Protein AF-A0A6A6JZT8-F1 (afdb_monomer_lite)

Radius of gyration: 43.08 Å; chains: 1; bounding box: 122×98×130 Å

Organism: Hevea brasiliensis (NCBI:txid3981)

pLDDT: mean 73.44, std 18.53, range [22.52, 97.56]

Sequence (1167 aa):
MVSLARVFGAFQEGSFYIASFLLVLSVVVFVHEYGHYSVAKLCGVKVKTFSLGFGPELFGITDGSGTRWKFSLVPVGGYVKMLGDTQEDNLSEGEKSFAFNEKPLWQRFAVAGAGPLANLLFAVLVFFVLFATRGVMSPMPIVGAVLPGSTAEKVGLMVGDRIVEVDGHEVSWFEEIRHYIAGSPNQEFTVVFLRDGVQHSIKLSSDVWSDDARRLGIAANISPETTRARRLPVVRAAVESFRCIFRIVKITLVAVVQLVTGARGIDELGGPVRIAKHSGSFPQENHKSQVSECHDGYRLRAPAGPIVPTSAAAGVTRVKVVGNERLDSGTVQFYAKVPLTGDVTQPEIDEAIKNLYATSLFSRVSVRVEGNELVIRVKENPVVRSIKIVGNRVFSDKNLENDVLKMKKMSIFTEAKLKRDLSTLHALYQSRGMLGAKVSYAVRRAPHNAVDIVLNIVEGKATRIGEIRFVGNKAFSSSELRAIIYSKEHKLKEGFGLFGGSTKFFAERLVADQSILQEGKKYQFGESTVTVSDIAYSYEGIEKDLLELVLSKKGGVFDATMVNGSVARITAHLNERGNLFASVKSDYDVQGDVTLDNVIRRKLGIHEGDVYSTGAVRQSRKRLADMDFFETVDVETQKISDSLVDLNFRVKERGTGSFDIGAGFSSESGLVGKISVRERNAFGAGKMVAFDLSRSMTSLSGTLDLVTPNVLDSDVAFGVGVFYSQQGSPSSSGGTLGGLLSSSEGSFSSTNAGLSTRLSCNLTDSVAASLQYYYKYHSIHNIGESASIYIKEQEGRHFDSAVGYSLVYSSLDSTYKPSTGVFAKVSQLFSGIGGNLHYVKTEASSAHFFPVFRRIHNDIVLKVRPSFGYVFAYSGETVKIGQRFFVGNSEIRGFAASGIGPRDRNTKESLGGKLFYGLTTQLDFPIGLPEHLGIRGSVFADVASLSRLDSGVGGYDTSDLPRLSIGFGFSWKSPFGPVRIDFGFPIVKEKFDIKDRIRISTDAGAEDASVSRPVLFIDSEKVLGEALVAKDIRAQLDRRRTELQSTFSRRGEELRKGEDELIKQKSILSSEAFEVKVAEFRKEVDSLNRDAAAKMSELEGMYSGAMEQVYNKVQQISKRLAGELGATIVFFIPRGQVAYVEDSADISERVLEALNKDLSRVSMGGS

Secondary structure (DSSP, 8-state):
-HHHHHHHHHHHHHHHHHTTTTTHHHHHHHHHHHHHHHHHHHTT--EEEEEEEESS-S-EEE-TTS-EEEEEEEEEEEEEEETTSSTT----HHHHTT-GGGS-HHHHHHHHHHHHHHHHHHHHHHHHHHHHHH-EEEE-SBEEEE-TTSHHHHTT--TT-EEEEETTEE--SHHHHHHHHTTSTT-PEEEEEEETTEEEEEEE-----STT----SEEE--STTTEEEE---HHHHHHHHHHHHHHHHHHHHHHHHHHHTT-S-GGGS--HHHHTTTS------------------------------------BSEEEEES-SSS-HHHHHHHH-S--SBS--HHHHHHHHHHHHHTS-EEEEEEEEETTEEEEEEEEPPEEEEEEEES-SSS-HHHIIIII-S--TTSBP-HHHHHHHHHHHHHHHHHTT-TT-EEEEEEEEETTTEEEEEEEEE--PPPB-------S-SSS-HHHHHHHSS-----TT---TT-TTSSB--HHHHHHHHHHHHHGGGS----------------HHHHHHHHHHHHT-BTTB--HHHHHHHHHHHHHHHHTT--PEEE--S----SS--S-HHHHHTT-S--TTSBP-HHHHHHHHHHHHTTT-EEEEEEEEEEEETTEEEEEEEEEE---EEEEEEEEEETTTEEEEEEEEEEEEETTTTEEEEEEEEE-SSEEEEEEEEEESSGGGSS-EEEEEEEEEEEEPPPSS-SHHHHTT-----SSEEEEEEEEEEEEEEEETTEEEEEEEEEEEEEEE---TTS-HHHHTT-EEEEEEEEEEEEEEE--S-SSS--SEEEEEEEEEEE-SSSS--EEEEEEEEEEEEE--TTT-TT-EEEEEEEEEEEEESSS----GGGSB--SSSS-TEE-TT-SS-EETTT--B--BSEEEEEEEEEEEE-SS-GGG--EEEEEEEEEEEE--S-----EE---SPEEEEEEEEEEEETTEEEEEEEEEEEE--TTPPEE-EEEEE-SSPPP---PPPEEEEEHHHHHHH-HHHHHHHHHHHHHHHHHHHHHHHHHHHHHHHHHHHHHHTTTS-HHHHHHHHHHHHHHHHHHHHHHHHHHHHHHHHHHHHHHHHHHHHHHHHHHHHHHTT-SEEEEE-GGG-S---TTTB-HHHHHHHHHHH-S---SS--

InterPro domains:
  IPR000184 Bacterial surface antigen (D15) [PF01103] (681-1001)
  IPR001478 PDZ domain [PS50106] (142-179)
  IPR001478 PDZ domain [SM00228] (127-197)
  IPR004387 Peptidase M50, putative membrane-associated zinc metallopeptidase [PTHR42837] (17-281)
  IPR005632 Chaperone protein Skp [PF03938] (1015-1155)
  IPR005632 Chaperone protein Skp [SM00935] (998-1156)
  IPR008915 Peptidase M50 [PF02163] (21-284)
  IPR010827 POTRA domain, BamA/TamA-like [PF07244] (382-460)
  IPR010827 POTRA domain, BamA/TamA-like [PF07244] (589-654)
  IPR023707 Outer membrane protein assembly factor BamA [TIGR03303] (594-1002)
  IPR024930 Skp domain superfamily [G3DSA:3.30.910.20] (1014-1155)
  IPR024930 Skp domain superfamily [SSF111384] (1015-1156)
  IPR034746 POTRA domain [PS51779] (314-381)
  IPR034746 POTRA domain [PS51779] (582-654)
  IPR036034 PDZ superfamily [G3DSA:2.30.42.10] (140-226)
  IPR036034 PDZ superfamily [SSF50156] (100-203)
  IPR041489 PDZ domain 6 [PF17820] (142-195)

Structure (mmCIF, N/CA/C/O backbone):
data_AF-A0A6A6JZT8-F1
#
_entry.id   AF-A0A6A6JZT8-F1
#
loop_
_atom_site.group_PDB
_atom_site.id
_atom_site.type_symbol
_atom_site.label_atom_id
_atom_site.label_alt_id
_atom_site.label_comp_id
_atom_site.label_asym_id
_atom_site.label_entity_id
_atom_site.label_seq_id
_atom_site.pdbx_PDB_ins_code
_atom_site.Cartn_x
_atom_site.Cartn_y
_atom_site.Cartn_z
_atom_site.occupancy
_atom_site.B_iso_or_equiv
_atom_site.auth_seq_id
_atom_site.auth_comp_id
_atom_site.auth_asym_id
_atom_site.auth_atom_id
_atom_site.pdbx_PDB_model_num
ATOM 1 N N . MET A 1 1 ? -26.395 -26.206 -58.821 1.00 38.34 1 MET A N 1
ATOM 2 C CA . MET A 1 1 ? -26.048 -27.412 -58.029 1.00 38.34 1 MET A CA 1
ATOM 3 C C . MET A 1 1 ? -24.606 -27.410 -57.511 1.00 38.34 1 MET A C 1
ATOM 5 O O . MET A 1 1 ? -24.454 -27.481 -56.302 1.00 38.34 1 MET A O 1
ATOM 9 N N . VAL A 1 2 ? -23.565 -27.274 -58.351 1.00 35.09 2 VAL A N 1
ATOM 10 C CA . VAL A 1 2 ? -22.135 -27.421 -57.951 1.00 35.09 2 VAL A CA 1
ATOM 11 C C . VAL A 1 2 ? -21.719 -26.643 -56.685 1.00 35.09 2 VAL A C 1
ATOM 13 O O . VAL A 1 2 ? -20.991 -27.184 -55.857 1.00 35.09 2 VAL A O 1
ATOM 16 N N . SER A 1 3 ? -22.213 -25.414 -56.485 1.00 35.62 3 SER A N 1
ATOM 17 C CA . SER A 1 3 ? -21.960 -24.641 -55.253 1.00 35.62 3 SER A CA 1
ATOM 18 C C . SER A 1 3 ? -22.477 -25.348 -53.987 1.00 35.62 3 SER A C 1
ATOM 20 O O . SER A 1 3 ? -21.741 -25.497 -53.016 1.00 35.62 3 SER A O 1
ATOM 22 N N . LEU A 1 4 ? -23.702 -25.885 -54.023 1.00 34.38 4 LEU A N 1
ATOM 23 C CA . LEU A 1 4 ? -24.327 -26.559 -52.880 1.00 34.38 4 LEU A CA 1
ATOM 24 C C . LEU A 1 4 ? -23.583 -27.845 -52.488 1.00 34.38 4 LEU A C 1
ATOM 26 O O . LEU A 1 4 ? -23.417 -28.117 -51.304 1.00 34.38 4 LEU A O 1
ATOM 30 N N . ALA A 1 5 ? -23.078 -28.595 -53.474 1.00 40.53 5 ALA A N 1
ATOM 31 C CA . ALA A 1 5 ? -22.261 -29.785 -53.235 1.00 40.53 5 ALA A CA 1
ATOM 32 C C . ALA A 1 5 ? -20.912 -29.441 -52.573 1.00 40.53 5 ALA A C 1
ATOM 34 O O . ALA A 1 5 ? -20.469 -30.153 -51.675 1.00 40.53 5 ALA A O 1
ATOM 35 N N . ARG A 1 6 ? -20.284 -28.316 -52.955 1.00 36.12 6 ARG A N 1
ATOM 36 C CA . ARG A 1 6 ? -19.068 -27.813 -52.289 1.00 36.12 6 ARG A CA 1
ATOM 37 C C . ARG A 1 6 ? -19.342 -27.346 -50.859 1.00 36.12 6 ARG A C 1
ATOM 39 O O . ARG A 1 6 ? -18.528 -27.622 -49.984 1.00 36.12 6 ARG A O 1
ATOM 46 N N . VAL A 1 7 ? -20.486 -26.705 -50.605 1.00 40.22 7 VAL A N 1
ATOM 47 C CA . VAL A 1 7 ? -20.917 -26.342 -49.242 1.00 40.22 7 VAL A CA 1
ATOM 48 C C . VAL A 1 7 ? -21.149 -27.595 -48.393 1.00 40.22 7 VAL A C 1
ATOM 50 O O . VAL A 1 7 ? -20.616 -27.668 -47.292 1.00 40.22 7 VAL A O 1
ATOM 53 N N . PHE A 1 8 ? -21.852 -28.610 -48.908 1.00 40.31 8 PHE A N 1
ATOM 54 C CA . PHE A 1 8 ? -22.056 -29.877 -48.192 1.00 40.31 8 PHE A CA 1
ATOM 55 C C . PHE A 1 8 ? -20.742 -30.617 -47.909 1.00 40.31 8 PHE A C 1
ATOM 57 O O . PHE A 1 8 ? -20.537 -31.055 -46.782 1.00 40.31 8 PHE A O 1
ATOM 64 N N . GLY A 1 9 ? -19.822 -30.698 -48.877 1.00 38.44 9 GLY A N 1
ATOM 65 C CA . GLY A 1 9 ? -18.501 -31.304 -48.670 1.00 38.44 9 GLY A CA 1
ATOM 66 C C . GLY A 1 9 ? -17.666 -30.568 -47.615 1.00 38.44 9 GLY A C 1
ATOM 67 O O . GLY A 1 9 ? -17.108 -31.198 -46.720 1.00 38.44 9 GLY A O 1
ATOM 68 N N . ALA A 1 10 ? -17.655 -29.230 -47.650 1.00 39.41 10 ALA A N 1
ATOM 69 C CA . ALA A 1 10 ? -16.993 -28.412 -46.632 1.00 39.41 10 ALA A CA 1
ATOM 70 C C . ALA A 1 10 ? -17.638 -28.560 -45.241 1.00 39.41 10 ALA A C 1
ATOM 72 O O . ALA A 1 10 ? -16.931 -28.542 -44.233 1.00 39.41 10 ALA A O 1
ATOM 73 N N . PHE A 1 11 ? -18.959 -28.749 -45.174 1.00 41.53 11 PHE A N 1
ATOM 74 C CA . PHE A 1 11 ? -19.681 -29.025 -43.929 1.00 41.53 11 PHE A CA 1
ATOM 75 C C . PHE A 1 11 ? -19.383 -30.436 -43.402 1.00 41.53 11 PHE A C 1
ATOM 77 O O . PHE A 1 11 ? -19.214 -30.619 -42.201 1.00 41.53 11 PHE A O 1
ATOM 84 N N . GLN A 1 12 ? -19.257 -31.427 -44.288 1.00 47.16 12 GLN A N 1
ATOM 85 C CA . GLN A 1 12 ? -18.936 -32.808 -43.933 1.00 47.16 12 GLN A CA 1
ATOM 86 C C . GLN A 1 12 ? -17.499 -32.927 -43.407 1.00 47.16 12 GLN A C 1
ATOM 88 O O . GLN A 1 12 ? -17.312 -33.452 -42.309 1.00 47.16 12 GLN A O 1
ATOM 93 N N . GLU A 1 13 ? -16.512 -32.340 -44.099 1.00 44.62 13 GLU A N 1
ATOM 94 C CA . GLU A 1 13 ? -15.161 -32.145 -43.554 1.00 44.62 13 GLU A CA 1
ATOM 95 C C . GLU A 1 13 ? -15.227 -31.401 -42.216 1.00 44.62 13 GLU A C 1
ATOM 97 O O . GLU A 1 13 ? -14.786 -31.926 -41.197 1.00 44.62 13 GLU A O 1
ATOM 102 N N . GLY A 1 14 ? -15.825 -30.205 -42.187 1.00 47.25 14 GLY A N 1
ATOM 103 C CA . GLY A 1 14 ? -15.944 -29.379 -40.983 1.00 47.25 14 GLY A CA 1
ATOM 104 C C . GLY A 1 14 ? -16.591 -30.101 -39.798 1.00 47.25 14 GLY A C 1
ATOM 105 O O . GLY A 1 14 ? -16.211 -29.845 -38.660 1.00 47.25 14 GLY A O 1
ATOM 106 N N . SER A 1 15 ? -17.503 -31.046 -40.044 1.00 52.56 15 SER A N 1
ATOM 107 C CA . SER A 1 15 ? -18.127 -31.879 -39.014 1.00 52.56 15 SER A CA 1
ATOM 108 C C . SER A 1 15 ? -17.214 -33.000 -38.519 1.00 52.56 15 SER A C 1
ATOM 110 O O . SER A 1 15 ? -17.067 -33.127 -37.306 1.00 52.56 15 SER A O 1
ATOM 112 N N . PHE A 1 16 ? -16.527 -33.740 -39.408 1.00 57.38 16 PHE A N 1
ATOM 113 C CA . PHE A 1 16 ? -15.477 -34.682 -38.996 1.00 57.38 16 PHE A CA 1
ATOM 114 C C . PHE A 1 16 ? -14.377 -33.954 -38.232 1.00 57.38 16 PHE A C 1
ATOM 116 O O . PHE A 1 16 ? -13.769 -34.551 -37.358 1.00 57.38 16 PHE A O 1
ATOM 123 N N . TYR A 1 17 ? -14.157 -32.670 -38.517 1.00 56.03 17 TYR A N 1
ATOM 124 C CA . TYR A 1 17 ? -13.197 -31.831 -37.825 1.00 56.03 17 TYR A CA 1
ATOM 125 C C . TYR A 1 17 ? -13.723 -31.245 -36.508 1.00 56.03 17 TYR A C 1
ATOM 127 O O . TYR A 1 17 ? -13.053 -31.388 -35.509 1.00 56.03 17 TYR A O 1
ATOM 135 N N . ILE A 1 18 ? -14.949 -30.753 -36.343 1.00 60.47 18 ILE A N 1
ATOM 136 C CA . ILE A 1 18 ? -15.425 -30.410 -34.979 1.00 60.47 18 ILE A CA 1
ATOM 137 C C . ILE A 1 18 ? -15.546 -31.685 -34.110 1.00 60.47 18 ILE A C 1
ATOM 139 O O . ILE A 1 18 ? -15.093 -31.716 -32.962 1.00 60.47 18 ILE A O 1
ATOM 143 N N . ALA A 1 19 ? -16.006 -32.794 -34.698 1.00 62.69 19 ALA A N 1
ATOM 144 C CA . ALA A 1 19 ? -15.911 -34.138 -34.122 1.00 62.69 19 ALA A CA 1
ATOM 145 C C . ALA A 1 19 ? -14.478 -34.716 -34.127 1.00 62.69 19 ALA A C 1
ATOM 147 O O . ALA A 1 19 ? -14.262 -35.766 -33.541 1.00 62.69 19 ALA A O 1
ATOM 148 N N . SER A 1 20 ? -13.503 -34.002 -34.696 1.00 64.62 20 SER A N 1
ATOM 149 C CA . SER A 1 20 ? -12.049 -34.127 -34.525 1.00 64.62 20 SER A CA 1
ATOM 150 C C . SER A 1 20 ? -11.482 -32.854 -33.847 1.00 64.62 20 SER A C 1
ATOM 152 O O . SER A 1 20 ? -10.399 -32.426 -34.196 1.00 64.62 20 SER A O 1
ATOM 154 N N . PHE A 1 21 ? -12.186 -32.228 -32.881 1.00 66.38 21 PHE A N 1
ATOM 155 C CA . PHE A 1 21 ? -11.615 -31.292 -31.892 1.00 66.38 21 PHE A CA 1
ATOM 156 C C . PHE A 1 21 ? -11.994 -31.555 -30.408 1.00 66.38 21 PHE A C 1
ATOM 158 O O . PHE A 1 21 ? -11.281 -31.128 -29.504 1.00 66.38 21 PHE A O 1
ATOM 165 N N . LEU A 1 22 ? -13.065 -32.311 -30.132 1.00 72.12 22 LEU A N 1
ATOM 166 C CA . LEU A 1 22 ? -13.631 -32.523 -28.783 1.00 72.12 22 LEU A CA 1
ATOM 167 C C . LEU A 1 22 ? -13.225 -33.811 -27.978 1.00 72.12 22 LEU A C 1
ATOM 169 O O . LEU A 1 22 ? -13.880 -34.101 -26.984 1.00 72.12 22 LEU A O 1
ATOM 173 N N . LEU A 1 23 ? -12.179 -34.583 -28.336 1.00 77.00 23 LEU A N 1
ATOM 174 C CA . LEU A 1 23 ? -11.715 -35.853 -27.700 1.00 77.00 23 LEU A CA 1
ATOM 175 C C . LEU A 1 23 ? -10.360 -35.674 -27.078 1.00 77.00 23 LEU A C 1
ATOM 177 O O . LEU A 1 23 ? -10.215 -35.954 -25.912 1.00 77.00 23 LEU A O 1
ATOM 181 N N . VAL A 1 24 ? -9.359 -35.218 -27.826 1.00 77.00 24 VAL A N 1
ATOM 182 C CA . VAL A 1 24 ? -8.066 -34.841 -27.259 1.00 77.00 24 VAL A CA 1
ATOM 183 C C . VAL A 1 24 ? -8.286 -33.660 -26.316 1.00 77.00 24 VAL A C 1
ATOM 185 O O . VAL A 1 24 ? -7.673 -33.638 -25.258 1.00 77.00 24 VAL A O 1
ATOM 188 N N . LEU A 1 25 ? -9.252 -32.770 -26.595 1.00 78.19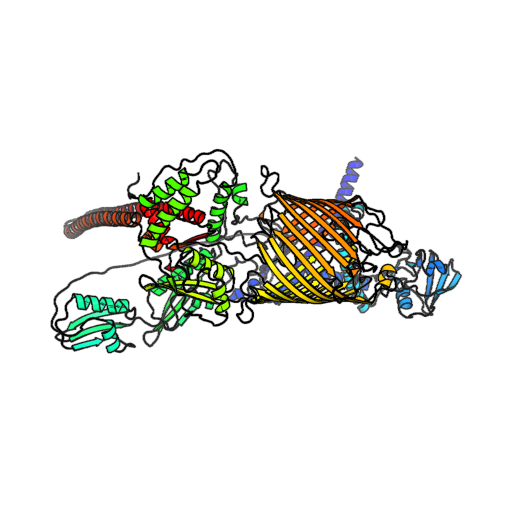 25 LEU A N 1
ATOM 189 C CA . LEU A 1 25 ? -9.752 -31.829 -25.587 1.00 78.19 25 LEU A CA 1
ATOM 190 C C . LEU A 1 25 ? -10.358 -32.563 -24.375 1.00 78.19 25 LEU A C 1
ATOM 192 O O . LEU A 1 25 ? -9.905 -32.340 -23.259 1.00 78.19 25 LEU A O 1
ATOM 196 N N . SER A 1 26 ? -11.298 -33.494 -24.575 1.00 79.69 26 SER A N 1
ATOM 197 C CA . SER A 1 26 ? -11.893 -34.279 -23.475 1.00 79.69 26 SER A CA 1
ATOM 198 C C . SER A 1 26 ? -10.893 -35.167 -22.715 1.00 79.69 26 SER A C 1
ATOM 200 O O . SER A 1 26 ? -11.082 -35.401 -21.533 1.00 79.69 26 SER A O 1
ATOM 202 N N . VAL A 1 27 ? -9.812 -35.632 -23.338 1.00 85.56 27 VAL A N 1
ATOM 203 C CA . VAL A 1 27 ? -8.751 -36.469 -22.759 1.00 85.56 27 VAL A CA 1
ATOM 204 C C . VAL A 1 27 ? -7.781 -35.596 -21.975 1.00 85.56 27 VAL A C 1
ATOM 206 O O . VAL A 1 27 ? -7.444 -35.937 -20.848 1.00 85.56 27 VAL A O 1
ATOM 209 N N . VAL A 1 28 ? -7.384 -34.438 -22.511 1.00 84.19 28 VAL A N 1
ATOM 210 C CA . VAL A 1 28 ? -6.567 -33.446 -21.791 1.00 84.19 28 VAL A CA 1
ATOM 211 C C . VAL A 1 28 ? -7.340 -32.850 -20.609 1.00 84.19 28 VAL A C 1
ATOM 213 O O . VAL A 1 28 ? -6.746 -32.585 -19.569 1.00 84.19 28 VAL A O 1
ATOM 216 N N . VAL A 1 29 ? -8.660 -32.685 -20.713 1.00 84.81 29 VAL A N 1
ATOM 217 C CA . VAL A 1 29 ? -9.510 -32.328 -19.566 1.00 84.81 29 VAL A CA 1
ATOM 218 C C . VAL A 1 29 ? -9.653 -33.510 -18.602 1.00 84.81 29 VAL A C 1
ATOM 220 O O . VAL A 1 29 ? -9.466 -33.332 -17.405 1.00 84.81 29 VAL A O 1
ATOM 223 N N . PHE A 1 30 ? -9.932 -34.723 -19.087 1.00 90.75 30 PHE A N 1
ATOM 224 C CA . PHE A 1 30 ? -10.067 -35.910 -18.236 1.00 90.75 30 PHE A CA 1
ATOM 225 C C . PHE A 1 30 ? -8.806 -36.162 -17.408 1.00 90.75 30 PHE A C 1
ATOM 227 O O . PHE A 1 30 ? -8.916 -36.420 -16.217 1.00 90.75 30 PHE A O 1
ATOM 234 N N . VAL A 1 31 ? -7.616 -36.045 -18.004 1.00 89.62 31 VAL A N 1
ATOM 235 C CA . VAL A 1 31 ? -6.334 -36.178 -17.296 1.00 89.62 31 VAL A CA 1
ATOM 236 C C . VAL A 1 31 ? -6.149 -35.065 -16.257 1.00 89.62 31 VAL A C 1
ATOM 238 O O . VAL A 1 31 ? -5.684 -35.352 -15.154 1.00 89.62 31 VAL A O 1
ATOM 241 N N . HIS A 1 32 ? -6.566 -33.831 -16.558 1.00 89.75 32 HIS A N 1
ATOM 242 C CA . HIS A 1 32 ? -6.539 -32.706 -15.617 1.00 89.75 32 HIS A CA 1
ATOM 243 C C . HIS A 1 32 ? -7.392 -32.995 -14.376 1.00 89.75 32 HIS A C 1
ATOM 245 O O . HIS A 1 32 ? -6.899 -33.003 -13.246 1.00 89.75 32 HIS A O 1
ATOM 251 N N . GLU A 1 33 ? -8.665 -33.329 -14.590 1.00 90.81 33 GLU A N 1
ATOM 252 C CA . GLU A 1 33 ? -9.583 -33.691 -13.513 1.00 90.81 33 GLU A CA 1
ATOM 253 C C . GLU A 1 33 ? -9.114 -34.964 -12.793 1.00 90.81 33 GLU A C 1
ATOM 255 O O . GLU A 1 33 ? -9.196 -35.056 -11.570 1.00 90.81 33 GLU A O 1
ATOM 260 N N . TYR A 1 34 ? -8.538 -35.938 -13.504 1.00 91.56 34 TYR A N 1
ATOM 261 C CA . TYR A 1 34 ? -7.995 -37.155 -12.896 1.00 91.56 34 TYR A CA 1
ATOM 262 C C . TYR A 1 34 ? -6.782 -36.874 -11.997 1.00 91.56 34 TYR A C 1
ATOM 264 O O . TYR A 1 34 ? -6.612 -37.542 -10.973 1.00 91.56 34 TYR A O 1
ATOM 272 N N . GLY A 1 35 ? -5.982 -35.849 -12.304 1.00 90.50 35 GLY A N 1
ATOM 273 C CA . GLY A 1 35 ? -4.959 -35.320 -11.400 1.00 90.50 35 GLY A CA 1
ATOM 274 C C . GLY A 1 35 ? -5.567 -34.871 -10.071 1.00 90.50 35 GLY A C 1
ATOM 275 O O . GLY A 1 35 ? -5.213 -35.403 -9.017 1.00 90.50 35 GLY A O 1
ATOM 276 N N . HIS A 1 36 ? -6.543 -33.959 -10.115 1.00 89.38 36 HIS A N 1
ATOM 277 C CA . HIS A 1 36 ? -7.255 -33.495 -8.916 1.00 89.38 36 HIS A CA 1
ATOM 278 C C . HIS A 1 36 ? -7.928 -34.649 -8.150 1.00 89.38 36 HIS A C 1
ATOM 280 O O . HIS A 1 36 ? -7.813 -34.732 -6.928 1.00 89.38 36 HIS A O 1
ATOM 286 N N . TYR A 1 37 ? -8.584 -35.572 -8.858 1.00 92.38 37 TYR A N 1
ATOM 287 C CA . TYR A 1 37 ? -9.273 -36.736 -8.295 1.00 92.38 37 TYR A CA 1
ATOM 288 C C . TYR A 1 37 ? -8.334 -37.704 -7.566 1.00 92.38 37 TYR A C 1
ATOM 290 O O . TYR A 1 37 ? -8.590 -38.077 -6.418 1.00 92.38 37 TYR A O 1
ATOM 298 N N . SER A 1 38 ? -7.255 -38.123 -8.228 1.00 90.81 38 SER A N 1
ATOM 299 C CA . SER A 1 38 ? -6.334 -39.136 -7.705 1.00 90.81 38 SER A CA 1
ATOM 300 C C . SER A 1 38 ? -5.594 -38.630 -6.468 1.00 90.81 38 SER A C 1
ATOM 302 O O . SER A 1 38 ? -5.567 -39.322 -5.448 1.00 90.81 38 SER A O 1
ATOM 304 N N . VAL A 1 39 ? -5.090 -37.392 -6.496 1.00 91.19 39 VAL A N 1
ATOM 305 C CA . VAL A 1 39 ? -4.436 -36.783 -5.329 1.00 91.19 39 VAL A CA 1
ATOM 306 C C . VAL A 1 39 ? -5.445 -36.502 -4.210 1.00 91.19 39 VAL A C 1
ATOM 308 O O . VAL A 1 39 ? -5.124 -36.736 -3.047 1.00 91.19 39 VAL A O 1
ATOM 311 N N . ALA A 1 40 ? -6.693 -36.121 -4.518 1.00 88.69 40 ALA A N 1
ATOM 312 C CA . ALA A 1 40 ? -7.740 -35.984 -3.501 1.00 88.69 40 ALA A CA 1
ATOM 313 C C . ALA A 1 40 ? -8.007 -37.315 -2.775 1.00 88.69 40 ALA A C 1
ATOM 315 O O . ALA A 1 40 ? -8.008 -37.351 -1.542 1.00 88.69 40 ALA A O 1
ATOM 316 N N . LYS A 1 41 ? -8.157 -38.426 -3.510 1.00 88.00 41 LYS A N 1
ATOM 317 C CA . LYS A 1 41 ? -8.336 -39.765 -2.919 1.00 88.00 41 LYS A CA 1
ATOM 318 C C . LYS A 1 41 ? -7.119 -40.193 -2.088 1.00 88.00 41 LYS A C 1
ATOM 320 O O . LYS A 1 41 ? -7.310 -40.701 -0.987 1.00 88.00 41 LYS A O 1
ATOM 325 N N . LEU A 1 42 ? -5.893 -39.924 -2.551 1.00 88.62 42 LEU A N 1
ATOM 326 C CA . LEU A 1 42 ? -4.653 -40.203 -1.804 1.00 88.62 42 LEU A CA 1
ATOM 327 C C . LEU A 1 42 ? -4.530 -39.372 -0.512 1.00 88.62 42 LEU A C 1
ATOM 329 O O . LEU A 1 42 ? -4.096 -39.894 0.510 1.00 88.62 42 LEU A O 1
ATOM 333 N N . CYS A 1 43 ? -4.984 -38.115 -0.504 1.00 88.31 43 CYS A N 1
ATOM 334 C CA . CYS A 1 43 ? -5.112 -37.304 0.715 1.00 88.31 43 CYS A CA 1
ATOM 335 C C . CYS A 1 43 ? -6.330 -37.689 1.589 1.00 88.31 43 CYS A C 1
ATOM 337 O O . CYS A 1 43 ? -6.657 -36.996 2.559 1.00 88.31 43 CYS A O 1
ATOM 339 N N . GLY A 1 44 ? -7.036 -38.777 1.260 1.00 86.00 44 GLY A N 1
ATOM 340 C CA . GLY A 1 44 ? -8.213 -39.249 1.987 1.00 86.00 44 GLY A CA 1
ATOM 341 C C . GLY A 1 44 ? -9.391 -38.274 1.927 1.00 86.00 44 GLY A C 1
ATOM 342 O O . GLY A 1 44 ? -10.098 -38.118 2.923 1.00 86.00 44 GLY A O 1
ATOM 343 N N . VAL A 1 45 ? -9.567 -37.555 0.816 1.00 88.81 45 VAL A N 1
ATOM 344 C CA . VAL A 1 45 ? -10.707 -36.661 0.567 1.00 88.81 45 VAL A CA 1
ATOM 345 C C . VAL A 1 45 ? -11.814 -37.431 -0.160 1.00 88.81 45 VAL A C 1
ATOM 347 O O . VAL A 1 45 ? -11.583 -38.060 -1.196 1.00 88.81 45 VAL A O 1
ATOM 350 N N . LYS A 1 46 ? -13.048 -37.368 0.354 1.00 87.06 46 LYS A N 1
ATOM 351 C CA . LYS A 1 46 ? -14.221 -37.990 -0.281 1.00 87.06 46 LYS A CA 1
ATOM 352 C C . LYS A 1 46 ? -14.658 -37.139 -1.477 1.00 87.06 46 LYS A C 1
ATOM 354 O O . LYS A 1 46 ? -15.181 -36.040 -1.315 1.00 87.06 46 LYS A O 1
ATOM 359 N N . VAL A 1 47 ? -14.456 -37.645 -2.692 1.00 89.25 47 VAL A N 1
ATOM 360 C CA . VAL A 1 47 ? -14.962 -37.008 -3.919 1.00 89.25 47 VAL A CA 1
ATOM 361 C C . VAL A 1 47 ? -16.432 -37.384 -4.117 1.00 89.25 47 VAL A C 1
ATOM 363 O O . VAL A 1 47 ? -16.765 -38.568 -4.158 1.00 89.25 47 VAL A O 1
ATOM 366 N N . LYS A 1 48 ? -17.309 -36.386 -4.271 1.00 85.88 48 LYS A N 1
ATOM 367 C CA . LYS A 1 48 ? -18.745 -36.581 -4.538 1.00 85.88 48 LYS A CA 1
ATOM 368 C C . LYS A 1 48 ? -19.018 -36.823 -6.020 1.00 85.88 48 LYS A C 1
ATOM 370 O O . LYS A 1 48 ? -19.827 -37.677 -6.374 1.00 85.88 48 LYS A O 1
ATOM 375 N N . THR A 1 49 ? -18.353 -36.067 -6.890 1.00 88.19 49 THR A N 1
ATOM 376 C CA . THR A 1 49 ? -18.619 -36.090 -8.332 1.00 88.19 49 THR A CA 1
ATOM 377 C C . THR A 1 49 ? -17.335 -35.861 -9.112 1.00 88.19 49 THR A C 1
ATOM 379 O O . THR A 1 49 ? -16.603 -34.919 -8.823 1.00 88.19 49 THR A O 1
ATOM 382 N N . PHE A 1 50 ? -17.092 -36.691 -10.118 1.00 92.25 50 PHE A N 1
ATOM 383 C CA . PHE A 1 50 ? -16.130 -36.433 -11.183 1.00 92.25 50 PHE A CA 1
ATOM 384 C C . PHE A 1 50 ? -16.937 -36.034 -12.418 1.00 92.25 50 PHE A C 1
ATOM 386 O O . PHE A 1 50 ? -17.836 -36.782 -12.796 1.00 92.25 50 PHE A O 1
ATOM 393 N N . SER A 1 51 ? -16.678 -34.868 -13.010 1.00 90.25 51 SER A N 1
ATOM 394 C CA . SER A 1 51 ? -17.400 -34.372 -14.184 1.00 90.25 51 SER A CA 1
ATOM 395 C C . SER A 1 51 ? -16.446 -34.099 -15.332 1.00 90.25 51 SER A C 1
ATOM 397 O O . SER A 1 51 ? -15.674 -33.144 -15.287 1.00 90.25 51 SER A O 1
ATOM 399 N N . LEU A 1 52 ? -16.559 -34.878 -16.405 1.00 87.19 52 LEU A N 1
ATOM 400 C CA . LEU A 1 52 ? -15.996 -34.486 -17.693 1.00 87.19 52 LEU A CA 1
ATOM 401 C C . LEU A 1 52 ? -17.033 -33.641 -18.445 1.00 87.19 52 LEU A C 1
ATOM 403 O O . LEU A 1 52 ? -17.925 -34.196 -19.079 1.00 87.19 52 LEU A O 1
ATOM 407 N N . GLY A 1 53 ? -16.949 -32.314 -18.353 1.00 79.81 53 GLY A N 1
ATOM 408 C CA . GLY A 1 53 ? -17.867 -31.356 -18.987 1.00 79.81 53 GLY A CA 1
ATOM 409 C C . GLY A 1 53 ? -18.713 -30.496 -18.045 1.00 79.81 53 GLY A C 1
ATOM 410 O O . GLY A 1 53 ? -18.717 -30.697 -16.825 1.00 79.81 53 GLY A O 1
ATOM 411 N N . PHE A 1 54 ? -19.489 -29.577 -18.637 1.00 78.38 54 PHE A N 1
ATOM 412 C CA . PHE A 1 54 ? -20.495 -28.720 -17.976 1.00 78.38 54 PHE A CA 1
ATOM 413 C C . PHE A 1 54 ? -21.876 -28.861 -18.639 1.00 78.38 54 PHE A C 1
ATOM 415 O O . PHE A 1 54 ? -21.934 -28.982 -19.854 1.00 78.38 54 PHE A O 1
ATOM 422 N N . GLY A 1 55 ? -22.987 -28.790 -17.898 1.00 78.31 55 GLY A N 1
ATOM 423 C CA . GLY A 1 55 ? -24.347 -28.872 -18.471 1.00 78.31 55 GLY A CA 1
ATOM 424 C C . GLY A 1 55 ? -25.302 -29.783 -17.682 1.00 78.31 55 GLY A C 1
ATOM 425 O O . GLY A 1 55 ? -24.944 -30.107 -16.555 1.00 78.31 55 GLY A O 1
ATOM 426 N N . PRO A 1 56 ? -26.497 -30.136 -18.221 1.00 78.25 56 PRO A N 1
ATOM 427 C CA . PRO A 1 56 ? -27.615 -30.709 -17.452 1.00 78.25 56 PRO A CA 1
ATOM 428 C C . PRO A 1 56 ? -28.115 -32.149 -17.786 1.00 78.25 56 PRO A C 1
ATOM 430 O O . PRO A 1 56 ? -29.264 -32.460 -17.486 1.00 78.25 56 PRO A O 1
ATOM 433 N N . GLU A 1 57 ? -27.270 -33.058 -18.269 1.00 85.50 57 GLU A N 1
ATOM 434 C CA . GLU A 1 57 ? -27.109 -34.432 -17.737 1.00 85.50 57 GLU A CA 1
ATOM 435 C C . GLU A 1 57 ? -28.297 -35.464 -17.968 1.00 85.50 57 GLU A C 1
ATOM 437 O O . GLU A 1 57 ? -29.270 -35.298 -17.263 1.00 85.50 57 GLU A O 1
ATOM 442 N N . LEU A 1 58 ? -28.484 -36.608 -18.704 1.00 84.75 58 LEU A N 1
ATOM 443 C CA . LEU A 1 58 ? -27.947 -37.690 -19.634 1.00 84.75 58 LEU A CA 1
ATOM 444 C C . LEU A 1 58 ? -27.180 -38.982 -19.143 1.00 84.75 58 LEU A C 1
ATOM 446 O O . LEU A 1 58 ? -27.803 -39.705 -18.371 1.00 84.75 58 LEU A O 1
ATOM 450 N N . PHE A 1 59 ? -25.928 -39.352 -19.534 1.00 86.62 59 PHE A N 1
ATOM 451 C CA . PHE A 1 59 ? -25.286 -40.657 -19.124 1.00 86.62 59 PHE A CA 1
ATOM 452 C C . PHE A 1 59 ? -24.025 -40.628 -18.190 1.00 86.62 59 PHE A C 1
ATOM 454 O O . PHE A 1 59 ? -23.045 -39.939 -18.456 1.00 86.62 59 PHE A O 1
ATOM 461 N N . GLY A 1 60 ? -24.034 -41.428 -17.096 1.00 87.00 60 GLY A N 1
ATOM 462 C CA . GLY A 1 60 ? -23.033 -41.426 -15.998 1.00 87.00 60 GLY A CA 1
ATOM 463 C C . GLY A 1 60 ? -23.259 -42.510 -14.913 1.00 87.00 60 GLY A C 1
ATOM 464 O O . GLY A 1 60 ? -24.379 -43.001 -14.767 1.00 87.00 60 GLY A O 1
ATOM 465 N N . ILE A 1 61 ? -22.212 -42.886 -14.162 1.00 91.12 61 ILE A N 1
ATOM 466 C CA . ILE A 1 61 ? -22.095 -44.086 -13.293 1.00 91.12 61 ILE A CA 1
ATOM 467 C C . ILE A 1 61 ? -21.644 -43.687 -11.869 1.00 91.12 61 ILE A C 1
ATOM 469 O O . ILE A 1 61 ? -20.966 -42.681 -11.697 1.00 91.12 61 ILE A O 1
ATOM 473 N N . THR A 1 62 ? -21.985 -44.454 -10.828 1.00 89.62 62 THR A N 1
ATOM 474 C CA . THR A 1 62 ? -21.429 -44.270 -9.467 1.00 89.62 62 THR A CA 1
ATOM 475 C C . THR A 1 62 ? -20.459 -45.406 -9.144 1.00 89.62 62 THR A C 1
ATOM 477 O O . THR A 1 62 ? -20.809 -46.567 -9.339 1.00 89.62 62 THR A O 1
ATOM 480 N N . ASP A 1 63 ? -19.250 -45.090 -8.669 1.00 86.06 63 ASP A N 1
ATOM 481 C CA . ASP A 1 63 ? -18.251 -46.104 -8.307 1.00 86.06 63 ASP A CA 1
ATOM 482 C C . ASP A 1 63 ? -18.447 -46.685 -6.894 1.00 86.06 63 ASP A C 1
ATOM 484 O O . ASP A 1 63 ? -19.170 -46.136 -6.058 1.00 86.06 63 ASP A O 1
ATOM 488 N N . GLY A 1 64 ? -17.755 -47.792 -6.603 1.00 76.19 64 GLY A N 1
ATOM 489 C CA . GLY A 1 64 ? -17.785 -48.460 -5.293 1.00 76.19 64 GLY A CA 1
ATOM 490 C C . GLY A 1 64 ? -17.195 -47.649 -4.128 1.00 76.19 64 GLY A C 1
ATOM 491 O O . GLY A 1 64 ? -17.248 -48.098 -2.988 1.00 76.19 64 GLY A O 1
ATOM 492 N N . SER A 1 65 ? -16.652 -46.455 -4.388 1.00 75.06 65 SER A N 1
ATOM 493 C CA . SER A 1 65 ? -16.196 -45.495 -3.375 1.00 75.06 65 SER A CA 1
ATOM 494 C C . SER A 1 65 ? -17.152 -44.302 -3.200 1.00 75.06 65 SER A C 1
ATOM 496 O O . SER A 1 65 ? -16.828 -43.338 -2.500 1.00 75.06 65 SER A O 1
ATOM 498 N N . GLY A 1 66 ? -18.333 -44.362 -3.828 1.00 80.62 66 GLY A N 1
ATOM 499 C CA . GLY A 1 66 ? -19.393 -43.362 -3.729 1.00 80.62 66 GLY A CA 1
ATOM 500 C C . GLY A 1 66 ? -19.195 -42.125 -4.606 1.00 80.62 66 GLY A C 1
ATOM 501 O O . GLY A 1 66 ? -19.914 -41.143 -4.421 1.00 80.62 66 GLY A O 1
ATOM 502 N N . THR A 1 67 ? -18.247 -42.130 -5.549 1.00 90.00 67 THR A N 1
ATOM 503 C CA . THR A 1 67 ? -18.078 -41.014 -6.489 1.00 90.00 67 THR A CA 1
ATOM 504 C C . THR A 1 67 ? -18.984 -41.201 -7.704 1.00 90.00 67 THR A C 1
ATOM 506 O O . THR A 1 67 ? -18.901 -42.205 -8.411 1.00 90.00 67 THR A O 1
ATOM 509 N N . ARG A 1 68 ? -19.831 -40.204 -7.988 1.00 91.69 68 ARG A N 1
ATOM 510 C CA . ARG A 1 68 ? -20.587 -40.113 -9.245 1.00 91.69 68 ARG A CA 1
ATOM 511 C C . ARG A 1 68 ? -19.641 -39.682 -10.365 1.00 91.69 68 ARG A C 1
ATOM 513 O O . ARG A 1 68 ? -19.313 -38.503 -10.477 1.00 91.69 68 ARG A O 1
ATOM 520 N N . TRP A 1 69 ? -19.215 -40.631 -11.186 1.00 91.88 69 TRP A N 1
ATOM 521 C CA . TRP A 1 69 ? -18.569 -40.384 -12.469 1.00 91.88 69 TRP A CA 1
ATOM 522 C C . TRP A 1 69 ? -19.634 -39.971 -13.467 1.00 91.88 69 TRP A C 1
ATOM 524 O O . TRP A 1 69 ? -20.353 -40.798 -14.030 1.00 91.88 69 TRP A O 1
ATOM 534 N N . LYS A 1 70 ? -19.756 -38.666 -13.658 1.00 89.62 70 LYS A N 1
ATOM 535 C CA . LYS A 1 70 ? -20.570 -38.107 -14.716 1.00 89.62 70 LYS A CA 1
ATOM 536 C C . LYS A 1 70 ? -19.692 -37.517 -15.796 1.00 89.62 70 LYS A C 1
ATOM 538 O O . LYS A 1 70 ? -18.498 -37.252 -15.656 1.00 89.62 70 LYS A O 1
ATOM 543 N N . PHE A 1 71 ? -20.373 -37.224 -16.868 1.00 87.75 71 PHE A N 1
ATOM 544 C CA . PHE A 1 71 ? -19.895 -36.363 -17.912 1.00 87.75 71 PHE A CA 1
ATOM 545 C C . PHE A 1 71 ? -20.944 -35.198 -17.971 1.00 87.75 71 PHE A C 1
ATOM 547 O O . PHE A 1 71 ? -21.989 -35.342 -17.346 1.00 87.75 71 PHE A O 1
ATOM 554 N N . SER A 1 72 ? -20.747 -34.025 -18.596 1.00 85.88 72 SER A N 1
ATOM 555 C CA . SER A 1 72 ? -21.834 -33.000 -18.720 1.00 85.88 72 SER A CA 1
ATOM 556 C C . SER A 1 72 ? -21.786 -32.179 -20.033 1.00 85.88 72 SER A C 1
ATOM 558 O O . SER A 1 72 ? -20.684 -31.836 -20.425 1.00 85.88 72 SER A O 1
ATOM 560 N N . LEU A 1 73 ? -22.928 -31.838 -20.669 1.00 77.62 73 LEU A N 1
ATOM 561 C CA . LEU A 1 73 ? -23.164 -31.359 -22.068 1.00 77.62 73 LEU A CA 1
ATOM 562 C C . LEU A 1 73 ? -22.004 -30.836 -22.938 1.00 77.62 73 LEU A C 1
ATOM 564 O O . LEU A 1 73 ? -21.962 -31.089 -24.142 1.00 77.62 73 LEU A O 1
ATOM 568 N N . VAL A 1 74 ? -21.172 -29.965 -22.375 1.00 78.50 74 VAL A N 1
ATOM 569 C CA . VAL A 1 74 ? -20.167 -29.166 -23.069 1.00 78.50 74 VAL A CA 1
ATOM 570 C C . VAL A 1 74 ? -18.790 -29.813 -22.869 1.00 78.50 74 VAL A C 1
ATOM 572 O O . VAL A 1 74 ? -18.242 -29.727 -21.766 1.00 78.50 74 VAL A O 1
ATOM 575 N N . PRO A 1 75 ? -18.160 -30.398 -23.909 1.00 67.31 75 PRO A N 1
ATOM 576 C CA . PRO A 1 75 ? -16.833 -31.026 -23.819 1.00 67.31 75 PRO A CA 1
ATOM 577 C C . PRO A 1 75 ? -15.672 -30.016 -23.827 1.00 67.31 75 PRO A C 1
ATOM 579 O O . PRO A 1 75 ? -14.611 -30.269 -24.386 1.00 67.31 75 PRO A O 1
ATOM 582 N N . VAL A 1 76 ? -15.877 -28.852 -23.201 1.00 73.06 76 VAL A N 1
ATOM 583 C CA . VAL A 1 76 ? -14.955 -27.698 -23.188 1.00 73.06 76 VAL A CA 1
ATOM 584 C C . VAL A 1 76 ? -14.518 -27.365 -21.747 1.00 73.06 76 VAL A C 1
ATOM 586 O O . VAL A 1 76 ? -14.322 -26.210 -21.384 1.00 73.06 76 VAL A O 1
ATOM 589 N N . GLY A 1 77 ? -14.403 -28.387 -20.893 1.00 76.19 77 GLY A N 1
ATOM 590 C CA . GLY A 1 77 ? -13.950 -28.282 -19.500 1.00 76.19 77 GLY A CA 1
ATOM 591 C C . GLY A 1 77 ? -14.457 -29.437 -18.634 1.00 76.19 77 GLY A C 1
ATOM 592 O O . GLY A 1 77 ? -15.017 -30.394 -19.161 1.00 76.19 77 GLY A O 1
ATOM 593 N N . GLY A 1 78 ? -14.246 -29.371 -17.321 1.00 82.44 78 GLY A N 1
ATOM 594 C CA . GLY A 1 78 ? -14.621 -30.404 -16.349 1.00 82.44 78 GLY A CA 1
ATOM 595 C C . GLY A 1 78 ? -14.593 -29.872 -14.914 1.00 82.44 78 GLY A C 1
ATOM 596 O O . GLY A 1 78 ? -14.429 -28.667 -14.719 1.00 82.44 78 GLY A O 1
ATOM 597 N N . TYR A 1 79 ? -14.831 -30.747 -13.931 1.00 86.69 79 TYR A N 1
ATOM 598 C CA . TYR A 1 79 ? -14.585 -30.475 -12.507 1.00 86.69 79 TYR A CA 1
ATOM 599 C C . TYR A 1 79 ? -14.613 -31.738 -11.627 1.00 86.69 79 TYR A C 1
ATOM 601 O O . TYR A 1 79 ? -15.444 -32.633 -11.813 1.00 86.69 79 TYR A O 1
ATOM 609 N N . VAL A 1 80 ? -13.800 -31.753 -10.566 1.00 88.19 80 VAL A N 1
ATOM 610 C CA . VAL A 1 80 ? -13.889 -32.711 -9.447 1.00 88.19 80 VAL A CA 1
ATOM 611 C C . VAL A 1 80 ? -14.533 -32.056 -8.223 1.00 88.19 80 VAL A C 1
ATOM 613 O O . VAL A 1 80 ? -13.887 -31.300 -7.503 1.00 88.19 80 VAL A O 1
ATOM 616 N N . LYS A 1 81 ? -15.797 -32.383 -7.925 1.00 87.00 81 LYS A N 1
ATOM 617 C CA . LYS A 1 81 ? -16.497 -31.872 -6.734 1.00 87.00 81 LYS A CA 1
ATOM 618 C C . LYS A 1 81 ? -16.156 -32.696 -5.494 1.00 87.00 81 LYS A C 1
ATOM 620 O O . LYS A 1 81 ? -16.542 -33.867 -5.384 1.00 87.00 81 LYS A O 1
ATOM 625 N N . MET A 1 82 ? -15.495 -32.068 -4.528 1.00 88.38 82 MET A N 1
ATOM 626 C CA . MET A 1 82 ? -15.041 -32.706 -3.287 1.00 88.38 82 MET A CA 1
ATOM 627 C C . MET A 1 82 ? -16.000 -32.435 -2.115 1.00 88.38 82 MET A C 1
ATOM 629 O O . MET A 1 82 ? -16.772 -31.475 -2.121 1.00 88.38 82 MET A O 1
ATOM 633 N N . LEU A 1 83 ? -15.988 -33.302 -1.102 1.00 80.81 83 LEU A N 1
ATOM 634 C CA . LEU A 1 83 ? -16.692 -33.081 0.164 1.00 80.81 83 LEU A CA 1
ATOM 635 C C . LEU A 1 83 ? -16.100 -31.856 0.880 1.00 80.81 83 LEU A C 1
ATOM 637 O O . LEU A 1 83 ? -14.889 -31.803 1.087 1.00 80.81 83 LEU A O 1
ATOM 641 N N . GLY A 1 84 ? -16.934 -30.889 1.270 1.00 72.06 84 GLY A N 1
ATOM 642 C CA . GLY A 1 84 ? -16.490 -29.676 1.970 1.00 72.06 84 GLY A CA 1
ATOM 643 C C . GLY A 1 84 ? -15.813 -28.615 1.092 1.00 72.06 84 GLY A C 1
ATOM 644 O O . GLY A 1 84 ? -15.367 -27.597 1.611 1.00 72.06 84 GLY A O 1
ATOM 645 N N . ASP A 1 85 ? -15.760 -28.818 -0.227 1.00 69.75 85 ASP A N 1
ATOM 646 C CA . ASP A 1 85 ? -15.270 -27.841 -1.215 1.00 69.75 85 ASP A CA 1
ATOM 647 C C . ASP A 1 85 ? -16.089 -26.531 -1.184 1.00 69.75 85 ASP A C 1
ATOM 649 O O . ASP A 1 85 ? -15.566 -25.419 -1.210 1.00 69.75 85 ASP A O 1
ATOM 653 N N . THR A 1 86 ? -17.405 -26.660 -0.992 1.00 57.66 86 THR A N 1
ATOM 654 C CA . THR A 1 86 ? -18.318 -25.542 -0.723 1.00 57.66 86 THR A CA 1
ATOM 655 C C . THR A 1 86 ? -18.592 -25.393 0.775 1.00 57.66 86 THR A C 1
ATOM 657 O O . THR A 1 86 ? -19.004 -26.364 1.411 1.00 57.66 86 THR A O 1
ATOM 660 N N . GLN A 1 87 ? -18.525 -24.161 1.308 1.00 50.12 87 GLN A N 1
ATOM 661 C CA . GLN A 1 87 ? -18.841 -23.787 2.712 1.00 50.12 87 GLN A CA 1
ATOM 662 C C . GLN A 1 87 ? -20.304 -24.048 3.152 1.00 50.12 87 GLN A C 1
ATOM 664 O O . GLN A 1 87 ? -20.759 -23.548 4.179 1.00 50.12 87 GLN A O 1
ATOM 669 N N . GLU A 1 88 ? -21.075 -24.784 2.357 1.00 44.84 88 GLU A N 1
ATOM 670 C CA . GLU A 1 88 ? -22.506 -25.011 2.534 1.00 44.84 88 GLU A CA 1
ATOM 671 C C . GLU A 1 88 ? -22.870 -26.482 2.793 1.00 44.84 88 GLU A C 1
ATOM 673 O O . GLU A 1 88 ? -24.038 -26.761 3.075 1.00 44.84 88 GLU A O 1
ATOM 678 N N . ASP A 1 89 ? -21.889 -27.392 2.755 1.00 52.62 89 ASP A N 1
ATOM 679 C CA . ASP A 1 89 ? -22.032 -28.793 3.164 1.00 52.62 89 ASP A CA 1
ATOM 680 C C . ASP A 1 89 ? -22.224 -28.902 4.692 1.00 52.62 89 ASP A C 1
ATOM 682 O O . ASP A 1 89 ? -21.320 -28.589 5.467 1.00 52.62 89 ASP A O 1
ATOM 686 N N . ASN A 1 90 ? -23.378 -29.409 5.139 1.00 54.34 90 ASN A N 1
ATOM 687 C CA . ASN A 1 90 ? -23.606 -29.767 6.544 1.00 54.34 90 ASN A CA 1
ATOM 688 C C . ASN A 1 90 ? -22.925 -31.116 6.854 1.00 54.34 90 ASN A C 1
ATOM 690 O O . ASN A 1 90 ? -23.551 -32.169 6.764 1.00 54.34 90 ASN A O 1
ATOM 694 N N . LEU A 1 91 ? -21.630 -31.084 7.178 1.00 63.16 91 LEU A N 1
ATOM 695 C CA . LEU A 1 91 ? -20.814 -32.278 7.438 1.00 63.16 91 LEU A CA 1
ATOM 696 C C . LEU A 1 91 ? -21.102 -32.901 8.814 1.00 63.16 91 LEU A C 1
ATOM 698 O O . LEU A 1 91 ? -20.982 -32.230 9.843 1.00 63.16 91 LEU A O 1
ATOM 702 N N . SER A 1 92 ? -21.399 -34.202 8.837 1.00 65.88 92 SER A N 1
ATOM 703 C CA . SER A 1 92 ? -21.476 -34.992 10.073 1.00 65.88 92 SER A CA 1
ATOM 704 C C . SER A 1 92 ? -20.090 -35.179 10.720 1.00 65.88 92 SER A C 1
ATOM 706 O O . SER A 1 92 ? -19.066 -35.076 10.043 1.00 65.88 92 SER A O 1
ATOM 708 N N . GLU A 1 93 ? -20.032 -35.468 12.030 1.00 60.22 93 GLU A N 1
ATOM 709 C CA . GLU A 1 93 ? -18.768 -35.674 12.775 1.00 60.22 93 GLU A CA 1
ATOM 710 C C . GLU A 1 93 ? -17.820 -36.663 12.074 1.00 60.22 93 GLU A C 1
ATOM 712 O O . GLU A 1 93 ? -16.637 -36.374 11.905 1.00 60.22 93 GLU A O 1
ATOM 717 N N . GLY A 1 94 ? -18.352 -37.795 11.598 1.00 62.81 94 GLY A N 1
ATOM 718 C CA . GLY A 1 94 ? -17.578 -38.826 10.898 1.00 62.81 94 GLY A CA 1
ATOM 719 C C . GLY A 1 94 ? -17.162 -38.466 9.466 1.00 62.81 94 GLY A C 1
ATOM 720 O O . GLY A 1 94 ? -16.296 -39.131 8.907 1.00 62.81 94 GLY A O 1
ATOM 721 N N . GLU A 1 95 ? -17.746 -37.427 8.861 1.00 67.25 95 GLU A N 1
ATOM 722 C CA . GLU A 1 95 ? -17.429 -36.997 7.492 1.00 67.25 95 GLU A CA 1
ATOM 723 C C . GLU A 1 95 ? -16.407 -35.858 7.427 1.00 67.25 95 GLU A C 1
ATOM 725 O O . GLU A 1 95 ? -15.707 -35.735 6.420 1.00 67.25 95 GLU A O 1
ATOM 730 N N . LYS A 1 96 ? -16.256 -35.065 8.498 1.00 71.81 96 LYS A N 1
ATOM 731 C CA . LYS A 1 96 ? -15.252 -33.985 8.589 1.00 71.81 96 LYS A CA 1
ATOM 732 C C . LYS A 1 96 ? -13.832 -34.479 8.296 1.00 71.81 96 LYS A C 1
ATOM 734 O O . LYS A 1 96 ? -13.092 -33.827 7.567 1.00 71.81 96 LYS A O 1
ATOM 739 N N . SER A 1 97 ? -13.471 -35.666 8.783 1.00 74.38 97 SER A N 1
ATOM 740 C CA . SER A 1 97 ? -12.164 -36.305 8.550 1.00 74.38 97 SER A CA 1
ATOM 741 C C . SER A 1 97 ? -11.844 -36.551 7.065 1.00 74.38 97 SER A C 1
ATOM 743 O O . SER A 1 97 ? -10.669 -36.599 6.687 1.00 74.38 97 SER A O 1
ATOM 745 N N . PHE A 1 98 ? -12.868 -36.656 6.211 1.00 79.12 98 PHE A N 1
ATOM 746 C CA . PHE A 1 98 ? -12.756 -36.864 4.765 1.00 79.12 98 PHE A CA 1
ATOM 747 C C . PHE A 1 98 ? -13.019 -35.593 3.939 1.00 79.12 98 PHE A C 1
ATOM 749 O O . PHE A 1 98 ? -13.050 -35.663 2.708 1.00 79.12 98 PHE A O 1
ATOM 756 N N . ALA A 1 99 ? -13.228 -34.440 4.577 1.00 83.69 99 ALA A N 1
ATOM 757 C CA . ALA A 1 99 ? -13.566 -33.194 3.899 1.00 83.69 99 ALA A CA 1
ATOM 758 C C . ALA A 1 99 ? -12.316 -32.399 3.485 1.00 83.69 99 ALA A C 1
ATOM 760 O O . ALA A 1 99 ? -11.344 -32.294 4.234 1.00 83.69 99 ALA A O 1
ATOM 761 N N . PHE A 1 100 ? -12.342 -31.817 2.285 1.00 82.62 100 PHE A N 1
ATOM 762 C CA . PHE A 1 100 ? -11.235 -31.056 1.697 1.00 82.62 100 PHE A CA 1
ATOM 763 C C . PHE A 1 100 ? -10.850 -29.836 2.547 1.00 82.62 100 PHE A C 1
ATOM 765 O O . PHE A 1 100 ? -9.671 -29.576 2.796 1.00 82.62 100 PHE A O 1
ATOM 772 N N . ASN A 1 101 ? -11.856 -29.125 3.058 1.00 80.19 101 ASN A N 1
ATOM 773 C CA . ASN A 1 101 ? -11.707 -27.930 3.884 1.00 80.19 101 ASN A CA 1
ATOM 774 C C . ASN A 1 101 ? -11.230 -28.193 5.325 1.00 80.19 101 ASN A C 1
ATOM 776 O O . ASN A 1 101 ? -10.967 -27.224 6.038 1.00 80.19 101 ASN A O 1
ATOM 780 N N . GLU A 1 102 ? -11.069 -29.454 5.734 1.00 80.19 102 GLU A N 1
ATOM 781 C CA . GLU A 1 102 ? -10.517 -29.856 7.039 1.00 80.19 102 GLU A CA 1
ATOM 782 C C . GLU A 1 102 ? -9.093 -30.471 6.898 1.00 80.19 102 GLU A C 1
ATOM 784 O O . GLU A 1 102 ? -8.405 -30.683 7.893 1.00 80.19 102 GLU A O 1
ATOM 789 N N . LYS A 1 103 ? -8.581 -30.711 5.672 1.00 82.00 103 LYS A N 1
ATOM 790 C CA . LYS A 1 103 ? -7.207 -31.224 5.441 1.00 82.00 103 LYS A CA 1
ATOM 791 C C . LYS A 1 103 ? -6.113 -30.169 5.702 1.00 82.00 103 LYS A C 1
ATOM 793 O O . LYS A 1 103 ? -6.375 -28.980 5.504 1.00 82.00 103 LYS A O 1
ATOM 798 N N . PRO A 1 104 ? -4.865 -30.552 6.040 1.00 82.81 104 PRO A N 1
ATOM 799 C CA . PRO A 1 104 ? -3.723 -29.632 6.091 1.00 82.81 104 PRO A CA 1
ATOM 800 C C . PRO A 1 104 ? -3.516 -28.846 4.787 1.00 82.81 104 PRO A C 1
ATOM 802 O O . PRO A 1 104 ? -3.749 -29.369 3.696 1.00 82.81 104 PRO A O 1
ATOM 805 N N . LEU A 1 105 ? -3.025 -27.604 4.882 1.00 74.81 105 LEU A N 1
ATOM 806 C CA . LEU A 1 105 ? -2.864 -26.711 3.721 1.00 74.81 105 LEU A CA 1
ATOM 807 C C . LEU A 1 105 ? -2.017 -27.329 2.599 1.00 74.81 105 LEU A C 1
ATOM 809 O O . LEU A 1 105 ? -2.401 -27.234 1.437 1.00 74.81 105 LEU A O 1
ATOM 813 N N . TRP A 1 106 ? -0.921 -28.021 2.929 1.00 79.06 106 TRP A N 1
ATOM 814 C CA . TRP A 1 106 ? -0.059 -28.662 1.927 1.00 79.06 106 TRP A CA 1
ATOM 815 C C . TRP A 1 106 ? -0.790 -29.738 1.107 1.00 79.06 106 TRP A C 1
ATOM 817 O O . TRP A 1 106 ? -0.526 -29.871 -0.083 1.00 79.06 106 TRP A O 1
ATOM 827 N N . GLN A 1 107 ? -1.758 -30.450 1.699 1.00 84.19 107 GLN A N 1
ATOM 828 C CA . GLN A 1 107 ? -2.589 -31.415 0.971 1.00 84.19 107 GLN A CA 1
ATOM 829 C C . GLN A 1 107 ? -3.554 -30.703 0.020 1.00 84.19 107 GLN A C 1
ATOM 831 O O . GLN A 1 107 ? -3.727 -31.139 -1.113 1.00 84.19 107 GLN A O 1
ATOM 836 N N . ARG A 1 108 ? -4.128 -29.563 0.432 1.00 84.56 108 ARG A N 1
ATOM 837 C CA . ARG A 1 108 ? -4.981 -28.747 -0.451 1.00 84.56 108 ARG A CA 1
ATOM 838 C C . ARG A 1 108 ? -4.191 -28.179 -1.630 1.00 84.56 108 ARG A C 1
ATOM 840 O O . ARG A 1 108 ? -4.669 -28.248 -2.757 1.00 84.56 108 ARG A O 1
ATOM 847 N N . PHE A 1 109 ? -2.971 -27.694 -1.390 1.00 79.56 109 PHE A N 1
ATOM 848 C CA . PHE A 1 109 ? -2.058 -27.256 -2.451 1.00 79.56 109 PHE A CA 1
ATOM 849 C C . PHE A 1 109 ? -1.645 -28.404 -3.380 1.00 79.56 109 PHE A C 1
ATOM 851 O O . PHE A 1 109 ? -1.662 -28.220 -4.594 1.00 79.56 109 PHE A O 1
ATOM 858 N N . ALA A 1 110 ? -1.341 -29.594 -2.850 1.00 82.38 110 ALA A N 1
ATOM 859 C CA . ALA A 1 110 ? -1.025 -30.767 -3.667 1.00 82.38 110 ALA A CA 1
ATOM 860 C C . ALA A 1 110 ? -2.200 -31.158 -4.581 1.00 82.38 110 ALA A C 1
ATOM 862 O O . ALA A 1 110 ? -2.011 -31.331 -5.782 1.00 82.38 110 ALA A O 1
ATOM 863 N N . VAL A 1 111 ? -3.421 -31.218 -4.038 1.00 85.94 111 VAL A N 1
ATOM 864 C CA . VAL A 1 111 ? -4.650 -31.484 -4.804 1.00 85.94 111 VAL A CA 1
ATOM 865 C C . VAL A 1 111 ? -4.904 -30.404 -5.863 1.00 85.94 111 VAL A C 1
ATOM 867 O O . VAL A 1 111 ? -5.218 -30.737 -7.004 1.00 85.94 111 VAL A O 1
ATOM 870 N N . ALA A 1 112 ? -4.733 -29.121 -5.530 1.00 80.88 112 ALA A N 1
ATOM 871 C CA . ALA A 1 112 ? -4.929 -28.011 -6.466 1.00 80.88 112 ALA A CA 1
ATOM 872 C C . ALA A 1 112 ? -3.849 -27.940 -7.567 1.00 80.88 112 ALA A C 1
ATOM 874 O O . ALA A 1 112 ? -4.147 -27.556 -8.694 1.00 80.88 112 ALA A O 1
ATOM 875 N N . GLY A 1 113 ? -2.609 -28.348 -7.282 1.00 81.75 113 GLY A N 1
ATOM 876 C CA . GLY A 1 113 ? -1.534 -28.439 -8.278 1.00 81.75 113 GLY A CA 1
ATOM 877 C C . GLY A 1 113 ? -1.603 -29.685 -9.172 1.00 81.75 113 GLY A C 1
ATOM 878 O O . GLY A 1 113 ? -0.966 -29.720 -10.227 1.00 81.75 113 GLY A O 1
ATOM 879 N N . ALA A 1 114 ? -2.371 -30.704 -8.776 1.00 89.81 114 ALA A N 1
ATOM 880 C CA . ALA A 1 114 ? -2.339 -32.021 -9.404 1.00 89.81 114 ALA A CA 1
ATOM 881 C C . ALA A 1 114 ? -2.841 -32.049 -10.857 1.00 89.81 114 ALA A C 1
ATOM 883 O O . ALA A 1 114 ? -2.243 -32.741 -11.676 1.00 89.81 114 ALA A O 1
ATOM 884 N N . GLY A 1 115 ? -3.898 -31.309 -11.205 1.00 86.38 115 GLY A N 1
ATOM 885 C CA . GLY A 1 115 ? -4.440 -31.285 -12.572 1.00 86.38 115 GLY A CA 1
ATOM 886 C C . GLY A 1 115 ? -3.489 -30.682 -13.615 1.00 86.38 115 GLY A C 1
ATOM 887 O O . GLY A 1 115 ? -3.191 -31.340 -14.619 1.00 86.38 115 GLY A O 1
ATOM 888 N N . PRO A 1 116 ? -2.929 -29.476 -13.386 1.00 86.25 116 PRO A N 1
ATOM 889 C CA . PRO A 1 116 ? -1.883 -28.917 -14.244 1.00 86.25 116 PRO A CA 1
ATOM 890 C C . PRO A 1 116 ? -0.668 -29.847 -14.393 1.00 86.25 116 PRO A C 1
ATOM 892 O O . PRO A 1 116 ? -0.159 -30.027 -15.502 1.00 86.25 116 PRO A O 1
ATOM 895 N N . LEU A 1 117 ? -0.237 -30.485 -13.298 1.00 86.44 117 LEU A N 1
ATOM 896 C CA . LEU A 1 117 ? 0.886 -31.424 -13.299 1.00 86.44 117 LEU A CA 1
ATOM 897 C C . LEU A 1 117 ? 0.575 -32.717 -14.073 1.00 86.44 117 LEU A C 1
ATOM 899 O O . LEU A 1 117 ? 1.421 -33.190 -14.831 1.00 86.44 117 LEU A O 1
ATOM 903 N N . ALA A 1 118 ? -0.635 -33.267 -13.939 1.00 88.88 118 ALA A N 1
ATOM 904 C CA . ALA A 1 118 ? -1.065 -34.464 -14.660 1.00 88.88 118 ALA A CA 1
ATOM 905 C C . ALA A 1 118 ? -1.025 -34.256 -16.182 1.00 88.88 118 ALA A C 1
ATOM 907 O O . ALA A 1 118 ? -0.527 -35.120 -16.902 1.00 88.88 118 ALA A O 1
ATOM 908 N N . ASN A 1 119 ? -1.443 -33.085 -16.673 1.00 85.38 119 ASN A N 1
ATOM 909 C CA . ASN A 1 119 ? -1.363 -32.760 -18.101 1.00 85.38 119 ASN A CA 1
ATOM 910 C C . ASN A 1 119 ? 0.080 -32.615 -18.603 1.00 85.38 119 ASN A C 1
ATOM 912 O O . ASN A 1 119 ? 0.381 -33.043 -19.719 1.00 85.38 119 ASN A O 1
ATOM 916 N N . LEU A 1 120 ? 0.987 -32.075 -17.781 1.00 84.19 120 LEU A N 1
ATOM 917 C CA . LEU A 1 120 ? 2.414 -32.022 -18.109 1.00 84.19 120 LEU A CA 1
ATOM 918 C C . LEU A 1 120 ? 3.013 -33.437 -18.213 1.00 84.19 120 LEU A C 1
ATOM 920 O O . LEU A 1 120 ? 3.690 -33.751 -19.191 1.00 84.19 120 LEU A O 1
ATOM 924 N N . LEU A 1 121 ? 2.716 -34.312 -17.248 1.00 87.62 121 LEU A N 1
ATOM 925 C CA . LEU A 1 121 ? 3.178 -35.706 -17.234 1.00 87.62 121 LEU A CA 1
ATOM 926 C C . LEU A 1 121 ? 2.564 -36.545 -18.367 1.00 87.62 121 LEU A C 1
ATOM 928 O O . LEU A 1 121 ? 3.247 -37.378 -18.963 1.00 87.62 121 LEU A O 1
ATOM 932 N N . PHE A 1 122 ? 1.303 -36.304 -18.723 1.00 89.94 122 PHE A N 1
ATOM 933 C CA . PHE A 1 122 ? 0.655 -36.957 -19.860 1.00 89.94 122 PHE A CA 1
ATOM 934 C C . PHE A 1 122 ? 1.259 -36.519 -21.197 1.00 89.94 122 PHE A C 1
ATOM 936 O O . PHE A 1 122 ? 1.498 -37.365 -22.057 1.00 89.94 122 PHE A O 1
ATOM 943 N N . ALA A 1 123 ? 1.616 -35.239 -21.355 1.00 82.56 123 ALA A N 1
ATOM 944 C CA . ALA A 1 123 ? 2.407 -34.807 -22.503 1.00 82.56 123 ALA A CA 1
ATOM 945 C C . ALA A 1 123 ? 3.757 -35.552 -22.558 1.00 82.56 123 ALA A C 1
ATOM 947 O O . ALA A 1 123 ? 4.129 -36.038 -23.628 1.00 82.56 123 ALA A O 1
ATOM 948 N N . VAL A 1 124 ? 4.458 -35.712 -21.422 1.00 86.62 124 VAL A N 1
ATOM 949 C CA . VAL A 1 124 ? 5.732 -36.466 -21.345 1.00 86.62 124 VAL A CA 1
ATOM 950 C C . VAL A 1 124 ? 5.542 -37.905 -21.809 1.00 86.62 124 VAL A C 1
ATOM 952 O O . VAL A 1 124 ? 6.354 -38.392 -22.597 1.00 86.62 124 VAL A O 1
ATOM 955 N N . LEU A 1 125 ? 4.459 -38.559 -21.384 1.00 87.88 125 LEU A N 1
ATOM 956 C CA . LEU A 1 125 ? 4.103 -39.915 -21.798 1.00 87.88 125 LEU A CA 1
ATOM 957 C C . LEU A 1 125 ? 3.803 -40.005 -23.305 1.00 87.88 125 LEU A C 1
ATOM 959 O O . LEU A 1 125 ? 4.318 -40.900 -23.974 1.00 87.88 125 LEU A O 1
ATOM 963 N N . VAL A 1 126 ? 3.029 -39.068 -23.862 1.00 85.31 126 VAL A N 1
ATOM 964 C CA . VAL A 1 126 ? 2.697 -39.034 -25.298 1.00 85.31 126 VAL A CA 1
ATOM 965 C C . VAL A 1 126 ? 3.951 -38.827 -26.154 1.00 85.31 126 VAL A C 1
ATOM 967 O O . VAL A 1 126 ? 4.189 -39.598 -27.085 1.00 85.31 126 VAL A O 1
ATOM 970 N N . PHE A 1 127 ? 4.796 -37.844 -25.826 1.00 81.62 127 PHE A N 1
ATOM 971 C CA . PHE A 1 127 ? 6.052 -37.622 -26.551 1.00 81.62 127 PHE A CA 1
ATOM 972 C C . PHE A 1 127 ? 7.049 -38.775 -26.360 1.00 81.62 127 PHE A C 1
ATOM 974 O O . PHE A 1 127 ? 7.723 -39.148 -27.316 1.00 81.62 127 PHE A O 1
ATOM 981 N N . PHE A 1 128 ? 7.101 -39.399 -25.178 1.00 88.38 128 PHE A N 1
ATOM 982 C CA . PHE A 1 128 ? 7.908 -40.599 -24.934 1.00 88.38 128 PHE A CA 1
ATOM 983 C C . PHE A 1 128 ? 7.488 -41.762 -25.839 1.00 88.38 128 PHE A C 1
ATOM 985 O O . PHE A 1 128 ? 8.333 -42.331 -26.528 1.00 88.38 128 PHE A O 1
ATOM 992 N N . VAL A 1 129 ? 6.190 -42.081 -25.899 1.00 84.94 129 VAL A N 1
ATOM 993 C CA . VAL A 1 129 ? 5.663 -43.149 -26.765 1.00 84.94 129 VAL A CA 1
ATOM 994 C C . VAL A 1 129 ? 5.936 -42.842 -28.239 1.00 84.94 129 VAL A C 1
ATOM 996 O O . VAL A 1 129 ? 6.356 -43.734 -28.978 1.00 84.94 129 VAL A O 1
ATOM 999 N N . LEU A 1 130 ? 5.776 -41.589 -28.677 1.00 79.94 130 LEU A N 1
ATOM 1000 C CA . LEU A 1 130 ? 6.104 -41.179 -30.046 1.00 79.94 130 LEU A CA 1
ATOM 1001 C C . LEU A 1 130 ? 7.600 -41.346 -30.360 1.00 79.94 130 LEU A C 1
ATOM 1003 O O . LEU A 1 130 ? 7.937 -41.957 -31.373 1.00 79.94 130 LEU A O 1
ATOM 1007 N N . PHE A 1 131 ? 8.501 -40.880 -29.491 1.00 83.44 131 PHE A N 1
ATOM 1008 C CA . PHE A 1 131 ? 9.949 -40.982 -29.713 1.00 83.44 131 PHE A CA 1
ATOM 1009 C C . PHE A 1 131 ? 10.476 -42.419 -29.591 1.00 83.44 131 PHE A C 1
ATOM 1011 O O . PHE A 1 131 ? 11.397 -42.789 -30.318 1.00 83.44 131 PHE A O 1
ATOM 1018 N N . ALA A 1 132 ? 9.876 -43.251 -28.737 1.00 82.19 132 ALA A N 1
ATOM 1019 C CA . ALA A 1 132 ? 10.226 -44.665 -28.609 1.00 82.19 132 ALA A CA 1
ATOM 1020 C C . ALA A 1 132 ? 9.733 -45.513 -29.799 1.00 82.19 132 ALA A C 1
ATOM 1022 O O . ALA A 1 132 ? 10.431 -46.432 -30.220 1.00 82.19 132 ALA A O 1
ATOM 1023 N N . THR A 1 133 ? 8.556 -45.210 -30.364 1.00 81.31 133 THR A N 1
ATOM 1024 C CA . THR A 1 133 ? 7.963 -46.003 -31.465 1.00 81.31 133 THR A CA 1
ATOM 1025 C C . THR A 1 133 ? 8.327 -45.505 -32.864 1.00 81.31 133 THR A C 1
ATOM 1027 O O . THR A 1 133 ? 8.508 -46.317 -33.771 1.00 81.31 133 THR A O 1
ATOM 1030 N N . ARG A 1 134 ? 8.442 -44.185 -33.066 1.00 76.81 134 ARG A N 1
ATOM 1031 C CA . ARG A 1 134 ? 8.704 -43.555 -34.376 1.00 76.81 134 ARG A CA 1
ATOM 1032 C C . ARG A 1 134 ? 10.029 -42.792 -34.458 1.00 76.81 134 ARG A C 1
ATOM 1034 O O . ARG A 1 134 ? 10.401 -42.375 -35.550 1.00 76.81 134 ARG A O 1
ATOM 1041 N N . GLY A 1 135 ? 10.765 -42.662 -33.354 1.00 77.50 135 GLY A N 1
ATOM 1042 C CA . GLY A 1 135 ? 11.995 -41.869 -33.294 1.00 77.50 135 GLY A CA 1
ATOM 1043 C C . GLY A 1 135 ? 11.741 -40.361 -33.228 1.00 77.50 135 GLY A C 1
ATOM 1044 O O . GLY A 1 135 ? 10.602 -39.893 -33.233 1.00 77.50 135 GLY A O 1
ATOM 1045 N N . VAL A 1 136 ? 12.828 -39.595 -33.171 1.00 77.69 136 VAL A N 1
ATOM 1046 C CA . VAL A 1 136 ? 12.822 -38.135 -33.336 1.00 77.69 136 VAL A CA 1
ATOM 1047 C C . VAL A 1 136 ? 13.121 -37.816 -34.799 1.00 77.69 136 VAL A C 1
ATOM 1049 O O . VAL A 1 136 ? 13.984 -38.445 -35.406 1.00 77.69 136 VAL A O 1
ATOM 1052 N N . MET A 1 137 ? 12.419 -36.847 -35.382 1.00 74.56 137 MET A N 1
ATOM 1053 C CA . MET A 1 137 ? 12.736 -36.360 -36.726 1.00 74.56 137 MET A CA 1
ATOM 1054 C C . MET A 1 137 ? 13.919 -35.393 -36.639 1.00 74.56 137 MET A C 1
ATOM 1056 O O . MET A 1 137 ? 13.781 -34.322 -36.051 1.00 74.56 137 MET A O 1
ATOM 1060 N N . SER A 1 138 ? 15.061 -35.782 -37.207 1.00 75.56 138 SER A N 1
ATOM 1061 C CA . SER A 1 138 ? 16.289 -34.980 -37.251 1.00 75.56 138 SER A CA 1
ATOM 1062 C C . SER A 1 138 ? 16.692 -34.692 -38.703 1.00 75.56 138 SER A C 1
ATOM 1064 O O . SER A 1 138 ? 16.557 -35.574 -39.559 1.00 75.56 138 SER A O 1
ATOM 1066 N N . PRO A 1 139 ? 17.187 -33.483 -39.013 1.00 78.06 139 PRO A N 1
ATOM 1067 C CA . PRO A 1 139 ? 17.756 -33.170 -40.316 1.00 78.06 139 PRO A CA 1
ATOM 1068 C C . PRO A 1 139 ? 19.125 -33.842 -40.506 1.00 78.06 139 PRO A C 1
ATOM 1070 O O . PRO A 1 139 ? 19.945 -33.934 -39.586 1.00 78.06 139 PRO A O 1
ATOM 1073 N N . MET A 1 140 ? 19.388 -34.277 -41.736 1.00 81.56 140 MET A N 1
ATOM 1074 C CA . MET A 1 140 ? 20.725 -34.648 -42.196 1.00 81.56 140 MET A CA 1
ATOM 1075 C C . MET A 1 140 ? 21.686 -33.447 -42.092 1.00 81.56 140 MET A C 1
ATOM 1077 O O . MET A 1 140 ? 21.232 -32.300 -42.136 1.00 81.56 140 MET A O 1
ATOM 1081 N N . PRO A 1 141 ? 23.009 -33.677 -41.992 1.00 86.50 141 PRO A N 1
ATOM 1082 C CA . PRO A 1 141 ? 24.033 -32.634 -41.857 1.00 86.50 141 PRO A CA 1
ATOM 1083 C C . PRO A 1 141 ? 24.288 -31.856 -43.167 1.00 86.50 141 PRO A C 1
ATOM 1085 O O . PRO A 1 141 ? 25.412 -31.750 -43.643 1.00 86.50 141 PRO A O 1
ATOM 1088 N N . ILE A 1 142 ? 23.228 -31.317 -43.772 1.00 86.56 142 ILE A N 1
ATOM 1089 C CA . ILE A 1 142 ? 23.254 -30.533 -45.011 1.00 86.56 142 ILE A CA 1
ATOM 1090 C C . ILE A 1 142 ? 23.037 -29.057 -44.666 1.00 86.56 142 ILE A C 1
ATOM 1092 O O . ILE A 1 142 ? 22.065 -28.707 -43.988 1.00 86.56 142 ILE A O 1
ATOM 1096 N N . VAL A 1 143 ? 23.926 -28.190 -45.150 1.00 83.12 143 VAL A N 1
ATOM 1097 C CA . VAL A 1 143 ? 23.844 -26.735 -44.982 1.00 83.12 143 VAL A CA 1
ATOM 1098 C C . VAL A 1 143 ? 22.671 -26.192 -45.804 1.00 83.12 143 VAL A C 1
ATOM 1100 O O . VAL A 1 143 ? 22.681 -26.230 -47.031 1.00 83.12 143 VAL A O 1
ATOM 1103 N N . GLY A 1 144 ? 21.641 -25.692 -45.121 1.00 75.38 144 GLY A N 1
ATOM 1104 C CA . GLY A 1 144 ? 20.465 -25.047 -45.720 1.00 75.38 144 GLY A CA 1
ATOM 1105 C C . GLY A 1 144 ? 20.553 -23.522 -45.779 1.00 75.38 144 GLY A C 1
ATOM 1106 O O . GLY A 1 144 ? 19.895 -22.906 -46.609 1.00 75.38 144 GLY A O 1
ATOM 1107 N N . ALA A 1 145 ? 21.375 -22.912 -44.922 1.00 72.12 145 ALA A N 1
ATOM 1108 C CA . ALA A 1 145 ? 21.736 -21.498 -44.995 1.00 72.12 145 ALA A CA 1
ATOM 1109 C C . ALA A 1 145 ? 23.110 -21.259 -44.352 1.00 72.12 145 ALA A C 1
ATOM 1111 O O . ALA A 1 145 ? 23.482 -21.949 -43.398 1.00 72.12 145 ALA A O 1
ATOM 1112 N N . VAL A 1 146 ? 23.818 -20.244 -44.848 1.00 77.44 146 VAL A N 1
ATOM 1113 C CA . VAL A 1 146 ? 25.056 -19.699 -44.273 1.00 77.44 146 VAL A CA 1
ATOM 1114 C C . VAL A 1 146 ? 24.772 -18.256 -43.848 1.00 77.44 146 VAL A C 1
ATOM 1116 O O . VAL A 1 146 ? 24.092 -17.524 -44.566 1.00 77.44 146 VAL A O 1
ATOM 1119 N N . LEU A 1 147 ? 25.225 -17.860 -42.659 1.00 68.50 147 LEU A N 1
ATOM 1120 C CA . LEU A 1 147 ? 25.028 -16.516 -42.113 1.00 68.50 147 LEU A CA 1
ATOM 1121 C C . LEU A 1 147 ? 26.118 -15.554 -42.620 1.00 68.50 147 LEU A C 1
ATOM 1123 O O . LEU A 1 147 ? 27.301 -15.861 -42.437 1.00 68.50 147 LEU A O 1
ATOM 1127 N N . PRO A 1 148 ? 25.751 -14.380 -43.169 1.00 61.47 148 PRO A N 1
ATOM 1128 C CA . PRO A 1 148 ? 26.722 -13.367 -43.567 1.00 61.47 148 PRO A CA 1
ATOM 1129 C C . PRO A 1 148 ? 27.633 -12.922 -42.418 1.00 61.47 148 PRO A C 1
ATOM 1131 O O . PRO A 1 148 ? 27.189 -12.774 -41.276 1.00 61.47 148 PRO A O 1
ATOM 1134 N N . GLY A 1 149 ? 28.914 -12.720 -42.719 1.00 65.38 149 GLY A N 1
ATOM 1135 C CA . GLY A 1 149 ? 29.966 -12.349 -41.770 1.00 65.38 149 GLY A CA 1
ATOM 1136 C C . GLY A 1 149 ? 30.468 -13.480 -40.861 1.00 65.38 149 GLY A C 1
ATOM 1137 O O . GLY A 1 149 ? 31.352 -13.238 -40.038 1.00 65.38 149 GLY A O 1
ATOM 1138 N N . SER A 1 150 ? 29.941 -14.703 -40.979 1.00 72.31 150 SER A N 1
ATOM 1139 C CA . SER A 1 150 ? 30.350 -15.847 -40.146 1.00 72.31 150 SER A CA 1
ATOM 1140 C C . SER A 1 150 ? 31.639 -16.526 -40.624 1.00 72.31 150 SER A C 1
ATOM 1142 O O . SER A 1 150 ? 32.015 -16.409 -41.790 1.00 72.31 150 SER A O 1
ATOM 1144 N N . THR A 1 151 ? 32.297 -17.303 -39.753 1.00 73.06 151 THR A N 1
ATOM 1145 C CA . THR A 1 151 ? 33.411 -18.189 -40.146 1.00 73.06 151 THR A CA 1
ATOM 1146 C C . THR A 1 151 ? 33.075 -19.088 -41.332 1.00 73.06 151 THR A C 1
ATOM 1148 O O . THR A 1 151 ? 33.900 -19.218 -42.228 1.00 73.06 151 THR A O 1
ATOM 1151 N N . ALA A 1 152 ? 31.868 -19.660 -41.391 1.00 77.19 152 ALA A N 1
ATOM 1152 C CA . ALA A 1 152 ? 31.458 -20.496 -42.517 1.00 77.19 152 ALA A CA 1
ATOM 1153 C C . ALA A 1 152 ? 31.457 -19.740 -43.859 1.00 77.19 152 ALA A C 1
ATOM 1155 O O . ALA A 1 152 ? 31.909 -20.296 -44.857 1.00 77.19 152 ALA A O 1
ATOM 1156 N N . GLU A 1 153 ? 31.023 -18.475 -43.886 1.00 77.75 153 GLU A N 1
ATOM 1157 C CA . GLU A 1 153 ? 31.085 -17.645 -45.099 1.00 77.75 153 GLU A CA 1
ATOM 1158 C C . GLU A 1 153 ? 32.532 -17.264 -45.449 1.00 77.75 153 GLU A C 1
ATOM 1160 O O . GLU A 1 153 ? 32.966 -17.493 -46.577 1.00 77.75 153 GLU A O 1
ATOM 1165 N N . LYS A 1 154 ? 33.312 -16.767 -44.471 1.00 77.50 154 LYS A N 1
ATOM 1166 C CA . LYS A 1 154 ? 34.736 -16.393 -44.644 1.00 77.50 154 LYS A CA 1
ATOM 1167 C C . LYS A 1 154 ? 35.588 -17.535 -45.215 1.00 77.50 154 LYS A C 1
ATOM 1169 O O . LYS A 1 154 ? 36.577 -17.283 -45.896 1.00 77.50 154 LYS A O 1
ATOM 1174 N N . VAL A 1 155 ? 35.221 -18.776 -44.893 1.00 77.50 155 VAL A N 1
ATOM 1175 C CA . VAL A 1 155 ? 35.949 -20.010 -45.226 1.00 77.50 155 VAL A CA 1
ATOM 1176 C C . VAL A 1 155 ? 35.286 -20.778 -46.391 1.00 77.50 155 VAL A C 1
ATOM 1178 O O . VAL A 1 155 ? 35.780 -21.817 -46.822 1.00 77.50 155 VAL A O 1
ATOM 1181 N N . GLY A 1 156 ? 34.212 -20.239 -46.982 1.00 78.94 156 GLY A N 1
ATOM 1182 C CA . GLY A 1 156 ? 33.670 -20.706 -48.263 1.00 78.94 156 GLY A CA 1
ATOM 1183 C C . GLY A 1 156 ? 32.752 -21.933 -48.209 1.00 78.94 156 GLY A C 1
ATOM 1184 O O . GLY A 1 156 ? 32.608 -22.617 -49.228 1.00 78.94 156 GLY A O 1
ATOM 1185 N N . LEU A 1 157 ? 32.116 -22.216 -47.065 1.00 84.62 157 LEU A N 1
ATOM 1186 C CA . LEU A 1 157 ? 30.970 -23.135 -46.998 1.00 84.62 157 LEU A CA 1
ATOM 1187 C C . LEU A 1 157 ? 29.764 -22.531 -47.735 1.00 84.62 157 LEU A C 1
ATOM 1189 O O . LEU A 1 157 ? 29.547 -21.319 -47.723 1.00 84.62 157 LEU A O 1
ATOM 1193 N N . MET A 1 158 ? 28.968 -23.385 -48.372 1.00 82.88 158 MET A N 1
ATOM 1194 C CA . MET A 1 158 ? 27.863 -23.016 -49.258 1.00 82.88 158 MET A CA 1
ATOM 1195 C C . MET A 1 158 ? 26.587 -23.798 -48.928 1.00 82.88 158 MET A C 1
ATOM 1197 O O . MET A 1 158 ? 26.607 -24.862 -48.310 1.00 82.88 158 MET A O 1
ATOM 1201 N N . VAL A 1 159 ? 25.442 -23.263 -49.357 1.00 82.69 159 VAL A N 1
ATOM 1202 C CA . VAL A 1 159 ? 24.156 -23.967 -49.258 1.00 82.69 159 VAL A CA 1
ATOM 1203 C C . VAL A 1 159 ? 24.172 -25.176 -50.193 1.00 82.69 159 VAL A C 1
ATOM 1205 O O . VAL A 1 159 ? 24.457 -25.035 -51.377 1.00 82.69 159 VAL A O 1
ATOM 1208 N N . GLY A 1 160 ? 23.860 -26.352 -49.651 1.00 80.06 160 GLY A N 1
ATOM 1209 C CA . GLY A 1 160 ? 23.967 -27.644 -50.334 1.00 80.06 160 GLY A CA 1
ATOM 1210 C C . GLY A 1 160 ? 25.103 -28.531 -49.818 1.00 80.06 160 GLY A C 1
ATOM 1211 O O . GLY A 1 160 ? 24.986 -29.751 -49.927 1.00 80.06 160 GLY A O 1
ATOM 1212 N N . ASP A 1 161 ? 26.139 -27.965 -49.185 1.00 87.81 161 ASP A N 1
ATOM 1213 C CA . ASP A 1 161 ? 27.252 -28.747 -48.631 1.00 87.81 161 ASP A CA 1
ATOM 1214 C C . ASP A 1 161 ? 26.752 -29.753 -47.585 1.00 87.81 161 ASP A C 1
ATOM 1216 O O . ASP A 1 161 ? 26.065 -29.387 -46.623 1.00 87.81 161 ASP A O 1
ATOM 1220 N N . ARG A 1 162 ? 27.126 -31.028 -47.739 1.00 88.94 162 ARG A N 1
ATOM 1221 C CA . ARG A 1 162 ? 26.847 -32.072 -46.745 1.00 88.94 162 ARG A CA 1
ATOM 1222 C C . ARG A 1 162 ? 28.083 -32.319 -45.894 1.00 88.94 162 ARG A C 1
ATOM 1224 O O . ARG A 1 162 ? 29.009 -32.986 -46.342 1.00 88.94 162 ARG A O 1
ATOM 1231 N N . ILE A 1 163 ? 28.068 -31.850 -44.653 1.00 87.19 163 ILE A N 1
ATOM 1232 C CA . ILE A 1 163 ? 29.100 -32.166 -43.661 1.00 87.19 163 ILE A CA 1
ATOM 1233 C C . ILE A 1 163 ? 29.029 -33.666 -43.346 1.00 87.19 163 ILE A C 1
ATOM 1235 O O . ILE A 1 163 ? 27.948 -34.211 -43.123 1.00 87.19 163 ILE A O 1
ATOM 1239 N N . VAL A 1 164 ? 30.180 -34.334 -43.378 1.00 89.00 164 VAL A N 1
ATOM 1240 C CA . VAL A 1 164 ? 30.320 -35.779 -43.126 1.00 89.00 164 VAL A CA 1
ATOM 1241 C C . VAL A 1 164 ? 31.271 -36.082 -41.975 1.00 89.00 164 VAL A C 1
ATOM 1243 O O . VAL A 1 164 ? 31.115 -37.115 -41.336 1.00 89.00 164 VAL A O 1
ATOM 1246 N N . GLU A 1 165 ? 32.193 -35.175 -41.650 1.00 87.62 165 GLU A N 1
ATOM 1247 C CA . GLU A 1 165 ? 33.128 -35.338 -40.536 1.00 87.62 165 GLU A CA 1
ATOM 1248 C C . GLU A 1 165 ? 33.404 -33.988 -39.863 1.00 87.62 165 GLU A C 1
ATOM 1250 O O . GLU A 1 165 ? 33.469 -32.951 -40.531 1.00 87.62 165 GLU A O 1
ATOM 1255 N N . VAL A 1 166 ? 33.591 -34.005 -38.545 1.00 84.75 166 VAL A N 1
ATOM 1256 C CA . VAL A 1 166 ? 34.126 -32.887 -37.763 1.00 84.75 166 VAL A CA 1
ATOM 1257 C C . VAL A 1 166 ? 35.185 -33.449 -36.819 1.00 84.75 166 VAL A C 1
ATOM 1259 O O . VAL A 1 166 ? 34.871 -34.231 -35.928 1.00 84.75 166 VAL A O 1
ATOM 1262 N N . ASP A 1 167 ? 36.432 -33.037 -37.024 1.00 78.62 167 ASP A N 1
ATOM 1263 C CA . ASP A 1 167 ? 37.592 -33.327 -36.175 1.00 78.62 167 ASP A CA 1
ATOM 1264 C C . ASP A 1 167 ? 37.857 -34.830 -35.935 1.00 78.62 167 ASP A C 1
ATOM 1266 O O . ASP A 1 167 ? 38.067 -35.279 -34.810 1.00 78.62 167 ASP A O 1
ATOM 1270 N N . GLY A 1 168 ? 37.814 -35.640 -37.001 1.00 76.19 168 GLY A N 1
ATOM 1271 C CA . GLY A 1 168 ? 37.980 -37.097 -36.920 1.00 76.19 168 GLY A CA 1
ATOM 1272 C C . GLY A 1 168 ? 36.709 -37.864 -36.534 1.00 76.19 168 GLY A C 1
ATOM 1273 O O . GLY A 1 168 ? 36.739 -39.094 -36.450 1.00 76.19 168 GLY A O 1
ATOM 1274 N N . HIS A 1 169 ? 35.586 -37.178 -36.295 1.00 83.38 169 HIS A N 1
ATOM 1275 C CA . HIS A 1 169 ? 34.311 -37.799 -35.939 1.00 83.38 169 HIS A CA 1
ATOM 1276 C C . HIS A 1 169 ? 33.280 -37.708 -37.070 1.00 83.38 169 HIS A C 1
ATOM 1278 O O . HIS A 1 169 ? 32.906 -36.616 -37.500 1.00 83.38 169 HIS A O 1
ATOM 1284 N N . GLU A 1 170 ? 32.772 -38.862 -37.517 1.00 85.94 170 GLU A N 1
ATOM 1285 C CA . GLU A 1 170 ? 31.700 -38.944 -38.516 1.00 85.94 170 GLU A CA 1
ATOM 1286 C C . GLU A 1 170 ? 30.404 -38.291 -38.000 1.00 85.94 170 GLU A C 1
ATOM 1288 O O . GLU A 1 170 ? 29.928 -38.576 -36.898 1.00 85.94 170 GLU A O 1
ATOM 1293 N N . VAL A 1 171 ? 29.801 -37.433 -38.823 1.00 84.44 171 VAL A N 1
ATOM 1294 C CA . VAL A 1 171 ? 28.561 -36.714 -38.515 1.00 84.44 171 VAL A CA 1
ATOM 1295 C C . VAL A 1 171 ? 27.393 -37.345 -39.269 1.00 84.44 171 VAL A C 1
ATOM 1297 O O . VAL A 1 171 ? 27.304 -37.266 -40.494 1.00 84.44 171 VAL A O 1
ATOM 1300 N N . SER A 1 172 ? 26.437 -37.915 -38.530 1.00 82.38 172 SER A N 1
ATOM 1301 C CA . SER A 1 172 ? 25.212 -38.491 -39.103 1.00 82.38 172 SER A CA 1
ATOM 1302 C C . SER A 1 172 ? 24.023 -37.522 -39.110 1.00 82.38 172 SER A C 1
ATOM 1304 O O . SER A 1 172 ? 23.130 -37.661 -39.949 1.00 82.38 172 SER A O 1
ATOM 1306 N N . TRP A 1 173 ? 23.991 -36.542 -38.199 1.00 82.56 173 TRP A N 1
ATOM 1307 C CA . TRP A 1 173 ? 22.861 -35.620 -38.001 1.00 82.56 173 TRP A CA 1
ATOM 1308 C C . TRP A 1 173 ? 23.333 -34.179 -37.764 1.00 82.56 173 TRP A C 1
ATOM 1310 O O . TRP A 1 173 ? 24.359 -33.957 -37.123 1.00 82.56 173 TRP A O 1
ATOM 1320 N N . PHE A 1 174 ? 22.574 -33.176 -38.224 1.00 80.75 174 PHE A N 1
ATOM 1321 C CA . PHE A 1 174 ? 23.012 -31.770 -38.137 1.00 80.75 174 PHE A CA 1
ATOM 1322 C C . PHE A 1 174 ? 23.227 -31.289 -36.689 1.00 80.75 174 PHE A C 1
ATOM 1324 O O . PHE A 1 174 ? 24.087 -30.446 -36.432 1.00 80.75 174 PHE A O 1
ATOM 1331 N N . GLU A 1 175 ? 22.476 -31.813 -35.714 1.00 75.00 175 GLU A N 1
ATOM 1332 C CA . GLU A 1 175 ? 22.670 -31.458 -34.304 1.00 75.00 175 GLU A CA 1
ATOM 1333 C C . GLU A 1 175 ? 24.034 -31.890 -33.738 1.00 75.00 175 GLU A C 1
ATOM 1335 O O . GLU A 1 175 ? 24.528 -31.246 -32.812 1.00 75.00 175 GLU A O 1
ATOM 1340 N N . GLU A 1 176 ? 24.659 -32.937 -34.284 1.00 77.75 176 GLU A N 1
ATOM 1341 C CA . GLU A 1 176 ? 25.914 -33.505 -33.762 1.00 77.75 176 GLU A CA 1
ATOM 1342 C C . GLU A 1 176 ? 27.110 -32.593 -34.031 1.00 77.75 176 GLU A C 1
ATOM 1344 O O . GLU A 1 176 ? 27.988 -32.471 -33.181 1.00 77.75 176 GLU A O 1
ATOM 1349 N N . ILE A 1 177 ? 27.066 -31.834 -35.131 1.00 78.12 177 ILE A N 1
ATOM 1350 C CA . ILE A 1 177 ? 28.024 -30.768 -35.465 1.00 78.12 177 ILE A CA 1
ATOM 1351 C C . ILE A 1 177 ? 28.233 -29.831 -34.260 1.00 78.12 177 ILE A C 1
ATOM 1353 O O . ILE A 1 177 ? 29.359 -29.473 -33.923 1.00 78.12 177 ILE A O 1
ATOM 1357 N N . ARG A 1 178 ? 27.152 -29.472 -33.551 1.00 69.56 178 ARG A N 1
ATOM 1358 C CA . ARG A 1 178 ? 27.212 -28.580 -32.378 1.00 69.56 178 ARG A CA 1
ATOM 1359 C C . ARG A 1 178 ? 27.854 -29.225 -31.152 1.00 69.56 178 ARG A C 1
ATOM 1361 O O . ARG A 1 178 ? 28.335 -28.499 -30.289 1.00 69.56 178 ARG A O 1
ATOM 1368 N N . HIS A 1 179 ? 27.823 -30.552 -31.046 1.00 69.62 179 HIS A N 1
ATOM 1369 C CA . HIS A 1 179 ? 28.404 -31.267 -29.913 1.00 69.62 179 HIS A CA 1
ATOM 1370 C C . HIS A 1 179 ? 29.933 -31.255 -29.992 1.00 69.62 179 HIS A C 1
ATOM 1372 O O . HIS A 1 179 ? 30.579 -30.917 -29.004 1.00 69.62 179 HIS A O 1
ATOM 1378 N N . TYR A 1 180 ? 30.488 -31.523 -31.178 1.00 71.81 180 TYR A N 1
ATOM 1379 C CA . TYR A 1 180 ? 31.933 -31.507 -31.416 1.00 71.81 180 TYR A CA 1
ATOM 1380 C C . TYR A 1 180 ? 32.526 -30.092 -31.300 1.00 71.81 180 TYR A C 1
ATOM 1382 O O . TYR A 1 180 ? 33.496 -29.897 -30.574 1.00 71.81 180 TYR A O 1
ATOM 1390 N N . ILE A 1 181 ? 31.876 -29.071 -31.878 1.00 68.81 181 ILE A N 1
ATOM 1391 C CA . ILE A 1 181 ? 32.317 -27.659 -31.774 1.00 68.81 181 ILE A CA 1
ATOM 1392 C C . ILE A 1 181 ? 32.352 -27.150 -30.319 1.00 68.81 181 ILE A C 1
ATOM 1394 O O . ILE A 1 181 ? 33.142 -26.267 -29.987 1.00 68.81 181 ILE A O 1
ATOM 1398 N N . ALA A 1 182 ? 31.501 -27.685 -29.439 1.00 59.16 182 ALA A N 1
ATOM 1399 C CA . ALA A 1 182 ? 31.483 -27.318 -28.024 1.00 59.16 182 ALA A CA 1
ATOM 1400 C C . ALA A 1 182 ? 32.566 -28.032 -27.186 1.00 59.16 182 ALA A C 1
ATOM 1402 O O . ALA A 1 182 ? 32.811 -27.621 -26.054 1.00 59.16 182 ALA A O 1
ATOM 1403 N N . GLY A 1 183 ? 33.190 -29.093 -27.713 1.00 56.06 183 GLY A N 1
ATOM 1404 C CA . GLY A 1 183 ? 34.139 -29.942 -26.983 1.00 56.06 183 GLY A CA 1
ATOM 1405 C C . GLY A 1 183 ? 35.596 -29.467 -26.991 1.00 56.06 183 GLY A C 1
ATOM 1406 O O . GLY A 1 183 ? 36.336 -29.837 -26.083 1.00 56.06 183 GLY A O 1
ATOM 1407 N N . SER A 1 184 ? 35.993 -28.635 -27.963 1.00 53.59 184 SER A N 1
ATOM 1408 C CA . SER A 1 184 ? 37.396 -28.246 -28.207 1.00 53.59 184 SER A CA 1
ATOM 1409 C C . SER A 1 184 ? 37.605 -26.722 -28.111 1.00 53.59 184 SER A C 1
ATOM 1411 O O . SER A 1 184 ? 37.550 -26.019 -29.125 1.00 53.59 184 SER A O 1
ATOM 1413 N N . PRO A 1 185 ? 37.830 -26.150 -26.909 1.00 49.69 185 PRO A N 1
ATOM 1414 C CA . PRO A 1 185 ? 38.003 -24.709 -26.750 1.00 49.69 185 PRO A CA 1
ATOM 1415 C C . PRO A 1 185 ? 39.319 -24.209 -27.370 1.00 49.69 185 PRO A C 1
ATOM 1417 O O . PRO A 1 185 ? 40.403 -24.555 -26.915 1.00 49.69 185 PRO A O 1
ATOM 1420 N N . ASN A 1 186 ? 39.206 -23.317 -28.358 1.00 52.06 186 ASN A N 1
ATOM 1421 C CA . ASN A 1 186 ? 40.311 -22.580 -28.999 1.00 52.06 186 ASN A CA 1
ATOM 1422 C C . ASN A 1 186 ? 41.304 -23.418 -29.831 1.00 52.06 186 ASN A C 1
ATOM 1424 O O . ASN A 1 186 ? 42.442 -22.996 -30.027 1.00 52.06 186 ASN A O 1
ATOM 1428 N N . GLN A 1 187 ? 40.865 -24.547 -30.388 1.00 59.50 187 GLN A N 1
ATOM 1429 C CA . GLN A 1 187 ? 41.631 -25.298 -31.387 1.00 59.50 187 GLN A CA 1
ATOM 1430 C C . GLN A 1 187 ? 40.995 -25.144 -32.781 1.00 59.50 187 GLN A C 1
ATOM 1432 O O . GLN A 1 187 ? 39.772 -25.050 -32.899 1.00 59.50 187 GLN A O 1
ATOM 1437 N N . GLU A 1 188 ? 41.812 -25.080 -33.839 1.00 66.75 188 GLU A N 1
ATOM 1438 C CA . GLU A 1 188 ? 41.321 -25.234 -35.216 1.00 66.75 188 GLU A CA 1
ATOM 1439 C C . GLU A 1 188 ? 40.828 -26.671 -35.394 1.00 66.75 188 GLU A C 1
ATOM 1441 O O . GLU A 1 188 ? 41.636 -27.596 -35.289 1.00 66.75 188 GLU A O 1
ATOM 1446 N N . PHE A 1 189 ? 39.544 -26.858 -35.694 1.00 73.75 189 PHE A N 1
ATOM 1447 C CA . PHE A 1 189 ? 38.985 -28.176 -35.988 1.00 73.75 189 PHE A CA 1
ATOM 1448 C C . PHE A 1 189 ? 38.794 -28.360 -37.493 1.00 73.75 189 PHE A C 1
ATOM 1450 O O . PHE A 1 189 ? 38.515 -27.410 -38.233 1.00 73.75 189 PHE A O 1
ATOM 1457 N N . THR A 1 190 ? 38.948 -29.593 -37.965 1.00 81.56 190 THR A N 1
ATOM 1458 C CA . THR A 1 190 ? 38.831 -29.904 -39.399 1.00 81.56 190 THR A CA 1
ATOM 1459 C C . THR A 1 190 ? 37.405 -30.328 -39.733 1.00 81.56 190 THR A C 1
ATOM 1461 O O . THR A 1 190 ? 36.910 -31.298 -39.169 1.00 81.56 190 THR A O 1
ATOM 1464 N N . VAL A 1 191 ? 36.730 -29.631 -40.650 1.00 84.25 191 VAL A N 1
ATOM 1465 C CA . VAL A 1 191 ? 35.400 -30.030 -41.141 1.00 84.25 191 VAL A CA 1
ATOM 1466 C C . VAL A 1 191 ? 35.531 -30.610 -42.540 1.00 84.25 191 VAL A C 1
ATOM 1468 O O . VAL A 1 191 ? 36.014 -29.942 -43.457 1.00 84.25 191 VAL A O 1
ATOM 1471 N N . VAL A 1 192 ? 35.053 -31.841 -42.708 1.00 87.88 192 VAL A N 1
ATOM 1472 C CA . VAL A 1 192 ? 34.968 -32.515 -44.004 1.00 87.88 192 VAL A CA 1
ATOM 1473 C C . VAL A 1 192 ? 33.528 -32.458 -44.495 1.00 87.88 192 VAL A C 1
ATOM 1475 O O . VAL A 1 192 ? 32.591 -32.818 -43.774 1.00 87.88 192 VAL A O 1
ATOM 1478 N N . PHE A 1 193 ? 33.341 -32.030 -45.739 1.00 89.75 193 PHE A N 1
ATOM 1479 C CA . PHE A 1 193 ? 32.037 -31.962 -46.386 1.00 89.75 193 PHE A CA 1
ATOM 1480 C C . PHE A 1 193 ? 32.093 -32.431 -47.840 1.00 89.75 193 PHE A C 1
ATOM 1482 O O . PHE A 1 193 ? 33.131 -32.394 -48.497 1.00 89.75 193 PHE A O 1
ATOM 1489 N N . LEU A 1 194 ? 30.947 -32.877 -48.342 1.00 88.56 194 LEU A N 1
ATOM 1490 C CA . LEU A 1 194 ? 30.726 -33.214 -49.739 1.00 88.56 194 LEU A CA 1
ATOM 1491 C C . LEU A 1 194 ? 30.060 -32.030 -50.445 1.00 88.56 194 LEU A C 1
ATOM 1493 O O . LEU A 1 194 ? 28.990 -31.587 -50.015 1.00 88.56 194 LEU A O 1
ATOM 1497 N N . ARG A 1 195 ? 30.663 -31.579 -51.548 1.00 88.62 195 ARG A N 1
ATOM 1498 C CA . ARG A 1 195 ? 30.082 -30.639 -52.518 1.00 88.62 195 ARG A CA 1
ATOM 1499 C C . ARG A 1 195 ? 30.040 -31.339 -53.871 1.00 88.62 195 ARG A C 1
ATOM 1501 O O . ARG A 1 195 ? 31.053 -31.870 -54.311 1.00 88.62 195 ARG A O 1
ATOM 1508 N N . ASP A 1 196 ? 28.855 -31.448 -54.467 1.00 79.50 196 ASP A N 1
ATOM 1509 C CA . ASP A 1 196 ? 28.618 -32.156 -55.740 1.00 79.50 196 ASP A CA 1
ATOM 1510 C C . ASP A 1 196 ? 29.191 -33.594 -55.805 1.00 79.50 196 ASP A C 1
ATOM 1512 O O . ASP A 1 196 ? 29.519 -34.118 -56.867 1.00 79.50 196 ASP A O 1
ATOM 1516 N N . GLY A 1 197 ? 29.304 -34.253 -54.644 1.00 76.44 197 GLY A N 1
ATOM 1517 C CA . GLY A 1 197 ? 29.877 -35.597 -54.489 1.00 76.44 197 GLY A CA 1
ATOM 1518 C C . GLY A 1 197 ? 31.398 -35.646 -54.287 1.00 76.44 197 GLY A C 1
ATOM 1519 O O . GLY A 1 197 ? 31.919 -36.709 -53.957 1.00 76.44 197 GLY A O 1
ATOM 1520 N N . VAL A 1 198 ? 32.107 -34.521 -54.419 1.00 80.81 198 VAL A N 1
ATOM 1521 C CA . VAL A 1 198 ? 33.548 -34.402 -54.146 1.00 80.81 198 VAL A CA 1
ATOM 1522 C C . VAL A 1 198 ? 33.777 -34.070 -52.670 1.00 80.81 198 VAL A C 1
ATOM 1524 O O . VAL A 1 198 ? 33.077 -33.242 -52.088 1.00 80.81 198 VAL A O 1
ATOM 1527 N N . GLN A 1 199 ? 34.762 -34.727 -52.054 1.00 88.06 199 GLN A N 1
ATOM 1528 C CA . GLN A 1 199 ? 35.132 -34.520 -50.655 1.00 88.06 199 GLN A CA 1
ATOM 1529 C C . GLN A 1 199 ? 36.094 -33.337 -50.510 1.00 88.06 199 GLN A C 1
ATOM 1531 O O . GLN A 1 199 ? 37.211 -33.356 -51.026 1.00 88.06 199 GLN A O 1
ATOM 1536 N N . HIS A 1 200 ? 35.665 -32.330 -49.757 1.00 85.12 200 HIS A N 1
ATOM 1537 C CA . HIS A 1 200 ? 36.453 -31.170 -49.364 1.00 85.12 200 HIS A CA 1
ATOM 1538 C C . HIS A 1 200 ? 36.711 -31.208 -47.857 1.00 85.12 200 HIS A C 1
ATOM 1540 O O . HIS A 1 200 ? 35.884 -31.685 -47.082 1.00 85.12 200 HIS A O 1
ATOM 1546 N N . SER A 1 201 ? 37.866 -30.698 -47.438 1.00 84.50 201 SER A N 1
ATOM 1547 C CA . SER A 1 201 ? 38.274 -30.611 -46.037 1.00 84.50 201 SER A CA 1
ATOM 1548 C C . SER A 1 201 ? 38.818 -29.215 -45.782 1.00 84.50 201 SER A C 1
ATOM 1550 O O . SER A 1 201 ? 39.701 -28.765 -46.516 1.00 84.50 201 SER A O 1
ATOM 1552 N N . ILE A 1 202 ? 38.266 -28.509 -44.793 1.00 84.19 202 ILE A N 1
ATOM 1553 C CA . ILE A 1 202 ? 38.719 -27.162 -44.436 1.00 84.19 202 ILE A CA 1
ATOM 1554 C C . ILE A 1 202 ? 38.782 -27.011 -42.915 1.00 84.19 202 ILE A C 1
ATOM 1556 O O . ILE A 1 202 ? 37.899 -27.455 -42.180 1.00 84.19 202 ILE A O 1
ATOM 1560 N N . LYS A 1 203 ? 39.850 -26.364 -42.447 1.00 79.50 203 LYS A N 1
ATOM 1561 C CA . LYS A 1 203 ? 40.030 -25.980 -41.048 1.00 79.50 203 LYS A CA 1
ATOM 1562 C C . LYS A 1 203 ? 39.160 -24.777 -40.707 1.00 79.50 203 LYS A C 1
ATOM 1564 O O . LYS A 1 203 ? 39.159 -23.783 -41.430 1.00 79.50 203 LYS A O 1
ATOM 1569 N N . LEU A 1 204 ? 38.458 -24.864 -39.586 1.00 73.06 204 LEU A N 1
ATOM 1570 C CA . LEU A 1 204 ? 37.591 -23.817 -39.064 1.00 73.06 204 LEU A CA 1
ATOM 1571 C C . LEU A 1 204 ? 37.934 -23.553 -37.598 1.00 73.06 204 LEU A C 1
ATOM 1573 O O . LEU A 1 204 ? 38.104 -24.472 -36.799 1.00 73.06 204 LEU A O 1
ATOM 1577 N N . SER A 1 205 ? 38.006 -22.277 -37.235 1.00 66.50 205 SER A N 1
ATOM 1578 C CA . SER A 1 205 ? 37.883 -21.844 -35.848 1.00 66.50 205 SER A CA 1
ATOM 1579 C C . SER A 1 205 ? 36.400 -21.676 -35.499 1.00 66.50 205 SER A C 1
ATOM 1581 O O . SER A 1 205 ? 35.554 -21.429 -36.361 1.00 66.50 205 SER A O 1
ATOM 1583 N N . SER A 1 206 ? 36.054 -21.804 -34.219 1.00 59.59 206 SER A N 1
ATOM 1584 C CA . SER A 1 206 ? 34.725 -21.416 -33.745 1.00 59.59 206 SER A CA 1
ATOM 1585 C C . SER A 1 206 ? 34.700 -19.915 -33.445 1.00 59.59 206 SER A C 1
ATOM 1587 O O . SER A 1 206 ? 35.257 -19.507 -32.421 1.00 59.59 206 SER A O 1
ATOM 1589 N N . ASP A 1 207 ? 34.015 -19.106 -34.255 1.00 56.12 207 ASP A N 1
ATOM 1590 C CA . ASP A 1 207 ? 33.661 -17.747 -33.831 1.00 56.12 207 ASP A CA 1
ATOM 1591 C C . ASP A 1 207 ? 32.779 -17.829 -32.555 1.00 56.12 207 ASP A C 1
ATOM 1593 O O . ASP A 1 207 ? 31.822 -18.615 -32.461 1.00 56.12 207 ASP A O 1
ATOM 1597 N N . VAL A 1 208 ? 33.131 -17.044 -31.530 1.00 47.28 208 VAL A N 1
ATOM 1598 C CA . VAL A 1 208 ? 32.365 -16.931 -30.277 1.00 47.28 208 VAL A CA 1
ATOM 1599 C C . VAL A 1 208 ? 31.238 -15.926 -30.497 1.00 47.28 208 VAL A C 1
ATOM 1601 O O . VAL A 1 208 ? 31.490 -14.737 -30.672 1.00 47.28 208 VAL A O 1
ATOM 1604 N N . TRP A 1 209 ? 29.987 -16.393 -30.489 1.00 43.66 209 TRP A N 1
ATOM 1605 C CA . TRP A 1 209 ? 28.815 -15.558 -30.773 1.00 43.66 209 TRP A CA 1
ATOM 1606 C C . TRP A 1 209 ? 27.849 -15.536 -29.581 1.00 43.66 209 TRP A C 1
ATOM 1608 O O . TRP A 1 209 ? 26.814 -16.205 -29.602 1.00 43.66 209 TRP A O 1
ATOM 1618 N N . SER A 1 210 ? 28.173 -14.692 -28.591 1.00 39.31 210 SER A N 1
ATOM 1619 C CA . SER A 1 210 ? 27.431 -14.411 -27.339 1.00 39.31 210 SER A CA 1
ATOM 1620 C C . SER A 1 210 ? 27.204 -15.602 -26.388 1.00 39.31 210 SER A C 1
ATOM 1622 O O . SER A 1 210 ? 26.939 -16.720 -26.825 1.00 39.31 210 SER A O 1
ATOM 1624 N N . ASP A 1 211 ? 27.289 -15.324 -25.083 1.00 41.91 211 ASP A N 1
ATOM 1625 C CA . ASP A 1 211 ? 26.908 -16.179 -23.946 1.00 41.91 211 ASP A CA 1
ATOM 1626 C C . ASP A 1 211 ?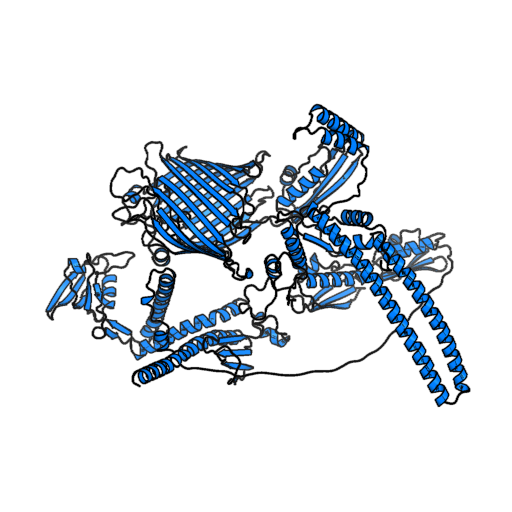 27.254 -17.678 -24.134 1.00 41.91 211 ASP A C 1
ATOM 1628 O O . ASP A 1 211 ? 26.376 -18.524 -24.321 1.00 41.91 211 ASP A O 1
ATOM 1632 N N . ASP A 1 212 ? 28.558 -17.989 -24.142 1.00 39.44 212 ASP A N 1
ATOM 1633 C CA . ASP A 1 212 ? 29.182 -19.329 -24.251 1.00 39.44 212 ASP A CA 1
ATOM 1634 C C . ASP A 1 212 ? 28.811 -20.207 -25.473 1.00 39.44 212 ASP A C 1
ATOM 1636 O O . ASP A 1 212 ? 29.355 -21.300 -25.664 1.00 39.44 212 ASP A O 1
ATOM 1640 N N . ALA A 1 213 ? 27.947 -19.742 -26.377 1.00 44.81 213 ALA A N 1
ATOM 1641 C CA . ALA A 1 213 ? 27.441 -20.537 -27.495 1.00 44.81 213 ALA A CA 1
ATOM 1642 C C . ALA A 1 213 ? 28.279 -20.387 -28.786 1.00 44.81 213 ALA A C 1
ATOM 1644 O O . ALA A 1 213 ? 27.843 -19.750 -29.748 1.00 44.81 213 ALA A O 1
ATOM 1645 N N . ARG A 1 214 ? 29.450 -21.042 -28.848 1.00 55.88 214 ARG A N 1
ATOM 1646 C CA . ARG A 1 214 ? 30.288 -21.193 -30.069 1.00 55.88 214 ARG A CA 1
ATOM 1647 C C . ARG A 1 214 ? 29.479 -21.709 -31.275 1.00 55.88 214 ARG A C 1
ATOM 1649 O O . ARG A 1 214 ? 28.754 -22.701 -31.154 1.00 55.88 214 ARG A O 1
ATOM 1656 N N . ARG A 1 215 ? 29.588 -21.067 -32.453 1.00 64.25 215 ARG A N 1
ATOM 1657 C CA . ARG A 1 215 ? 28.822 -21.434 -33.672 1.00 64.25 215 ARG A CA 1
ATOM 1658 C C . ARG A 1 215 ? 29.592 -21.158 -34.966 1.00 64.25 215 ARG A C 1
ATOM 1660 O O . ARG A 1 215 ? 30.163 -20.093 -35.134 1.00 64.25 215 ARG A O 1
ATOM 1667 N N . LEU A 1 216 ? 29.473 -22.065 -35.941 1.00 67.81 216 LEU A N 1
ATOM 1668 C CA . LEU A 1 216 ? 30.031 -21.891 -37.294 1.00 67.81 216 LEU A CA 1
ATOM 1669 C C . LEU A 1 216 ? 29.323 -20.829 -38.156 1.00 67.81 216 LEU A C 1
ATOM 1671 O O . LEU A 1 216 ? 29.933 -20.305 -39.081 1.00 67.81 216 LEU A O 1
ATOM 1675 N N . GLY A 1 217 ? 28.044 -20.542 -37.887 1.00 68.38 217 GLY A N 1
ATOM 1676 C CA . GLY A 1 217 ? 27.205 -19.689 -38.742 1.00 68.38 217 GLY A CA 1
ATOM 1677 C C . GLY A 1 217 ? 26.362 -20.431 -39.790 1.00 68.38 217 GLY A C 1
ATOM 1678 O O . GLY A 1 217 ? 25.829 -19.799 -40.693 1.00 68.38 217 GLY A O 1
ATOM 1679 N N . ILE A 1 218 ? 26.203 -21.752 -39.672 1.00 75.31 218 ILE A N 1
ATOM 1680 C CA . ILE A 1 218 ? 25.370 -22.571 -40.573 1.00 75.31 218 ILE A CA 1
ATOM 1681 C C . ILE A 1 218 ? 24.028 -22.977 -39.946 1.00 75.31 218 ILE A C 1
ATOM 1683 O O . ILE A 1 218 ? 23.928 -23.203 -38.735 1.00 75.31 218 ILE A O 1
ATOM 1687 N N . ALA A 1 219 ? 23.004 -23.133 -40.787 1.00 71.56 219 ALA A N 1
ATOM 1688 C CA . ALA A 1 219 ? 21.701 -23.702 -40.439 1.00 71.56 219 ALA A CA 1
ATOM 1689 C C . ALA A 1 219 ? 21.387 -24.947 -41.288 1.00 71.56 219 ALA A C 1
ATOM 1691 O O . ALA A 1 219 ? 21.891 -25.089 -42.400 1.00 71.56 219 ALA A O 1
ATOM 1692 N N . ALA A 1 220 ? 20.549 -25.843 -40.762 1.00 73.62 220 ALA A N 1
ATOM 1693 C CA . ALA A 1 220 ? 20.177 -27.090 -41.426 1.00 73.62 220 ALA A CA 1
ATOM 1694 C C . ALA A 1 220 ? 19.213 -26.859 -42.597 1.00 73.62 220 ALA A C 1
ATOM 1696 O O . ALA A 1 220 ? 18.311 -26.025 -42.503 1.00 73.62 220 ALA A O 1
ATOM 1697 N N . ASN A 1 221 ? 19.340 -27.653 -43.660 1.00 75.69 221 ASN A N 1
ATOM 1698 C CA . ASN A 1 221 ? 18.279 -27.786 -44.656 1.00 75.69 221 ASN A CA 1
ATOM 1699 C C . ASN A 1 221 ? 17.153 -28.659 -44.073 1.00 75.69 221 ASN A C 1
ATOM 1701 O O . ASN A 1 221 ? 17.350 -29.856 -43.858 1.00 75.69 221 ASN A O 1
ATOM 1705 N N . ILE A 1 222 ? 15.987 -28.067 -43.793 1.00 69.56 222 ILE A N 1
ATOM 1706 C CA . ILE A 1 222 ? 14.829 -28.750 -43.194 1.00 69.56 222 ILE A CA 1
ATOM 1707 C C . ILE A 1 222 ? 13.741 -28.930 -44.260 1.00 69.56 222 ILE A C 1
ATOM 1709 O O . ILE A 1 222 ? 12.864 -28.083 -44.424 1.00 69.56 222 ILE A O 1
ATOM 1713 N N . SER A 1 223 ? 13.785 -30.059 -44.967 1.00 63.94 223 SER A N 1
ATOM 1714 C CA . SER A 1 223 ? 12.754 -30.507 -45.907 1.00 63.94 223 SER A CA 1
ATOM 1715 C C . SER A 1 223 ? 12.288 -31.934 -45.563 1.00 63.94 223 SER A C 1
ATOM 1717 O O . SER A 1 223 ? 12.960 -32.632 -44.794 1.00 63.94 223 SER A O 1
ATOM 1719 N N . PRO A 1 224 ? 11.160 -32.416 -46.124 1.00 62.88 224 PRO A N 1
ATOM 1720 C CA . PRO A 1 224 ? 10.728 -33.809 -45.967 1.00 62.88 224 PRO A CA 1
ATOM 1721 C C . PRO A 1 224 ? 11.737 -34.840 -46.499 1.00 62.88 224 PRO A C 1
ATOM 1723 O O . PRO A 1 224 ? 11.717 -35.989 -46.070 1.00 62.88 224 PRO A O 1
ATOM 1726 N N . GLU A 1 225 ? 12.619 -34.436 -47.416 1.00 66.94 225 GLU A N 1
ATOM 1727 C CA . GLU A 1 225 ? 13.629 -35.296 -48.043 1.00 66.94 225 GLU A CA 1
ATOM 1728 C C . GLU A 1 225 ? 14.945 -35.300 -47.251 1.00 66.94 225 GLU A C 1
ATOM 1730 O O . GLU A 1 225 ? 15.599 -36.339 -47.128 1.00 66.94 225 GLU A O 1
ATOM 1735 N N . THR A 1 226 ? 15.312 -34.157 -46.655 1.00 69.69 226 THR A N 1
ATOM 1736 C CA . THR A 1 226 ? 16.523 -34.007 -45.830 1.00 69.69 226 THR A CA 1
ATOM 1737 C C . THR A 1 226 ? 16.319 -34.385 -44.360 1.00 69.69 226 THR A C 1
ATOM 1739 O O . THR A 1 226 ? 17.294 -34.458 -43.615 1.00 69.69 226 THR A O 1
ATOM 1742 N N . THR A 1 227 ? 15.088 -34.664 -43.919 1.00 71.69 227 THR A N 1
ATOM 1743 C CA . THR A 1 227 ? 14.762 -35.034 -42.528 1.00 71.69 227 THR A CA 1
ATOM 1744 C C . THR A 1 227 ? 14.463 -36.529 -42.411 1.00 71.69 227 THR A C 1
ATOM 1746 O O . THR A 1 227 ? 13.689 -37.071 -43.197 1.00 71.69 227 THR A O 1
ATOM 1749 N N . ARG A 1 228 ? 15.038 -37.224 -41.418 1.00 76.75 228 ARG A N 1
ATOM 1750 C CA . ARG A 1 228 ? 14.794 -38.663 -41.185 1.00 76.75 228 ARG A CA 1
ATOM 1751 C C . ARG A 1 228 ? 14.548 -39.005 -39.716 1.00 76.75 228 ARG A C 1
ATOM 1753 O O . ARG A 1 228 ? 14.922 -38.277 -38.802 1.00 76.75 228 ARG A O 1
ATOM 1760 N N . ALA A 1 229 ? 13.910 -40.156 -39.505 1.00 73.06 229 ALA A N 1
ATOM 1761 C CA . ALA A 1 229 ? 13.570 -40.690 -38.193 1.00 73.06 229 ALA A CA 1
ATOM 1762 C C . ALA A 1 229 ? 14.800 -41.276 -37.474 1.00 73.06 229 ALA A C 1
ATOM 1764 O O . ALA A 1 229 ? 15.161 -42.442 -37.661 1.00 73.06 229 ALA A O 1
ATOM 1765 N N . ARG A 1 230 ? 15.419 -40.481 -36.602 1.00 79.75 230 ARG A N 1
ATOM 1766 C CA . ARG A 1 230 ? 16.445 -40.926 -35.660 1.00 79.75 230 ARG A CA 1
ATOM 1767 C C . ARG A 1 230 ? 15.788 -41.734 -34.536 1.00 79.75 230 ARG A C 1
ATOM 1769 O O . ARG A 1 230 ? 15.207 -41.173 -33.605 1.00 79.75 230 ARG A O 1
ATOM 1776 N N . ARG A 1 231 ? 15.870 -43.067 -34.603 1.00 77.25 231 ARG A N 1
ATOM 1777 C CA . ARG A 1 231 ? 15.438 -43.944 -33.498 1.00 77.25 231 ARG A CA 1
ATOM 1778 C C . ARG A 1 231 ? 16.293 -43.683 -32.252 1.00 77.25 231 ARG A C 1
ATOM 1780 O O . ARG A 1 231 ? 17.510 -43.544 -32.354 1.00 77.25 231 ARG A O 1
ATOM 1787 N N . LEU A 1 232 ? 15.658 -43.642 -31.082 1.00 78.50 232 LEU A N 1
ATOM 1788 C CA . LEU A 1 232 ? 16.326 -43.456 -29.792 1.00 78.50 232 LEU A CA 1
ATOM 1789 C C . LEU A 1 232 ? 16.138 -44.694 -28.901 1.00 78.50 232 LEU A C 1
ATOM 1791 O O . LEU A 1 232 ? 15.031 -45.230 -28.851 1.00 78.50 232 LEU A O 1
ATOM 1795 N N . PRO A 1 233 ? 17.166 -45.123 -28.142 1.00 83.88 233 PRO A N 1
ATOM 1796 C CA . PRO A 1 233 ? 16.985 -46.070 -27.043 1.00 83.88 233 PRO A CA 1
ATOM 1797 C C . PRO A 1 233 ? 15.967 -45.539 -26.028 1.00 83.88 233 PRO A C 1
ATOM 1799 O O . PRO A 1 233 ? 15.941 -44.337 -25.766 1.00 83.88 233 PRO A O 1
ATOM 1802 N N . VAL A 1 234 ? 15.184 -46.427 -25.406 1.00 82.19 234 VAL A N 1
ATOM 1803 C CA . VAL A 1 234 ? 14.050 -46.074 -24.523 1.00 82.19 234 VAL A CA 1
ATOM 1804 C C . VAL A 1 234 ? 14.421 -45.029 -23.458 1.00 82.19 234 VAL A C 1
ATOM 1806 O O . VAL A 1 234 ? 13.718 -44.035 -23.296 1.00 82.19 234 VAL A O 1
ATOM 1809 N N . VAL A 1 235 ? 15.574 -45.182 -22.797 1.00 82.56 235 VAL A N 1
ATOM 1810 C CA . VAL A 1 235 ? 16.060 -44.225 -21.784 1.00 82.56 235 VAL A CA 1
ATOM 1811 C C . VAL A 1 235 ? 16.333 -42.836 -22.383 1.00 82.56 235 VAL A C 1
ATOM 1813 O O . VAL A 1 235 ? 15.958 -41.827 -21.788 1.00 82.56 235 VAL A O 1
ATOM 1816 N N . ARG A 1 236 ? 16.915 -42.755 -23.590 1.00 80.31 236 ARG A N 1
ATOM 1817 C CA . ARG A 1 236 ? 17.104 -41.471 -24.290 1.00 80.31 236 ARG A CA 1
ATOM 1818 C C . ARG A 1 236 ? 15.771 -40.892 -24.769 1.00 80.31 236 ARG A C 1
ATOM 1820 O O . ARG A 1 236 ? 15.579 -39.692 -24.640 1.00 80.31 236 ARG A O 1
ATOM 1827 N N . ALA A 1 237 ? 14.835 -41.715 -25.247 1.00 82.62 237 ALA A N 1
ATOM 1828 C CA . ALA A 1 237 ? 13.499 -41.258 -25.643 1.00 82.62 237 ALA A CA 1
ATOM 1829 C C . ALA A 1 237 ? 12.734 -40.597 -24.477 1.00 82.62 237 ALA A C 1
ATOM 1831 O O . ALA A 1 237 ? 12.042 -39.603 -24.694 1.00 82.62 237 ALA A O 1
ATOM 1832 N N . ALA A 1 238 ? 12.901 -41.094 -23.245 1.00 81.38 238 ALA A N 1
ATOM 1833 C CA . ALA A 1 238 ? 12.341 -40.469 -22.044 1.00 81.38 238 ALA A CA 1
ATOM 1834 C C . ALA A 1 238 ? 13.020 -39.126 -21.712 1.00 81.38 238 ALA A C 1
ATOM 1836 O O . ALA A 1 238 ? 12.342 -38.129 -21.475 1.00 81.38 238 ALA A O 1
ATOM 1837 N N . VAL A 1 239 ? 14.356 -39.060 -21.747 1.00 80.31 239 VAL A N 1
ATOM 1838 C CA . VAL A 1 239 ? 15.091 -37.800 -21.511 1.00 80.31 239 VAL A CA 1
ATOM 1839 C C . VAL A 1 239 ? 14.748 -36.742 -22.570 1.00 80.31 239 VAL A C 1
ATOM 1841 O O . VAL A 1 239 ? 14.535 -35.576 -22.227 1.00 80.31 239 VAL A O 1
ATOM 1844 N N . GLU A 1 240 ? 14.627 -37.130 -23.844 1.00 79.19 240 GLU A N 1
ATOM 1845 C CA . GLU A 1 240 ? 14.212 -36.206 -24.901 1.00 79.19 240 GLU A CA 1
ATOM 1846 C C . GLU A 1 240 ? 12.739 -35.795 -24.798 1.00 79.19 240 GLU A C 1
ATOM 1848 O O . GLU A 1 240 ? 12.439 -34.660 -25.157 1.00 79.19 240 GLU A O 1
ATOM 1853 N N . SER A 1 241 ? 11.812 -36.623 -24.293 1.00 79.12 241 SER A N 1
ATOM 1854 C CA . SER A 1 241 ? 10.412 -36.191 -24.136 1.00 79.12 241 SER A CA 1
ATOM 1855 C C . SER A 1 241 ? 10.270 -35.103 -23.067 1.00 79.12 241 SER A C 1
ATOM 1857 O O . SER A 1 241 ? 9.674 -34.059 -23.343 1.00 79.12 241 SER A O 1
ATOM 1859 N N . PHE A 1 242 ? 10.921 -35.262 -21.907 1.00 80.75 242 PHE A N 1
ATOM 1860 C CA . PHE A 1 242 ? 11.030 -34.200 -20.898 1.00 80.75 242 PHE A CA 1
ATOM 1861 C C . PHE A 1 242 ? 11.680 -32.927 -21.468 1.00 80.75 242 PHE A C 1
ATOM 1863 O O . PHE A 1 242 ? 11.132 -31.830 -21.323 1.00 80.75 242 PHE A O 1
ATOM 1870 N N . ARG A 1 243 ? 12.823 -33.050 -22.162 1.00 74.81 243 ARG A N 1
ATOM 1871 C CA . ARG A 1 243 ? 13.537 -31.894 -22.738 1.00 74.81 243 ARG A CA 1
ATOM 1872 C C . ARG A 1 243 ? 12.741 -31.205 -23.852 1.00 74.81 243 ARG A C 1
ATOM 1874 O O . ARG A 1 243 ? 12.765 -29.977 -23.951 1.00 74.81 243 ARG A O 1
ATOM 1881 N N . CYS A 1 244 ? 12.030 -31.972 -24.676 1.00 72.75 244 CYS A N 1
ATOM 1882 C CA . CYS A 1 244 ? 11.161 -31.468 -25.734 1.00 72.75 244 CYS A CA 1
ATOM 1883 C C . CYS A 1 244 ? 10.016 -30.642 -25.144 1.00 72.75 244 CYS A C 1
ATOM 1885 O O . CYS A 1 244 ? 9.792 -29.521 -25.587 1.00 72.75 244 CYS A O 1
ATOM 1887 N N . ILE A 1 245 ? 9.360 -31.130 -24.092 1.00 76.38 245 ILE A N 1
ATOM 1888 C CA . ILE A 1 245 ? 8.249 -30.415 -23.452 1.00 76.38 245 ILE A CA 1
ATOM 1889 C C . ILE A 1 245 ? 8.725 -29.171 -22.721 1.00 76.38 245 ILE A C 1
ATOM 1891 O O . ILE A 1 245 ? 8.101 -28.129 -22.874 1.00 76.38 245 ILE A O 1
ATOM 1895 N N . PHE A 1 246 ? 9.853 -29.218 -22.011 1.00 73.38 246 PHE A N 1
ATOM 1896 C CA . PHE A 1 246 ? 10.424 -28.011 -21.408 1.00 73.38 246 PHE A CA 1
ATOM 1897 C C . PHE A 1 246 ? 10.748 -26.943 -22.473 1.00 73.38 246 PHE A C 1
ATOM 1899 O O . PHE A 1 246 ? 10.461 -25.758 -22.291 1.00 73.38 246 PHE A O 1
ATOM 1906 N N . ARG A 1 247 ? 11.260 -27.368 -23.639 1.00 67.88 247 ARG A N 1
ATOM 1907 C CA . ARG A 1 247 ? 11.480 -26.498 -24.804 1.00 67.88 247 ARG A CA 1
ATOM 1908 C C . ARG A 1 247 ? 10.165 -25.964 -25.387 1.00 67.88 247 ARG A C 1
ATOM 1910 O O . ARG A 1 247 ? 10.097 -24.775 -25.680 1.00 67.88 247 ARG A O 1
ATOM 1917 N N . ILE A 1 248 ? 9.134 -26.800 -25.533 1.00 63.03 248 ILE A N 1
ATOM 1918 C CA . ILE A 1 248 ? 7.808 -26.393 -26.028 1.00 63.03 248 ILE A CA 1
ATOM 1919 C C . ILE A 1 248 ? 7.162 -25.404 -25.058 1.00 63.03 248 ILE A C 1
ATOM 1921 O O . ILE A 1 248 ? 6.746 -24.349 -25.504 1.00 63.03 248 ILE A O 1
ATOM 1925 N N . VAL A 1 249 ? 7.156 -25.662 -23.747 1.00 69.81 249 VAL A N 1
ATOM 1926 C CA . VAL A 1 249 ? 6.633 -24.731 -22.731 1.00 69.81 249 VAL A CA 1
ATOM 1927 C C . VAL A 1 249 ? 7.350 -23.381 -22.810 1.00 69.81 249 VAL A C 1
ATOM 1929 O O . VAL A 1 249 ? 6.677 -22.352 -22.865 1.00 69.81 249 VAL A O 1
ATOM 1932 N N . LYS A 1 250 ? 8.690 -23.363 -22.918 1.00 60.06 250 LYS A N 1
ATOM 1933 C CA . LYS A 1 250 ? 9.446 -22.115 -23.126 1.00 60.06 250 LYS A CA 1
ATOM 1934 C C . LYS A 1 250 ? 9.025 -21.409 -24.423 1.00 60.06 250 LYS A C 1
ATOM 1936 O O . LYS A 1 250 ? 8.737 -20.219 -24.385 1.00 60.06 250 LYS A O 1
ATOM 1941 N N . ILE A 1 251 ? 8.935 -22.119 -25.551 1.00 54.44 251 ILE A N 1
ATOM 1942 C CA . ILE A 1 251 ? 8.555 -21.545 -26.858 1.00 54.44 251 ILE A CA 1
ATOM 1943 C C . ILE A 1 251 ? 7.089 -21.083 -26.892 1.00 54.44 251 ILE A C 1
ATOM 1945 O O . ILE A 1 251 ? 6.797 -20.052 -27.487 1.00 54.44 251 ILE A O 1
ATOM 1949 N N . THR A 1 252 ? 6.160 -21.792 -26.253 1.00 59.66 252 THR A N 1
ATOM 1950 C CA . THR A 1 252 ? 4.744 -21.411 -26.180 1.00 59.66 252 THR A CA 1
ATOM 1951 C C . THR A 1 252 ? 4.558 -20.191 -25.289 1.00 59.66 252 THR A C 1
ATOM 1953 O O . THR A 1 252 ? 3.826 -19.286 -25.674 1.00 59.66 252 THR A O 1
ATOM 1956 N N . LEU A 1 253 ? 5.256 -20.106 -24.152 1.00 54.94 253 LEU A N 1
ATOM 1957 C CA . LEU A 1 253 ? 5.228 -18.917 -23.298 1.00 54.94 253 LEU A CA 1
ATOM 1958 C C . LEU A 1 253 ? 5.824 -17.703 -24.031 1.00 54.94 253 LEU A C 1
ATOM 1960 O O . LEU A 1 253 ? 5.183 -16.656 -24.086 1.00 54.94 253 LEU A O 1
ATOM 1964 N N . VAL A 1 254 ? 6.969 -17.875 -24.708 1.00 50.06 254 VAL A N 1
ATOM 1965 C CA . VAL A 1 254 ? 7.539 -16.885 -25.647 1.00 50.06 254 VAL A CA 1
ATOM 1966 C C . VAL A 1 254 ? 6.506 -16.452 -26.694 1.00 50.06 254 VAL A C 1
ATOM 1968 O O . VAL A 1 254 ? 6.281 -15.259 -26.871 1.00 50.06 254 VAL A O 1
ATOM 1971 N N . ALA A 1 255 ? 5.856 -17.400 -27.373 1.00 44.12 255 ALA A N 1
ATOM 1972 C CA . ALA A 1 255 ? 4.931 -17.122 -28.469 1.00 44.12 255 ALA A CA 1
ATOM 1973 C C . ALA A 1 255 ? 3.636 -16.436 -28.004 1.00 44.12 255 ALA A C 1
ATOM 1975 O O . ALA A 1 255 ? 3.136 -15.562 -28.707 1.00 44.12 255 ALA A O 1
ATOM 1976 N N . VAL A 1 256 ? 3.113 -16.781 -26.823 1.00 53.62 256 VAL A N 1
ATOM 1977 C CA . VAL A 1 256 ? 1.952 -16.105 -26.220 1.00 53.62 256 VAL A CA 1
ATOM 1978 C C . VAL A 1 256 ? 2.301 -14.660 -25.868 1.00 53.62 256 VAL A C 1
ATOM 1980 O O . VAL A 1 256 ? 1.533 -13.763 -26.211 1.00 53.62 256 VAL A O 1
ATOM 1983 N N . VAL A 1 257 ? 3.476 -14.400 -25.279 1.00 47.41 257 VAL A N 1
ATOM 1984 C CA . VAL A 1 257 ? 3.922 -13.016 -25.037 1.00 47.41 257 VAL A CA 1
ATOM 1985 C C . VAL A 1 257 ? 4.147 -12.281 -26.366 1.00 47.41 257 VAL A C 1
ATOM 1987 O O . VAL A 1 257 ? 3.676 -11.158 -26.511 1.00 47.41 257 VAL A O 1
ATOM 1990 N N . GLN A 1 258 ? 4.772 -12.897 -27.376 1.00 43.38 258 GLN A N 1
ATOM 1991 C CA . GLN A 1 258 ? 4.968 -12.301 -28.713 1.00 43.38 258 GLN A CA 1
ATOM 1992 C C . GLN A 1 258 ? 3.657 -11.955 -29.437 1.00 43.38 258 GLN A C 1
ATOM 1994 O O . GLN A 1 258 ? 3.584 -10.938 -30.126 1.00 43.38 258 GLN A O 1
ATOM 1999 N N . LEU A 1 259 ? 2.624 -12.783 -29.271 1.00 46.03 259 LEU A N 1
ATOM 2000 C CA . LEU A 1 259 ? 1.284 -12.569 -29.816 1.00 46.03 259 LEU A CA 1
ATOM 2001 C C . LEU A 1 259 ? 0.595 -11.403 -29.096 1.00 46.03 259 LEU A C 1
ATOM 2003 O O . LEU A 1 259 ? 0.160 -10.455 -29.745 1.00 46.03 259 LEU A O 1
ATOM 2007 N N . VAL A 1 260 ? 0.559 -11.426 -27.758 1.00 42.81 260 VAL A N 1
ATOM 2008 C CA . VAL A 1 260 ? -0.045 -10.354 -26.943 1.00 42.81 260 VAL A CA 1
ATOM 2009 C C . VAL A 1 260 ? 0.680 -9.016 -27.135 1.00 42.81 260 VAL A C 1
ATOM 2011 O O . VAL A 1 260 ? 0.035 -7.974 -27.142 1.00 42.81 260 VAL A O 1
ATOM 2014 N N . THR A 1 261 ? 1.999 -9.029 -27.353 1.00 38.44 261 THR A N 1
ATOM 2015 C CA . THR A 1 261 ? 2.804 -7.819 -27.615 1.00 38.44 261 THR A CA 1
ATOM 2016 C C . THR A 1 261 ? 2.760 -7.328 -29.070 1.00 38.44 261 THR A C 1
ATOM 2018 O O . THR A 1 261 ? 3.360 -6.299 -29.386 1.00 38.44 261 THR A O 1
ATOM 2021 N N . GLY A 1 262 ? 2.071 -8.033 -29.977 1.00 39.31 262 GLY A N 1
ATOM 2022 C CA . GLY A 1 262 ? 2.008 -7.674 -31.399 1.00 39.31 262 GLY A CA 1
ATOM 2023 C C . GLY A 1 262 ? 3.361 -7.738 -32.123 1.00 39.31 262 GLY A C 1
ATOM 2024 O O . GLY A 1 262 ? 3.545 -7.074 -33.144 1.00 39.31 262 GLY A O 1
ATOM 2025 N N . ALA A 1 263 ? 4.313 -8.512 -31.592 1.00 43.50 263 ALA A N 1
ATOM 2026 C CA . ALA A 1 263 ? 5.608 -8.793 -32.215 1.00 43.50 263 ALA A CA 1
ATOM 2027 C C . ALA A 1 263 ? 5.530 -9.927 -33.257 1.00 43.50 263 ALA A C 1
ATOM 2029 O O . ALA A 1 263 ? 6.507 -10.199 -33.952 1.00 43.50 263 ALA A O 1
ATOM 2030 N N . ARG A 1 264 ? 4.369 -10.584 -33.361 1.00 41.75 264 ARG A N 1
ATOM 2031 C CA . ARG A 1 264 ? 4.064 -11.663 -34.302 1.00 41.75 264 ARG A CA 1
ATOM 2032 C C . ARG A 1 264 ? 2.737 -11.378 -35.008 1.00 41.75 264 ARG A C 1
ATOM 2034 O O . ARG A 1 264 ? 1.792 -10.927 -34.364 1.00 41.75 264 ARG A O 1
ATOM 2041 N N . GLY A 1 265 ? 2.676 -11.616 -36.319 1.00 42.91 265 GLY A N 1
ATOM 2042 C CA . GLY A 1 265 ? 1.483 -11.345 -37.127 1.00 42.91 265 GLY A CA 1
ATOM 2043 C C . GLY A 1 265 ? 0.313 -12.265 -36.772 1.00 42.91 265 GLY A C 1
ATOM 2044 O O . GLY A 1 265 ? 0.510 -13.452 -36.511 1.00 42.91 265 GLY A O 1
ATOM 2045 N N . ILE A 1 266 ? -0.912 -11.730 -36.792 1.00 45.75 266 ILE A N 1
ATOM 2046 C CA . ILE A 1 266 ? -2.134 -12.521 -36.557 1.00 45.75 266 ILE A CA 1
ATOM 2047 C C . ILE A 1 266 ? -2.331 -13.549 -37.685 1.00 45.75 266 ILE A C 1
ATOM 2049 O O . ILE A 1 266 ? -2.840 -14.640 -37.448 1.00 45.75 266 ILE A O 1
ATOM 2053 N N . ASP A 1 267 ? -1.836 -13.245 -38.884 1.00 47.03 267 ASP A N 1
ATOM 2054 C CA . ASP A 1 267 ? -1.926 -14.076 -40.091 1.00 47.03 267 ASP A CA 1
ATOM 2055 C C . ASP A 1 267 ? -1.122 -15.392 -39.997 1.00 47.03 267 ASP A C 1
ATOM 2057 O O . ASP A 1 267 ? -1.382 -16.336 -40.744 1.00 47.03 267 ASP A O 1
ATOM 2061 N N . GLU A 1 268 ? -0.177 -15.497 -39.052 1.00 42.69 268 GLU A N 1
ATOM 2062 C CA . GLU A 1 268 ? 0.517 -16.757 -38.742 1.00 42.69 268 GLU A CA 1
ATOM 2063 C C . GLU A 1 268 ? -0.331 -17.723 -37.896 1.00 42.69 268 GLU A C 1
ATOM 2065 O O . GLU A 1 268 ? -0.032 -18.921 -37.837 1.00 42.69 268 GLU A O 1
ATOM 2070 N N . LEU A 1 269 ? -1.396 -17.247 -37.237 1.00 48.19 269 LEU A N 1
ATOM 2071 C CA . LEU A 1 269 ? -2.297 -18.130 -36.504 1.00 48.19 269 LEU A CA 1
ATOM 2072 C C . LEU A 1 269 ? -3.195 -18.891 -37.476 1.00 48.19 269 LEU A C 1
ATOM 2074 O O . LEU A 1 269 ? -4.160 -18.365 -38.029 1.00 48.19 269 LEU A O 1
ATOM 2078 N N . GLY A 1 270 ? -2.932 -20.192 -37.603 1.00 44.66 270 GLY A N 1
ATOM 2079 C CA . GLY A 1 270 ? -3.898 -21.137 -38.152 1.00 44.66 270 GLY A CA 1
ATOM 2080 C C . GLY A 1 270 ? -5.189 -21.088 -37.335 1.00 44.66 270 GLY A C 1
ATOM 2081 O O . GLY A 1 270 ? -5.261 -21.697 -36.271 1.00 44.66 270 GLY A O 1
ATOM 2082 N N . GLY A 1 271 ? -6.180 -20.342 -37.834 1.00 38.12 271 GLY A N 1
ATOM 2083 C CA . GLY A 1 271 ? -7.407 -20.015 -37.106 1.00 38.12 271 GLY A CA 1
ATOM 2084 C C . GLY A 1 271 ? -8.275 -21.226 -36.731 1.00 38.12 271 GLY A C 1
ATOM 2085 O O . GLY A 1 271 ? -7.932 -22.366 -37.054 1.00 38.12 271 GLY A O 1
ATOM 2086 N N . PRO A 1 272 ? -9.441 -21.003 -36.092 1.00 37.62 272 PRO A N 1
ATOM 2087 C CA . PRO A 1 272 ? -10.253 -22.066 -35.490 1.00 37.62 272 PRO A CA 1
ATOM 2088 C C . PRO A 1 272 ? -10.558 -23.255 -36.410 1.00 37.62 272 PRO A C 1
ATOM 2090 O O . PRO A 1 272 ? -10.554 -24.387 -35.947 1.00 37.62 272 PRO A O 1
ATOM 2093 N N . VAL A 1 273 ? -10.719 -23.031 -37.720 1.00 37.81 273 VAL A N 1
ATOM 2094 C CA . VAL A 1 273 ? -10.921 -24.085 -38.736 1.00 37.81 273 VAL A CA 1
ATOM 2095 C C . VAL A 1 273 ? -9.756 -25.085 -38.804 1.00 37.81 273 VAL A C 1
ATOM 2097 O O . VAL A 1 273 ? -9.971 -26.261 -39.081 1.00 37.81 273 VAL A O 1
ATOM 2100 N N . ARG A 1 274 ? -8.516 -24.646 -38.550 1.00 37.88 274 ARG A N 1
ATOM 2101 C CA . ARG A 1 274 ? -7.301 -25.476 -38.621 1.00 37.88 274 ARG A CA 1
ATOM 2102 C C . ARG A 1 274 ? -7.056 -26.244 -37.322 1.00 37.88 274 ARG A C 1
ATOM 2104 O O . ARG A 1 274 ? -6.669 -27.404 -37.378 1.00 37.88 274 ARG A O 1
ATOM 2111 N N . ILE A 1 275 ? -7.351 -25.631 -36.174 1.00 39.78 275 ILE A N 1
ATOM 2112 C CA . ILE A 1 275 ? -7.326 -26.287 -34.852 1.00 39.78 275 ILE A CA 1
ATOM 2113 C C . ILE A 1 275 ? -8.491 -27.275 -34.713 1.00 39.78 275 ILE A C 1
ATOM 2115 O O . ILE A 1 275 ? -8.320 -28.352 -34.144 1.00 39.78 275 ILE A O 1
ATOM 2119 N N . ALA A 1 276 ? -9.632 -26.968 -35.336 1.00 34.56 276 ALA A N 1
ATOM 2120 C CA . ALA A 1 276 ? -10.702 -27.929 -35.516 1.00 34.56 276 ALA A CA 1
ATOM 2121 C C . ALA A 1 276 ? -10.223 -29.193 -36.252 1.00 34.56 276 ALA A C 1
ATOM 2123 O O . ALA A 1 276 ? -10.795 -30.242 -36.047 1.00 34.56 276 ALA A O 1
ATOM 2124 N N . LYS A 1 277 ? -9.167 -29.183 -37.078 1.00 34.81 277 LYS A N 1
ATOM 2125 C CA . LYS A 1 277 ? -8.846 -30.359 -37.905 1.00 34.81 277 LYS A CA 1
ATOM 2126 C C . LYS A 1 277 ? -8.254 -31.603 -37.186 1.00 34.81 277 LYS A C 1
ATOM 2128 O O . LYS A 1 277 ? -7.923 -32.542 -37.910 1.00 34.81 277 LYS A O 1
ATOM 2133 N N . HIS A 1 278 ? -8.068 -31.676 -35.853 1.00 37.47 278 HIS A N 1
ATOM 2134 C CA . HIS A 1 278 ? -7.193 -32.718 -35.233 1.00 37.47 278 HIS A CA 1
ATOM 2135 C C . HIS A 1 278 ? -7.584 -33.432 -33.908 1.00 37.47 278 HIS A C 1
ATOM 2137 O O . HIS A 1 278 ? -7.296 -34.615 -33.750 1.00 37.47 278 HIS A O 1
ATOM 2143 N N . SER A 1 279 ? -8.174 -32.762 -32.928 1.00 33.16 279 SER A N 1
ATOM 2144 C CA . SER A 1 279 ? -8.292 -33.183 -31.525 1.00 33.16 279 SER A CA 1
ATOM 2145 C C . SER A 1 279 ? -9.591 -33.914 -31.049 1.00 33.16 279 SER A C 1
ATOM 2147 O O . SER A 1 279 ? -9.976 -33.636 -29.919 1.00 33.16 279 SER A O 1
ATOM 2149 N N . GLY A 1 280 ? -10.342 -34.788 -31.766 1.00 29.31 280 GLY A N 1
ATOM 2150 C CA . GLY A 1 280 ? -11.808 -34.946 -31.455 1.00 29.31 280 GLY A CA 1
ATOM 2151 C C . GLY A 1 280 ? -12.634 -36.221 -31.257 1.00 29.31 280 GLY A C 1
ATOM 2152 O O . GLY A 1 280 ? -12.213 -37.331 -31.567 1.00 29.31 280 GLY A O 1
ATOM 2153 N N . SER A 1 281 ? -13.848 -35.927 -30.722 1.00 28.91 281 SER A N 1
ATOM 2154 C CA . SER A 1 281 ? -15.022 -36.720 -30.262 1.00 28.91 281 SER A CA 1
ATOM 2155 C C . SER A 1 281 ? -15.259 -36.806 -28.716 1.00 28.91 281 SER A C 1
ATOM 2157 O O . SER A 1 281 ? -14.582 -37.525 -27.998 1.00 28.91 281 SER A O 1
ATOM 2159 N N . PHE A 1 282 ? -16.106 -35.961 -28.104 1.00 29.81 282 PHE A N 1
ATOM 2160 C CA . PHE A 1 282 ? -17.596 -35.974 -28.042 1.00 29.81 282 PHE A CA 1
ATOM 2161 C C . PHE A 1 282 ? -18.210 -36.583 -26.730 1.00 29.81 282 PHE A C 1
ATOM 2163 O O . PHE A 1 282 ? -17.421 -37.003 -25.883 1.00 29.81 282 PHE A O 1
ATOM 2170 N N . PRO A 1 283 ? -19.546 -36.501 -26.435 1.00 32.44 283 PRO A N 1
ATOM 2171 C CA . PRO A 1 283 ? -19.997 -36.093 -25.089 1.00 32.44 283 PRO A CA 1
ATOM 2172 C C . PRO A 1 283 ? -21.150 -36.896 -24.388 1.00 32.44 283 PRO A C 1
ATOM 2174 O O . PRO A 1 283 ? -22.272 -36.954 -24.869 1.00 32.44 283 PRO A O 1
ATOM 2177 N N . GLN A 1 284 ? -20.898 -37.369 -23.159 1.00 27.67 284 GLN A N 1
ATOM 2178 C CA . GLN A 1 284 ? -21.485 -36.850 -21.891 1.00 27.67 284 GLN A CA 1
ATOM 2179 C C . GLN A 1 284 ? -22.841 -37.301 -21.218 1.00 27.67 284 GLN A C 1
ATOM 2181 O O . GLN A 1 284 ? -23.721 -37.845 -21.872 1.00 27.67 284 GLN A O 1
ATOM 2186 N N . GLU A 1 285 ? -22.992 -37.013 -19.884 1.00 26.22 285 GLU A N 1
ATOM 2187 C CA . GLU A 1 285 ? -24.201 -36.592 -19.088 1.00 26.22 285 GLU A CA 1
ATOM 2188 C C . GLU A 1 285 ? -24.637 -37.249 -17.672 1.00 26.22 285 GLU A C 1
ATOM 2190 O O . GLU A 1 285 ? -23.772 -37.718 -16.936 1.00 26.22 285 GLU A O 1
ATOM 2195 N N . ASN A 1 286 ? -25.933 -37.231 -17.230 1.00 25.41 286 ASN A N 1
ATOM 2196 C CA . ASN A 1 286 ? -26.699 -37.888 -16.073 1.00 25.41 286 ASN A CA 1
ATOM 2197 C C . ASN A 1 286 ? -27.259 -37.169 -14.770 1.00 25.41 286 ASN A C 1
ATOM 2199 O O . ASN A 1 286 ? -26.632 -37.253 -13.710 1.00 25.41 286 ASN A O 1
ATOM 2203 N N . HIS A 1 287 ? -28.488 -36.590 -14.881 1.00 27.42 287 HIS A N 1
ATOM 2204 C CA . HIS A 1 287 ? -29.566 -36.078 -13.954 1.00 27.42 287 HIS A CA 1
ATOM 2205 C C . HIS A 1 287 ? -29.700 -36.739 -12.533 1.00 27.42 287 HIS A C 1
ATOM 2207 O O . HIS A 1 287 ? -29.042 -37.744 -12.282 1.00 27.42 287 HIS A O 1
ATOM 2213 N N . LYS A 1 288 ? -30.587 -36.388 -11.555 1.00 25.05 288 LYS A N 1
ATOM 2214 C CA . LYS A 1 288 ? -31.422 -35.226 -11.072 1.00 25.05 288 LYS A CA 1
ATOM 2215 C C . LYS A 1 288 ? -32.132 -35.663 -9.738 1.00 25.05 288 LYS A C 1
ATOM 2217 O O . LYS A 1 288 ? -32.180 -36.863 -9.492 1.00 25.05 288 LYS A O 1
ATOM 2222 N N . SER A 1 289 ? -32.831 -34.752 -9.014 1.00 25.28 289 SER A N 1
ATOM 2223 C CA . SER A 1 289 ? -34.004 -35.012 -8.092 1.00 25.28 289 SER A CA 1
ATOM 2224 C C . SER A 1 289 ? -33.795 -35.913 -6.827 1.00 25.28 289 SER A C 1
ATOM 2226 O O . SER A 1 289 ? -32.769 -36.571 -6.748 1.00 25.28 289 SER A O 1
ATOM 2228 N N . GLN A 1 290 ? -34.641 -36.003 -5.767 1.00 24.36 290 GLN A N 1
ATOM 2229 C CA . GLN A 1 290 ? -35.896 -35.348 -5.272 1.00 24.36 290 GLN A CA 1
ATOM 2230 C C . GLN A 1 290 ? -36.124 -35.669 -3.752 1.00 24.36 290 GLN A C 1
ATOM 2232 O O . GLN A 1 290 ? -35.465 -36.579 -3.259 1.00 24.36 290 GLN A O 1
ATOM 2237 N N . VAL A 1 291 ? -37.139 -35.059 -3.081 1.00 23.98 291 VAL A N 1
ATOM 2238 C CA . VAL A 1 291 ? -37.797 -35.540 -1.808 1.00 23.98 291 VAL A CA 1
ATOM 2239 C C . VAL A 1 291 ? -36.927 -35.415 -0.509 1.00 23.98 291 VAL A C 1
ATOM 2241 O O . VAL A 1 291 ? -35.725 -35.203 -0.635 1.00 23.98 291 VAL A O 1
ATOM 2244 N N . SER A 1 292 ? -37.398 -35.384 0.763 1.00 23.20 292 SER A N 1
ATOM 2245 C CA . SER A 1 292 ? -38.687 -35.703 1.443 1.00 23.20 292 SER A CA 1
ATOM 2246 C C . SER A 1 292 ? -39.098 -34.720 2.585 1.00 23.20 292 SER A C 1
ATOM 2248 O O . SER A 1 292 ? -38.370 -33.781 2.907 1.00 23.20 292 SER A O 1
ATOM 2250 N N . GLU A 1 293 ? -40.215 -35.019 3.273 1.00 23.53 293 GLU A N 1
ATOM 2251 C CA . GLU A 1 293 ? -40.768 -34.383 4.497 1.00 23.53 293 GLU A CA 1
ATOM 2252 C C . GLU A 1 293 ? -40.892 -35.436 5.661 1.00 23.53 293 GLU A C 1
ATOM 2254 O O . GLU A 1 293 ? -40.310 -36.510 5.509 1.00 23.53 293 GLU A O 1
ATOM 2259 N N . CYS A 1 294 ? -41.543 -35.306 6.844 1.00 22.52 294 CYS A N 1
ATOM 2260 C CA . CYS A 1 294 ? -42.349 -34.268 7.545 1.00 22.52 294 CYS A CA 1
ATOM 2261 C C . CYS A 1 294 ? -42.449 -34.552 9.097 1.00 22.52 294 CYS A C 1
ATOM 2263 O O . CYS A 1 294 ? -41.756 -35.436 9.589 1.00 22.52 294 CYS A O 1
ATOM 2265 N N . HIS A 1 295 ? -43.384 -33.877 9.807 1.00 24.02 295 HIS A N 1
ATOM 2266 C CA . HIS A 1 295 ? -44.041 -34.175 11.122 1.00 24.02 295 HIS A CA 1
ATOM 2267 C C . HIS A 1 295 ? -43.428 -33.821 12.518 1.00 24.02 295 HIS A C 1
ATOM 2269 O O . HIS A 1 295 ? -42.351 -34.276 12.882 1.00 24.02 295 HIS A O 1
ATOM 2275 N N . ASP A 1 296 ? -44.230 -33.055 13.296 1.00 25.34 296 ASP A N 1
ATOM 2276 C CA . ASP A 1 296 ? -44.723 -33.177 14.708 1.00 25.34 296 ASP A CA 1
ATOM 2277 C C . ASP A 1 296 ? -43.825 -33.646 15.893 1.00 25.34 296 ASP A C 1
ATOM 2279 O O . ASP A 1 296 ? -42.920 -34.450 15.736 1.00 25.34 296 ASP A O 1
ATOM 2283 N N . GLY A 1 297 ? -44.056 -33.261 17.169 1.00 24.27 297 GLY A N 1
ATOM 2284 C CA . GLY A 1 297 ? -45.042 -32.347 17.795 1.00 24.27 297 GLY A CA 1
ATOM 2285 C C . GLY A 1 297 ? -45.131 -32.513 19.346 1.00 24.27 297 GLY A C 1
ATOM 2286 O O . GLY A 1 297 ? -44.456 -33.373 19.897 1.00 24.27 297 GLY A O 1
ATOM 2287 N N . TYR A 1 298 ? -46.020 -31.754 20.029 1.00 24.80 298 TYR A N 1
ATOM 2288 C CA . TYR A 1 298 ? -46.447 -31.880 21.463 1.00 24.80 298 TYR A CA 1
ATOM 2289 C C . TYR A 1 298 ? -45.420 -31.536 22.599 1.00 24.80 298 TYR A C 1
ATOM 2291 O O . TYR A 1 298 ? -44.223 -31.657 22.393 1.00 24.80 298 TYR A O 1
ATOM 2299 N N . ARG A 1 299 ? -45.779 -31.173 23.862 1.00 24.77 299 ARG A N 1
ATOM 2300 C CA . ARG A 1 299 ? -46.872 -30.336 24.470 1.00 24.77 299 ARG A CA 1
ATOM 2301 C C . ARG A 1 299 ? -46.657 -30.162 26.016 1.00 24.77 299 ARG A C 1
ATOM 2303 O O . ARG A 1 299 ? -46.081 -31.059 26.614 1.00 24.77 299 ARG A O 1
ATOM 2310 N N . LEU A 1 300 ? -47.274 -29.140 26.661 1.00 25.62 300 LEU A N 1
ATOM 2311 C CA . LEU A 1 300 ? -47.531 -28.982 28.140 1.00 25.62 300 LEU A CA 1
ATOM 2312 C C . LEU A 1 300 ? -46.291 -28.671 29.048 1.00 25.62 300 LEU A C 1
ATOM 2314 O O . LEU A 1 300 ? -45.182 -29.004 28.659 1.00 25.62 300 LEU A O 1
ATOM 2318 N N . ARG A 1 301 ? -46.350 -28.055 30.259 1.00 23.89 301 ARG A N 1
ATOM 2319 C CA . ARG A 1 301 ? -47.385 -27.318 31.056 1.00 23.89 301 ARG A CA 1
ATOM 2320 C C . ARG A 1 301 ? -46.719 -26.365 32.105 1.00 23.89 301 ARG A C 1
ATOM 2322 O O . ARG A 1 301 ? -45.532 -26.499 32.371 1.00 23.89 301 ARG A O 1
ATOM 2329 N N . ALA A 1 302 ? -47.491 -25.452 32.719 1.00 30.95 302 ALA A N 1
ATOM 2330 C CA . ALA A 1 302 ? -47.139 -24.559 33.866 1.00 30.95 302 ALA A CA 1
ATOM 2331 C C . ALA A 1 302 ? -47.914 -25.005 35.164 1.00 30.95 302 ALA A C 1
ATOM 2333 O O . ALA A 1 302 ? -48.400 -26.141 35.087 1.00 30.95 302 ALA A O 1
ATOM 2334 N N . PRO A 1 303 ? -48.144 -24.250 36.296 1.00 45.84 303 PRO A N 1
ATOM 2335 C CA . PRO A 1 303 ? -47.872 -22.823 36.657 1.00 45.84 303 PRO A CA 1
ATOM 2336 C C . PRO A 1 303 ? -47.572 -22.470 38.177 1.00 45.84 303 PRO A C 1
ATOM 2338 O O . PRO A 1 303 ? -47.388 -23.357 39.001 1.00 45.84 303 PRO A O 1
ATOM 2341 N N . ALA A 1 304 ? -47.655 -21.160 38.527 1.00 26.58 304 ALA A N 1
ATOM 2342 C CA . ALA A 1 304 ? -48.135 -20.527 39.802 1.00 26.58 304 ALA A CA 1
ATOM 2343 C C . ALA A 1 304 ? -47.203 -20.177 41.020 1.00 26.58 304 ALA A C 1
ATOM 2345 O O . ALA A 1 304 ? -46.142 -20.758 41.213 1.00 26.58 304 ALA A O 1
ATOM 2346 N N . GLY A 1 305 ? -47.636 -19.163 41.816 1.00 27.23 305 GLY A N 1
ATOM 2347 C CA . GLY A 1 305 ? -47.055 -18.604 43.081 1.00 27.23 305 GLY A CA 1
ATOM 2348 C C . GLY A 1 305 ? -48.005 -18.784 44.302 1.00 27.23 305 GLY A C 1
ATOM 2349 O O . GLY A 1 305 ? -48.584 -19.868 44.353 1.00 27.23 305 GLY A O 1
ATOM 2350 N N . PRO A 1 306 ? -48.292 -17.805 45.223 1.00 41.78 306 PRO A N 1
ATOM 2351 C CA . PRO A 1 306 ? -47.746 -16.430 45.428 1.00 41.78 306 PRO A CA 1
ATOM 2352 C C . PRO A 1 306 ? -47.638 -15.865 46.916 1.00 41.78 306 PRO A C 1
ATOM 2354 O O . PRO A 1 306 ? -48.224 -16.411 47.837 1.00 41.78 306 PRO A O 1
ATOM 2357 N N . ILE A 1 307 ? -46.953 -14.708 47.111 1.00 28.23 307 ILE A N 1
ATOM 2358 C CA . ILE A 1 307 ? -47.283 -13.486 47.948 1.00 28.23 307 ILE A CA 1
ATOM 2359 C C . ILE A 1 307 ? -47.482 -13.481 49.524 1.00 28.23 307 ILE A C 1
ATOM 2361 O O . ILE A 1 307 ? -48.480 -13.995 50.011 1.00 28.23 307 ILE A O 1
ATOM 2365 N N . VAL A 1 308 ? -46.653 -12.664 50.253 1.00 34.84 308 VAL A N 1
ATOM 2366 C CA . VAL A 1 308 ? -46.916 -11.862 51.532 1.00 34.84 308 VAL A CA 1
ATOM 2367 C C . VAL A 1 308 ? -47.155 -12.658 52.869 1.00 34.84 308 VAL A C 1
ATOM 2369 O O . VAL A 1 308 ? -47.259 -13.875 52.738 1.00 34.84 308 VAL A O 1
ATOM 2372 N N . PRO A 1 309 ? -47.162 -12.134 54.154 1.00 44.25 309 PRO A N 1
ATOM 2373 C CA . PRO A 1 309 ? -47.129 -10.766 54.772 1.00 44.25 309 PRO A CA 1
ATOM 2374 C C . PRO A 1 309 ? -45.991 -10.470 55.830 1.00 44.25 309 PRO A C 1
ATOM 2376 O O . PRO A 1 309 ? -44.865 -10.923 55.648 1.00 44.25 309 PRO A O 1
ATOM 2379 N N . THR A 1 310 ? -46.267 -9.670 56.895 1.00 31.80 310 THR A N 1
ATOM 2380 C CA . THR A 1 310 ? -45.352 -8.849 57.753 1.00 31.80 310 THR A CA 1
ATOM 2381 C C . THR A 1 310 ? -45.705 -8.879 59.267 1.00 31.80 310 THR A C 1
ATOM 2383 O O . THR A 1 310 ? -46.897 -8.896 59.558 1.00 31.80 310 THR A O 1
ATOM 2386 N N . SER A 1 311 ? -44.739 -8.768 60.216 1.00 30.55 311 SER A N 1
ATOM 2387 C CA . SER A 1 311 ? -44.879 -8.045 61.527 1.00 30.55 311 SER A CA 1
ATOM 2388 C C . SER A 1 311 ? -43.603 -8.023 62.422 1.00 30.55 311 SER A C 1
ATOM 2390 O O . SER A 1 311 ? -42.964 -9.059 62.552 1.00 30.55 311 SER A O 1
ATOM 2392 N N . ALA A 1 312 ? -43.345 -6.873 63.080 1.00 31.45 312 ALA A N 1
ATOM 2393 C CA . ALA A 1 312 ? -42.627 -6.583 64.355 1.00 31.45 312 ALA A CA 1
ATOM 2394 C C . ALA A 1 312 ? -41.220 -7.165 64.701 1.00 31.45 312 ALA A C 1
ATOM 2396 O O . ALA A 1 312 ? -40.838 -8.258 64.302 1.00 31.45 312 ALA A O 1
ATOM 2397 N N . ALA A 1 313 ? -40.464 -6.420 65.530 1.00 34.66 313 ALA A N 1
ATOM 2398 C CA . ALA A 1 313 ? -39.079 -6.705 65.951 1.00 34.66 313 ALA A CA 1
ATOM 2399 C C . ALA A 1 313 ? -38.892 -6.734 67.490 1.00 34.66 313 ALA A C 1
ATOM 2401 O O . ALA A 1 313 ? -39.778 -6.318 68.237 1.00 34.66 313 ALA A O 1
ATOM 2402 N N . ALA A 1 314 ? -37.727 -7.211 67.953 1.00 40.62 314 ALA A N 1
ATOM 2403 C CA . ALA A 1 314 ? -37.307 -7.258 69.360 1.00 40.62 314 ALA A CA 1
ATOM 2404 C C . ALA A 1 314 ? -35.789 -6.991 69.498 1.00 40.62 314 ALA A C 1
ATOM 2406 O O . ALA A 1 314 ? -35.041 -7.194 68.542 1.00 40.62 314 ALA A O 1
ATOM 2407 N N . GLY A 1 315 ? -35.338 -6.544 70.677 1.00 55.75 315 GLY A N 1
ATOM 2408 C CA . GLY A 1 315 ? -33.951 -6.116 70.916 1.00 55.75 315 GLY A CA 1
ATOM 2409 C C . GLY A 1 315 ? -32.914 -7.249 70.857 1.00 55.75 315 GLY A C 1
ATOM 2410 O O . GLY A 1 315 ? -33.063 -8.298 71.491 1.00 55.75 315 GLY A O 1
ATOM 2411 N N . VAL A 1 316 ? -31.826 -7.021 70.118 1.00 60.72 316 VAL A N 1
ATOM 2412 C CA . VAL A 1 316 ? -30.788 -8.016 69.802 1.00 60.72 316 VAL A CA 1
ATOM 2413 C C . VAL A 1 316 ? -29.548 -7.827 70.672 1.00 60.72 316 VAL A C 1
ATOM 2415 O O . VAL A 1 316 ? -28.970 -6.743 70.708 1.00 60.72 316 VAL A O 1
ATOM 2418 N N . THR A 1 317 ? -29.048 -8.909 71.276 1.00 62.25 317 THR A N 1
ATOM 2419 C CA . THR A 1 317 ? -27.766 -8.918 72.007 1.00 62.25 317 THR A CA 1
ATOM 2420 C C . THR A 1 317 ? -26.674 -9.773 71.358 1.00 62.25 317 THR A C 1
ATOM 2422 O O . THR A 1 317 ? -25.510 -9.629 71.730 1.00 62.25 317 THR A O 1
ATOM 2425 N N . ARG A 1 318 ? -26.993 -10.648 70.388 1.00 69.19 318 ARG A N 1
ATOM 2426 C CA . ARG A 1 318 ? -26.001 -11.472 69.659 1.00 69.19 318 ARG A CA 1
ATOM 2427 C C . ARG A 1 318 ? -26.346 -11.644 68.179 1.00 69.19 318 ARG A C 1
ATOM 2429 O O . ARG A 1 318 ? -27.515 -11.694 67.814 1.00 69.19 318 ARG A O 1
ATOM 2436 N N . VAL A 1 319 ? -25.328 -11.824 67.337 1.00 79.69 319 VAL A N 1
ATOM 2437 C CA . VAL A 1 319 ? -25.477 -12.040 65.885 1.00 79.69 319 VAL A CA 1
ATOM 2438 C C . VAL A 1 319 ? -25.040 -13.449 65.506 1.00 79.69 319 VAL A C 1
ATOM 2440 O O . VAL A 1 319 ? -23.985 -13.916 65.938 1.00 79.69 319 VAL A O 1
ATOM 2443 N N . LYS A 1 320 ? -25.823 -14.124 64.662 1.00 85.44 320 LYS A N 1
ATOM 2444 C CA . LYS A 1 320 ? -25.613 -15.527 64.291 1.00 85.44 320 LYS A CA 1
ATOM 2445 C C . LYS A 1 320 ? -25.742 -15.719 62.787 1.00 85.44 320 LYS A C 1
ATOM 2447 O O . LYS A 1 320 ? -26.836 -15.651 62.234 1.00 85.44 320 LYS A O 1
ATOM 2452 N N . VAL A 1 321 ? -24.620 -15.971 62.122 1.00 87.44 321 VAL A N 1
ATOM 2453 C CA . VAL A 1 321 ? -24.592 -16.266 60.683 1.00 87.44 321 VAL A CA 1
ATOM 2454 C C . VAL A 1 321 ? -24.764 -17.769 60.468 1.00 87.44 321 VAL A C 1
ATOM 2456 O O . VAL A 1 321 ? -24.201 -18.568 61.216 1.00 87.44 321 VAL A O 1
ATOM 2459 N N . VAL A 1 322 ? -25.570 -18.156 59.476 1.00 85.38 322 VAL A N 1
ATOM 2460 C CA . VAL A 1 322 ? -25.853 -19.560 59.135 1.00 85.38 322 VAL A CA 1
ATOM 2461 C C . VAL A 1 322 ? -25.936 -19.720 57.614 1.00 85.38 322 VAL A C 1
ATOM 2463 O O . VAL A 1 322 ? -26.599 -18.924 56.952 1.00 85.38 322 VAL A O 1
ATOM 2466 N N . GLY A 1 323 ? -25.329 -20.773 57.057 1.00 81.19 323 GLY A N 1
ATOM 2467 C CA . GLY A 1 323 ? -25.402 -21.095 55.619 1.00 81.19 323 GLY A CA 1
ATOM 2468 C C . GLY A 1 323 ? -24.317 -20.446 54.748 1.00 81.19 323 GLY A C 1
ATOM 2469 O O . GLY A 1 323 ? -24.381 -20.508 53.519 1.00 81.19 323 GLY A O 1
ATOM 2470 N N . ASN A 1 324 ? -23.314 -19.839 55.378 1.00 85.56 324 ASN A N 1
ATOM 2471 C CA . ASN A 1 324 ? -22.007 -19.591 54.781 1.00 85.56 324 ASN A CA 1
ATOM 2472 C C . ASN A 1 324 ? -21.202 -20.905 54.706 1.00 85.56 324 ASN A C 1
ATOM 2474 O O . ASN A 1 324 ? -21.277 -21.730 55.615 1.00 85.56 324 ASN A O 1
ATOM 2478 N N . GLU A 1 325 ? -20.453 -21.102 53.617 1.00 81.88 325 GLU A N 1
ATOM 2479 C CA . GLU A 1 325 ? -19.674 -22.332 53.355 1.00 81.88 325 GLU A CA 1
ATOM 2480 C C . GLU A 1 325 ? -18.182 -22.045 53.112 1.00 81.88 325 GLU A C 1
ATOM 2482 O O . GLU A 1 325 ? -17.332 -22.897 53.366 1.00 81.88 325 GLU A O 1
ATOM 2487 N N . ARG A 1 326 ? -17.862 -20.850 52.606 1.00 82.94 326 ARG A N 1
ATOM 2488 C CA . ARG A 1 326 ? -16.519 -20.408 52.198 1.00 82.94 326 ARG A CA 1
ATOM 2489 C C . ARG A 1 326 ? -16.167 -19.030 52.766 1.00 82.94 326 ARG A C 1
ATOM 2491 O O . ARG A 1 326 ? -14.988 -18.744 52.948 1.00 82.94 326 ARG A O 1
ATOM 2498 N N . LEU A 1 327 ? -17.160 -18.184 53.042 1.00 85.81 327 LEU A N 1
ATOM 2499 C CA . LEU A 1 327 ? -16.979 -16.931 53.782 1.00 85.81 327 LEU A CA 1
ATOM 2500 C C . LEU A 1 327 ? -17.073 -17.183 55.291 1.00 85.81 327 LEU A C 1
ATOM 2502 O O . LEU A 1 327 ? -17.945 -17.923 55.748 1.00 85.81 327 LEU A O 1
ATOM 2506 N N . ASP A 1 328 ? -16.223 -16.534 56.082 1.00 85.31 328 ASP A N 1
ATOM 2507 C CA . ASP A 1 328 ? -16.350 -16.553 57.537 1.00 85.31 328 ASP A CA 1
ATOM 2508 C C . ASP A 1 328 ? -17.514 -15.662 58.014 1.00 85.31 328 ASP A C 1
ATOM 2510 O O . ASP A 1 328 ? -17.960 -14.736 57.329 1.00 85.31 328 ASP A O 1
ATOM 2514 N N . SER A 1 329 ? -18.012 -15.938 59.217 1.00 84.25 329 SER A N 1
ATOM 2515 C CA . SER A 1 329 ? -19.166 -15.233 59.783 1.00 84.25 329 SER A CA 1
ATOM 2516 C C . SER A 1 329 ? -18.897 -13.750 60.081 1.00 84.25 329 SER A C 1
ATOM 2518 O O . SER A 1 329 ? -19.842 -12.963 60.068 1.00 84.25 329 SER A O 1
ATOM 2520 N N . GLY A 1 330 ? -17.643 -13.350 60.316 1.00 82.12 330 GLY A N 1
ATOM 2521 C CA . GLY A 1 330 ? -17.256 -11.952 60.522 1.00 82.12 330 GLY A CA 1
ATOM 2522 C C . GLY A 1 330 ? -17.316 -11.148 59.223 1.00 82.12 330 GLY A C 1
ATOM 2523 O O . GLY A 1 330 ? -17.899 -10.066 59.199 1.00 82.12 330 GLY A O 1
ATOM 2524 N N . THR A 1 331 ? -16.837 -11.713 58.112 1.00 84.19 331 THR A N 1
ATOM 2525 C CA . THR A 1 331 ? -16.963 -11.125 56.766 1.00 84.19 331 THR A CA 1
ATOM 2526 C C . THR A 1 331 ? -18.427 -10.924 56.361 1.00 84.19 331 THR A C 1
ATOM 2528 O O . THR A 1 331 ? -18.772 -9.888 55.790 1.00 84.19 331 THR A O 1
ATOM 2531 N N . VAL A 1 332 ? -19.327 -11.859 56.697 1.00 85.25 332 VAL A N 1
ATOM 2532 C CA . VAL A 1 332 ? -20.774 -11.666 56.458 1.00 85.25 332 VAL A CA 1
ATOM 2533 C C . VAL A 1 332 ? -21.332 -10.513 57.306 1.00 85.25 332 VAL A C 1
ATOM 2535 O O . VAL A 1 332 ? -22.118 -9.717 56.802 1.00 85.25 332 VAL A O 1
ATOM 2538 N N . GLN A 1 333 ? -20.912 -10.370 58.566 1.00 85.69 333 GLN A N 1
ATOM 2539 C CA . GLN A 1 333 ? -21.333 -9.247 59.418 1.00 85.69 333 GLN A CA 1
ATOM 2540 C C . GLN A 1 333 ? -20.789 -7.901 58.908 1.00 85.69 333 GLN A C 1
ATOM 2542 O O . GLN A 1 333 ? -21.540 -6.933 58.810 1.00 85.69 333 GLN A O 1
ATOM 2547 N N . PHE A 1 334 ? -19.521 -7.853 58.489 1.00 83.00 334 PHE A N 1
ATOM 2548 C CA . PHE A 1 334 ? -18.881 -6.670 57.905 1.00 83.00 334 PHE A CA 1
ATOM 2549 C C . PHE A 1 334 ? -19.620 -6.158 56.657 1.00 83.00 334 PHE A C 1
ATOM 2551 O O . PHE A 1 334 ? -19.871 -4.959 56.526 1.00 83.00 334 PHE A O 1
ATOM 2558 N N . TYR A 1 335 ? -20.039 -7.058 55.760 1.00 86.69 335 TYR A N 1
ATOM 2559 C CA . TYR A 1 335 ? -20.777 -6.676 54.552 1.00 86.69 335 TYR A CA 1
ATOM 2560 C C . TYR A 1 335 ? -22.232 -6.241 54.788 1.00 86.69 335 TYR A C 1
ATOM 2562 O O . TYR A 1 335 ? -22.821 -5.656 53.879 1.00 86.69 335 TYR A O 1
ATOM 2570 N N . ALA A 1 336 ? -22.813 -6.460 55.973 1.00 82.81 336 ALA A N 1
ATOM 2571 C CA . ALA A 1 336 ? -24.142 -5.936 56.303 1.00 82.81 336 ALA A CA 1
ATOM 2572 C C . ALA A 1 336 ? -24.142 -4.407 56.516 1.00 82.81 336 ALA A C 1
ATOM 2574 O O . ALA A 1 336 ? -25.137 -3.752 56.208 1.00 82.81 336 ALA A O 1
ATOM 2575 N N . LYS A 1 337 ? -23.016 -3.842 56.986 1.00 80.31 337 LYS A N 1
ATOM 2576 C CA . LYS A 1 337 ? -22.761 -2.398 57.196 1.00 80.31 337 LYS A CA 1
ATOM 2577 C C . LYS A 1 337 ? -23.706 -1.634 58.148 1.00 80.31 337 LYS A C 1
ATOM 2579 O O . LYS A 1 337 ? -23.634 -0.410 58.189 1.00 80.31 337 LYS A O 1
ATOM 2584 N N . VAL A 1 338 ? -24.535 -2.315 58.938 1.00 72.31 338 VAL A N 1
ATOM 2585 C CA . VAL A 1 338 ? -25.420 -1.696 59.950 1.00 72.31 338 VAL A CA 1
ATOM 2586 C C . VAL A 1 338 ? -25.042 -2.144 61.373 1.00 72.31 338 VAL A C 1
ATOM 2588 O O . VAL A 1 338 ? -24.345 -3.154 61.514 1.00 72.31 338 VAL A O 1
ATOM 2591 N N . PRO A 1 339 ? -25.491 -1.459 62.442 1.00 66.31 339 PRO A N 1
ATOM 2592 C CA . PRO A 1 339 ? -25.340 -1.940 63.815 1.00 66.31 339 PRO A CA 1
ATOM 2593 C C . PRO A 1 339 ? -26.198 -3.197 64.046 1.00 66.31 339 PRO A C 1
ATOM 2595 O O . PRO A 1 339 ? -27.416 -3.134 64.157 1.00 66.31 339 PRO A O 1
ATOM 2598 N N . LEU A 1 340 ? -25.568 -4.371 64.120 1.00 66.00 340 LEU A N 1
ATOM 2599 C CA . LEU A 1 340 ? -26.275 -5.660 64.227 1.00 66.00 340 LEU A CA 1
ATOM 2600 C C . LEU A 1 340 ? -26.677 -6.037 65.674 1.00 66.00 340 LEU A C 1
ATOM 2602 O O . LEU A 1 340 ? -27.076 -7.173 65.923 1.00 66.00 340 LEU A O 1
ATOM 2606 N N . THR A 1 341 ? -26.556 -5.117 66.634 1.00 64.88 341 THR A N 1
ATOM 2607 C CA . THR A 1 341 ? -26.837 -5.320 68.069 1.00 64.88 341 THR A CA 1
ATOM 2608 C C . THR A 1 341 ? -27.426 -4.052 68.683 1.00 64.88 341 THR A C 1
ATOM 2610 O O . THR A 1 341 ? -26.909 -2.967 68.423 1.00 64.88 341 THR A O 1
ATOM 2613 N N . GLY A 1 342 ? -28.440 -4.194 69.537 1.00 67.19 342 GLY A N 1
ATOM 2614 C CA . GLY A 1 342 ? -29.260 -3.101 70.069 1.00 67.19 342 GLY A CA 1
ATOM 2615 C C . GLY A 1 342 ? -30.722 -3.227 69.629 1.00 67.19 342 GLY A C 1
ATOM 2616 O O . GLY A 1 342 ? -31.184 -4.321 69.290 1.00 67.19 342 GLY A O 1
ATOM 2617 N N . ASP A 1 343 ? -31.441 -2.107 69.609 1.00 64.94 343 ASP A N 1
ATOM 2618 C CA . ASP A 1 343 ? -32.827 -2.017 69.127 1.00 64.94 343 ASP A CA 1
ATOM 2619 C C . ASP A 1 343 ? -32.878 -1.962 67.590 1.00 64.94 343 ASP A C 1
ATOM 2621 O O . ASP A 1 343 ? -33.255 -0.957 66.992 1.00 64.94 343 ASP A O 1
ATOM 2625 N N . VAL A 1 344 ? -32.456 -3.057 66.947 1.00 68.38 344 VAL A N 1
ATOM 2626 C CA . VAL A 1 344 ? -32.349 -3.169 65.482 1.00 68.38 344 VAL A CA 1
ATOM 2627 C C . VAL A 1 344 ? -33.725 -3.002 64.828 1.00 68.38 344 VAL A C 1
ATOM 2629 O O . VAL A 1 344 ? -34.632 -3.818 65.022 1.00 68.38 344 VAL A O 1
ATOM 2632 N N . THR A 1 345 ? -33.878 -1.954 64.023 1.00 75.44 345 THR A N 1
ATOM 2633 C CA . THR A 1 345 ? -35.142 -1.596 63.369 1.00 75.44 345 THR A CA 1
ATOM 2634 C C . THR A 1 345 ? -35.332 -2.317 62.029 1.00 75.44 345 THR A C 1
ATOM 2636 O O . THR A 1 345 ? -34.378 -2.761 61.388 1.00 75.44 345 THR A O 1
ATOM 2639 N N . GLN A 1 346 ? -36.580 -2.426 61.553 1.00 79.69 346 GLN A N 1
ATOM 2640 C CA . GLN A 1 346 ? -36.861 -3.085 60.268 1.00 79.69 346 GLN A CA 1
ATOM 2641 C C . GLN A 1 346 ? -36.146 -2.428 59.062 1.00 79.69 346 GLN A C 1
ATOM 2643 O O . GLN A 1 346 ? -35.625 -3.178 58.238 1.00 79.69 346 GLN A O 1
ATOM 2648 N N . PRO A 1 347 ? -36.029 -1.086 58.948 1.00 77.31 347 PRO A N 1
ATOM 2649 C CA . PRO A 1 347 ? -35.227 -0.463 57.892 1.00 77.31 347 PRO A CA 1
ATOM 2650 C C . PRO A 1 347 ? -33.752 -0.888 57.897 1.00 77.31 347 PRO A C 1
ATOM 2652 O O . PRO A 1 347 ? -33.189 -1.104 56.828 1.00 77.31 347 PRO A O 1
ATOM 2655 N N . GLU A 1 348 ? -33.135 -1.075 59.069 1.00 76.00 348 GLU A N 1
ATOM 2656 C CA . GLU A 1 348 ? -31.744 -1.545 59.183 1.00 76.00 348 GLU A CA 1
ATOM 2657 C C . GLU A 1 348 ? -31.610 -3.027 58.800 1.00 76.00 348 GLU A C 1
ATOM 2659 O O . GLU A 1 348 ? -30.616 -3.427 58.195 1.00 76.00 348 GLU A O 1
ATOM 2664 N N . ILE A 1 349 ? -32.632 -3.846 59.081 1.00 81.94 349 ILE A N 1
ATOM 2665 C CA . ILE A 1 349 ? -32.727 -5.236 58.603 1.00 81.94 349 ILE A CA 1
ATOM 2666 C C . ILE A 1 349 ? -32.827 -5.272 57.071 1.00 81.94 349 ILE A C 1
ATOM 2668 O O . ILE A 1 349 ? -32.112 -6.040 56.421 1.00 81.94 349 ILE A O 1
ATOM 2672 N N . ASP A 1 350 ? -33.673 -4.427 56.482 1.00 82.62 350 ASP A N 1
ATOM 2673 C CA . ASP A 1 350 ? -33.861 -4.347 55.031 1.00 82.62 350 ASP A CA 1
ATOM 2674 C C . ASP A 1 350 ? -32.613 -3.773 54.330 1.00 82.62 350 ASP A C 1
ATOM 2676 O O . ASP A 1 350 ? -32.224 -4.251 53.258 1.00 82.62 350 ASP A O 1
ATOM 2680 N N . GLU A 1 351 ? -31.919 -2.815 54.954 1.00 83.06 351 GLU A N 1
ATOM 2681 C CA . GLU A 1 351 ? -30.630 -2.297 54.489 1.00 83.06 351 GLU A CA 1
ATOM 2682 C C . GLU A 1 351 ? -29.506 -3.337 54.607 1.00 83.06 351 GLU A C 1
ATOM 2684 O O . GLU A 1 351 ? -28.760 -3.523 53.645 1.00 83.06 351 GLU A O 1
ATOM 2689 N N . ALA A 1 352 ? -29.424 -4.102 55.700 1.00 83.06 352 ALA A N 1
ATOM 2690 C CA . ALA A 1 352 ? -28.493 -5.226 55.821 1.00 83.06 352 ALA A CA 1
ATOM 2691 C C . ALA A 1 352 ? -28.710 -6.265 54.709 1.00 83.06 352 ALA A C 1
ATOM 2693 O O . ALA A 1 352 ? -27.755 -6.716 54.072 1.00 83.06 352 ALA A O 1
ATOM 2694 N N . ILE A 1 353 ? -29.971 -6.617 54.430 1.00 85.81 353 ILE A N 1
ATOM 2695 C CA . ILE A 1 353 ? -30.343 -7.528 53.339 1.00 85.81 353 ILE A CA 1
ATOM 2696 C C . ILE A 1 353 ? -29.916 -6.946 51.980 1.00 85.81 353 ILE A C 1
ATOM 2698 O O . ILE A 1 353 ? -29.300 -7.652 51.176 1.00 85.81 353 ILE A O 1
ATOM 2702 N N . LYS A 1 354 ? -30.190 -5.660 51.731 1.00 87.44 354 LYS A N 1
ATOM 2703 C CA . LYS A 1 354 ? -29.809 -4.937 50.506 1.00 87.44 354 LYS A CA 1
ATOM 2704 C C . LYS A 1 354 ? -28.289 -4.888 50.312 1.00 87.44 354 LYS A C 1
ATOM 2706 O O . LYS A 1 354 ? -27.816 -5.209 49.223 1.00 87.44 354 LYS A O 1
ATOM 2711 N N . ASN A 1 355 ? -27.531 -4.552 51.354 1.00 87.38 355 ASN A N 1
ATOM 2712 C CA . ASN A 1 355 ? -26.067 -4.492 51.339 1.00 87.38 355 ASN A CA 1
ATOM 2713 C C . ASN A 1 355 ? -25.454 -5.869 51.061 1.00 87.38 355 ASN A C 1
ATOM 2715 O O . ASN A 1 355 ? -24.593 -6.000 50.187 1.00 87.38 355 ASN A O 1
ATOM 2719 N N . LEU A 1 356 ? -25.960 -6.918 51.717 1.00 86.94 356 LEU A N 1
ATOM 2720 C CA . LEU A 1 356 ? -25.513 -8.290 51.485 1.00 86.94 356 LEU A CA 1
ATOM 2721 C C . LEU A 1 356 ? -25.808 -8.758 50.053 1.00 86.94 356 LEU A C 1
ATOM 2723 O O . LEU A 1 356 ? -24.908 -9.298 49.409 1.00 86.94 356 LEU A O 1
ATOM 2727 N N . TYR A 1 357 ? -26.999 -8.503 49.498 1.00 86.00 357 TYR A N 1
ATOM 2728 C CA . TYR A 1 357 ? -27.267 -8.804 48.082 1.00 86.00 357 TYR A CA 1
ATOM 2729 C C . TYR A 1 357 ? -26.394 -7.974 47.123 1.00 86.00 357 TYR A C 1
ATOM 2731 O O . TYR A 1 357 ? -25.929 -8.515 46.117 1.00 86.00 357 TYR A O 1
ATOM 2739 N N . ALA A 1 358 ? -26.108 -6.704 47.434 1.00 84.06 358 ALA A N 1
ATOM 2740 C CA . ALA A 1 358 ? -25.284 -5.828 46.595 1.00 84.06 358 ALA A CA 1
ATOM 2741 C C . ALA A 1 358 ? -23.844 -6.346 46.406 1.00 84.06 358 ALA A C 1
ATOM 2743 O O . ALA A 1 358 ? -23.269 -6.165 45.333 1.00 84.06 358 ALA A O 1
ATOM 2744 N N . THR A 1 359 ? -23.286 -7.081 47.379 1.00 84.75 359 THR A N 1
ATOM 2745 C CA . THR A 1 359 ? -21.980 -7.761 47.219 1.00 84.75 359 THR A CA 1
ATOM 2746 C C . THR A 1 359 ? -21.943 -8.783 46.074 1.00 84.75 359 THR A C 1
ATOM 2748 O O . THR A 1 359 ? -20.867 -9.213 45.660 1.00 84.75 359 THR A O 1
ATOM 2751 N N . SER A 1 360 ? -23.107 -9.240 45.594 1.00 84.44 360 SER A N 1
ATOM 2752 C CA . SER A 1 360 ? -23.269 -10.413 44.725 1.00 84.44 360 SER A CA 1
ATOM 2753 C C . SER A 1 360 ? -22.721 -11.734 45.294 1.00 84.44 360 SER A C 1
ATOM 2755 O O . SER A 1 360 ? -22.762 -12.743 44.591 1.00 84.44 360 SER A O 1
ATOM 2757 N N . LEU A 1 361 ? -22.253 -11.790 46.549 1.00 86.00 361 LEU A N 1
ATOM 2758 C CA . LEU A 1 361 ? -21.719 -13.011 47.171 1.00 86.00 361 LEU A CA 1
ATOM 2759 C C . LEU A 1 361 ? -22.808 -14.032 47.521 1.00 86.00 361 LEU A C 1
ATOM 2761 O O . LEU A 1 361 ? -22.493 -15.210 47.672 1.00 86.00 361 LEU A O 1
ATOM 2765 N N . PHE A 1 362 ? -24.077 -13.622 47.618 1.00 89.25 362 PHE A N 1
ATOM 2766 C CA . PHE A 1 362 ? -25.171 -14.465 48.108 1.00 89.25 362 PHE A CA 1
ATOM 2767 C C . PHE A 1 362 ? -26.320 -14.599 47.099 1.00 89.25 362 PHE A C 1
ATOM 2769 O O . PHE A 1 362 ? -26.832 -13.617 46.566 1.00 89.25 362 PHE A O 1
ATOM 2776 N N . SER A 1 363 ? -26.749 -15.843 46.873 1.00 84.88 363 SER A N 1
ATOM 2777 C CA . SER A 1 363 ? -27.941 -16.215 46.091 1.00 84.88 363 SER A CA 1
ATOM 2778 C C . SER A 1 363 ? -29.247 -15.975 46.853 1.00 84.88 363 SER A C 1
ATOM 2780 O O . SER A 1 363 ? -30.317 -15.852 46.259 1.00 84.88 363 SER A O 1
ATOM 2782 N N . ARG A 1 364 ? -29.159 -15.959 48.187 1.00 86.81 364 ARG A N 1
ATOM 2783 C CA . ARG A 1 364 ? -30.261 -15.719 49.113 1.00 86.81 364 ARG A CA 1
ATOM 2784 C C . ARG A 1 364 ? -29.704 -15.157 50.414 1.00 86.81 364 ARG A C 1
ATOM 2786 O O . ARG A 1 364 ? -28.715 -15.670 50.933 1.00 86.81 364 ARG A O 1
ATOM 2793 N N . VAL A 1 365 ? -30.386 -14.155 50.943 1.00 88.31 365 VAL A N 1
ATOM 2794 C CA . VAL A 1 365 ? -30.167 -13.557 52.258 1.00 88.31 365 VAL A CA 1
ATOM 2795 C C . VAL A 1 365 ? -31.531 -13.450 52.929 1.00 88.31 365 VAL A C 1
ATOM 2797 O O . VAL A 1 365 ? -32.496 -13.005 52.305 1.00 88.31 365 VAL A O 1
ATOM 2800 N N . SER A 1 366 ? -31.620 -13.862 54.188 1.00 88.00 366 SER A N 1
ATOM 2801 C CA . SER A 1 366 ? -32.748 -13.552 55.064 1.00 88.00 366 SER A CA 1
ATOM 2802 C C . SER A 1 366 ? -32.228 -13.293 56.472 1.00 88.00 366 SER A C 1
ATOM 2804 O O . SER A 1 366 ? -31.719 -14.208 57.125 1.00 88.00 366 SER A O 1
ATOM 2806 N N . VAL A 1 367 ? -32.371 -12.053 56.922 1.00 86.25 367 VAL A N 1
ATOM 2807 C CA . VAL A 1 367 ? -32.087 -11.621 58.291 1.00 86.25 367 VAL A CA 1
ATOM 2808 C C . VAL A 1 367 ? -33.392 -11.702 59.087 1.00 86.25 367 VAL A C 1
ATOM 2810 O O . VAL A 1 367 ? -34.444 -11.314 58.578 1.00 86.25 367 VAL A O 1
ATOM 2813 N N . ARG A 1 368 ? -33.351 -12.257 60.302 1.00 83.12 368 ARG A N 1
ATOM 2814 C CA . ARG A 1 368 ? -34.495 -12.329 61.229 1.00 83.12 368 ARG A CA 1
ATOM 2815 C C . ARG A 1 368 ? -34.028 -12.169 62.667 1.00 83.12 368 ARG A C 1
ATOM 2817 O O . ARG A 1 368 ? -32.950 -12.648 63.003 1.00 83.12 368 ARG A O 1
ATOM 2824 N N . VAL A 1 369 ? -34.862 -11.581 63.516 1.00 78.06 369 VAL A N 1
ATOM 2825 C CA . VAL A 1 369 ? -34.695 -11.650 64.972 1.00 78.06 369 VAL A CA 1
ATOM 2826 C C . VAL A 1 369 ? -35.350 -12.938 65.480 1.00 78.06 369 VAL A C 1
ATOM 2828 O O . VAL A 1 369 ? -36.510 -13.209 65.173 1.00 78.06 369 VAL A O 1
ATOM 2831 N N . GLU A 1 370 ? -34.610 -13.745 66.237 1.00 80.88 370 GLU A N 1
ATOM 2832 C CA . GLU A 1 370 ? -35.088 -14.966 66.896 1.00 80.88 370 GLU A CA 1
ATOM 2833 C C . GLU A 1 370 ? -34.747 -14.866 68.395 1.00 80.88 370 GLU A C 1
ATOM 2835 O O . GLU A 1 370 ? -33.637 -15.174 68.833 1.00 80.88 370 GLU A O 1
ATOM 2840 N N . GLY A 1 371 ? -35.698 -14.357 69.188 1.00 73.94 371 GLY A N 1
ATOM 2841 C CA . GLY A 1 371 ? -35.459 -13.975 70.584 1.00 73.94 371 GLY A CA 1
ATOM 2842 C C . GLY A 1 371 ? -34.535 -12.758 70.668 1.00 73.94 371 GLY A C 1
ATOM 2843 O O . GLY A 1 371 ? -34.822 -11.733 70.062 1.00 73.94 371 GLY A O 1
ATOM 2844 N N . ASN A 1 372 ? -33.413 -12.887 71.378 1.00 72.50 372 ASN A N 1
ATOM 2845 C CA . ASN A 1 372 ? -32.365 -11.860 71.450 1.00 72.50 372 ASN A CA 1
ATOM 2846 C C . ASN A 1 372 ? -31.242 -12.062 70.400 1.00 72.50 372 ASN A C 1
ATOM 2848 O O . ASN A 1 372 ? -30.213 -11.387 70.480 1.00 72.50 372 ASN A O 1
ATOM 2852 N N . GLU A 1 373 ? -31.379 -12.996 69.447 1.00 75.38 373 GLU A N 1
ATOM 2853 C CA . GLU A 1 373 ? -30.360 -13.257 68.415 1.00 75.38 373 GLU A CA 1
ATOM 2854 C C . GLU A 1 373 ? -30.801 -12.764 67.026 1.00 75.38 373 GLU A C 1
ATOM 2856 O O . GLU A 1 373 ? -31.870 -13.128 66.539 1.00 75.38 373 GLU A O 1
ATOM 2861 N N . LEU A 1 374 ? -29.952 -11.989 66.342 1.00 82.25 374 LEU A N 1
ATOM 2862 C CA . LEU A 1 374 ? -30.133 -11.644 64.930 1.00 82.25 374 LEU A CA 1
ATOM 2863 C C . LEU A 1 374 ? -29.530 -12.752 64.063 1.00 82.25 374 LEU A C 1
ATOM 2865 O O . LEU A 1 374 ? -28.309 -12.877 63.925 1.00 82.25 374 LEU A O 1
ATOM 2869 N N . VAL A 1 375 ? -30.398 -13.576 63.484 1.00 87.75 375 VAL A N 1
ATOM 2870 C CA . VAL A 1 375 ? -30.027 -14.735 62.676 1.00 87.75 375 VAL A CA 1
ATOM 2871 C C . VAL A 1 375 ? -29.962 -14.338 61.203 1.00 87.75 375 VAL A C 1
ATOM 2873 O O . VAL A 1 375 ? -30.977 -14.195 60.516 1.00 87.75 375 VAL A O 1
ATOM 2876 N N . ILE A 1 376 ? -28.737 -14.182 60.706 1.00 89.25 376 ILE A N 1
ATOM 2877 C CA . ILE A 1 376 ? -28.424 -13.891 59.306 1.00 89.25 376 ILE A CA 1
ATOM 2878 C C . ILE A 1 376 ? -28.269 -15.229 58.575 1.00 89.25 376 ILE A C 1
ATOM 2880 O O . ILE A 1 376 ? -27.191 -15.829 58.562 1.00 89.25 376 ILE A O 1
ATOM 2884 N N . ARG A 1 377 ? -29.351 -15.724 57.964 1.00 90.50 377 ARG A N 1
ATOM 2885 C CA . ARG A 1 377 ? -29.280 -16.909 57.096 1.00 90.50 377 ARG A CA 1
ATOM 2886 C C . ARG A 1 377 ? -28.892 -16.476 55.684 1.00 90.50 377 ARG A C 1
ATOM 2888 O O . ARG A 1 377 ? -29.647 -15.758 55.027 1.00 90.50 377 ARG A O 1
ATOM 2895 N N . VAL A 1 378 ? -27.736 -16.929 55.212 1.00 90.56 378 VAL A N 1
ATOM 2896 C CA . VAL A 1 378 ? -27.255 -16.707 53.842 1.00 90.56 378 VAL A CA 1
ATOM 2897 C C . VAL A 1 378 ? -27.222 -18.011 53.051 1.00 90.56 378 VAL A C 1
ATOM 2899 O O . VAL A 1 378 ? -27.275 -19.107 53.603 1.00 90.56 378 VAL A O 1
ATOM 2902 N N . LYS A 1 379 ? -27.121 -17.885 51.730 1.00 90.94 379 LYS A N 1
ATOM 2903 C CA . LYS A 1 379 ? -26.662 -18.951 50.844 1.00 90.94 379 LYS A CA 1
ATOM 2904 C C . LYS A 1 379 ? -25.751 -18.353 49.784 1.00 90.94 379 LYS A C 1
ATOM 2906 O O . LYS A 1 379 ? -26.234 -17.633 48.908 1.00 90.94 379 LYS A O 1
ATOM 2911 N N . GLU A 1 380 ? -24.461 -18.662 49.837 1.00 89.81 380 GLU A N 1
ATOM 2912 C CA . GLU A 1 380 ? -23.473 -18.153 48.877 1.00 89.81 380 GLU A CA 1
ATOM 2913 C C . GLU A 1 380 ? -23.834 -18.475 47.413 1.00 89.81 380 GLU A C 1
ATOM 2915 O O . GLU A 1 380 ? -24.320 -19.565 47.095 1.00 89.81 380 GLU A O 1
ATOM 2920 N N . ASN A 1 381 ? -23.580 -17.521 46.514 1.00 89.88 381 ASN A N 1
ATOM 2921 C CA . ASN A 1 381 ? -23.544 -17.762 45.073 1.00 89.88 381 ASN A CA 1
ATOM 2922 C C . ASN A 1 381 ? -22.325 -18.638 44.737 1.00 89.88 381 ASN A C 1
ATOM 2924 O O . ASN A 1 381 ? -21.245 -18.398 45.285 1.00 89.88 381 ASN A O 1
ATOM 2928 N N . PRO A 1 382 ? -22.459 -19.624 43.833 1.00 90.94 382 PRO A N 1
ATOM 2929 C CA . PRO A 1 382 ? -21.364 -20.528 43.532 1.00 90.94 382 PRO A CA 1
ATOM 2930 C C . PRO A 1 382 ? -20.221 -19.843 42.772 1.00 90.94 382 PRO A C 1
ATOM 2932 O O . PRO A 1 382 ? -20.398 -18.816 42.114 1.00 90.94 382 PRO A O 1
ATOM 2935 N N . VAL A 1 383 ? -19.036 -20.446 42.819 1.00 90.69 383 VAL A N 1
ATOM 2936 C CA . VAL A 1 383 ? -17.844 -19.970 42.097 1.00 90.69 383 VAL A CA 1
ATOM 2937 C C . VAL A 1 383 ? -17.728 -20.645 40.726 1.00 90.69 383 VAL A C 1
ATOM 2939 O O . VAL A 1 383 ? -17.940 -21.850 40.597 1.00 90.69 383 VAL A O 1
ATOM 2942 N N . VAL A 1 384 ? -17.352 -19.892 39.690 1.00 91.94 384 VAL A N 1
ATOM 2943 C CA . VAL A 1 384 ? -17.089 -20.432 38.347 1.00 91.94 384 VAL A CA 1
ATOM 2944 C C . VAL A 1 384 ? -15.757 -21.188 38.343 1.00 91.94 384 VAL A C 1
ATOM 2946 O O . VAL A 1 384 ? -14.684 -20.587 38.259 1.00 91.94 384 VAL A O 1
ATOM 2949 N N . ARG A 1 385 ? -15.809 -22.521 38.426 1.00 91.44 385 ARG A N 1
ATOM 2950 C CA . ARG A 1 385 ? -14.624 -23.396 38.420 1.00 91.44 385 ARG A CA 1
ATOM 2951 C C . ARG A 1 385 ? -14.012 -23.525 37.030 1.00 91.44 385 ARG A C 1
ATOM 2953 O O . ARG A 1 385 ? -12.788 -23.524 36.889 1.00 91.44 385 ARG A O 1
ATOM 2960 N N . SER A 1 386 ? -14.859 -23.631 36.011 1.00 89.25 386 SER A N 1
ATOM 2961 C CA . SER A 1 386 ? -14.450 -23.653 34.611 1.00 89.25 386 SER A CA 1
ATOM 2962 C C . SER A 1 386 ? -15.524 -23.057 33.706 1.00 89.25 386 SER A C 1
ATOM 2964 O O . SER A 1 386 ? -16.723 -23.153 33.980 1.00 89.25 386 SER A O 1
ATOM 2966 N N . ILE A 1 387 ? -15.070 -22.453 32.613 1.00 91.69 387 ILE A N 1
ATOM 2967 C CA . ILE A 1 387 ? -15.874 -22.167 31.429 1.00 91.69 387 ILE A CA 1
ATOM 2968 C C . ILE A 1 387 ? -15.283 -23.049 30.325 1.00 91.69 387 ILE A C 1
ATOM 2970 O O . ILE A 1 387 ? -14.069 -23.244 30.279 1.00 91.69 387 ILE A O 1
ATOM 2974 N N . LYS A 1 388 ? -16.127 -23.640 29.481 1.00 91.25 388 LYS A N 1
ATOM 2975 C CA . LYS A 1 388 ? -15.702 -24.369 28.285 1.00 91.25 388 LYS A CA 1
ATOM 2976 C C . LYS A 1 388 ? -16.573 -23.952 27.114 1.00 91.25 388 LYS A C 1
ATOM 2978 O O . LYS A 1 388 ? -17.778 -24.200 27.128 1.00 91.25 388 LYS A O 1
ATOM 2983 N N . ILE A 1 389 ? -15.959 -23.354 26.105 1.00 92.75 389 ILE A N 1
ATOM 2984 C CA . ILE A 1 389 ? -16.628 -22.987 24.858 1.00 92.75 389 ILE A CA 1
ATOM 2985 C C . ILE A 1 389 ? -16.504 -24.164 23.876 1.00 92.75 389 ILE A C 1
ATOM 2987 O O . ILE A 1 389 ? -15.524 -24.911 23.905 1.00 92.75 389 ILE A O 1
ATOM 2991 N N . VAL A 1 390 ? -17.547 -24.411 23.083 1.00 86.75 390 VAL A N 1
ATOM 2992 C CA . VAL A 1 390 ? -17.607 -25.495 22.096 1.00 86.75 390 VAL A CA 1
ATOM 2993 C C . VAL A 1 390 ? -18.364 -25.007 20.864 1.00 86.75 390 VAL A C 1
ATOM 2995 O O . VAL A 1 390 ? -19.472 -24.490 20.983 1.00 86.75 390 VAL A O 1
ATOM 2998 N N . GLY A 1 391 ? -17.803 -25.227 19.673 1.00 83.06 391 GLY A N 1
ATOM 2999 C CA . GLY A 1 391 ? -18.468 -24.955 18.390 1.00 83.06 391 GLY A CA 1
ATOM 3000 C C . GLY A 1 391 ? -18.181 -23.580 17.779 1.00 83.06 391 GLY A C 1
ATOM 3001 O O . GLY A 1 391 ? -18.538 -23.352 16.626 1.00 83.06 391 GLY A O 1
ATOM 3002 N N . ASN A 1 392 ? -17.468 -22.707 18.493 1.00 87.25 392 ASN A N 1
ATOM 3003 C CA . ASN A 1 392 ? -16.827 -21.525 17.924 1.00 87.25 392 ASN A CA 1
ATOM 3004 C C . ASN A 1 392 ? -15.726 -21.932 16.924 1.00 87.25 392 ASN A C 1
ATOM 3006 O O . ASN A 1 392 ? -14.830 -22.716 17.237 1.00 87.25 392 ASN A O 1
ATOM 3010 N N . ARG A 1 393 ? -15.808 -21.396 15.706 1.00 80.81 393 ARG A N 1
ATOM 3011 C CA . ARG A 1 393 ? -14.833 -21.537 14.610 1.00 80.81 393 ARG A CA 1
ATOM 3012 C C . ARG A 1 393 ? -14.420 -20.174 14.043 1.00 80.81 393 ARG A C 1
ATOM 3014 O O . ARG A 1 393 ? -13.338 -20.064 13.474 1.00 80.81 393 ARG A O 1
ATOM 3021 N N . VAL A 1 394 ? -15.256 -19.143 14.202 1.00 76.69 394 VAL A N 1
ATOM 3022 C CA . VAL A 1 394 ? -15.000 -17.759 13.756 1.00 76.69 394 VAL A CA 1
ATOM 3023 C C . VAL A 1 394 ? -14.218 -16.937 14.787 1.00 76.69 394 VAL A C 1
ATOM 3025 O O . VAL A 1 394 ? -13.486 -16.025 14.405 1.00 76.69 394 VAL A O 1
ATOM 3028 N N . PHE A 1 395 ? -14.326 -17.278 16.073 1.00 81.62 395 PHE A N 1
ATOM 3029 C CA . PHE A 1 395 ? -13.587 -16.645 17.170 1.00 81.62 395 PHE A CA 1
ATOM 3030 C C . PHE A 1 395 ? -12.837 -17.699 17.990 1.00 81.62 395 PHE A C 1
ATOM 3032 O O . PHE A 1 395 ? -13.360 -18.787 18.240 1.00 81.62 395 PHE A O 1
ATOM 3039 N N . SER A 1 396 ? -11.617 -17.378 18.422 1.00 80.88 396 SER A N 1
ATOM 3040 C CA . SER A 1 396 ? -10.802 -18.270 19.251 1.00 80.88 396 SER A CA 1
ATOM 3041 C C . SER A 1 396 ? -11.203 -18.196 20.725 1.00 80.88 396 SER A C 1
ATOM 3043 O O . SER A 1 396 ? -11.591 -17.135 21.217 1.00 80.88 396 SER A O 1
ATOM 3045 N N . ASP A 1 397 ? -11.047 -19.311 21.441 1.00 78.94 397 ASP A N 1
ATOM 3046 C CA . ASP A 1 397 ? -11.385 -19.442 22.864 1.00 78.94 397 ASP A CA 1
ATOM 3047 C C . ASP A 1 397 ? -10.784 -18.297 23.691 1.00 78.94 397 ASP A C 1
ATOM 3049 O O . ASP A 1 397 ? -11.503 -17.636 24.428 1.00 78.94 397 ASP A O 1
ATOM 3053 N N . LYS A 1 398 ? -9.496 -17.979 23.482 1.00 75.69 398 LYS A N 1
ATOM 3054 C CA . LYS A 1 398 ? -8.798 -16.887 24.184 1.00 75.69 398 LYS A CA 1
ATOM 3055 C C . LYS A 1 398 ? -9.430 -15.509 23.968 1.00 75.69 398 LYS A C 1
ATOM 3057 O O . LYS A 1 398 ? -9.500 -14.742 24.919 1.00 75.69 398 LYS A O 1
ATOM 3062 N N . ASN A 1 399 ? -9.873 -15.186 22.752 1.00 80.94 399 ASN A N 1
ATOM 3063 C CA . ASN A 1 399 ? -10.503 -13.894 22.462 1.00 80.94 399 ASN A CA 1
ATOM 3064 C C . ASN A 1 399 ? -11.886 -13.799 23.126 1.00 80.94 399 ASN A C 1
ATOM 3066 O O . ASN A 1 399 ? -12.225 -12.783 23.728 1.00 80.94 399 ASN A O 1
ATOM 3070 N N . LEU A 1 400 ? -12.657 -14.889 23.106 1.00 85.88 400 LEU A N 1
ATOM 3071 C CA . LEU A 1 400 ? -13.934 -14.945 23.815 1.00 85.88 400 LEU A CA 1
ATOM 3072 C C . LEU A 1 400 ? -13.738 -14.880 25.344 1.00 85.88 400 LEU A C 1
ATOM 3074 O O . LEU A 1 400 ? -14.418 -14.105 26.014 1.00 85.88 400 LEU A O 1
ATOM 3078 N N . GLU A 1 401 ? -12.793 -15.642 25.899 1.00 83.06 401 GLU A N 1
ATOM 3079 C CA . GLU A 1 401 ? -12.507 -15.700 27.340 1.00 83.06 401 GLU A CA 1
ATOM 3080 C C . GLU A 1 401 ? -11.899 -14.414 27.906 1.00 83.06 401 GLU A C 1
ATOM 3082 O O . GLU A 1 401 ? -12.245 -14.037 29.028 1.00 83.06 401 GLU A O 1
ATOM 3087 N N . ASN A 1 402 ? -11.024 -13.722 27.170 1.00 75.50 402 ASN A N 1
ATOM 3088 C CA . ASN A 1 402 ? -10.391 -12.486 27.635 1.00 75.50 402 ASN A CA 1
ATOM 3089 C C . ASN A 1 402 ? -11.266 -11.257 27.376 1.00 75.50 402 ASN A C 1
ATOM 3091 O O . ASN A 1 402 ? -11.547 -10.504 28.312 1.00 75.50 402 ASN A O 1
ATOM 3095 N N . ASP A 1 403 ? -11.735 -11.090 26.141 1.00 69.69 403 ASP A N 1
ATOM 3096 C CA . ASP A 1 403 ? -12.165 -9.781 25.639 1.00 69.69 403 ASP A CA 1
ATOM 3097 C C . ASP A 1 403 ? -13.698 -9.631 25.640 1.00 69.69 403 ASP A C 1
ATOM 3099 O O . ASP A 1 403 ? -14.222 -8.524 25.772 1.00 69.69 403 ASP A O 1
ATOM 3103 N N . VAL A 1 404 ? -14.429 -10.753 25.542 1.00 79.25 404 VAL A N 1
ATOM 3104 C CA . VAL A 1 404 ? -15.894 -10.777 25.364 1.00 79.25 404 VAL A CA 1
ATOM 3105 C C . VAL A 1 404 ? -16.638 -11.165 26.646 1.00 79.25 404 VAL A C 1
ATOM 3107 O O . VAL A 1 404 ? -17.561 -10.463 27.060 1.00 79.25 404 VAL A O 1
ATOM 3110 N N . LEU A 1 405 ? -16.253 -12.271 27.292 1.00 86.69 405 LEU A N 1
ATOM 3111 C CA . LEU A 1 405 ? -16.908 -12.770 28.506 1.00 86.69 405 LEU A CA 1
ATOM 3112 C C . LEU A 1 405 ? -16.544 -11.903 29.722 1.00 86.69 405 LEU A C 1
ATOM 3114 O O . LEU A 1 405 ? -15.370 -11.790 30.086 1.00 86.69 405 LEU A O 1
ATOM 3118 N N . LYS A 1 406 ? -17.534 -11.316 30.405 1.00 85.19 406 LYS A N 1
ATOM 3119 C CA . LYS A 1 406 ? -17.319 -10.609 31.683 1.00 85.19 406 LYS A CA 1
ATOM 3120 C C . LYS A 1 406 ? -17.204 -11.585 32.859 1.00 85.19 406 LYS A C 1
ATOM 3122 O O . LYS A 1 406 ? -16.583 -11.255 33.869 1.00 85.19 406 LYS A O 1
ATOM 3127 N N . MET A 1 407 ? -17.763 -12.787 32.747 1.00 88.31 407 MET A N 1
ATOM 3128 C CA . MET A 1 407 ? -17.565 -13.878 33.698 1.00 88.31 407 MET A CA 1
ATOM 3129 C C . MET A 1 407 ? -16.205 -14.555 33.474 1.00 88.31 407 MET A C 1
ATOM 3131 O O . MET A 1 407 ? -15.914 -15.036 32.383 1.00 88.31 407 MET A O 1
ATOM 3135 N N . LYS A 1 408 ? -15.375 -14.628 34.520 1.00 87.44 408 LYS A N 1
ATOM 3136 C CA . LYS A 1 408 ? -14.045 -15.266 34.485 1.00 87.44 408 LYS A CA 1
ATOM 3137 C C . LYS A 1 408 ? -13.990 -16.508 35.383 1.00 87.44 408 LYS A C 1
ATOM 3139 O O . LYS A 1 408 ? -14.815 -16.669 36.288 1.00 87.44 408 LYS A O 1
ATOM 3144 N N . LYS A 1 409 ? -12.977 -17.357 35.190 1.00 86.75 409 LYS A N 1
ATOM 3145 C CA . LYS A 1 409 ? -12.627 -18.430 36.139 1.00 86.75 409 LYS A CA 1
ATOM 3146 C C . LYS A 1 409 ? -12.380 -17.844 37.541 1.00 86.75 409 LYS A C 1
ATOM 3148 O O . LYS A 1 409 ? -11.874 -16.734 37.659 1.00 86.75 409 LYS A O 1
ATOM 3153 N N . MET A 1 410 ? -12.765 -18.571 38.589 1.00 83.44 410 MET A N 1
ATOM 3154 C CA . MET A 1 410 ? -12.778 -18.143 40.000 1.00 83.44 410 MET A CA 1
ATOM 3155 C C . MET A 1 410 ? -13.695 -16.949 40.339 1.00 83.44 410 MET A C 1
ATOM 3157 O O . MET A 1 410 ? -13.801 -16.587 41.509 1.00 83.44 410 MET A O 1
ATOM 3161 N N . SER A 1 411 ? -14.411 -16.358 39.372 1.00 88.12 411 SER A N 1
ATOM 3162 C CA . SER A 1 411 ? -15.383 -15.295 39.661 1.00 88.12 411 SER A CA 1
ATOM 3163 C C . SER A 1 411 ? -16.703 -15.851 40.217 1.00 88.12 411 SER A C 1
ATOM 3165 O O . SER A 1 411 ? -17.040 -17.021 40.026 1.00 88.12 411 SER A O 1
ATOM 3167 N N . ILE A 1 412 ? -17.466 -15.005 40.916 1.00 89.50 412 ILE A N 1
ATOM 3168 C CA . ILE A 1 412 ? -18.781 -15.372 41.462 1.00 89.50 412 ILE A CA 1
ATOM 3169 C C . ILE A 1 412 ? -19.791 -15.515 40.315 1.00 89.50 412 ILE A C 1
ATOM 3171 O O . ILE A 1 412 ? -20.022 -14.549 39.573 1.00 89.50 412 ILE A O 1
ATOM 3175 N N . PHE A 1 413 ? -20.417 -16.687 40.205 1.00 90.75 413 PHE A N 1
ATOM 3176 C CA . PHE A 1 413 ? -21.480 -16.963 39.246 1.00 90.75 413 PHE A CA 1
ATOM 3177 C C . PHE A 1 413 ? -22.777 -16.254 39.642 1.00 90.75 413 PHE A C 1
ATOM 3179 O O . PHE A 1 413 ? -23.263 -16.408 40.761 1.00 90.75 413 PHE A O 1
ATOM 3186 N N . THR A 1 414 ? -23.391 -15.550 38.693 1.00 89.00 414 THR A N 1
ATOM 3187 C CA . THR A 1 414 ? -24.795 -15.136 38.790 1.00 89.00 414 THR A CA 1
ATOM 3188 C C . THR A 1 414 ? -25.477 -15.347 37.443 1.00 89.00 414 THR A C 1
ATOM 3190 O O . THR A 1 414 ? -24.859 -15.200 36.385 1.00 89.00 414 THR A O 1
ATOM 3193 N N . GLU A 1 415 ? -26.770 -15.669 37.461 1.00 85.56 415 GLU A N 1
ATOM 3194 C CA . GLU A 1 415 ? -27.538 -15.901 36.232 1.00 85.56 415 GLU A CA 1
ATOM 3195 C C . GLU A 1 415 ? -27.605 -14.642 35.346 1.00 85.56 415 GLU A C 1
ATOM 3197 O O . GLU A 1 415 ? -27.623 -14.744 34.122 1.00 85.56 415 GLU A O 1
ATOM 3202 N N . ALA A 1 416 ? -27.556 -13.451 35.955 1.00 81.81 416 ALA A N 1
ATOM 3203 C CA . ALA A 1 416 ? -27.484 -12.173 35.251 1.00 81.81 416 ALA A CA 1
ATOM 3204 C C . ALA A 1 416 ? -26.173 -11.999 34.458 1.00 81.81 416 ALA A C 1
ATOM 3206 O O . ALA A 1 416 ? -26.223 -11.576 33.304 1.00 81.81 416 ALA A O 1
ATOM 3207 N N . LYS A 1 417 ? -25.013 -12.375 35.028 1.00 86.44 417 LYS A N 1
ATOM 3208 C CA . LYS A 1 417 ? -23.730 -12.368 34.298 1.00 86.44 417 LYS A CA 1
ATOM 3209 C C . LYS A 1 417 ? -23.770 -13.330 33.115 1.00 86.44 417 LYS A C 1
ATOM 3211 O O . LYS A 1 417 ? -23.432 -12.934 32.008 1.00 86.44 417 LYS A O 1
ATOM 3216 N N . LEU A 1 418 ? -24.256 -14.556 33.331 1.00 89.25 418 LEU A N 1
ATOM 3217 C CA . LEU A 1 418 ? -24.386 -15.551 32.265 1.00 89.25 418 LEU A CA 1
ATOM 3218 C C . LEU A 1 418 ? -25.323 -15.065 31.145 1.00 89.25 418 LEU A C 1
ATOM 3220 O O . LEU A 1 418 ? -24.962 -15.148 29.977 1.00 89.25 418 LEU A O 1
ATOM 3224 N N . LYS A 1 419 ? -26.498 -14.515 31.478 1.00 87.88 419 LYS A N 1
ATOM 3225 C CA . LYS A 1 419 ? -27.440 -13.962 30.488 1.00 87.88 419 LYS A CA 1
ATOM 3226 C C . LYS A 1 419 ? -26.846 -12.794 29.695 1.00 87.88 419 LYS A C 1
ATOM 3228 O O . LYS A 1 419 ? -27.071 -12.732 28.490 1.00 87.88 419 LYS A O 1
ATOM 3233 N N . ARG A 1 420 ? -26.063 -11.921 30.339 1.00 87.50 420 ARG A N 1
ATOM 3234 C CA . ARG A 1 420 ? -25.329 -10.836 29.669 1.00 87.50 420 ARG A CA 1
ATOM 3235 C C . ARG A 1 420 ? -24.251 -11.373 28.730 1.00 87.50 420 ARG A C 1
ATOM 3237 O O . ARG A 1 420 ? -24.209 -10.980 27.576 1.00 87.50 420 ARG A O 1
ATOM 3244 N N . ASP A 1 421 ? -23.418 -12.300 29.184 1.00 89.75 421 ASP A N 1
ATOM 3245 C CA . ASP A 1 421 ? -22.366 -12.887 28.347 1.00 89.75 421 ASP A CA 1
ATOM 3246 C C . ASP A 1 421 ? -22.948 -13.639 27.132 1.00 89.75 421 ASP A C 1
ATOM 3248 O O . ASP A 1 421 ? -22.417 -13.545 26.026 1.00 89.75 421 ASP A O 1
ATOM 3252 N N . LEU A 1 422 ? -24.091 -14.315 27.300 1.00 89.56 422 LEU A N 1
ATOM 3253 C CA . LEU A 1 422 ? -24.839 -14.940 26.203 1.00 89.56 422 LEU A CA 1
ATOM 3254 C C . LEU A 1 422 ? -25.388 -13.916 25.195 1.00 89.56 422 LEU A C 1
ATOM 3256 O O . LEU A 1 422 ? -25.330 -14.176 23.992 1.00 89.56 422 LEU A O 1
ATOM 3260 N N . SER A 1 423 ? -25.905 -12.765 25.647 1.00 83.44 423 SER A N 1
ATOM 3261 C CA . SER A 1 423 ? -26.391 -11.717 24.738 1.00 83.44 423 SER A CA 1
ATOM 3262 C C . SER A 1 423 ? -25.248 -10.993 24.022 1.00 83.44 423 SER A C 1
ATOM 3264 O O . SER A 1 423 ? -25.362 -10.751 22.821 1.00 83.44 423 SER A O 1
ATOM 3266 N N . THR A 1 424 ? -24.117 -10.746 24.696 1.00 85.56 424 THR A N 1
ATOM 3267 C CA . THR A 1 424 ? -22.888 -10.224 24.071 1.00 85.56 424 THR A CA 1
ATOM 3268 C C . THR A 1 424 ? -22.375 -11.174 22.987 1.00 85.56 424 THR A C 1
ATOM 3270 O O . THR A 1 424 ? -22.091 -10.733 21.875 1.00 85.56 424 THR A O 1
ATOM 3273 N N . LEU A 1 425 ? -22.315 -12.487 23.258 1.00 85.31 425 LEU A N 1
ATOM 3274 C CA . LEU A 1 425 ? -21.951 -13.485 22.245 1.00 85.31 425 LEU A CA 1
ATOM 3275 C C . LEU A 1 425 ? -22.925 -13.466 21.058 1.00 85.31 425 LEU A C 1
ATOM 3277 O O . LEU A 1 425 ? -22.485 -13.449 19.911 1.00 85.31 425 LEU A O 1
ATOM 3281 N N . HIS A 1 426 ? -24.237 -13.431 21.305 1.00 83.62 426 HIS A N 1
ATOM 3282 C CA . HIS A 1 426 ? -25.240 -13.382 20.236 1.00 83.62 426 HIS A CA 1
ATOM 3283 C C . HIS A 1 426 ? -25.066 -12.138 19.345 1.00 83.62 426 HIS A C 1
ATOM 3285 O O . HIS A 1 426 ? -25.014 -12.265 18.122 1.00 83.62 426 HIS A O 1
ATOM 3291 N N . ALA A 1 427 ? -24.887 -10.957 19.946 1.00 75.62 427 ALA A N 1
ATOM 3292 C CA . ALA A 1 427 ? -24.623 -9.711 19.227 1.00 75.62 427 ALA A CA 1
ATOM 3293 C C . ALA A 1 427 ? -23.314 -9.766 18.413 1.00 75.62 427 ALA A C 1
ATOM 3295 O O . ALA A 1 427 ? -23.289 -9.338 17.259 1.00 75.62 427 ALA A O 1
ATOM 3296 N N . LEU A 1 428 ? -22.251 -10.358 18.969 1.00 82.75 428 LEU A N 1
ATOM 3297 C CA . LEU A 1 428 ? -20.946 -10.515 18.318 1.00 82.75 428 LEU A CA 1
ATOM 3298 C C . LEU A 1 428 ? -20.988 -11.438 17.084 1.00 82.75 428 LEU A C 1
ATOM 3300 O O . LEU A 1 428 ? -20.346 -11.154 16.071 1.00 82.75 428 LEU A O 1
ATOM 3304 N N . TYR A 1 429 ? -21.760 -12.528 17.128 1.00 81.25 429 TYR A N 1
ATOM 3305 C CA . TYR A 1 429 ? -21.985 -13.358 15.937 1.00 81.25 429 TYR A CA 1
ATOM 3306 C C . TYR A 1 429 ? -22.896 -12.653 14.917 1.00 81.25 429 TYR A C 1
ATOM 3308 O O . TYR A 1 429 ? -22.654 -12.743 13.709 1.00 81.25 429 TYR A O 1
ATOM 3316 N N . GLN A 1 430 ? -23.895 -11.889 15.371 1.00 74.62 430 GLN A N 1
ATOM 3317 C CA . GLN A 1 430 ? -24.767 -11.110 14.486 1.00 74.62 430 GLN A CA 1
ATOM 3318 C C . GLN A 1 430 ? -24.032 -9.970 13.758 1.00 74.62 430 GLN A C 1
ATOM 3320 O O . GLN A 1 430 ? -24.276 -9.787 12.564 1.00 74.62 430 GLN A O 1
ATOM 3325 N N . SER A 1 431 ? -23.101 -9.250 14.401 1.00 68.12 431 SER A N 1
ATOM 3326 C CA . SER A 1 431 ? -22.321 -8.186 13.739 1.00 68.12 431 SER A CA 1
ATOM 3327 C C . SER A 1 431 ? -21.432 -8.736 12.618 1.00 68.12 431 SER A C 1
ATOM 3329 O O . SER A 1 431 ? -21.383 -8.165 11.526 1.00 68.12 431 SER A O 1
ATOM 3331 N N . ARG A 1 432 ? -20.855 -9.933 12.814 1.00 68.75 432 ARG A N 1
ATOM 3332 C CA . ARG A 1 432 ? -20.150 -10.716 11.778 1.00 68.75 432 ARG A CA 1
ATOM 3333 C C . ARG A 1 432 ? -21.071 -11.379 10.740 1.00 68.75 432 ARG A C 1
ATOM 3335 O O . ARG A 1 432 ? -20.609 -12.209 9.954 1.00 68.75 432 ARG A O 1
ATOM 3342 N N . GLY A 1 433 ? -22.351 -11.011 10.702 1.00 68.31 433 GLY A N 1
ATOM 3343 C CA . GLY A 1 433 ? -23.304 -11.443 9.681 1.00 68.31 433 GLY A CA 1
ATOM 3344 C C . GLY A 1 433 ? -23.901 -12.827 9.908 1.00 68.31 433 GLY A C 1
ATOM 3345 O O . GLY A 1 433 ? -24.517 -13.379 9.000 1.00 68.31 433 GLY A O 1
ATOM 3346 N N . MET A 1 434 ? -23.719 -13.432 11.081 1.00 76.88 434 MET A N 1
ATOM 3347 C CA . MET A 1 434 ? -24.182 -14.790 11.375 1.00 76.88 434 MET A CA 1
ATOM 3348 C C . MET A 1 434 ? -25.532 -14.738 12.095 1.00 76.88 434 MET A C 1
ATOM 3350 O O . MET A 1 434 ? -25.670 -15.144 13.244 1.00 76.88 434 MET A O 1
ATOM 3354 N N . LEU A 1 435 ? -26.558 -14.221 11.407 1.00 71.25 435 LEU A N 1
ATOM 3355 C CA . LEU A 1 435 ? -27.895 -14.006 11.989 1.00 71.25 435 LEU A CA 1
ATOM 3356 C C . LEU A 1 435 ? -28.607 -15.303 12.418 1.00 71.25 435 LEU A C 1
ATOM 3358 O O . LEU A 1 435 ? -29.575 -15.251 13.169 1.00 71.25 435 LEU A O 1
ATOM 3362 N N . GLY A 1 436 ? -28.134 -16.460 11.942 1.00 75.12 436 GLY A N 1
ATOM 3363 C CA . GLY A 1 436 ? -28.602 -17.785 12.357 1.00 75.12 436 GLY A CA 1
ATOM 3364 C C . GLY A 1 436 ? -27.846 -18.396 13.544 1.00 75.12 436 GLY A C 1
ATOM 3365 O O . GLY A 1 436 ? -28.114 -19.554 13.869 1.00 75.12 436 GLY A O 1
ATOM 3366 N N . ALA A 1 437 ? -26.903 -17.672 14.158 1.00 82.81 437 ALA A N 1
ATOM 3367 C CA . ALA A 1 437 ? -26.101 -18.178 15.265 1.00 82.81 437 ALA A CA 1
ATOM 3368 C C . ALA A 1 437 ? -26.955 -18.433 16.514 1.00 82.81 437 ALA A C 1
ATOM 3370 O O . ALA A 1 437 ? -27.705 -17.570 16.965 1.00 82.81 437 ALA A O 1
ATOM 3371 N N . LYS A 1 438 ? -26.815 -19.620 17.108 1.00 86.19 438 LYS A N 1
ATOM 3372 C CA . LYS A 1 438 ? -27.490 -20.005 18.353 1.00 86.19 438 LYS A CA 1
ATOM 3373 C C . LYS A 1 438 ? -26.457 -20.309 19.425 1.00 86.19 438 LYS A C 1
ATOM 3375 O O . LYS A 1 438 ? -25.660 -21.233 19.277 1.00 86.19 438 LYS A O 1
ATOM 3380 N N . VAL A 1 439 ? -26.502 -19.557 20.520 1.00 88.69 439 VAL A N 1
ATOM 3381 C CA . VAL A 1 439 ? -25.692 -19.811 21.715 1.00 88.69 439 VAL A CA 1
ATOM 3382 C C . VAL A 1 439 ? -26.570 -20.511 22.747 1.00 88.69 439 VAL A C 1
ATOM 3384 O O . VAL A 1 439 ? -27.624 -20.006 23.127 1.00 88.69 439 VAL A O 1
ATOM 3387 N N . SER A 1 440 ? -26.144 -21.688 23.189 1.00 88.50 440 SER A N 1
ATOM 3388 C CA . SER A 1 440 ? -26.814 -22.488 24.217 1.00 88.50 440 SER A CA 1
ATOM 3389 C C . SER A 1 440 ? -25.833 -22.821 25.336 1.00 88.50 440 SER A C 1
ATOM 3391 O O . SER A 1 440 ? -24.620 -22.758 25.138 1.00 88.50 440 SER A O 1
ATOM 3393 N N . TYR A 1 441 ? -26.329 -23.151 26.528 1.00 91.94 441 TYR A N 1
ATOM 3394 C CA . TYR A 1 441 ? -25.470 -23.354 27.692 1.00 91.94 441 TYR A CA 1
ATOM 3395 C C . TYR A 1 441 ? -25.928 -24.512 28.576 1.00 91.94 441 TYR A C 1
ATOM 3397 O O . TYR A 1 441 ? -27.107 -24.858 28.620 1.00 91.94 441 TYR A O 1
ATOM 3405 N N . ALA A 1 442 ? -24.984 -25.079 29.324 1.00 89.88 442 ALA A N 1
ATOM 3406 C CA . ALA A 1 442 ? -25.246 -26.020 30.403 1.00 89.88 442 ALA A CA 1
ATOM 3407 C C . ALA A 1 442 ? -24.406 -25.646 31.631 1.00 89.88 442 ALA A C 1
ATOM 3409 O O . ALA A 1 442 ? -23.176 -25.636 31.565 1.00 89.88 442 ALA A O 1
ATOM 3410 N N . VAL A 1 443 ? -25.069 -25.369 32.757 1.00 92.12 443 VAL A N 1
ATOM 3411 C CA . VAL A 1 443 ? -24.416 -25.141 34.056 1.00 92.12 443 VAL A CA 1
ATOM 3412 C C . VAL A 1 443 ? -24.456 -26.443 34.850 1.00 92.12 443 VAL A C 1
ATOM 3414 O O . VAL A 1 443 ? -25.532 -26.931 35.199 1.00 92.12 443 VAL A O 1
ATOM 3417 N N . ARG A 1 444 ? -23.289 -27.020 35.140 1.00 90.88 444 ARG A N 1
ATOM 3418 C CA . ARG A 1 444 ? -23.145 -28.224 35.968 1.00 90.88 444 ARG A CA 1
ATOM 3419 C C . ARG A 1 444 ? -22.672 -27.812 37.356 1.00 90.88 444 ARG A C 1
ATOM 3421 O O . ARG A 1 444 ? -21.703 -27.069 37.473 1.00 90.88 444 ARG A O 1
ATOM 3428 N N . ARG A 1 445 ? -23.335 -28.288 38.414 1.00 88.25 445 ARG A N 1
ATOM 3429 C CA . ARG A 1 445 ? -22.845 -28.092 39.788 1.00 88.25 445 ARG A CA 1
ATOM 3430 C C . ARG A 1 445 ? -21.604 -28.950 40.025 1.00 88.25 445 ARG A C 1
ATOM 3432 O O . ARG A 1 445 ? -21.560 -30.102 39.599 1.00 88.25 445 ARG A O 1
ATOM 3439 N N . ALA A 1 446 ? -20.639 -28.383 40.730 1.00 85.38 446 ALA A N 1
ATOM 3440 C CA . ALA A 1 446 ? -19.393 -29.008 41.140 1.00 85.38 446 ALA A CA 1
ATOM 3441 C C . ALA A 1 446 ? -19.255 -28.967 42.681 1.00 85.38 446 ALA A C 1
ATOM 3443 O O . ALA A 1 446 ? -19.958 -28.188 43.334 1.00 85.38 446 ALA A O 1
ATOM 3444 N N . PRO A 1 447 ? -18.371 -29.792 43.279 1.00 81.94 447 PRO A N 1
ATOM 3445 C CA . PRO A 1 447 ? -18.092 -29.758 44.717 1.00 81.94 447 PRO A CA 1
ATOM 3446 C C . PRO A 1 447 ? -17.634 -28.376 45.215 1.00 81.94 447 PRO A C 1
ATOM 3448 O O . PRO A 1 447 ? -17.103 -27.587 44.436 1.00 81.94 447 PRO A O 1
ATOM 3451 N N . HIS A 1 448 ? -17.794 -28.121 46.519 1.00 83.56 448 HIS A N 1
ATOM 3452 C CA . HIS A 1 448 ? -17.402 -26.873 47.204 1.00 83.56 448 HIS A CA 1
ATOM 3453 C C . HIS A 1 448 ? -18.089 -25.610 46.642 1.00 83.56 448 HIS A C 1
ATOM 3455 O O . HIS A 1 448 ? -17.428 -24.643 46.270 1.00 83.56 448 HIS A O 1
ATOM 3461 N N . ASN A 1 449 ? -19.426 -25.653 46.547 1.00 85.75 449 ASN A N 1
ATOM 3462 C CA . ASN A 1 449 ? -20.290 -24.596 46.001 1.00 85.75 449 ASN A CA 1
ATOM 3463 C C . ASN A 1 449 ? -19.742 -23.963 44.706 1.00 85.75 449 ASN A C 1
ATOM 3465 O O . ASN A 1 449 ? -19.546 -22.751 44.606 1.00 85.75 449 ASN A O 1
ATOM 3469 N N . ALA A 1 450 ? -19.466 -24.796 43.703 1.00 87.62 450 ALA A N 1
ATOM 3470 C CA . ALA A 1 450 ? -18.908 -24.357 42.431 1.00 87.62 450 ALA A CA 1
ATOM 3471 C C . ALA A 1 450 ? -19.783 -24.768 41.238 1.00 87.62 450 ALA A C 1
ATOM 3473 O O . ALA A 1 450 ? -20.663 -25.628 41.342 1.00 87.62 450 ALA A O 1
ATOM 3474 N N . VAL A 1 451 ? -19.531 -24.156 40.082 1.00 92.25 451 VAL A N 1
ATOM 3475 C CA . VAL A 1 451 ? -20.152 -24.514 38.801 1.00 92.25 451 VAL A CA 1
ATOM 3476 C C . VAL A 1 451 ? -19.127 -24.605 37.674 1.00 92.25 451 VAL A C 1
ATOM 3478 O O . VAL A 1 451 ? -18.214 -23.784 37.577 1.00 92.25 451 VAL A O 1
ATOM 3481 N N . ASP A 1 452 ? -19.317 -25.589 36.798 1.00 91.44 452 ASP A N 1
ATOM 3482 C CA . ASP A 1 452 ? -18.704 -25.639 35.470 1.00 91.44 452 ASP A CA 1
ATOM 3483 C C . ASP A 1 452 ? -19.741 -25.206 34.430 1.00 91.44 452 ASP A C 1
ATOM 3485 O O . ASP A 1 452 ? -20.906 -25.615 34.494 1.00 91.44 452 ASP A O 1
ATOM 3489 N N . ILE A 1 453 ? -19.330 -24.388 33.465 1.00 93.06 453 ILE A N 1
ATOM 3490 C CA . ILE A 1 453 ? -20.230 -23.771 32.486 1.00 93.06 453 ILE A CA 1
ATOM 3491 C C . ILE A 1 453 ? -19.776 -24.163 31.086 1.00 93.06 453 ILE A C 1
ATOM 3493 O O . ILE A 1 453 ? -18.685 -23.800 30.657 1.00 93.06 453 ILE A O 1
ATOM 3497 N N . VAL A 1 454 ? -20.619 -24.895 30.360 1.00 92.50 454 VAL A N 1
ATOM 3498 C CA . VAL A 1 454 ? -20.365 -25.261 28.962 1.00 92.50 454 VAL A CA 1
ATOM 3499 C C . VAL A 1 454 ? -21.207 -24.366 28.060 1.00 92.50 454 VAL A C 1
ATOM 3501 O O . VAL A 1 454 ? -22.431 -24.359 28.189 1.00 92.50 454 VAL A O 1
ATOM 3504 N N . LEU A 1 455 ? -20.561 -23.625 27.160 1.00 93.19 455 LEU A N 1
ATOM 3505 C CA . LEU A 1 455 ? -21.189 -22.762 26.159 1.00 93.19 455 LEU A CA 1
ATOM 3506 C C . LEU A 1 455 ? -21.099 -23.451 24.791 1.00 93.19 455 LEU A C 1
ATOM 3508 O O . LEU A 1 455 ? -20.023 -23.531 24.204 1.00 93.19 455 LEU A O 1
ATOM 3512 N N . ASN A 1 456 ? -22.226 -23.957 24.292 1.00 90.31 456 ASN A N 1
ATOM 3513 C CA . ASN A 1 456 ? -22.323 -24.631 22.999 1.00 90.31 456 ASN A CA 1
ATOM 3514 C C . ASN A 1 456 ? -22.865 -23.646 21.954 1.00 90.31 456 ASN A C 1
ATOM 3516 O O . ASN A 1 456 ? -24.040 -23.258 21.996 1.00 90.31 456 ASN A O 1
ATOM 3520 N N . ILE A 1 457 ? -22.005 -23.250 21.020 1.00 92.31 457 ILE A N 1
ATOM 3521 C CA . ILE A 1 457 ? -22.279 -22.292 19.950 1.00 92.31 457 ILE A CA 1
ATOM 3522 C C . ILE A 1 457 ? -22.523 -23.057 18.646 1.00 92.31 457 ILE A C 1
ATOM 3524 O O . ILE A 1 457 ? -21.716 -23.885 18.229 1.00 92.31 457 ILE A O 1
ATOM 3528 N N . VAL A 1 458 ? -23.632 -22.751 17.976 1.00 88.44 458 VAL A N 1
ATOM 3529 C CA . VAL A 1 458 ? -23.941 -23.208 16.617 1.00 88.44 458 VAL A CA 1
ATOM 3530 C C . VAL A 1 458 ? -24.008 -21.969 15.734 1.00 88.44 458 VAL A C 1
ATOM 3532 O O . VAL A 1 458 ? -25.040 -21.311 15.669 1.00 88.44 458 VAL A O 1
ATOM 3535 N N . GLU A 1 459 ? -22.896 -21.620 15.088 1.00 81.50 459 GLU A N 1
ATOM 3536 C CA . GLU A 1 459 ? -22.714 -20.329 14.396 1.00 81.50 459 GLU A CA 1
ATOM 3537 C C . GLU A 1 459 ? -23.652 -20.126 13.189 1.00 81.50 459 GLU A C 1
ATOM 3539 O O . GLU A 1 459 ? -23.971 -18.998 12.820 1.00 81.50 459 GLU A O 1
ATOM 3544 N N . GLY A 1 460 ? -24.119 -21.213 12.569 1.00 71.31 460 GLY A N 1
ATOM 3545 C CA . GLY A 1 460 ? -24.953 -21.161 11.367 1.00 71.31 460 GLY A CA 1
ATOM 3546 C C . GLY A 1 460 ? -24.187 -20.742 10.103 1.00 71.31 460 GLY A C 1
ATOM 3547 O O . GLY A 1 460 ? -22.958 -20.721 10.063 1.00 71.31 460 GLY A O 1
ATOM 3548 N N . LYS A 1 461 ? -24.923 -20.438 9.027 1.00 67.50 461 LYS A N 1
ATOM 3549 C CA . LYS A 1 461 ? -24.346 -19.932 7.768 1.00 67.50 461 LYS A CA 1
ATOM 3550 C C . LYS A 1 461 ? -24.304 -18.402 7.791 1.00 67.50 461 LYS A C 1
ATOM 3552 O O . LYS A 1 461 ? -25.276 -17.767 8.197 1.00 67.50 461 LYS A O 1
ATOM 3557 N N . ALA A 1 462 ? -23.208 -17.814 7.309 1.00 67.50 462 ALA A N 1
ATOM 3558 C CA . ALA A 1 462 ? -23.088 -16.364 7.158 1.00 67.50 462 ALA A CA 1
ATOM 3559 C C . ALA A 1 462 ? -24.148 -15.828 6.179 1.00 67.50 462 ALA A C 1
ATOM 3561 O O . ALA A 1 462 ? -24.258 -16.309 5.046 1.00 67.50 462 ALA A O 1
ATOM 3562 N N . THR A 1 463 ? -24.923 -14.836 6.614 1.00 71.25 463 THR A N 1
ATOM 3563 C CA . THR A 1 463 ? -26.012 -14.240 5.840 1.00 71.25 463 THR A CA 1
ATOM 3564 C C . THR A 1 463 ? -25.459 -13.470 4.639 1.00 71.25 463 THR A C 1
ATOM 3566 O O . THR A 1 463 ? -24.479 -12.731 4.748 1.00 71.25 463 THR A O 1
ATOM 3569 N N . ARG A 1 464 ? -26.090 -13.637 3.472 1.00 68.62 464 ARG A N 1
ATOM 3570 C CA . ARG A 1 464 ? -25.753 -12.915 2.236 1.00 68.62 464 ARG A CA 1
ATOM 3571 C C . ARG A 1 464 ? -26.891 -11.985 1.838 1.00 68.62 464 ARG A C 1
ATOM 3573 O O . ARG A 1 464 ? -28.054 -12.274 2.112 1.00 68.62 464 ARG A O 1
ATOM 3580 N N . ILE A 1 465 ? -26.551 -10.875 1.195 1.00 65.94 465 ILE A N 1
ATOM 3581 C CA . ILE A 1 465 ? -27.517 -9.848 0.796 1.00 65.94 465 ILE A CA 1
ATOM 3582 C C . ILE A 1 465 ? -28.204 -10.297 -0.497 1.00 65.94 465 ILE A C 1
ATOM 3584 O O . ILE A 1 465 ? -27.585 -10.291 -1.557 1.00 65.94 465 ILE A O 1
ATOM 3588 N N . GLY A 1 466 ? -29.470 -10.715 -0.416 1.00 61.06 466 GLY A N 1
ATOM 3589 C CA . GLY A 1 466 ? -30.208 -11.226 -1.580 1.00 61.06 466 GLY A CA 1
ATOM 3590 C C . GLY A 1 466 ? -30.559 -10.150 -2.613 1.00 61.06 466 GLY A C 1
ATOM 3591 O O . GLY A 1 466 ? -30.405 -10.370 -3.811 1.00 61.06 466 GLY A O 1
ATOM 3592 N N . GLU A 1 467 ? -30.999 -8.976 -2.157 1.00 65.75 467 GLU A N 1
ATOM 3593 C CA . GLU A 1 467 ? -31.419 -7.856 -3.006 1.00 65.75 467 GLU A CA 1
ATOM 3594 C C . GLU A 1 467 ? -31.246 -6.525 -2.251 1.00 65.75 467 GLU A C 1
ATOM 3596 O O . GLU A 1 467 ? -31.407 -6.484 -1.031 1.00 65.75 467 GLU A O 1
ATOM 3601 N N . ILE A 1 468 ? -30.941 -5.434 -2.960 1.00 65.62 468 ILE A N 1
ATOM 3602 C CA . ILE A 1 468 ? -30.869 -4.068 -2.426 1.00 65.62 468 ILE A CA 1
ATOM 3603 C C . ILE A 1 468 ? -31.805 -3.197 -3.271 1.00 65.62 468 ILE A C 1
ATOM 3605 O O . ILE A 1 468 ? -31.486 -2.840 -4.407 1.00 65.62 468 ILE A O 1
ATOM 3609 N N . ARG A 1 469 ? -32.977 -2.846 -2.730 1.00 56.72 469 ARG A N 1
ATOM 3610 C CA . ARG A 1 469 ? -33.946 -1.965 -3.403 1.00 56.72 469 ARG A CA 1
ATOM 3611 C C . ARG A 1 469 ? -33.774 -0.520 -2.949 1.00 56.72 469 ARG A C 1
ATOM 3613 O O . ARG A 1 469 ? -33.764 -0.241 -1.756 1.00 56.72 469 ARG A O 1
ATOM 3620 N N . PHE A 1 470 ? -33.728 0.394 -3.912 1.00 65.62 470 PHE A N 1
ATOM 3621 C CA . PHE A 1 470 ? -33.870 1.832 -3.684 1.00 65.62 470 PHE A CA 1
ATOM 3622 C C . PHE A 1 470 ? -35.268 2.244 -4.144 1.00 65.62 470 PHE A C 1
ATOM 3624 O O . PHE A 1 470 ? -35.698 1.829 -5.221 1.00 65.62 470 PHE A O 1
ATOM 3631 N N . VAL A 1 471 ? -35.981 3.008 -3.317 1.00 55.88 471 VAL A N 1
ATOM 3632 C CA . VAL A 1 471 ? -37.385 3.386 -3.532 1.00 55.88 471 VAL A CA 1
ATOM 3633 C C . VAL A 1 471 ? -37.522 4.901 -3.372 1.00 55.88 471 VAL A C 1
ATOM 3635 O O . VAL A 1 471 ? -36.881 5.498 -2.510 1.00 55.88 471 VAL A O 1
ATOM 3638 N N . GLY A 1 472 ? -38.338 5.537 -4.217 1.00 51.59 472 GLY A N 1
ATOM 3639 C CA . GLY A 1 472 ? -38.585 6.986 -4.179 1.00 51.59 472 GLY A CA 1
ATOM 3640 C C . GLY A 1 472 ? -37.481 7.862 -4.792 1.00 51.59 472 GLY A C 1
ATOM 3641 O O . GLY A 1 472 ? -37.612 9.086 -4.807 1.00 51.59 472 GLY A O 1
ATOM 3642 N N . ASN A 1 473 ? -36.409 7.274 -5.331 1.00 61.25 473 ASN A N 1
ATOM 3643 C CA . ASN A 1 473 ? -35.341 8.010 -6.006 1.00 61.25 473 ASN A CA 1
ATOM 3644 C C . ASN A 1 473 ? -35.818 8.593 -7.355 1.00 61.25 473 ASN A C 1
ATOM 3646 O O . ASN A 1 473 ? -36.164 7.852 -8.269 1.00 61.25 473 ASN A O 1
ATOM 3650 N N . LYS A 1 474 ? -35.833 9.933 -7.470 1.00 49.88 474 LYS A N 1
ATOM 3651 C CA . LYS A 1 474 ? -36.240 10.668 -8.691 1.00 49.88 474 LYS A CA 1
ATOM 3652 C C . LYS A 1 474 ? -35.083 11.334 -9.450 1.00 49.88 474 LYS A C 1
ATOM 3654 O O . LYS A 1 474 ? -35.154 11.441 -10.664 1.00 49.88 474 LYS A O 1
ATOM 3659 N N . ALA A 1 475 ? -34.045 11.788 -8.741 1.00 46.50 475 ALA A N 1
ATOM 3660 C CA . ALA A 1 475 ? -32.903 12.515 -9.321 1.00 46.50 475 ALA A CA 1
ATOM 3661 C C . ALA A 1 475 ? -31.683 11.625 -9.638 1.00 46.50 475 ALA A C 1
ATOM 3663 O O . ALA A 1 475 ? -30.791 12.047 -10.360 1.00 46.50 475 ALA A O 1
ATOM 3664 N N . PHE A 1 476 ? -31.656 10.403 -9.102 1.00 51.88 476 PHE A N 1
ATOM 3665 C CA . PHE A 1 476 ? -30.610 9.402 -9.319 1.00 51.88 476 PHE A CA 1
ATOM 3666 C C . PHE A 1 476 ? -31.271 8.050 -9.583 1.00 51.88 476 PHE A C 1
ATOM 3668 O O . PHE A 1 476 ? -32.315 7.742 -8.995 1.00 51.88 476 PHE A O 1
ATOM 3675 N N . SER A 1 477 ? -30.667 7.224 -10.430 1.00 55.88 477 SER A N 1
ATOM 3676 C CA . SER A 1 477 ? -31.114 5.853 -10.665 1.00 55.88 477 SER A CA 1
ATOM 3677 C C . SER A 1 477 ? -30.753 4.935 -9.495 1.00 55.88 477 SER A C 1
ATOM 3679 O O . SER A 1 477 ? -29.754 5.113 -8.795 1.00 55.88 477 SER A O 1
ATOM 3681 N N . SER A 1 478 ? -31.529 3.865 -9.323 1.00 57.16 478 SER A N 1
ATOM 3682 C CA . SER A 1 478 ? -31.234 2.818 -8.338 1.00 57.16 478 SER A CA 1
ATOM 3683 C C . SER A 1 478 ? -29.926 2.070 -8.660 1.00 57.16 478 SER A C 1
ATOM 3685 O O . SER A 1 478 ? -29.426 1.327 -7.822 1.00 57.16 478 SER A O 1
ATOM 3687 N N . SER A 1 479 ? -29.371 2.236 -9.866 1.00 56.84 479 SER A N 1
ATOM 3688 C CA . SER A 1 479 ? -28.036 1.777 -10.275 1.00 56.84 479 SER A CA 1
ATOM 3689 C C . SER A 1 479 ? -26.920 2.645 -9.690 1.00 56.84 479 SER A C 1
ATOM 3691 O O . SER A 1 479 ? -26.030 2.099 -9.046 1.00 56.84 479 SER A O 1
ATOM 3693 N N . GLU A 1 480 ? -26.992 3.971 -9.836 1.00 51.97 480 GLU A N 1
ATOM 3694 C CA . GLU A 1 480 ? -25.990 4.915 -9.302 1.00 51.97 480 GLU A CA 1
ATOM 3695 C C . GLU A 1 480 ? -25.936 4.883 -7.768 1.00 51.97 480 GLU A C 1
ATOM 3697 O O . GLU A 1 480 ? -24.863 4.928 -7.172 1.00 51.97 480 GLU A O 1
ATOM 3702 N N . LEU A 1 481 ? -27.084 4.706 -7.110 1.00 55.22 481 LEU A N 1
ATOM 3703 C CA . LEU A 1 481 ? -27.125 4.527 -5.656 1.00 55.22 481 LEU A CA 1
ATOM 3704 C C . LEU A 1 481 ? -26.535 3.169 -5.215 1.00 55.22 481 LEU A C 1
ATOM 3706 O O . LEU A 1 481 ? -25.940 3.078 -4.145 1.00 55.22 481 LEU A O 1
ATOM 3710 N N . ARG A 1 482 ? -26.630 2.119 -6.047 1.00 68.06 482 ARG A N 1
ATOM 3711 C CA . ARG A 1 482 ? -25.997 0.806 -5.792 1.00 68.06 482 ARG A CA 1
ATOM 3712 C C . ARG A 1 482 ? -24.500 0.784 -6.136 1.00 68.06 482 ARG A C 1
ATOM 3714 O O . ARG A 1 482 ? -23.791 -0.131 -5.712 1.00 68.06 482 ARG A O 1
ATOM 3721 N N . ALA A 1 483 ? -24.024 1.759 -6.906 1.00 53.97 483 ALA A N 1
ATOM 3722 C CA . ALA A 1 483 ? -22.621 1.915 -7.266 1.00 53.97 483 ALA A CA 1
ATOM 3723 C C . ALA A 1 483 ? -21.791 2.338 -6.042 1.00 53.97 483 ALA A C 1
ATOM 3725 O O . ALA A 1 483 ? -20.951 1.582 -5.553 1.00 53.97 483 ALA A O 1
ATOM 3726 N N . ILE A 1 484 ? -22.144 3.485 -5.454 1.00 52.59 484 ILE A N 1
ATOM 3727 C CA . ILE A 1 484 ? -21.358 4.139 -4.395 1.00 52.59 484 ILE A CA 1
ATOM 3728 C C . ILE A 1 484 ? -21.343 3.412 -3.037 1.00 52.59 484 ILE A C 1
ATOM 3730 O O . ILE A 1 484 ? -20.453 3.668 -2.233 1.00 52.59 484 ILE A O 1
ATOM 3734 N N . ILE A 1 485 ? -22.279 2.494 -2.773 1.00 54.25 485 ILE A N 1
ATOM 3735 C CA . ILE A 1 485 ? -22.305 1.699 -1.530 1.00 54.25 485 ILE A CA 1
ATOM 3736 C C . ILE A 1 485 ? -21.317 0.520 -1.549 1.00 54.25 485 ILE A C 1
ATOM 3738 O O . ILE A 1 485 ? -21.076 -0.095 -2.590 1.00 54.25 485 ILE A O 1
ATOM 3742 N N . TYR A 1 486 ? -20.787 0.141 -0.389 1.00 60.06 486 TYR A N 1
ATOM 3743 C CA . TYR A 1 486 ? -19.906 -1.014 -0.215 1.00 60.06 486 TYR A CA 1
ATOM 3744 C C . TYR A 1 486 ? -20.648 -2.358 -0.297 1.00 60.06 486 TYR A C 1
ATOM 3746 O O . TYR A 1 486 ? -20.085 -3.329 -0.812 1.00 60.06 486 TYR A O 1
ATOM 3754 N N . SER A 1 487 ? -21.879 -2.452 0.222 1.00 64.44 487 SER A N 1
ATOM 3755 C CA . SER A 1 487 ? -22.666 -3.697 0.163 1.00 64.44 487 SER A CA 1
ATOM 3756 C C . SER A 1 487 ? -23.132 -4.012 -1.254 1.00 64.44 487 SER A C 1
ATOM 3758 O O . SER A 1 487 ? -23.706 -3.157 -1.928 1.00 64.44 487 SER A O 1
ATOM 3760 N N . LYS A 1 488 ? -22.949 -5.261 -1.699 1.00 67.38 488 LYS A N 1
ATOM 3761 C CA . LYS A 1 488 ? -23.392 -5.730 -3.022 1.00 67.38 488 LYS A CA 1
ATOM 3762 C C . LYS A 1 488 ? -24.331 -6.938 -2.902 1.00 67.38 488 LYS A C 1
ATOM 3764 O O . LYS A 1 488 ? -24.238 -7.730 -1.970 1.00 67.38 488 LYS A O 1
ATOM 3769 N N . GLU A 1 489 ? -25.246 -7.061 -3.859 1.00 65.62 489 GLU A N 1
ATOM 3770 C CA . GLU A 1 489 ? -26.207 -8.169 -3.970 1.00 65.62 489 GLU A CA 1
ATOM 3771 C C . GLU A 1 489 ? -25.501 -9.470 -4.383 1.00 65.62 489 GLU A C 1
ATOM 3773 O O . GLU A 1 489 ? -24.675 -9.445 -5.289 1.00 65.62 489 GLU A O 1
ATOM 3778 N N . HIS A 1 490 ? -25.859 -10.600 -3.773 1.00 60.44 490 HIS A N 1
ATOM 3779 C CA . HIS A 1 490 ? -25.375 -11.938 -4.127 1.00 60.44 490 HIS A CA 1
ATOM 3780 C C . HIS A 1 490 ? -26.200 -12.522 -5.284 1.00 60.44 490 HIS A C 1
ATOM 3782 O O . HIS A 1 490 ? -27.298 -13.051 -5.071 1.00 60.44 490 HIS A O 1
ATOM 3788 N N . LYS A 1 491 ? -25.687 -12.460 -6.518 1.00 52.56 491 LYS A N 1
ATOM 3789 C CA . LYS A 1 491 ? -26.398 -12.948 -7.709 1.00 52.56 491 LYS A CA 1
ATOM 3790 C C . LYS A 1 491 ? -25.920 -14.328 -8.140 1.00 52.56 491 LYS A C 1
ATOM 3792 O O . LYS A 1 491 ? -24.734 -14.616 -8.259 1.00 52.56 491 LYS A O 1
ATOM 3797 N N . LEU A 1 492 ? -26.888 -15.188 -8.463 1.00 40.22 492 LEU A N 1
ATOM 3798 C CA . LEU A 1 492 ? -26.715 -16.626 -8.721 1.00 40.22 492 LEU A CA 1
ATOM 3799 C C . LEU A 1 492 ? -25.965 -16.983 -10.033 1.00 40.22 492 LEU A C 1
ATOM 3801 O O . LEU A 1 492 ? -26.148 -18.068 -10.578 1.00 40.22 492 LEU A O 1
ATOM 3805 N N . LYS A 1 493 ? -25.156 -16.061 -10.571 1.00 40.25 493 LYS A N 1
ATOM 3806 C CA . LYS A 1 493 ? -24.313 -16.222 -11.771 1.00 40.25 493 LYS A CA 1
ATOM 3807 C C . LYS A 1 493 ? -22.841 -15.833 -11.534 1.00 40.25 493 LYS A C 1
ATOM 3809 O O . LYS A 1 493 ? -22.071 -15.769 -12.487 1.00 40.25 493 LYS A O 1
ATOM 3814 N N . GLU A 1 494 ? -22.435 -15.581 -10.288 1.00 39.16 494 GLU A N 1
ATOM 3815 C CA . GLU A 1 494 ? -21.065 -15.197 -9.899 1.00 39.16 494 GLU A CA 1
ATOM 3816 C C . GLU A 1 494 ? -20.088 -16.393 -9.927 1.00 39.16 494 GLU A C 1
ATOM 3818 O O . GLU A 1 494 ? -19.617 -16.886 -8.905 1.00 39.16 494 GLU A O 1
ATOM 3823 N N . GLY A 1 495 ? -19.780 -16.878 -11.134 1.00 33.66 495 GLY A N 1
ATOM 3824 C CA . GLY A 1 495 ? -18.974 -18.077 -11.399 1.00 33.66 495 GLY A CA 1
ATOM 3825 C C . GLY A 1 495 ? -17.462 -17.990 -11.130 1.00 33.66 495 GLY A C 1
ATOM 3826 O O . GLY A 1 495 ? -16.721 -18.735 -11.758 1.00 33.66 495 GLY A O 1
ATOM 3827 N N . PHE A 1 496 ? -16.989 -17.115 -10.233 1.00 31.97 496 PHE A N 1
ATOM 3828 C CA . PHE A 1 496 ? -15.586 -17.065 -9.782 1.00 31.97 496 PHE A CA 1
ATOM 3829 C C . PHE A 1 496 ? -15.491 -16.618 -8.312 1.00 31.97 496 PHE A C 1
ATOM 3831 O O . PHE A 1 496 ? -15.436 -15.430 -7.999 1.00 31.97 496 PHE A O 1
ATOM 3838 N N . GLY A 1 497 ? -15.444 -17.584 -7.389 1.00 33.34 497 GLY A N 1
ATOM 3839 C CA . GLY A 1 497 ? -15.549 -17.377 -5.933 1.00 33.34 497 GLY A CA 1
ATOM 3840 C C . GLY A 1 497 ? -14.350 -16.731 -5.215 1.00 33.34 497 GLY A C 1
ATOM 3841 O O . GLY A 1 497 ? -14.153 -16.998 -4.033 1.00 33.34 497 GLY A O 1
ATOM 3842 N N . LEU A 1 498 ? -13.543 -15.904 -5.889 1.00 30.86 498 LEU A N 1
ATOM 3843 C CA . LEU A 1 498 ? -12.307 -15.316 -5.340 1.00 30.86 498 LEU A CA 1
ATOM 3844 C C . LEU A 1 498 ? -12.481 -13.930 -4.682 1.00 30.86 498 LEU A C 1
ATOM 3846 O O . LEU A 1 498 ? -11.556 -13.452 -4.033 1.00 30.86 498 LEU A O 1
ATOM 3850 N N . PHE A 1 499 ? -13.660 -13.304 -4.785 1.00 39.72 499 PHE A N 1
ATOM 3851 C CA . PHE A 1 499 ? -13.928 -11.950 -4.258 1.00 39.72 499 PHE A CA 1
ATOM 3852 C C . PHE A 1 499 ? -15.100 -11.899 -3.248 1.00 39.72 499 PHE A C 1
ATOM 3854 O O . PHE A 1 499 ? -15.825 -10.910 -3.151 1.00 39.72 499 PHE A O 1
ATOM 3861 N N . GLY A 1 500 ? -15.296 -12.968 -2.465 1.00 36.19 500 GLY A N 1
ATOM 3862 C CA . GLY A 1 500 ? -16.459 -13.194 -1.581 1.00 36.19 500 GLY A CA 1
ATOM 3863 C C . GLY A 1 500 ? -16.570 -12.340 -0.300 1.00 36.19 500 GLY A C 1
ATOM 3864 O O . GLY A 1 500 ? -16.987 -12.859 0.740 1.00 36.19 500 GLY A O 1
ATOM 3865 N N . GLY A 1 501 ? -16.175 -11.061 -0.342 1.00 44.09 501 GLY A N 1
ATOM 3866 C CA . GLY A 1 501 ? -16.155 -10.147 0.813 1.00 44.09 501 GLY A CA 1
ATOM 3867 C C . GLY A 1 501 ? -17.281 -9.100 0.869 1.00 44.09 501 GLY A C 1
ATOM 3868 O O . GLY A 1 501 ? -17.621 -8.634 1.958 1.00 44.09 501 GLY A O 1
ATOM 3869 N N . SER A 1 502 ? -17.867 -8.721 -0.272 1.00 48.03 502 SER A N 1
ATOM 3870 C CA . SER A 1 502 ? -18.862 -7.632 -0.396 1.00 48.03 502 SER A CA 1
ATOM 3871 C C . SER A 1 502 ? -20.326 -8.088 -0.339 1.00 48.03 502 SER A C 1
ATOM 3873 O O . SER A 1 502 ? -21.202 -7.277 -0.047 1.00 48.03 502 SER A O 1
ATOM 3875 N N . THR A 1 503 ? -20.585 -9.376 -0.583 1.00 50.84 503 THR A N 1
ATOM 3876 C CA . THR A 1 503 ? -21.930 -9.983 -0.648 1.00 50.84 503 THR A CA 1
ATOM 3877 C C . THR A 1 503 ? -22.415 -10.584 0.675 1.00 50.84 503 THR A C 1
ATOM 3879 O O . THR A 1 503 ? -23.586 -10.952 0.804 1.00 50.84 503 THR A O 1
ATOM 3882 N N . LYS A 1 504 ? -21.533 -10.676 1.680 1.00 58.44 504 LYS A N 1
ATOM 3883 C CA . LYS A 1 504 ? -21.889 -11.008 3.068 1.00 58.44 504 LYS A CA 1
ATOM 3884 C C . LYS A 1 504 ? -22.494 -9.781 3.751 1.00 58.44 504 LYS A C 1
ATOM 3886 O O . LYS A 1 504 ? -21.960 -8.679 3.623 1.00 58.44 504 LYS A O 1
ATOM 3891 N N . PHE A 1 505 ? -23.588 -9.987 4.476 1.00 55.50 505 PHE A N 1
ATOM 3892 C CA . PHE A 1 505 ? -24.224 -8.944 5.273 1.00 55.50 505 PHE A CA 1
ATOM 3893 C C . PHE A 1 505 ? -23.381 -8.642 6.518 1.00 55.50 505 PHE A C 1
ATOM 3895 O O . PHE A 1 505 ? -23.057 -9.553 7.272 1.00 55.50 505 PHE A O 1
ATOM 3902 N N . PHE A 1 506 ? -23.071 -7.368 6.747 1.00 61.53 506 PHE A N 1
ATOM 3903 C CA . PHE A 1 506 ? -22.465 -6.868 7.982 1.00 61.53 506 PHE A CA 1
ATOM 3904 C C . PHE A 1 506 ? -23.221 -5.603 8.389 1.00 61.53 506 PHE A C 1
ATOM 3906 O O . PHE A 1 506 ? -23.366 -4.694 7.568 1.00 61.53 506 PHE A O 1
ATOM 3913 N N . ALA A 1 507 ? -23.701 -5.531 9.633 1.00 52.59 507 ALA A N 1
ATOM 3914 C CA . ALA A 1 507 ? -24.536 -4.415 10.089 1.00 52.59 507 ALA A CA 1
ATOM 3915 C C . ALA A 1 507 ? -23.798 -3.063 9.996 1.00 52.59 507 ALA A C 1
ATOM 3917 O O . ALA A 1 507 ? -24.342 -2.087 9.486 1.00 52.59 507 ALA A O 1
ATOM 3918 N N . GLU A 1 508 ? -22.522 -3.046 10.387 1.00 54.16 508 GLU A N 1
ATOM 3919 C CA . GLU A 1 508 ? -21.614 -1.893 10.297 1.00 54.16 508 GLU A CA 1
ATOM 3920 C C . GLU A 1 508 ? -21.476 -1.357 8.861 1.00 54.16 508 GLU A C 1
ATOM 3922 O O . GLU A 1 508 ? -21.456 -0.145 8.639 1.00 54.16 508 GLU A O 1
ATOM 3927 N N . ARG A 1 509 ? -21.440 -2.250 7.861 1.00 58.59 509 ARG A N 1
ATOM 3928 C CA . ARG A 1 509 ? -21.328 -1.851 6.452 1.00 58.59 509 ARG A CA 1
ATOM 3929 C C . ARG A 1 509 ? -22.596 -1.160 5.961 1.00 58.59 509 ARG A C 1
ATOM 3931 O O . ARG A 1 509 ? -22.479 -0.165 5.260 1.00 58.59 509 ARG A O 1
ATOM 3938 N N . LEU A 1 510 ? -23.779 -1.618 6.377 1.00 54.50 510 LEU A N 1
ATOM 3939 C CA . LEU A 1 510 ? -25.043 -0.968 6.015 1.00 54.50 510 LEU A CA 1
ATOM 3940 C C . LEU A 1 510 ? -25.122 0.477 6.546 1.00 54.50 510 LEU A C 1
ATOM 3942 O O . LEU A 1 510 ? -25.672 1.344 5.871 1.00 54.50 510 LEU A O 1
ATOM 3946 N N . VAL A 1 511 ? -24.537 0.759 7.716 1.00 51.59 511 VAL A N 1
ATOM 3947 C CA . VAL A 1 511 ? -24.434 2.129 8.254 1.00 51.59 511 VAL A CA 1
ATOM 3948 C C . VAL A 1 511 ? -23.489 2.985 7.399 1.00 51.59 511 VAL A C 1
ATOM 3950 O O . VAL A 1 511 ? -23.838 4.110 7.044 1.00 51.59 511 VAL A O 1
ATOM 3953 N N . ALA A 1 512 ? -22.336 2.442 6.995 1.00 49.31 512 ALA A N 1
ATOM 3954 C CA . ALA A 1 512 ? -21.394 3.124 6.100 1.00 49.31 512 ALA A CA 1
ATOM 3955 C C . ALA A 1 512 ? -21.954 3.340 4.674 1.00 49.31 512 ALA A C 1
ATOM 3957 O O . ALA A 1 512 ? -21.681 4.351 4.030 1.00 49.31 512 ALA A O 1
ATOM 3958 N N . ASP A 1 513 ? -22.792 2.424 4.187 1.00 48.50 513 ASP A N 1
ATOM 3959 C CA . ASP A 1 513 ? -23.526 2.582 2.929 1.00 48.50 513 ASP A CA 1
ATOM 3960 C C . ASP A 1 513 ? -24.524 3.746 3.019 1.00 48.50 513 ASP A C 1
ATOM 3962 O O . ASP A 1 513 ? -24.620 4.577 2.112 1.00 48.50 513 ASP A O 1
ATOM 3966 N N . GLN A 1 514 ? -25.253 3.836 4.136 1.00 50.91 514 GLN A N 1
ATOM 3967 C CA . GLN A 1 514 ? -26.204 4.916 4.389 1.00 50.91 514 GLN A CA 1
ATOM 3968 C C . GLN A 1 514 ? -25.522 6.280 4.529 1.00 50.91 514 GLN A C 1
ATOM 3970 O O . GLN A 1 514 ? -26.075 7.258 4.023 1.00 50.91 514 GLN A O 1
ATOM 3975 N N . SER A 1 515 ? -24.341 6.375 5.151 1.00 47.94 515 SER A N 1
ATOM 3976 C CA . SER A 1 515 ? -23.611 7.647 5.226 1.00 47.94 515 SER A CA 1
ATOM 3977 C C . SER A 1 515 ? -23.134 8.109 3.843 1.00 47.94 515 SER A C 1
ATOM 3979 O O . SER A 1 515 ? -23.406 9.252 3.478 1.00 47.94 515 SER A O 1
ATOM 3981 N N . ILE A 1 516 ? -22.571 7.227 3.007 1.00 47.56 516 ILE A N 1
ATOM 3982 C CA . ILE A 1 516 ? -22.144 7.577 1.635 1.00 47.56 516 ILE A CA 1
ATOM 3983 C C . ILE A 1 516 ? -23.322 8.036 0.759 1.00 47.56 516 ILE A C 1
ATOM 3985 O O . ILE A 1 516 ? -23.221 9.056 0.072 1.00 47.56 516 ILE A O 1
ATOM 3989 N N . LEU A 1 517 ? -24.474 7.358 0.829 1.00 52.94 517 LEU A N 1
ATOM 3990 C CA . LEU A 1 517 ? -25.713 7.769 0.140 1.00 52.94 517 LEU A CA 1
ATOM 3991 C C . LEU A 1 517 ? -26.216 9.166 0.557 1.00 52.94 517 LEU A C 1
ATOM 3993 O O . LEU A 1 517 ? -27.062 9.758 -0.120 1.00 52.94 517 LEU A O 1
ATOM 3997 N N . GLN A 1 518 ? -25.741 9.681 1.691 1.00 50.44 518 GLN A N 1
ATOM 3998 C CA . GLN A 1 518 ? -26.168 10.945 2.285 1.00 50.44 518 GLN A CA 1
ATOM 3999 C C . GLN A 1 518 ? -25.098 12.041 2.139 1.00 50.44 518 GLN A C 1
ATOM 4001 O O . GLN A 1 518 ? -25.464 13.198 1.941 1.00 50.44 518 GLN A O 1
ATOM 4006 N N . GLU A 1 519 ? -23.807 11.696 2.135 1.00 44.12 519 GLU A N 1
ATOM 4007 C CA . GLU A 1 519 ? -22.715 12.600 1.748 1.00 44.12 519 GLU A CA 1
ATOM 4008 C C . GLU A 1 519 ? -22.703 12.882 0.243 1.00 44.12 519 GLU A C 1
ATOM 4010 O O . GLU A 1 519 ? -22.504 14.028 -0.157 1.00 44.12 519 GLU A O 1
ATOM 4015 N N . GLY A 1 520 ? -23.022 11.891 -0.600 1.00 38.28 520 GLY A N 1
ATOM 4016 C CA . GLY A 1 520 ? -23.130 12.075 -2.053 1.00 38.28 520 GLY A CA 1
ATOM 4017 C C . GLY A 1 520 ? -24.111 13.186 -2.460 1.00 38.28 520 GLY A C 1
ATOM 4018 O O . GLY A 1 520 ? -23.903 13.855 -3.470 1.00 38.28 520 GLY A O 1
ATOM 4019 N N . LYS A 1 521 ? -25.125 13.469 -1.626 1.00 36.81 521 LYS A N 1
ATOM 4020 C CA . LYS A 1 521 ? -26.064 14.587 -1.826 1.00 36.81 521 LYS A CA 1
ATOM 4021 C C . LYS A 1 521 ? -25.451 15.979 -1.627 1.00 36.81 521 LYS A C 1
ATOM 4023 O O . LYS A 1 521 ? -26.043 16.942 -2.097 1.00 36.81 521 LYS A O 1
ATOM 4028 N N . LYS A 1 522 ? -24.292 16.115 -0.967 1.00 34.44 522 LYS A N 1
ATOM 4029 C CA . LYS A 1 522 ? -23.580 17.404 -0.838 1.00 34.44 522 LYS A CA 1
ATOM 4030 C C . LYS A 1 522 ? -22.822 17.802 -2.114 1.00 34.44 522 LYS A C 1
ATOM 4032 O O . LYS A 1 522 ? -22.429 18.956 -2.240 1.00 34.44 522 LYS A O 1
ATOM 4037 N N . TYR A 1 523 ? -22.619 16.882 -3.062 1.00 30.66 523 TYR A N 1
ATOM 4038 C CA . TYR A 1 523 ? -21.772 17.095 -4.245 1.00 30.66 523 TYR A CA 1
ATOM 4039 C C . TYR A 1 523 ? -22.539 17.473 -5.530 1.00 30.66 523 TYR A C 1
ATOM 4041 O O . TYR A 1 523 ? -22.116 17.131 -6.635 1.00 30.66 523 TYR A O 1
ATOM 4049 N N . GLN A 1 524 ? -23.624 18.246 -5.412 1.00 28.77 524 GLN A N 1
ATOM 4050 C CA . GLN A 1 524 ? -24.188 19.020 -6.527 1.00 28.77 524 GLN A CA 1
ATOM 4051 C C . GLN A 1 524 ? -24.576 20.434 -6.076 1.00 28.77 524 GLN A C 1
ATOM 4053 O O . GLN A 1 524 ? -25.286 20.608 -5.091 1.00 28.77 524 GLN A O 1
ATOM 4058 N N . PHE A 1 525 ? -24.128 21.441 -6.832 1.00 30.31 525 PHE A N 1
ATOM 4059 C CA . PHE A 1 525 ? -24.617 22.816 -6.726 1.00 30.31 525 PHE A CA 1
ATOM 4060 C C . PHE A 1 525 ? -25.888 22.966 -7.573 1.00 30.31 525 PHE A C 1
ATOM 4062 O O . PHE A 1 525 ? -25.863 22.692 -8.774 1.00 30.31 525 PHE A O 1
ATOM 4069 N N . GLY A 1 526 ? -26.972 23.429 -6.955 1.00 30.53 526 GLY A N 1
ATOM 4070 C CA . GLY A 1 526 ? -28.254 23.723 -7.594 1.00 30.53 526 GLY A CA 1
ATOM 4071 C C . GLY A 1 526 ? -29.233 24.273 -6.557 1.00 30.53 526 GLY A C 1
ATOM 4072 O O . GLY A 1 526 ? -29.192 23.865 -5.398 1.00 30.53 526 GLY A O 1
ATOM 4073 N N . GLU A 1 527 ? -30.064 25.240 -6.938 1.00 34.03 527 GLU A N 1
ATOM 4074 C CA . GLU A 1 527 ? -30.883 25.996 -5.985 1.00 34.03 527 GLU A CA 1
ATOM 4075 C C . GLU A 1 527 ? -32.012 25.143 -5.387 1.00 34.03 527 GLU A C 1
ATOM 4077 O O . GLU A 1 527 ? -32.877 24.620 -6.089 1.00 34.03 527 GLU A O 1
ATOM 4082 N N . SER A 1 528 ? -32.007 25.000 -4.063 1.00 26.30 528 SER A N 1
ATOM 4083 C CA . SER A 1 528 ? -33.107 24.440 -3.269 1.00 26.30 528 SER A CA 1
ATOM 4084 C C . SER A 1 528 ? -32.967 24.920 -1.827 1.00 26.30 528 SER A C 1
ATOM 4086 O O . SER A 1 528 ? -32.418 24.231 -0.967 1.00 26.30 528 SER A O 1
ATOM 4088 N N . THR A 1 529 ? -33.419 26.148 -1.578 1.00 28.48 529 THR A N 1
ATOM 4089 C CA . THR A 1 529 ? -33.368 26.791 -0.263 1.00 28.48 529 THR A CA 1
ATOM 4090 C C . THR A 1 529 ? -34.252 26.037 0.729 1.00 28.48 529 THR A C 1
ATOM 4092 O O . THR A 1 529 ? -35.476 26.101 0.645 1.00 28.48 529 THR A O 1
ATOM 4095 N N . VAL A 1 530 ? -33.643 25.342 1.691 1.00 23.33 530 VAL A N 1
ATOM 4096 C CA . VAL A 1 530 ? -34.355 24.823 2.866 1.00 23.33 530 VAL A CA 1
ATOM 4097 C C . VAL A 1 530 ? -34.169 25.831 3.992 1.00 23.33 530 VAL A C 1
ATOM 4099 O O . VAL A 1 530 ? -33.075 25.974 4.535 1.00 23.33 530 VAL A O 1
ATOM 4102 N N . THR A 1 531 ? -35.236 26.559 4.312 1.00 22.66 531 THR A N 1
ATOM 4103 C CA . THR A 1 531 ? -35.274 27.516 5.422 1.00 22.66 531 THR A CA 1
ATOM 4104 C C . THR A 1 531 ? -35.020 26.816 6.753 1.00 22.66 531 THR A C 1
ATOM 4106 O O . THR A 1 531 ? -35.748 25.894 7.119 1.00 22.66 531 THR A O 1
ATOM 4109 N N . VAL A 1 532 ? -34.023 27.294 7.497 1.00 23.77 532 VAL A N 1
ATOM 4110 C CA . VAL A 1 532 ? -33.840 26.967 8.914 1.00 23.77 532 VAL A CA 1
ATOM 4111 C C . VAL A 1 532 ? -34.558 28.041 9.723 1.00 23.77 532 VAL A C 1
ATOM 4113 O O . VAL A 1 532 ? -34.113 29.185 9.746 1.00 23.77 532 VAL A O 1
ATOM 4116 N N . SER A 1 533 ? -35.671 27.677 10.357 1.00 26.95 533 SER A N 1
ATOM 4117 C CA . SER A 1 533 ? -36.438 28.545 11.254 1.00 26.95 533 SER A CA 1
ATOM 4118 C C . SER A 1 533 ? -36.342 28.032 12.693 1.00 26.95 533 SER A C 1
ATOM 4120 O O . SER A 1 533 ? -36.957 27.020 13.019 1.00 26.95 533 SER A O 1
ATOM 4122 N N . ASP A 1 534 ? -35.556 28.750 13.495 1.00 25.92 534 ASP A N 1
ATOM 4123 C CA . ASP A 1 534 ? -35.602 28.896 14.959 1.00 25.92 534 ASP A CA 1
ATOM 4124 C C . ASP A 1 534 ? -35.606 27.660 15.887 1.00 25.92 534 ASP A C 1
ATOM 4126 O O . ASP A 1 534 ? -36.494 26.815 15.878 1.00 25.92 534 ASP A O 1
ATOM 4130 N N . ILE A 1 535 ? -34.654 27.649 16.832 1.00 24.09 535 ILE A N 1
ATOM 4131 C CA . ILE A 1 535 ? -34.907 28.048 18.236 1.00 24.09 535 ILE A CA 1
ATOM 4132 C C . ILE A 1 535 ? -33.555 28.268 18.946 1.00 24.09 535 ILE A C 1
ATOM 4134 O O . ILE A 1 535 ? -32.766 27.337 19.156 1.00 24.09 535 ILE A O 1
ATOM 4138 N N . ALA A 1 536 ? -33.299 29.519 19.335 1.00 26.97 536 ALA A N 1
ATOM 4139 C CA . ALA A 1 536 ? -32.087 29.953 20.032 1.00 26.97 536 ALA A CA 1
ATOM 4140 C C . ALA A 1 536 ? -32.001 29.445 21.492 1.00 26.97 536 ALA A C 1
ATOM 4142 O O . ALA A 1 536 ? -32.915 28.792 21.999 1.00 26.97 536 ALA A O 1
ATOM 4143 N N . TYR A 1 537 ? -30.895 29.762 22.170 1.00 28.91 537 TYR A N 1
ATOM 4144 C CA . TYR A 1 537 ? -30.850 29.971 23.623 1.00 28.91 537 TYR A CA 1
ATOM 4145 C C . TYR A 1 537 ? -29.897 31.134 23.927 1.00 28.91 537 TYR A C 1
ATOM 4147 O O . TYR A 1 537 ? -28.843 31.225 23.306 1.00 28.91 537 TYR A O 1
ATOM 4155 N N . SER A 1 538 ? -30.308 32.005 24.854 1.00 31.83 538 SER A N 1
ATOM 4156 C CA . SER A 1 538 ? -29.648 33.277 25.181 1.00 31.83 538 SER A CA 1
ATOM 4157 C C . SER A 1 538 ? -28.326 33.086 25.932 1.00 31.83 538 SER A C 1
ATOM 4159 O O . SER A 1 538 ? -28.249 32.318 26.893 1.00 31.83 538 SER A O 1
ATOM 4161 N N . TYR A 1 539 ? -27.320 33.862 25.532 1.00 40.50 539 TYR A N 1
ATOM 4162 C CA . TYR A 1 539 ? -26.133 34.215 26.311 1.00 40.50 539 TYR A CA 1
ATOM 4163 C C . TYR A 1 539 ? -26.025 35.749 26.404 1.00 40.50 539 TYR A C 1
ATOM 4165 O O . TYR A 1 539 ? -24.978 36.322 26.102 1.00 40.50 539 TYR A O 1
ATOM 4173 N N . GLU A 1 540 ? -27.115 36.400 26.826 1.00 43.94 540 GLU A N 1
ATOM 4174 C CA . GLU A 1 540 ? -27.394 37.853 26.849 1.00 43.94 540 GLU A CA 1
ATOM 4175 C C . GLU A 1 540 ? -26.210 38.824 27.047 1.00 43.94 540 GLU A C 1
ATOM 4177 O O . GLU A 1 540 ? -26.181 39.880 26.416 1.00 43.94 540 GLU A O 1
ATOM 4182 N N . GLY A 1 541 ? -25.221 38.493 27.886 1.00 49.44 541 GLY A N 1
ATOM 4183 C CA . GLY A 1 541 ? -23.995 39.289 28.030 1.00 49.44 541 GLY A CA 1
ATOM 4184 C C . GLY A 1 541 ? -23.006 39.118 26.866 1.00 49.44 541 GLY A C 1
ATOM 4185 O O . GLY A 1 541 ? -22.633 40.088 26.208 1.00 49.44 541 GLY A O 1
ATOM 4186 N N . ILE A 1 542 ? -22.589 37.878 26.592 1.00 51.78 542 ILE A N 1
ATOM 4187 C CA . ILE A 1 542 ? -21.540 37.561 25.605 1.00 51.78 542 ILE A CA 1
ATOM 4188 C C . ILE A 1 542 ? -22.072 37.674 24.170 1.00 51.78 542 ILE A C 1
ATOM 4190 O O . ILE A 1 542 ? -21.335 38.099 23.280 1.00 51.78 542 ILE A O 1
ATOM 4194 N N . GLU A 1 543 ? -23.353 37.364 23.932 1.00 55.50 543 GLU A N 1
ATOM 4195 C CA . GLU A 1 543 ? -23.990 37.601 22.630 1.00 55.50 543 GLU A CA 1
ATOM 4196 C C . GLU A 1 543 ? -23.919 39.072 22.229 1.00 55.50 543 GLU A C 1
ATOM 4198 O O . GLU A 1 543 ? -23.659 39.354 21.064 1.00 55.50 543 GLU A O 1
ATOM 4203 N N . LYS A 1 544 ? -24.073 40.016 23.169 1.00 58.56 544 LYS A N 1
ATOM 4204 C CA . LYS A 1 544 ? -23.992 41.444 22.850 1.00 58.56 544 LYS A CA 1
ATOM 4205 C C . LYS A 1 544 ? -22.593 41.846 22.378 1.00 58.56 544 LYS A C 1
ATOM 4207 O O . LYS A 1 544 ? -22.471 42.488 21.337 1.00 58.56 544 LYS A O 1
ATOM 4212 N N . ASP A 1 545 ? -21.546 41.442 23.098 1.00 58.56 545 ASP A N 1
ATOM 4213 C CA . ASP A 1 545 ? -20.159 41.742 22.718 1.00 58.56 545 ASP A CA 1
ATOM 4214 C C . ASP A 1 545 ? -19.749 41.056 21.405 1.00 58.56 545 ASP A C 1
ATOM 4216 O O . ASP A 1 545 ? -19.085 41.674 20.571 1.00 58.56 545 ASP A O 1
ATOM 4220 N N . LEU A 1 546 ? -20.185 39.811 21.175 1.00 58.00 546 LEU A N 1
ATOM 4221 C CA . LEU A 1 546 ? -19.971 39.111 19.903 1.00 58.00 546 LEU A CA 1
ATOM 4222 C C . LEU A 1 546 ? -20.756 39.743 18.747 1.00 58.00 546 LEU A C 1
ATOM 4224 O O . LEU A 1 546 ? -20.240 39.814 17.632 1.00 58.00 546 LEU A O 1
ATOM 4228 N N . LEU A 1 547 ? -21.978 40.222 18.987 1.00 62.31 547 LEU A N 1
ATOM 4229 C CA . LEU A 1 547 ? -22.795 40.886 17.974 1.00 62.31 547 LEU A CA 1
ATOM 4230 C C . LEU A 1 547 ? -22.214 42.262 17.617 1.00 62.31 547 LEU A C 1
ATOM 4232 O O . LEU A 1 547 ? -22.091 42.566 16.433 1.00 62.31 547 LEU A O 1
ATOM 4236 N N . GLU A 1 548 ? -21.772 43.056 18.601 1.00 60.59 548 GLU A N 1
ATOM 4237 C CA . GLU A 1 548 ? -21.015 44.299 18.370 1.00 60.59 548 GLU A CA 1
ATOM 4238 C C . GLU A 1 548 ? -19.732 44.022 17.552 1.00 60.59 548 GLU A C 1
ATOM 4240 O O . GLU A 1 548 ? -19.456 44.729 16.577 1.00 60.59 548 GLU A O 1
ATOM 4245 N N . LEU A 1 549 ? -18.996 42.946 17.866 1.00 64.12 549 LEU A N 1
ATOM 4246 C CA . LEU A 1 549 ? -17.806 42.519 17.119 1.00 64.12 549 LEU A CA 1
ATOM 4247 C C . LEU A 1 549 ? -18.133 42.140 15.661 1.00 64.12 549 LEU A C 1
ATOM 4249 O O . LEU A 1 549 ? -17.462 42.602 14.737 1.00 64.12 549 LEU A O 1
ATOM 4253 N N . VAL A 1 550 ? -19.169 41.327 15.433 1.00 56.47 550 VAL A N 1
ATOM 4254 C CA . VAL A 1 550 ? -19.586 40.876 14.091 1.00 56.47 550 VAL A CA 1
ATOM 4255 C C . VAL A 1 550 ? -20.127 42.037 13.252 1.00 56.47 550 VAL A C 1
ATOM 4257 O O . VAL A 1 550 ? -19.774 42.152 12.077 1.00 56.47 550 VAL A O 1
ATOM 4260 N N . LEU A 1 551 ? -20.920 42.934 13.845 1.00 63.38 551 LEU A N 1
ATOM 4261 C CA . LEU A 1 551 ? -21.467 44.119 13.173 1.00 63.38 551 LEU A CA 1
ATOM 4262 C C . LEU A 1 551 ? -20.401 45.187 12.865 1.00 63.38 551 LEU A C 1
ATOM 4264 O O . LEU A 1 551 ? -20.598 45.991 11.953 1.00 63.38 551 LEU A O 1
ATOM 4268 N N . SER A 1 552 ? -19.248 45.176 13.547 1.00 66.19 552 SER A N 1
ATOM 4269 C CA . SER A 1 552 ? -18.114 46.063 13.225 1.00 66.19 552 SER A CA 1
ATOM 4270 C C . SER A 1 552 ? -17.445 45.761 11.869 1.00 66.19 552 SER A C 1
ATOM 4272 O O . SER A 1 552 ? -16.659 46.569 11.368 1.00 66.19 552 SER A O 1
ATOM 4274 N N . LYS A 1 553 ? -17.744 44.608 11.250 1.00 59.16 553 LYS A N 1
ATOM 4275 C CA . LYS A 1 553 ? -17.052 44.104 10.057 1.00 59.16 553 LYS A CA 1
ATOM 4276 C C . LYS A 1 553 ? -17.487 44.806 8.762 1.00 59.16 553 LYS A C 1
ATOM 4278 O O . LYS A 1 553 ? -18.425 44.374 8.091 1.00 59.16 553 LYS A O 1
ATOM 4283 N N . LYS A 1 554 ? -16.756 45.841 8.337 1.00 46.91 554 LYS A N 1
ATOM 4284 C CA . LYS A 1 554 ? -16.967 46.526 7.045 1.00 46.91 554 LYS A CA 1
ATOM 4285 C C . LYS A 1 554 ? -15.989 46.034 5.977 1.00 46.91 554 LYS A C 1
ATOM 4287 O O . LYS A 1 554 ? -14.784 45.975 6.188 1.00 46.91 554 LYS A O 1
ATOM 4292 N N . GLY A 1 555 ? -16.510 45.676 4.801 1.00 57.62 555 GLY A N 1
ATOM 4293 C CA . GLY A 1 555 ? -15.691 45.273 3.645 1.00 57.62 555 GLY A CA 1
ATOM 4294 C C . GLY A 1 555 ? -14.844 44.008 3.851 1.00 57.62 555 GLY A C 1
ATOM 4295 O O . GLY A 1 555 ? -13.893 43.788 3.113 1.00 57.62 555 GLY A O 1
ATOM 4296 N N . GLY A 1 556 ? -15.159 43.191 4.862 1.00 59.84 556 GLY A N 1
ATOM 4297 C CA . GLY A 1 556 ? -14.371 42.017 5.251 1.00 59.84 556 GLY A CA 1
ATOM 4298 C C . GLY A 1 556 ? -13.367 42.266 6.384 1.00 59.84 556 GLY A C 1
ATOM 4299 O O . GLY A 1 556 ? -12.955 41.300 7.026 1.00 59.84 556 GLY A O 1
ATOM 4300 N N . VAL A 1 557 ? -13.040 43.528 6.676 1.00 45.12 557 VAL A N 1
ATOM 4301 C CA . VAL A 1 557 ? -12.108 43.951 7.733 1.00 45.12 557 VAL A CA 1
ATOM 4302 C C . VAL A 1 557 ? -12.893 44.326 8.997 1.00 45.12 557 VAL A C 1
ATOM 4304 O O . VAL A 1 557 ? -14.005 44.846 8.911 1.00 45.12 557 VAL A O 1
ATOM 4307 N N . PHE A 1 558 ? -12.334 44.044 10.173 1.00 60.47 558 PHE A N 1
ATOM 4308 C CA . PHE A 1 558 ? -12.896 44.456 11.462 1.00 60.47 558 PHE A CA 1
ATOM 4309 C C . PHE A 1 558 ? -12.219 45.740 11.962 1.00 60.47 558 PHE A C 1
ATOM 4311 O O . PHE A 1 558 ? -11.029 45.947 11.719 1.00 60.47 558 PHE A O 1
ATOM 4318 N N . ASP A 1 559 ? -12.951 46.581 12.692 1.00 72.44 559 ASP A N 1
ATOM 4319 C CA . ASP A 1 559 ? -12.376 47.744 13.376 1.00 72.44 559 ASP A CA 1
ATOM 4320 C C . ASP A 1 559 ? -11.497 47.273 14.549 1.00 72.44 559 ASP A C 1
ATOM 4322 O O . ASP A 1 559 ? -11.989 46.669 15.500 1.00 72.44 559 ASP A O 1
ATOM 4326 N N . ALA A 1 560 ? -10.185 47.523 14.481 1.00 57.22 560 ALA A N 1
ATOM 4327 C CA . ALA A 1 560 ? -9.225 47.019 15.467 1.00 57.22 560 ALA A CA 1
ATOM 4328 C C . ALA A 1 560 ? -9.464 47.567 16.889 1.00 57.22 560 ALA A C 1
ATOM 4330 O O . ALA A 1 560 ? -9.176 46.885 17.872 1.00 57.22 560 ALA A O 1
ATOM 4331 N N . THR A 1 561 ? -10.020 48.773 17.011 1.00 64.44 561 THR A N 1
ATOM 4332 C CA . THR A 1 561 ? -10.387 49.398 18.290 1.00 64.44 561 THR A CA 1
ATOM 4333 C C . THR A 1 561 ? -11.603 48.714 18.910 1.00 64.44 561 THR A C 1
ATOM 4335 O O . THR A 1 561 ? -11.562 48.360 20.089 1.00 64.44 561 THR A O 1
ATOM 4338 N N . MET A 1 562 ? -12.646 48.453 18.113 1.00 62.47 562 MET A N 1
ATOM 4339 C CA . MET A 1 562 ? -13.802 47.649 18.535 1.00 62.47 562 MET A CA 1
ATOM 4340 C C . MET A 1 562 ? -13.391 46.218 18.887 1.00 62.47 562 MET A C 1
ATOM 4342 O O . MET A 1 562 ? -13.793 45.716 19.931 1.00 62.47 562 MET A O 1
ATOM 4346 N N . VAL A 1 563 ? -12.545 45.579 18.070 1.00 60.47 563 VAL A N 1
ATOM 4347 C CA . VAL A 1 563 ? -12.041 44.222 18.332 1.00 60.47 563 VAL A CA 1
ATOM 4348 C C . VAL A 1 563 ? -11.299 44.165 19.659 1.00 60.47 563 VAL A C 1
ATOM 4350 O O . VAL A 1 563 ? -11.660 43.358 20.511 1.00 60.47 563 VAL A O 1
ATOM 4353 N N . ASN A 1 564 ? -10.316 45.039 19.877 1.00 61.44 564 ASN A N 1
ATOM 4354 C CA . ASN A 1 564 ? -9.544 45.041 21.119 1.00 61.44 564 ASN A CA 1
ATOM 4355 C C . ASN A 1 564 ? -10.423 45.371 22.338 1.00 61.44 564 ASN A C 1
ATOM 4357 O O . ASN A 1 564 ? -10.244 44.763 23.390 1.00 61.44 564 ASN A O 1
ATOM 4361 N N . GLY A 1 565 ? -11.403 46.272 22.197 1.00 62.59 565 GLY A N 1
ATOM 4362 C CA . GLY A 1 565 ? -12.370 46.591 23.250 1.00 62.59 565 GLY A CA 1
ATOM 4363 C C . GLY A 1 565 ? -13.277 45.412 23.618 1.00 62.59 565 GLY A C 1
ATOM 4364 O O . GLY A 1 565 ? -13.360 45.044 24.788 1.00 62.59 565 GLY A O 1
ATOM 4365 N N . SER A 1 566 ? -13.923 44.780 22.635 1.00 66.19 566 SER A N 1
ATOM 4366 C CA . SER A 1 566 ? -14.799 43.619 22.852 1.00 66.19 566 SER A CA 1
ATOM 4367 C C . SER A 1 566 ? -14.020 42.398 23.349 1.00 66.19 566 SER A C 1
ATOM 4369 O O . SER A 1 566 ? -14.468 41.726 24.274 1.00 66.19 566 SER A O 1
ATOM 4371 N N . VAL A 1 567 ? -12.821 42.140 22.812 1.00 55.94 567 VAL A N 1
ATOM 4372 C CA . VAL A 1 567 ? -11.923 41.085 23.314 1.00 55.94 567 VAL A CA 1
ATOM 4373 C C . VAL A 1 567 ? -11.512 41.366 24.758 1.00 55.94 567 VAL A C 1
ATOM 4375 O O . VAL A 1 567 ? -11.533 40.440 25.565 1.00 55.94 567 VAL A O 1
ATOM 4378 N N . ALA A 1 568 ? -11.204 42.614 25.127 1.00 56.44 568 ALA A N 1
ATOM 4379 C CA . ALA A 1 568 ? -10.889 42.969 26.510 1.00 56.44 568 ALA A CA 1
ATOM 4380 C C . ALA A 1 568 ? -12.085 42.766 27.460 1.00 56.44 568 ALA A C 1
ATOM 4382 O O . ALA A 1 568 ? -11.886 42.237 28.552 1.00 56.44 568 ALA A O 1
ATOM 4383 N N . ARG A 1 569 ? -13.319 43.104 27.048 1.00 61.56 569 ARG A N 1
ATOM 4384 C CA . ARG A 1 569 ? -14.538 42.855 27.849 1.00 61.56 569 ARG A CA 1
ATOM 4385 C C . ARG A 1 569 ? -14.815 41.360 28.030 1.00 61.56 569 ARG A C 1
ATOM 4387 O O . ARG A 1 569 ? -14.980 40.909 29.162 1.00 61.56 569 ARG A O 1
ATOM 4394 N N . ILE A 1 570 ? -14.759 40.580 26.949 1.00 55.06 570 ILE A N 1
ATOM 4395 C CA . ILE A 1 570 ? -14.908 39.115 26.990 1.00 55.06 570 ILE A CA 1
ATOM 4396 C C . ILE A 1 570 ? -13.806 38.482 27.860 1.00 55.06 570 ILE A C 1
ATOM 4398 O O . ILE A 1 570 ? -14.092 37.634 28.700 1.00 55.06 570 ILE A O 1
ATOM 4402 N N . THR A 1 571 ? -12.555 38.928 27.721 1.00 48.09 571 THR A N 1
ATOM 4403 C CA . THR A 1 571 ? -11.414 38.428 28.510 1.00 48.09 571 THR A CA 1
ATOM 4404 C C . THR A 1 571 ? -11.529 38.803 29.988 1.00 48.09 571 THR A C 1
ATOM 4406 O O . THR A 1 571 ? -11.218 37.977 30.842 1.00 48.09 571 THR A O 1
ATOM 4409 N N . ALA A 1 572 ? -12.017 40.002 30.322 1.00 51.25 572 ALA A N 1
ATOM 4410 C CA . ALA A 1 572 ? -12.295 40.389 31.705 1.00 51.25 572 ALA A CA 1
ATOM 4411 C C . ALA A 1 572 ? -13.379 39.493 32.327 1.00 51.25 572 ALA A C 1
ATOM 4413 O O . ALA A 1 572 ? -13.150 38.911 33.384 1.00 51.25 572 ALA A O 1
ATOM 4414 N N . HIS A 1 573 ? -14.498 39.291 31.627 1.00 51.56 573 HIS A N 1
ATOM 4415 C CA . HIS A 1 573 ? -15.605 38.451 32.094 1.00 51.56 573 HIS A CA 1
ATOM 4416 C C . HIS A 1 573 ? -15.231 36.960 32.243 1.00 51.56 573 HIS A C 1
ATOM 4418 O O . HIS A 1 573 ? -15.796 36.244 33.071 1.00 51.56 573 HIS A O 1
ATOM 4424 N N . LEU A 1 574 ? -14.252 36.482 31.466 1.00 51.59 574 LEU A N 1
ATOM 4425 C CA . LEU A 1 574 ? -13.655 35.155 31.642 1.00 51.59 574 LEU A CA 1
ATOM 4426 C C . LEU A 1 574 ? -12.683 35.116 32.837 1.00 51.59 574 LEU A C 1
ATOM 4428 O O . LEU A 1 574 ? -12.750 34.187 33.641 1.00 51.59 574 LEU A O 1
ATOM 4432 N N . ASN A 1 575 ? -11.833 36.136 33.003 1.00 46.34 575 ASN A N 1
ATOM 4433 C CA . ASN A 1 575 ? -10.877 36.235 34.115 1.00 46.34 575 ASN A CA 1
ATOM 4434 C C . ASN A 1 575 ? -11.556 36.363 35.493 1.00 46.34 575 ASN A C 1
ATOM 4436 O O . ASN A 1 575 ? -11.018 35.850 36.475 1.00 46.34 575 ASN A O 1
ATOM 4440 N N . GLU A 1 576 ? -12.741 36.981 35.581 1.00 47.53 576 GLU A N 1
ATOM 4441 C CA . GLU A 1 576 ? -13.542 37.085 36.818 1.00 47.53 576 GLU A CA 1
ATOM 4442 C C . GLU A 1 576 ? -13.886 35.725 37.456 1.00 47.53 576 GLU A C 1
ATOM 4444 O O . GLU A 1 576 ? -14.227 35.671 38.637 1.00 47.53 576 GLU A O 1
ATOM 4449 N N . ARG A 1 577 ? -13.790 34.616 36.707 1.00 49.56 577 ARG A N 1
ATOM 4450 C CA . ARG A 1 577 ? -14.080 33.258 37.205 1.00 49.56 577 ARG A CA 1
ATOM 4451 C C . ARG A 1 577 ? -12.859 32.478 37.700 1.00 49.56 577 ARG A C 1
ATOM 4453 O O . ARG A 1 577 ? -13.030 31.352 38.159 1.00 49.56 577 ARG A O 1
ATOM 4460 N N . GLY A 1 578 ? -11.669 33.078 37.655 1.00 43.38 578 GLY A N 1
ATOM 4461 C CA . GLY A 1 578 ? -10.419 32.469 38.108 1.00 43.38 578 GLY A CA 1
ATOM 4462 C C . GLY A 1 578 ? -9.818 31.506 37.081 1.00 43.38 578 GLY A C 1
ATOM 4463 O O . GLY A 1 578 ? -10.431 30.518 36.682 1.00 43.38 578 GLY A O 1
ATOM 4464 N N . ASN A 1 579 ? -8.581 31.780 36.664 1.00 49.41 579 ASN A N 1
ATOM 4465 C CA . ASN A 1 579 ? -7.847 30.885 35.776 1.00 49.41 579 ASN A CA 1
ATOM 4466 C C . ASN A 1 579 ? -7.340 29.672 36.566 1.00 49.41 579 ASN A C 1
ATOM 4468 O O . ASN A 1 579 ? -6.507 29.803 37.462 1.00 49.41 579 ASN A O 1
ATOM 4472 N N . LEU A 1 580 ? -7.846 28.490 36.214 1.00 50.09 580 LEU A N 1
ATOM 4473 C CA . LEU A 1 580 ? -7.305 27.212 36.665 1.00 50.09 580 LEU A CA 1
ATOM 4474 C C . LEU A 1 580 ? -5.991 26.957 35.918 1.00 50.09 580 LEU A C 1
ATOM 4476 O O . LEU A 1 580 ? -5.978 26.944 34.688 1.00 50.09 580 LEU A O 1
ATOM 4480 N N . PHE A 1 581 ? -4.899 26.740 36.641 1.00 52.88 581 PHE A N 1
ATOM 4481 C CA . PHE A 1 581 ? -3.610 26.355 36.071 1.00 52.88 581 PHE A CA 1
ATOM 4482 C C . PHE A 1 581 ? -3.489 24.829 36.005 1.00 52.88 581 PHE A C 1
ATOM 4484 O O . PHE A 1 581 ? -4.009 24.111 36.864 1.00 52.88 581 PHE A O 1
ATOM 4491 N N . ALA A 1 582 ? -2.810 24.326 34.980 1.00 53.22 582 ALA A N 1
ATOM 4492 C CA . ALA A 1 582 ? -2.547 22.908 34.804 1.00 53.22 582 ALA A CA 1
ATOM 4493 C C . ALA A 1 582 ? -1.342 22.465 35.648 1.00 53.22 582 ALA A C 1
ATOM 4495 O O . ALA A 1 582 ? -0.235 22.986 35.516 1.00 53.22 582 ALA A O 1
ATOM 4496 N N . SER A 1 583 ? -1.552 21.453 36.482 1.00 53.56 583 SER A N 1
ATOM 4497 C CA . SER A 1 583 ? -0.510 20.535 36.928 1.00 53.56 583 SER A CA 1
ATOM 4498 C C . SER A 1 583 ? -0.590 19.283 36.052 1.00 53.56 583 SER A C 1
ATOM 4500 O O . SER A 1 583 ? -1.679 18.879 35.644 1.00 53.56 583 SER A O 1
ATOM 4502 N N . VAL A 1 584 ? 0.550 18.685 35.718 1.00 58.31 584 VAL A N 1
ATOM 4503 C CA . VAL A 1 584 ? 0.621 17.480 34.880 1.00 58.31 584 VAL A CA 1
ATOM 4504 C C . VAL A 1 584 ? 1.452 16.446 35.628 1.00 58.31 584 VAL A C 1
ATOM 4506 O O . VAL A 1 584 ? 2.647 16.282 35.355 1.00 58.31 584 VAL A O 1
ATOM 4509 N N . LYS A 1 585 ? 0.842 15.775 36.619 1.00 51.94 585 LYS A N 1
ATOM 4510 C CA . LYS A 1 585 ? 1.548 14.740 37.383 1.00 51.94 585 LYS A CA 1
ATOM 4511 C C . LYS A 1 585 ? 2.216 13.729 36.451 1.00 51.94 585 LYS A C 1
ATOM 4513 O O . LYS A 1 585 ? 1.606 13.201 35.527 1.00 51.94 585 LYS A O 1
ATOM 4518 N N . SER A 1 586 ? 3.455 13.389 36.781 1.00 41.59 586 SER A N 1
ATOM 4519 C CA . SER A 1 586 ? 4.228 12.287 36.202 1.00 41.59 586 SER A CA 1
ATOM 4520 C C . SER A 1 586 ? 3.749 10.893 36.644 1.00 41.59 586 SER A C 1
ATOM 4522 O O . SER A 1 586 ? 4.468 9.913 36.477 1.00 41.59 586 SER A O 1
ATOM 4524 N N . ASP A 1 587 ? 2.542 10.793 37.205 1.00 44.09 587 ASP A N 1
ATOM 4525 C CA . ASP A 1 587 ? 1.962 9.573 37.776 1.00 44.09 587 ASP A CA 1
ATOM 4526 C C . ASP A 1 587 ? 1.218 8.771 36.692 1.00 44.09 587 ASP A C 1
ATOM 4528 O O . ASP A 1 587 ? 0.014 8.508 36.763 1.00 44.09 587 ASP A O 1
ATOM 4532 N N . TYR A 1 588 ? 1.947 8.464 35.617 1.00 47.38 588 TYR A N 1
ATOM 4533 C CA . TYR A 1 588 ? 1.466 7.638 34.519 1.00 47.38 588 TYR A CA 1
ATOM 4534 C C . TYR A 1 588 ? 1.336 6.186 35.007 1.00 47.38 588 TYR A C 1
ATOM 4536 O O . TYR A 1 588 ? 2.346 5.516 35.218 1.00 47.38 588 TYR A O 1
ATOM 4544 N N . ASP A 1 589 ? 0.111 5.665 35.132 1.00 41.66 589 ASP A N 1
ATOM 4545 C CA . ASP A 1 589 ? -0.135 4.219 35.295 1.00 41.66 589 ASP A CA 1
ATOM 4546 C C . ASP A 1 589 ? 0.125 3.504 33.955 1.00 41.66 589 ASP A C 1
ATOM 4548 O O . ASP A 1 589 ? -0.796 3.095 33.240 1.00 41.66 589 ASP A O 1
ATOM 4552 N N . VAL A 1 590 ? 1.402 3.444 33.559 1.00 44.84 590 VAL A N 1
ATOM 4553 C CA . VAL A 1 590 ? 1.852 2.752 32.349 1.00 44.84 590 VAL A CA 1
ATOM 4554 C C . VAL A 1 590 ? 1.847 1.257 32.636 1.00 44.84 590 VAL A C 1
ATOM 4556 O O . VAL A 1 590 ? 2.793 0.700 33.191 1.00 44.84 590 VAL A O 1
ATOM 4559 N N . GLN A 1 591 ? 0.788 0.568 32.218 1.00 42.47 591 GLN A N 1
ATOM 4560 C CA . GLN A 1 591 ? 0.721 -0.895 32.292 1.00 42.47 591 GLN A CA 1
ATOM 4561 C C . GLN A 1 591 ? 1.576 -1.544 31.185 1.00 42.47 591 GLN A C 1
ATOM 4563 O O . GLN A 1 591 ? 1.065 -2.207 30.281 1.00 42.47 591 GLN A O 1
ATOM 4568 N N . GLY A 1 592 ? 2.893 -1.332 31.281 1.00 48.47 592 GLY A N 1
ATOM 4569 C CA . GLY A 1 592 ? 3.938 -1.838 30.391 1.00 48.47 592 GLY A CA 1
ATOM 4570 C C . GLY A 1 592 ? 4.943 -0.752 30.001 1.00 48.47 592 GLY A C 1
ATOM 4571 O O . GLY A 1 592 ? 4.744 -0.090 28.990 1.00 48.47 592 GLY A O 1
ATOM 4572 N N . ASP A 1 593 ? 6.027 -0.591 30.766 1.00 53.03 593 ASP A N 1
ATOM 4573 C CA . ASP A 1 593 ? 7.091 0.389 30.492 1.00 53.03 593 ASP A CA 1
ATOM 4574 C C . ASP A 1 593 ? 7.777 0.140 29.132 1.00 53.03 593 ASP A C 1
ATOM 4576 O O . ASP A 1 593 ? 8.681 -0.695 29.020 1.00 53.03 593 ASP A O 1
ATOM 4580 N N . VAL A 1 594 ? 7.364 0.871 28.089 1.00 71.62 594 VAL A N 1
ATOM 4581 C CA . VAL A 1 594 ? 8.022 0.853 26.770 1.00 71.62 594 VAL A CA 1
ATOM 4582 C C . VAL A 1 594 ? 8.395 2.262 26.315 1.00 71.62 594 VAL A C 1
ATOM 4584 O O . VAL A 1 594 ? 9.576 2.503 26.088 1.00 71.62 594 VAL A O 1
ATOM 4587 N N . THR A 1 595 ? 7.452 3.202 26.191 1.00 85.06 595 THR A N 1
ATOM 4588 C CA . THR A 1 595 ? 7.735 4.588 25.767 1.00 85.06 595 THR A CA 1
ATOM 4589 C C . THR A 1 595 ? 8.307 5.437 26.903 1.00 85.06 595 THR A C 1
ATOM 4591 O O . THR A 1 595 ? 7.813 5.412 28.027 1.00 85.06 595 THR A O 1
ATOM 4594 N N . LEU A 1 596 ? 9.321 6.253 26.602 1.00 86.00 596 LEU A N 1
ATOM 4595 C CA . LEU A 1 596 ? 9.902 7.200 27.555 1.00 86.00 596 LEU A CA 1
ATOM 4596 C C . LEU A 1 596 ? 8.980 8.413 27.778 1.00 86.00 596 LEU A C 1
ATOM 4598 O O . LEU A 1 596 ? 8.486 9.008 26.822 1.00 86.00 596 LEU A O 1
ATOM 4602 N N . ASP A 1 597 ? 8.832 8.848 29.031 1.00 80.75 597 ASP A N 1
ATOM 4603 C CA . ASP A 1 597 ? 8.029 10.014 29.451 1.00 80.75 597 ASP A CA 1
ATOM 4604 C C . ASP A 1 597 ? 8.250 11.270 28.577 1.00 80.75 597 ASP A C 1
ATOM 4606 O O . ASP A 1 597 ? 7.304 11.880 28.071 1.00 80.75 597 ASP A O 1
ATOM 4610 N N . ASN A 1 598 ? 9.508 11.616 28.288 1.00 81.06 598 ASN A N 1
ATOM 4611 C CA . ASN A 1 598 ? 9.836 12.787 27.470 1.00 81.06 598 ASN A CA 1
ATOM 4612 C C . ASN A 1 598 ? 9.287 12.717 26.028 1.00 81.06 598 ASN A C 1
ATOM 4614 O O . ASN A 1 598 ? 9.079 13.757 25.402 1.00 81.06 598 ASN A O 1
ATOM 4618 N N . VAL A 1 599 ? 9.008 11.518 25.503 1.00 85.62 599 VAL A N 1
ATOM 4619 C CA . VAL A 1 599 ? 8.382 11.310 24.188 1.00 85.62 599 VAL A CA 1
ATOM 4620 C C . VAL A 1 599 ? 6.895 11.654 24.214 1.00 85.62 599 VAL A C 1
ATOM 4622 O O . VAL A 1 599 ? 6.388 12.170 23.216 1.00 85.62 599 VAL A O 1
ATOM 4625 N N . ILE A 1 600 ? 6.232 11.418 25.349 1.00 84.19 600 ILE A N 1
ATOM 4626 C CA . ILE A 1 600 ? 4.828 11.753 25.609 1.00 84.19 600 ILE A CA 1
ATOM 4627 C C . ILE A 1 600 ? 4.707 13.256 25.903 1.00 84.19 600 ILE A C 1
ATOM 4629 O O . ILE A 1 600 ? 3.950 13.956 25.228 1.00 84.19 600 ILE A O 1
ATOM 4633 N N . ARG A 1 601 ? 5.509 13.783 26.843 1.00 82.69 601 ARG A N 1
ATOM 4634 C CA . ARG A 1 601 ? 5.472 15.198 27.269 1.00 82.69 601 ARG A CA 1
ATOM 4635 C C . ARG A 1 601 ? 5.631 16.181 26.114 1.00 82.69 601 ARG A C 1
ATOM 4637 O O . ARG A 1 601 ? 4.788 17.058 25.957 1.00 82.69 601 ARG A O 1
ATOM 4644 N N . ARG A 1 602 ? 6.618 15.980 25.231 1.00 79.81 602 ARG A N 1
ATOM 4645 C CA . ARG A 1 602 ? 6.859 16.842 24.050 1.00 79.81 602 ARG A CA 1
ATOM 4646 C C . ARG A 1 602 ? 5.735 16.836 22.998 1.00 79.81 602 ARG A C 1
ATOM 4648 O O . ARG A 1 602 ? 5.836 17.527 21.986 1.00 79.81 602 ARG A O 1
ATOM 4655 N N . LYS A 1 603 ? 4.698 16.008 23.169 1.00 83.62 603 LYS A N 1
ATOM 4656 C CA . LYS A 1 603 ? 3.519 15.949 22.288 1.00 83.62 603 LYS A CA 1
ATOM 4657 C C . LYS A 1 603 ? 2.267 16.544 22.918 1.00 83.62 603 LYS A C 1
ATOM 4659 O O . LYS A 1 603 ? 1.302 16.800 22.193 1.00 83.62 603 LYS A O 1
ATOM 4664 N N . LEU A 1 604 ? 2.287 16.852 24.213 1.00 85.56 604 LEU A N 1
ATOM 4665 C CA . LEU A 1 604 ? 1.220 17.611 24.850 1.00 85.56 604 LEU A CA 1
ATOM 4666 C C . LEU A 1 604 ? 1.134 19.021 24.231 1.00 85.56 604 LEU A C 1
ATOM 4668 O O . LEU A 1 604 ? 2.119 19.600 23.781 1.00 85.56 604 LEU A O 1
ATOM 4672 N N . GLY A 1 605 ? -0.080 19.557 24.132 1.00 78.19 605 GLY A N 1
ATOM 4673 C CA . GLY A 1 605 ? -0.350 20.962 23.810 1.00 78.19 605 GLY A CA 1
ATOM 4674 C C . GLY A 1 605 ? -0.552 21.830 25.053 1.00 78.19 605 GLY A C 1
ATOM 4675 O O . GLY A 1 605 ? -1.065 22.935 24.925 1.00 78.19 605 GLY A O 1
ATOM 4676 N N . ILE A 1 606 ? -0.229 21.299 26.236 1.00 78.00 606 ILE A N 1
ATOM 4677 C CA . ILE A 1 606 ? -0.376 21.940 27.543 1.00 78.00 606 ILE A CA 1
ATOM 4678 C C . ILE A 1 606 ? 0.709 21.407 28.487 1.00 78.00 606 ILE A C 1
ATOM 4680 O O . ILE A 1 606 ? 0.983 20.205 28.489 1.00 78.00 606 ILE A O 1
ATOM 4684 N N . HIS A 1 607 ? 1.316 22.298 29.262 1.00 78.75 607 HIS A N 1
ATOM 4685 C CA . HIS A 1 607 ? 2.441 22.033 30.156 1.00 78.75 607 HIS A CA 1
ATOM 4686 C C . HIS A 1 607 ? 2.091 22.393 31.605 1.00 78.75 607 HIS A C 1
ATOM 4688 O O . HIS A 1 607 ? 1.040 22.963 31.901 1.00 78.75 607 HIS A O 1
ATOM 4694 N N . GLU A 1 608 ? 2.993 22.071 32.527 1.00 74.75 608 GLU A N 1
ATOM 4695 C CA . GLU A 1 608 ? 2.879 22.474 33.928 1.00 74.75 608 GLU A CA 1
ATOM 4696 C C . GLU A 1 608 ? 2.969 24.003 34.055 1.00 74.75 608 GLU A C 1
ATOM 4698 O O . GLU A 1 608 ? 3.938 24.617 33.612 1.00 74.75 608 GLU A O 1
ATOM 4703 N N . GLY A 1 609 ? 1.946 24.616 34.655 1.00 67.88 609 GLY A N 1
ATOM 4704 C CA . GLY A 1 609 ? 1.810 26.069 34.785 1.00 67.88 609 GLY A CA 1
ATOM 4705 C C . GLY A 1 609 ? 1.045 26.763 33.649 1.00 67.88 609 GLY A C 1
ATOM 4706 O O . GLY A 1 609 ? 0.720 27.940 33.799 1.00 67.88 609 GLY A O 1
ATOM 4707 N N . ASP A 1 610 ? 0.694 26.068 32.560 1.00 71.62 610 ASP A N 1
ATOM 4708 C CA . ASP A 1 610 ? -0.192 26.626 31.525 1.00 71.62 610 ASP A CA 1
ATOM 4709 C C . ASP A 1 610 ? -1.621 26.830 32.068 1.00 71.62 610 ASP A C 1
ATOM 4711 O O . ASP A 1 610 ? -2.068 26.145 32.991 1.00 71.62 610 ASP A O 1
ATOM 4715 N N . VAL A 1 611 ? -2.390 27.745 31.469 1.00 72.31 611 VAL A N 1
ATOM 4716 C CA . VAL A 1 611 ? -3.824 27.890 31.784 1.00 72.31 611 VAL A CA 1
ATOM 4717 C C . VAL A 1 611 ? -4.594 26.682 31.240 1.00 72.31 611 VAL A C 1
ATOM 4719 O O . VAL A 1 611 ? -4.490 26.340 30.059 1.00 72.31 611 VAL A O 1
ATOM 4722 N N . TYR A 1 612 ? -5.398 26.043 32.092 1.00 73.00 612 TYR A N 1
ATOM 4723 C CA . TYR A 1 612 ? -6.182 24.860 31.747 1.00 73.00 612 TYR A CA 1
ATOM 4724 C C . TYR A 1 612 ? -7.138 25.138 30.579 1.00 73.00 612 TYR A C 1
ATOM 4726 O O . TYR A 1 612 ? -8.066 25.942 30.672 1.00 73.00 612 TYR A O 1
ATOM 4734 N N . SER A 1 613 ? -6.931 24.418 29.476 1.00 73.00 613 SER A N 1
ATOM 4735 C CA . SER A 1 613 ? -7.721 24.541 28.253 1.00 73.00 613 SER A CA 1
ATOM 4736 C C . SER A 1 613 ? -8.175 23.169 27.770 1.00 73.00 613 SER A C 1
ATOM 4738 O O . SER A 1 613 ? -7.370 22.333 27.356 1.00 73.00 613 SER A O 1
ATOM 4740 N N . THR A 1 614 ? -9.491 22.949 27.744 1.00 71.62 614 THR A N 1
ATOM 4741 C CA . THR A 1 614 ? -10.106 21.730 27.185 1.00 71.62 614 THR A CA 1
ATOM 4742 C C . THR A 1 614 ? -9.777 21.545 25.700 1.00 71.62 614 THR A C 1
ATOM 4744 O O . THR A 1 614 ? -9.672 20.417 25.220 1.00 71.62 614 THR A O 1
ATOM 4747 N N . GLY A 1 615 ? -9.555 22.646 24.971 1.00 69.44 615 GLY A N 1
ATOM 4748 C CA . GLY A 1 615 ? -9.067 22.626 23.594 1.00 69.44 615 GLY A CA 1
ATOM 4749 C C . GLY A 1 615 ? -7.646 22.069 23.491 1.00 69.44 615 GLY A C 1
ATOM 4750 O O . GLY A 1 615 ? -7.405 21.186 22.667 1.00 69.44 615 GLY A O 1
ATOM 4751 N N . ALA A 1 616 ? -6.744 22.529 24.363 1.00 70.12 616 ALA A N 1
ATOM 4752 C CA . ALA A 1 616 ? -5.360 22.065 24.424 1.00 70.12 616 ALA A CA 1
ATOM 4753 C C . ALA A 1 616 ? -5.267 20.598 24.873 1.00 70.12 616 ALA A C 1
ATOM 4755 O O . ALA A 1 616 ? -4.626 19.800 24.197 1.00 70.12 616 ALA A O 1
ATOM 4756 N N . VAL A 1 617 ? -5.991 20.202 25.929 1.00 78.19 617 VAL A N 1
ATOM 4757 C CA . VAL A 1 617 ? -6.056 18.805 26.406 1.00 78.19 617 VAL A CA 1
ATOM 4758 C C . VAL A 1 617 ? -6.565 17.858 25.314 1.00 78.19 617 VAL A C 1
ATOM 4760 O O . VAL A 1 617 ? -5.968 16.806 25.074 1.00 78.19 617 VAL A O 1
ATOM 4763 N N . ARG A 1 618 ? -7.616 18.244 24.578 1.00 77.31 618 ARG A N 1
ATOM 4764 C CA . ARG A 1 618 ? -8.112 17.468 23.430 1.00 77.31 618 ARG A CA 1
ATOM 4765 C C . ARG A 1 618 ? -7.086 17.392 22.293 1.00 77.31 618 ARG A C 1
ATOM 4767 O O . ARG A 1 618 ? -6.991 16.358 21.635 1.00 77.31 618 ARG A O 1
ATOM 4774 N N . GLN A 1 619 ? -6.305 18.451 22.062 1.00 75.56 619 GLN A N 1
ATOM 4775 C CA . GLN A 1 619 ? -5.216 18.426 21.083 1.00 75.56 619 GLN A CA 1
ATOM 4776 C C . GLN A 1 619 ? -4.060 17.521 21.540 1.00 75.56 619 GLN A C 1
ATOM 4778 O O . GLN A 1 619 ? -3.555 16.767 20.713 1.00 75.56 619 GLN A O 1
ATOM 4783 N N . SER A 1 620 ? -3.697 17.518 22.829 1.00 82.62 620 SER A N 1
ATOM 4784 C CA . SER A 1 620 ? -2.746 16.562 23.420 1.00 82.62 620 SER A CA 1
ATOM 4785 C C . SER A 1 620 ? -3.196 15.121 23.183 1.00 82.62 620 SER A C 1
ATOM 4787 O O . SER A 1 620 ? -2.448 14.338 22.604 1.00 82.62 620 SER A O 1
ATOM 4789 N N . ARG A 1 621 ? -4.445 14.786 23.552 1.00 83.81 621 ARG A N 1
ATOM 4790 C CA . ARG A 1 621 ? -5.019 13.444 23.351 1.00 83.81 621 ARG A CA 1
ATOM 4791 C C . ARG A 1 621 ? -4.939 13.017 21.885 1.00 83.81 621 ARG A C 1
ATOM 4793 O O . ARG A 1 621 ? -4.456 11.926 21.597 1.00 83.81 621 ARG A O 1
ATOM 4800 N N . LYS A 1 622 ? -5.338 13.899 20.956 1.00 77.75 622 LYS A N 1
ATOM 4801 C CA . LYS A 1 622 ? -5.251 13.615 19.517 1.00 77.75 622 LYS A CA 1
ATOM 4802 C C . LYS A 1 622 ? -3.805 13.411 19.060 1.00 77.75 622 LYS A C 1
ATOM 4804 O O . LYS A 1 622 ? -3.545 12.431 18.380 1.00 77.75 622 LYS A O 1
ATOM 4809 N N . ARG A 1 623 ? -2.862 14.276 19.452 1.00 79.81 623 ARG A N 1
ATOM 4810 C CA . ARG A 1 623 ? -1.437 14.144 19.086 1.00 79.81 623 ARG A CA 1
ATOM 4811 C C . ARG A 1 623 ? -0.828 12.829 19.578 1.00 79.81 623 ARG A C 1
ATOM 4813 O O . ARG A 1 623 ? -0.040 12.242 18.849 1.00 79.81 623 ARG A O 1
ATOM 4820 N N . LEU A 1 624 ? -1.197 12.368 20.775 1.00 84.06 624 LEU A N 1
ATOM 4821 C CA . LEU A 1 624 ? -0.755 11.079 21.321 1.00 84.06 624 LEU A CA 1
ATOM 4822 C C . LEU A 1 624 ? -1.381 9.884 20.583 1.00 84.06 624 LEU A C 1
ATOM 4824 O O . LEU A 1 624 ? -0.694 8.898 20.339 1.00 84.06 624 LEU A O 1
ATOM 4828 N N . ALA A 1 625 ? -2.651 9.968 20.175 1.00 79.44 625 ALA A N 1
ATOM 4829 C CA . ALA A 1 625 ? -3.279 8.944 19.335 1.00 79.44 625 ALA A CA 1
ATOM 4830 C C . ALA A 1 625 ? -2.685 8.919 17.908 1.00 79.44 625 ALA A C 1
ATOM 4832 O O . ALA A 1 625 ? -2.359 7.853 17.390 1.00 79.44 625 ALA A O 1
ATOM 4833 N N . ASP A 1 626 ? -2.461 10.095 17.309 1.00 77.00 626 ASP A N 1
ATOM 4834 C CA . ASP A 1 626 ? -1.844 10.282 15.986 1.00 77.00 626 ASP A CA 1
ATOM 4835 C C . ASP A 1 626 ? -0.384 9.764 15.920 1.00 77.00 626 ASP A C 1
ATOM 4837 O O . ASP A 1 626 ? 0.146 9.591 14.824 1.00 77.00 626 ASP A O 1
ATOM 4841 N N . MET A 1 627 ? 0.283 9.506 17.059 1.00 78.19 627 MET A N 1
ATOM 4842 C CA . MET A 1 627 ? 1.612 8.865 17.094 1.00 78.19 627 MET A CA 1
ATOM 4843 C C . MET A 1 627 ? 1.585 7.393 16.677 1.00 78.19 627 MET A C 1
ATOM 4845 O O . MET A 1 627 ? 2.631 6.858 16.314 1.00 78.19 627 MET A O 1
ATOM 4849 N N . ASP A 1 628 ? 0.425 6.730 16.738 1.00 79.69 628 ASP A N 1
ATOM 4850 C CA . ASP A 1 628 ? 0.277 5.320 16.358 1.00 79.69 628 ASP A CA 1
ATOM 4851 C C . ASP A 1 628 ? 1.155 4.372 17.228 1.00 79.69 628 ASP A C 1
ATOM 4853 O O . ASP A 1 628 ? 1.581 3.304 16.785 1.00 79.69 628 ASP A O 1
ATOM 4857 N N . PHE A 1 629 ? 1.436 4.777 18.480 1.00 84.44 629 PHE A N 1
ATOM 4858 C CA . PHE A 1 629 ? 2.194 4.009 19.491 1.00 84.44 629 PHE A CA 1
ATOM 4859 C C . PHE A 1 629 ? 1.298 3.312 20.524 1.00 84.44 629 PHE A C 1
ATOM 4861 O O . PHE A 1 629 ? 1.650 2.255 21.040 1.00 84.44 629 PHE A O 1
ATOM 4868 N N . PHE A 1 630 ? 0.124 3.878 20.798 1.00 83.19 630 PHE A N 1
ATOM 4869 C CA . PHE A 1 630 ? -0.771 3.430 21.862 1.00 83.19 630 PHE A CA 1
ATOM 4870 C C . PHE A 1 630 ? -2.044 2.799 21.280 1.00 83.19 630 PHE A C 1
ATOM 4872 O O . PHE A 1 630 ? -2.525 3.204 20.222 1.00 83.19 630 PHE A O 1
ATOM 4879 N N . GLU A 1 631 ? -2.593 1.793 21.958 1.00 76.25 631 GLU A N 1
ATOM 4880 C CA . GLU A 1 631 ? -3.894 1.192 21.629 1.00 76.25 631 GLU A CA 1
ATOM 4881 C C . GLU A 1 631 ? -5.047 2.058 22.160 1.00 76.25 631 GLU A C 1
ATOM 4883 O O . GLU A 1 631 ? -6.072 2.208 21.497 1.00 76.25 631 GLU A O 1
ATOM 4888 N N . THR A 1 632 ? -4.859 2.663 23.337 1.00 76.56 632 THR A N 1
ATOM 4889 C CA . THR A 1 632 ? -5.792 3.611 23.960 1.00 76.56 632 THR A CA 1
ATOM 4890 C C . THR A 1 632 ? -5.027 4.766 24.604 1.00 76.56 632 THR A C 1
ATOM 4892 O O . THR A 1 632 ? -3.952 4.567 25.173 1.00 76.56 632 THR A O 1
ATOM 4895 N N . VAL A 1 633 ? -5.600 5.969 24.537 1.00 80.06 633 VAL A N 1
ATOM 4896 C CA . VAL A 1 633 ? -5.104 7.184 25.203 1.00 80.06 633 VAL A CA 1
ATOM 4897 C C . VAL A 1 633 ? -6.291 7.833 25.903 1.00 80.06 633 VAL A C 1
ATOM 4899 O O . VAL A 1 633 ? -7.228 8.259 25.227 1.00 80.06 633 VAL A O 1
ATOM 4902 N N . ASP A 1 634 ? -6.247 7.933 27.227 1.00 79.94 634 ASP A N 1
ATOM 4903 C CA . ASP A 1 634 ? -7.243 8.590 28.079 1.00 79.94 634 ASP A CA 1
ATOM 4904 C C . ASP A 1 634 ? -6.623 9.754 28.856 1.00 79.94 634 ASP A C 1
ATOM 4906 O O . ASP A 1 634 ? -5.411 9.817 29.056 1.00 79.94 634 ASP A O 1
ATOM 4910 N N . VAL A 1 635 ? -7.468 10.682 29.313 1.00 80.56 635 VAL A N 1
ATOM 4911 C CA . VAL A 1 635 ? -7.049 11.791 30.177 1.00 80.56 635 VAL A CA 1
ATOM 4912 C C . VAL A 1 635 ? -8.027 11.916 31.338 1.00 80.56 635 VAL A C 1
ATOM 4914 O O . VAL A 1 635 ? -9.193 12.247 31.127 1.00 80.56 635 VAL A O 1
ATOM 4917 N N . GLU A 1 636 ? -7.559 11.679 32.560 1.00 81.06 636 GLU A N 1
ATOM 4918 C CA . GLU A 1 636 ? -8.297 12.046 33.767 1.00 81.06 636 GLU A CA 1
ATOM 4919 C C . GLU A 1 636 ? -7.933 13.465 34.194 1.00 81.06 636 GLU A C 1
ATOM 4921 O O . GLU A 1 636 ? -6.765 13.846 34.245 1.00 81.06 636 GLU A O 1
ATOM 4926 N N . THR A 1 637 ? -8.958 14.252 34.512 1.00 79.25 637 THR A N 1
ATOM 4927 C CA . THR A 1 637 ? -8.826 15.631 34.988 1.00 79.25 637 THR A CA 1
ATOM 4928 C C . THR A 1 637 ? -9.278 15.685 36.442 1.00 79.25 637 THR A C 1
ATOM 4930 O O . THR A 1 637 ? -10.455 15.457 36.722 1.00 79.25 637 THR A O 1
ATOM 4933 N N . GLN A 1 638 ? -8.368 15.975 37.374 1.00 79.56 638 GLN A N 1
ATOM 4934 C CA . GLN A 1 638 ? -8.669 16.011 38.811 1.00 79.56 638 GLN A CA 1
ATOM 4935 C C . GLN A 1 638 ? -8.437 17.425 39.358 1.00 79.56 638 GLN A C 1
ATOM 4937 O O . GLN A 1 638 ? -7.313 17.915 39.391 1.00 79.56 638 GLN A O 1
ATOM 4942 N N . LYS A 1 639 ? -9.495 18.120 39.792 1.00 77.00 639 LYS A N 1
ATOM 4943 C CA . LYS A 1 639 ? -9.359 19.462 40.383 1.00 77.00 639 LYS A CA 1
ATOM 4944 C C . LYS A 1 639 ? -8.712 19.356 41.771 1.00 77.00 639 LYS A C 1
ATOM 4946 O O . LYS A 1 639 ? -9.316 18.787 42.675 1.00 77.00 639 LYS A O 1
ATOM 4951 N N . ILE A 1 640 ? -7.513 19.921 41.936 1.00 73.75 640 ILE A N 1
ATOM 4952 C CA . ILE A 1 640 ? -6.774 19.943 43.212 1.00 73.75 640 ILE A CA 1
ATOM 4953 C C . ILE A 1 640 ? -7.232 21.126 44.076 1.00 73.75 640 ILE A C 1
ATOM 4955 O O . ILE A 1 640 ? -7.399 20.986 45.286 1.00 73.75 640 ILE A O 1
ATOM 4959 N N . SER A 1 641 ? -7.442 22.296 43.468 1.00 71.06 641 SER A N 1
ATOM 4960 C CA . SER A 1 641 ? -7.886 23.517 44.153 1.00 71.06 641 SER A CA 1
ATOM 4961 C C . SER A 1 641 ? -8.713 24.407 43.221 1.00 71.06 641 SER A C 1
ATOM 4963 O O . SER A 1 641 ? -8.853 24.124 42.032 1.00 71.06 641 SER A O 1
ATOM 4965 N N . ASP A 1 642 ? -9.235 25.525 43.731 1.00 63.47 642 ASP A N 1
ATOM 4966 C CA . ASP A 1 642 ? -9.902 26.554 42.916 1.00 63.47 642 ASP A CA 1
ATOM 4967 C C . ASP A 1 642 ? -8.976 27.294 41.933 1.00 63.47 642 ASP A C 1
ATOM 4969 O O . ASP A 1 642 ? -9.460 28.081 41.125 1.00 63.47 642 ASP A O 1
ATOM 4973 N N . SER A 1 643 ? -7.670 27.007 41.946 1.00 60.78 643 SER A N 1
ATOM 4974 C CA . SER A 1 643 ? -6.679 27.540 41.004 1.00 60.78 643 SER A CA 1
ATOM 4975 C C . SER A 1 643 ? -5.815 26.472 40.319 1.00 60.78 643 SER A C 1
ATOM 4977 O O . SER A 1 643 ? -4.982 26.832 39.492 1.00 60.78 643 SER A O 1
ATOM 4979 N N . LEU A 1 644 ? -5.987 25.176 40.619 1.00 66.75 644 LEU A N 1
ATOM 4980 C CA . LEU A 1 644 ? -5.106 24.110 40.125 1.00 66.75 644 LEU A CA 1
ATOM 4981 C C . LEU A 1 644 ? -5.876 22.840 39.729 1.00 66.75 644 LEU A C 1
ATOM 4983 O O . LEU A 1 644 ? -6.666 22.297 40.507 1.00 66.75 644 LEU A O 1
ATOM 4987 N N . VAL A 1 645 ? -5.595 22.340 38.527 1.00 76.31 645 VAL A N 1
ATOM 4988 C CA . VAL A 1 645 ? -6.177 21.124 37.940 1.00 76.31 645 VAL A CA 1
ATOM 4989 C C . VAL A 1 645 ? -5.062 20.173 37.530 1.00 76.31 645 VAL A C 1
ATOM 4991 O O . VAL A 1 645 ? -4.179 20.561 36.776 1.00 76.31 645 VAL A O 1
ATOM 4994 N N . ASP A 1 646 ? -5.123 18.933 38.000 1.00 79.88 646 ASP A N 1
ATOM 4995 C CA . ASP A 1 646 ? -4.240 17.846 37.585 1.00 79.88 646 ASP A CA 1
ATOM 4996 C C . ASP A 1 646 ? -4.719 17.190 36.287 1.00 79.88 646 ASP A C 1
ATOM 4998 O O . ASP A 1 646 ? -5.928 17.038 36.073 1.00 79.88 646 ASP A O 1
ATOM 5002 N N . LEU A 1 647 ? -3.770 16.746 35.465 1.00 82.56 647 LEU A N 1
ATOM 5003 C CA . LEU A 1 647 ? -4.000 16.077 34.186 1.00 82.56 647 LEU A CA 1
ATOM 5004 C C . LEU A 1 647 ? -3.193 14.776 34.124 1.00 82.56 647 LEU A C 1
ATOM 5006 O O . LEU A 1 647 ? -2.007 14.789 33.794 1.00 82.56 647 LEU A O 1
ATOM 5010 N N . ASN A 1 648 ? -3.847 13.646 34.399 1.00 82.62 648 ASN A N 1
ATOM 5011 C CA . ASN A 1 648 ? -3.240 12.321 34.274 1.00 82.62 648 ASN A CA 1
ATOM 5012 C C . ASN A 1 648 ? -3.559 11.729 32.891 1.00 82.62 648 ASN A C 1
ATOM 5014 O O . ASN A 1 648 ? -4.714 11.427 32.584 1.00 82.62 648 ASN A O 1
ATOM 5018 N N . PHE A 1 649 ? -2.533 11.573 32.054 1.00 81.06 649 PHE A N 1
ATOM 5019 C CA . PHE A 1 649 ? -2.635 10.951 30.733 1.00 81.06 649 PHE A CA 1
ATOM 5020 C C . PHE A 1 649 ? -2.347 9.448 30.842 1.00 81.06 649 PHE A C 1
ATOM 5022 O O . PHE A 1 649 ? -1.187 9.046 30.887 1.00 81.06 649 PHE A O 1
ATOM 5029 N N . ARG A 1 650 ? -3.382 8.602 30.837 1.00 78.62 650 ARG A N 1
ATOM 5030 C CA . ARG A 1 650 ? -3.198 7.141 30.832 1.00 78.62 650 ARG A CA 1
ATOM 5031 C C . ARG A 1 650 ? -3.106 6.617 29.405 1.00 78.62 650 ARG A C 1
ATOM 5033 O O . ARG A 1 650 ? -3.980 6.886 28.581 1.00 78.62 650 ARG A O 1
ATOM 5040 N N . VAL A 1 651 ? -2.067 5.838 29.124 1.00 81.75 651 VAL A N 1
ATOM 5041 C CA . VAL A 1 651 ? -1.817 5.237 27.809 1.00 81.75 651 VAL A CA 1
ATOM 5042 C C . VAL A 1 651 ? -1.640 3.728 27.928 1.00 81.75 651 VAL A C 1
ATOM 5044 O O . VAL A 1 651 ? -1.080 3.234 28.904 1.00 81.75 651 VAL A O 1
ATOM 5047 N N . LYS A 1 652 ? -2.107 2.993 26.917 1.00 81.56 652 LYS A N 1
ATOM 5048 C CA . LYS A 1 652 ? -1.858 1.556 26.771 1.00 81.56 652 LYS A CA 1
ATOM 5049 C C . LYS A 1 652 ? -0.939 1.336 25.577 1.00 81.56 652 LYS A C 1
ATOM 5051 O O . LYS A 1 652 ? -1.330 1.639 24.452 1.00 81.56 652 LYS A O 1
ATOM 5056 N N . GLU A 1 653 ? 0.258 0.814 25.816 1.00 81.69 653 GLU A N 1
ATOM 5057 C CA . GLU A 1 653 ? 1.223 0.484 24.761 1.00 81.69 653 GLU A CA 1
ATOM 5058 C C . GLU A 1 653 ? 0.678 -0.526 23.747 1.00 81.69 653 GLU A C 1
ATOM 5060 O O . GLU A 1 653 ? -0.163 -1.373 24.066 1.00 81.69 653 GLU A O 1
ATOM 5065 N N . ARG A 1 654 ? 1.205 -0.469 22.520 1.00 83.62 654 ARG A N 1
ATOM 5066 C CA . ARG A 1 654 ? 0.906 -1.437 21.457 1.00 83.62 654 ARG A CA 1
ATOM 5067 C C . ARG A 1 654 ? 2.184 -1.834 20.702 1.00 83.62 654 ARG A C 1
ATOM 5069 O O . ARG A 1 654 ? 3.214 -1.172 20.791 1.00 83.62 654 ARG A O 1
ATOM 5076 N N . GLY A 1 655 ? 2.104 -2.880 19.877 1.00 81.94 655 GLY A N 1
ATOM 5077 C CA . GLY A 1 655 ? 3.166 -3.201 18.916 1.00 81.94 655 GLY A CA 1
ATOM 5078 C C . GLY A 1 655 ? 3.390 -2.071 17.898 1.00 81.94 655 GLY A C 1
ATOM 5079 O O . GLY A 1 655 ? 2.519 -1.789 17.076 1.00 81.94 655 GLY A O 1
ATOM 5080 N N . THR A 1 656 ? 4.558 -1.435 17.959 1.00 84.00 656 THR A N 1
ATOM 5081 C CA . THR A 1 656 ? 5.005 -0.339 17.074 1.00 84.00 656 THR A CA 1
ATOM 5082 C C . THR A 1 656 ? 5.875 -0.812 15.903 1.00 84.00 656 THR A C 1
ATOM 5084 O O . THR A 1 656 ? 6.056 -0.077 14.927 1.00 84.00 656 THR A O 1
ATOM 5087 N N . GLY A 1 657 ? 6.334 -2.064 15.961 1.00 81.19 657 GLY A N 1
ATOM 5088 C CA . GLY A 1 657 ? 7.005 -2.776 14.882 1.00 81.19 657 GLY A CA 1
ATOM 5089 C C . GLY A 1 657 ? 6.067 -3.225 13.758 1.00 81.19 657 GLY A C 1
ATOM 5090 O O . GLY A 1 657 ? 4.975 -3.745 13.990 1.00 81.19 657 GLY A O 1
ATOM 5091 N N . SER A 1 658 ? 6.541 -3.071 12.525 1.00 81.94 658 SER A N 1
ATOM 5092 C CA . SER A 1 658 ? 5.887 -3.469 11.275 1.00 81.94 658 SER A CA 1
ATOM 5093 C C . SER A 1 658 ? 6.837 -4.316 10.419 1.00 81.94 658 SER A C 1
ATOM 5095 O O . SER A 1 658 ? 8.057 -4.126 10.451 1.00 81.94 658 SER A O 1
ATOM 5097 N N . PHE A 1 659 ? 6.279 -5.293 9.699 1.00 82.06 659 PHE A N 1
ATOM 5098 C CA . PHE A 1 659 ? 7.024 -6.233 8.861 1.00 82.06 659 PHE A CA 1
ATOM 5099 C C . PHE A 1 659 ? 6.248 -6.534 7.579 1.00 82.06 659 PHE A C 1
ATOM 5101 O O . PHE A 1 659 ? 5.226 -7.222 7.610 1.00 82.06 659 PHE A O 1
ATOM 5108 N N . ASP A 1 660 ? 6.764 -6.047 6.455 1.00 75.38 660 ASP A N 1
ATOM 5109 C CA . ASP A 1 660 ? 6.091 -6.098 5.162 1.00 75.38 660 ASP A CA 1
ATOM 5110 C C . ASP A 1 660 ? 6.907 -6.915 4.163 1.00 75.38 660 ASP A C 1
ATOM 5112 O O . ASP A 1 660 ? 8.081 -6.636 3.914 1.00 75.38 660 ASP A O 1
ATOM 5116 N N . ILE A 1 661 ? 6.265 -7.903 3.535 1.00 77.94 661 ILE A N 1
ATOM 5117 C CA . ILE A 1 661 ? 6.819 -8.625 2.386 1.00 77.94 661 ILE A CA 1
ATOM 5118 C C . ILE A 1 661 ? 6.008 -8.237 1.151 1.00 77.94 661 ILE A C 1
ATOM 5120 O O . ILE A 1 661 ? 4.845 -8.615 1.007 1.00 77.94 661 ILE A O 1
ATOM 5124 N N . GLY A 1 662 ? 6.638 -7.489 0.248 1.00 69.44 662 GLY A N 1
ATOM 5125 C CA . GLY A 1 662 ? 6.072 -7.105 -1.040 1.00 69.44 662 GLY A CA 1
ATOM 5126 C C . GLY A 1 662 ? 6.593 -7.996 -2.165 1.00 69.44 662 GLY A C 1
ATOM 5127 O O . GLY A 1 662 ? 7.777 -8.323 -2.217 1.00 69.44 662 GLY A O 1
ATOM 5128 N N . ALA A 1 663 ? 5.727 -8.341 -3.113 1.00 73.94 663 ALA A N 1
ATOM 5129 C CA . ALA A 1 663 ? 6.125 -8.931 -4.385 1.00 73.94 663 ALA A CA 1
ATOM 5130 C C . ALA A 1 663 ? 5.323 -8.282 -5.515 1.00 73.94 663 ALA A C 1
ATOM 5132 O O . ALA A 1 663 ? 4.124 -8.052 -5.368 1.00 73.94 663 ALA A O 1
ATOM 5133 N N . GLY A 1 664 ? 5.976 -7.988 -6.634 1.00 71.75 664 GLY A N 1
ATOM 5134 C CA . GLY A 1 664 ? 5.341 -7.431 -7.825 1.00 71.75 664 GLY A CA 1
ATOM 5135 C C . GLY A 1 664 ? 6.188 -7.657 -9.071 1.00 71.75 664 GLY A C 1
ATOM 5136 O O . GLY A 1 664 ? 7.258 -8.262 -9.009 1.00 71.75 664 GLY A O 1
ATOM 5137 N N . PHE A 1 665 ? 5.704 -7.200 -10.219 1.00 75.81 665 PHE A N 1
ATOM 5138 C CA . PHE A 1 665 ? 6.341 -7.429 -11.510 1.00 75.81 665 PHE A CA 1
ATOM 5139 C C . PHE A 1 665 ? 6.246 -6.183 -12.389 1.00 75.81 665 PHE A C 1
ATOM 5141 O O . PHE A 1 665 ? 5.176 -5.590 -12.505 1.00 75.81 665 PHE A O 1
ATOM 5148 N N . SER A 1 666 ? 7.328 -5.817 -13.074 1.00 72.19 666 SER A N 1
ATOM 5149 C CA . SER A 1 666 ? 7.285 -4.835 -14.161 1.00 72.19 666 SER A CA 1
ATOM 5150 C C . SER A 1 666 ? 8.014 -5.346 -15.401 1.00 72.19 666 SER A C 1
ATOM 5152 O O . SER A 1 666 ? 9.001 -6.073 -15.306 1.00 72.19 666 SER A O 1
ATOM 5154 N N . SER A 1 667 ? 7.572 -4.897 -16.575 1.00 68.69 667 SER A N 1
ATOM 5155 C CA . SER A 1 667 ? 8.282 -5.072 -17.852 1.00 68.69 667 SER A CA 1
ATOM 5156 C C . SER A 1 667 ? 9.751 -4.612 -17.835 1.00 68.69 667 SER A C 1
ATOM 5158 O O . SER A 1 667 ? 10.525 -5.021 -18.692 1.00 68.69 667 SER A O 1
ATOM 5160 N N . GLU A 1 668 ? 10.125 -3.728 -16.905 1.00 66.56 668 GLU A N 1
ATOM 5161 C CA . GLU A 1 668 ? 11.405 -3.001 -16.898 1.00 66.56 668 GLU A CA 1
ATOM 5162 C C . GLU A 1 668 ? 12.399 -3.548 -15.865 1.00 66.56 668 GLU A C 1
ATOM 5164 O O . GLU A 1 668 ? 13.611 -3.415 -16.023 1.00 66.56 668 GLU A O 1
ATOM 5169 N N . SER A 1 669 ? 11.886 -4.131 -14.780 1.00 66.38 669 SER A N 1
ATOM 5170 C CA . SER A 1 669 ? 12.667 -4.635 -13.641 1.00 66.38 669 SER A CA 1
ATOM 5171 C C . SER A 1 669 ? 12.464 -6.136 -13.410 1.00 66.38 669 SER A C 1
ATOM 5173 O O . SER A 1 669 ? 13.134 -6.728 -12.564 1.00 66.38 669 SER A O 1
ATOM 5175 N N . GLY A 1 670 ? 11.547 -6.759 -14.156 1.00 72.56 670 GLY A N 1
ATOM 5176 C CA . GLY A 1 670 ? 11.147 -8.148 -13.985 1.00 72.56 670 GLY A CA 1
ATOM 5177 C C . GLY A 1 670 ? 10.371 -8.366 -12.688 1.00 72.56 670 GLY A C 1
ATOM 5178 O O . GLY A 1 670 ? 9.604 -7.509 -12.250 1.00 72.56 670 GLY A O 1
ATOM 5179 N N . LEU A 1 671 ? 10.576 -9.529 -12.067 1.00 73.38 671 LEU A N 1
ATOM 5180 C CA . LEU A 1 671 ? 10.077 -9.814 -10.720 1.00 73.38 671 LEU A CA 1
ATOM 5181 C C . LEU A 1 671 ? 10.817 -8.942 -9.694 1.00 73.38 671 LEU A C 1
ATOM 5183 O O . LEU A 1 671 ? 12.046 -8.926 -9.682 1.00 73.38 671 LEU A O 1
ATOM 5187 N N . VAL A 1 672 ? 10.067 -8.274 -8.817 1.00 77.81 672 VAL A N 1
ATOM 5188 C CA . VAL A 1 672 ? 10.570 -7.447 -7.714 1.00 77.81 672 VAL A CA 1
ATOM 5189 C C . VAL A 1 672 ? 10.062 -8.004 -6.388 1.00 77.81 672 VAL A C 1
ATOM 5191 O O . VAL A 1 672 ? 8.855 -8.038 -6.152 1.00 77.81 672 VAL A O 1
ATOM 5194 N N . GLY A 1 673 ? 10.980 -8.406 -5.512 1.00 79.56 673 GLY A N 1
ATOM 5195 C CA . GLY A 1 673 ? 10.708 -8.652 -4.096 1.00 79.56 673 GLY A CA 1
ATOM 5196 C C . GLY A 1 673 ? 11.112 -7.449 -3.241 1.00 79.56 673 GLY A C 1
ATOM 5197 O O . GLY A 1 673 ? 12.140 -6.822 -3.508 1.00 79.56 673 GLY A O 1
ATOM 5198 N N . LYS A 1 674 ? 10.325 -7.150 -2.206 1.00 82.00 674 LYS A N 1
ATOM 5199 C CA . LYS A 1 674 ? 10.629 -6.190 -1.136 1.00 82.00 674 LYS A CA 1
ATOM 5200 C C . LYS A 1 674 ? 10.467 -6.866 0.228 1.00 82.00 674 LYS A C 1
ATOM 5202 O O . LYS A 1 674 ? 9.530 -7.640 0.417 1.00 82.00 674 LYS A O 1
ATOM 5207 N N . ILE A 1 675 ? 11.328 -6.522 1.178 1.00 82.75 675 ILE A N 1
ATOM 5208 C CA . ILE A 1 675 ? 11.175 -6.812 2.605 1.00 82.75 675 ILE A CA 1
ATOM 5209 C C . ILE A 1 675 ? 11.436 -5.504 3.354 1.00 82.75 675 ILE A C 1
ATOM 5211 O O . ILE A 1 675 ? 12.511 -4.931 3.201 1.00 82.75 675 ILE A O 1
ATOM 5215 N N . SER A 1 676 ? 10.474 -5.052 4.155 1.00 81.44 676 SER A N 1
ATOM 5216 C CA . SER A 1 676 ? 10.614 -3.908 5.063 1.00 81.44 676 SER A CA 1
ATOM 5217 C C . SER A 1 676 ? 10.438 -4.384 6.503 1.00 81.44 676 SER A C 1
ATOM 5219 O O . SER A 1 676 ? 9.514 -5.139 6.807 1.00 81.44 676 SER A O 1
ATOM 5221 N N . VAL A 1 677 ? 11.327 -3.945 7.391 1.00 87.75 677 VAL A N 1
ATOM 5222 C CA . VAL A 1 677 ? 11.223 -4.093 8.848 1.00 87.75 677 VAL A CA 1
ATOM 5223 C C . VAL A 1 677 ? 11.299 -2.688 9.429 1.00 87.75 677 VAL A C 1
ATOM 5225 O O . VAL A 1 677 ? 12.323 -2.025 9.275 1.00 87.75 677 VAL A O 1
ATOM 5228 N N . ARG A 1 678 ? 10.246 -2.214 10.096 1.00 87.81 678 ARG A N 1
ATOM 5229 C CA . ARG A 1 678 ? 10.197 -0.841 10.619 1.00 87.81 678 ARG A CA 1
ATOM 5230 C C . ARG A 1 678 ? 9.650 -0.813 12.035 1.00 87.81 678 ARG A C 1
ATOM 5232 O O . ARG A 1 678 ? 8.471 -1.072 12.255 1.00 87.81 678 ARG A O 1
ATOM 5239 N N . GLU A 1 679 ? 10.510 -0.457 12.978 1.00 90.81 679 GLU A N 1
ATOM 5240 C CA . GLU A 1 679 ? 10.157 -0.168 14.364 1.00 90.81 679 GLU A CA 1
ATOM 5241 C C . GLU A 1 679 ? 10.033 1.350 14.52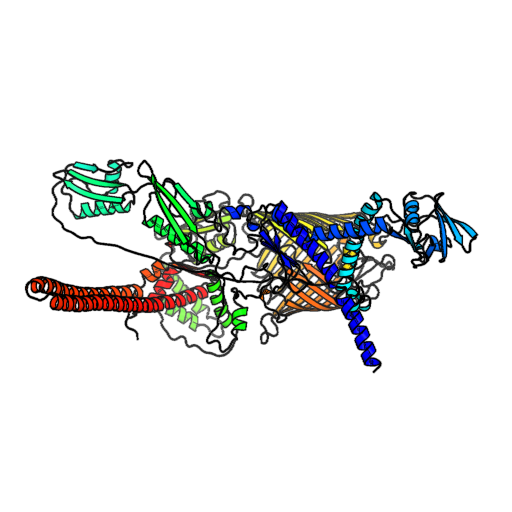2 1.00 90.81 679 GLU A C 1
ATOM 5243 O O . GLU A 1 679 ? 11.008 2.072 14.317 1.00 90.81 679 GLU A O 1
ATOM 5248 N N . ARG A 1 680 ? 8.827 1.848 14.819 1.00 86.88 680 ARG A N 1
ATOM 5249 C CA . ARG A 1 680 ? 8.530 3.288 14.910 1.00 86.88 680 ARG A CA 1
ATOM 5250 C C . ARG A 1 680 ? 8.879 3.891 16.285 1.00 86.88 680 ARG A C 1
ATOM 5252 O O . ARG A 1 680 ? 9.035 5.108 16.368 1.00 86.88 680 ARG A O 1
ATOM 5259 N N . ASN A 1 681 ? 9.037 3.071 17.330 1.00 89.25 681 ASN A N 1
ATOM 5260 C CA . ASN A 1 681 ? 9.325 3.493 18.708 1.00 89.25 681 ASN A CA 1
ATOM 5261 C C . ASN A 1 681 ? 10.531 2.743 19.316 1.00 89.25 681 ASN A C 1
ATOM 5263 O O . ASN A 1 681 ? 10.487 2.219 20.431 1.00 89.25 681 ASN A O 1
ATOM 5267 N N . ALA A 1 682 ? 11.639 2.679 18.576 1.00 87.56 682 ALA A N 1
ATOM 5268 C CA . ALA A 1 682 ? 12.834 1.951 18.985 1.00 87.56 682 ALA A CA 1
ATOM 5269 C C . ALA A 1 682 ? 13.375 2.457 20.336 1.00 87.56 682 ALA A C 1
ATOM 5271 O O . ALA A 1 682 ? 13.626 3.653 20.523 1.00 87.56 682 ALA A O 1
ATOM 5272 N N . PHE A 1 683 ? 13.575 1.517 21.266 1.00 85.56 683 PHE A N 1
ATOM 5273 C CA . PHE A 1 683 ? 14.015 1.763 22.647 1.00 85.56 683 PHE A CA 1
ATOM 5274 C C . PHE A 1 683 ? 13.113 2.735 23.434 1.00 85.56 683 PHE A C 1
ATOM 5276 O O . PHE A 1 683 ? 13.601 3.422 24.330 1.00 85.56 683 PHE A O 1
ATOM 5283 N N . GLY A 1 684 ? 11.835 2.867 23.059 1.00 85.69 684 GLY A N 1
ATOM 5284 C CA . GLY A 1 684 ? 10.900 3.787 23.712 1.00 85.69 684 GLY A CA 1
ATOM 5285 C C . GLY A 1 684 ? 11.124 5.268 23.417 1.00 85.69 684 GLY A C 1
ATOM 5286 O O . GLY A 1 684 ? 10.383 6.116 23.907 1.00 85.69 684 GLY A O 1
ATOM 5287 N N . ALA A 1 685 ? 12.154 5.612 22.641 1.00 85.56 685 ALA A N 1
ATOM 5288 C CA . ALA A 1 685 ? 12.602 6.989 22.443 1.00 85.56 685 ALA A CA 1
ATOM 5289 C C . ALA A 1 685 ? 11.823 7.741 21.343 1.00 85.56 685 ALA A C 1
ATOM 5291 O O . ALA A 1 685 ? 12.228 8.831 20.922 1.00 85.56 685 ALA A O 1
ATOM 5292 N N . GLY A 1 686 ? 10.743 7.148 20.820 1.00 84.81 686 GLY A N 1
ATOM 5293 C CA . GLY A 1 686 ? 10.040 7.622 19.629 1.00 84.81 686 GLY A CA 1
ATOM 5294 C C . GLY A 1 686 ? 10.947 7.738 18.405 1.00 84.81 686 GLY A C 1
ATOM 5295 O O . GLY A 1 686 ? 10.713 8.593 17.558 1.00 84.81 686 GLY A O 1
ATOM 5296 N N . LYS A 1 687 ? 12.027 6.949 18.351 1.00 88.75 687 LYS A N 1
ATOM 5297 C CA . LYS A 1 687 ? 12.969 6.897 17.229 1.00 88.75 687 LYS A CA 1
ATOM 5298 C C . LYS A 1 687 ? 12.544 5.788 16.281 1.00 88.75 687 LYS A C 1
ATOM 5300 O O . LYS A 1 687 ? 12.281 4.677 16.729 1.00 88.75 687 LYS A O 1
ATOM 5305 N N . MET A 1 688 ? 12.545 6.061 14.984 1.00 89.81 688 MET A N 1
ATOM 5306 C CA . MET A 1 688 ? 12.298 5.028 13.986 1.00 89.81 688 MET A CA 1
ATOM 5307 C C . MET A 1 688 ? 13.607 4.325 13.619 1.00 89.81 688 MET A C 1
ATOM 5309 O O . MET A 1 688 ? 14.601 4.990 13.325 1.00 89.81 688 MET A O 1
ATOM 5313 N N . VAL A 1 689 ? 13.588 2.995 13.578 1.00 91.69 689 VAL A N 1
ATOM 5314 C CA . VAL A 1 689 ? 14.584 2.167 12.887 1.00 91.69 689 VAL A CA 1
ATOM 5315 C C . VAL A 1 689 ? 13.872 1.466 11.737 1.00 91.69 689 VAL A C 1
ATOM 5317 O O . VAL A 1 689 ? 12.907 0.739 11.964 1.00 91.69 689 VAL A O 1
ATOM 5320 N N . ALA A 1 690 ? 14.337 1.684 10.510 1.00 88.31 690 ALA A N 1
ATOM 5321 C CA . ALA A 1 690 ? 13.820 1.038 9.309 1.00 88.31 690 ALA A CA 1
ATOM 5322 C C . ALA A 1 690 ? 14.941 0.283 8.584 1.00 88.31 690 ALA A C 1
ATOM 5324 O O . ALA A 1 690 ? 16.032 0.817 8.399 1.00 88.31 690 ALA A O 1
ATOM 5325 N N . PHE A 1 691 ? 14.665 -0.951 8.174 1.00 92.00 691 PHE A N 1
ATOM 5326 C CA . PHE A 1 691 ? 15.489 -1.741 7.268 1.00 92.00 691 PHE A CA 1
ATOM 5327 C C . PHE A 1 691 ? 14.648 -2.111 6.048 1.00 92.00 691 PHE A C 1
ATOM 5329 O O . PHE A 1 691 ? 13.663 -2.841 6.171 1.00 92.00 691 PHE A O 1
ATOM 5336 N N . ASP A 1 692 ? 15.054 -1.625 4.881 1.00 88.19 692 ASP A N 1
ATOM 5337 C CA . ASP A 1 692 ? 14.331 -1.782 3.623 1.00 88.19 692 ASP A CA 1
ATOM 5338 C C . ASP A 1 692 ? 15.236 -2.484 2.598 1.00 88.19 692 ASP A C 1
ATOM 5340 O O . ASP A 1 692 ? 16.263 -1.951 2.176 1.00 88.19 692 ASP A O 1
ATOM 5344 N N . LEU A 1 693 ? 14.858 -3.695 2.181 1.00 90.56 693 LEU A N 1
ATOM 5345 C CA . LEU A 1 693 ? 15.572 -4.527 1.208 1.00 90.56 693 LEU A CA 1
ATOM 5346 C C . LEU A 1 693 ? 14.697 -4.754 -0.031 1.00 90.56 693 LEU A C 1
ATOM 5348 O O . LEU A 1 693 ? 13.576 -5.246 0.079 1.00 90.56 693 LEU A O 1
ATOM 5352 N N . SER A 1 694 ? 15.216 -4.475 -1.228 1.00 87.69 694 SER A N 1
ATOM 5353 C CA . SER A 1 694 ? 14.560 -4.815 -2.495 1.00 87.69 694 SER A CA 1
ATOM 5354 C C . SER A 1 694 ? 15.495 -5.551 -3.452 1.00 87.69 694 SER A C 1
ATOM 5356 O O . SER A 1 694 ? 16.682 -5.240 -3.555 1.00 87.69 694 SER A O 1
ATOM 5358 N N . ARG A 1 695 ? 14.952 -6.534 -4.174 1.00 85.94 695 ARG A N 1
ATOM 5359 C CA . ARG A 1 695 ? 15.641 -7.277 -5.236 1.00 85.94 695 ARG A CA 1
ATOM 5360 C C . ARG A 1 695 ? 14.707 -7.377 -6.433 1.00 85.94 695 ARG A C 1
ATOM 5362 O O . ARG A 1 695 ? 13.704 -8.087 -6.379 1.00 85.94 695 ARG A O 1
ATOM 5369 N N . SER A 1 696 ? 15.041 -6.664 -7.503 1.00 79.50 696 SER A N 1
ATOM 5370 C CA . SER A 1 696 ? 14.470 -6.892 -8.833 1.00 79.50 696 SER A CA 1
ATOM 5371 C C . SER A 1 696 ? 15.322 -7.912 -9.600 1.00 79.50 696 SER A C 1
ATOM 5373 O O . SER A 1 696 ? 16.257 -8.476 -9.027 1.00 79.50 696 SER A O 1
ATOM 5375 N N . MET A 1 697 ? 15.078 -8.140 -10.894 1.00 73.50 697 MET A N 1
ATOM 5376 C CA . MET A 1 697 ? 16.030 -8.887 -11.730 1.00 73.50 697 MET A CA 1
ATOM 5377 C C . MET A 1 697 ? 17.319 -8.083 -11.981 1.00 73.50 697 MET A C 1
ATOM 5379 O O . MET A 1 697 ? 18.416 -8.632 -11.863 1.00 73.50 697 MET A O 1
ATOM 5383 N N . THR A 1 698 ? 17.206 -6.776 -12.242 1.00 71.38 698 THR A N 1
ATOM 5384 C CA . THR A 1 698 ? 18.316 -5.896 -12.666 1.00 71.38 698 THR A CA 1
ATOM 5385 C C . THR A 1 698 ? 18.968 -5.088 -11.537 1.00 71.38 698 THR A C 1
ATOM 5387 O O . THR A 1 698 ? 20.013 -4.473 -11.750 1.00 71.38 698 THR A O 1
ATOM 5390 N N . SER A 1 699 ? 18.395 -5.092 -10.331 1.00 81.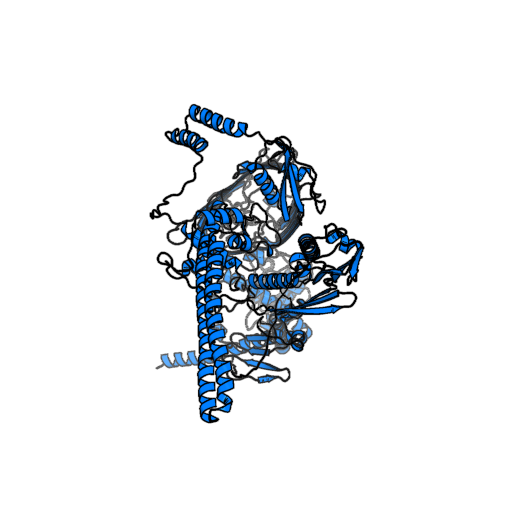12 699 SER A N 1
ATOM 5391 C CA . SER A 1 699 ? 18.898 -4.343 -9.173 1.00 81.12 699 SER A CA 1
ATOM 5392 C C . SER A 1 699 ? 18.732 -5.076 -7.839 1.00 81.12 699 SER A C 1
ATOM 5394 O O . SER A 1 699 ? 17.817 -5.880 -7.655 1.00 81.12 699 SER A O 1
ATOM 5396 N N . LEU A 1 700 ? 19.610 -4.743 -6.895 1.00 86.25 700 LEU A N 1
ATOM 5397 C CA . LEU A 1 700 ? 19.552 -5.071 -5.471 1.00 86.25 700 LEU A CA 1
ATOM 5398 C C . LEU A 1 700 ? 19.760 -3.765 -4.693 1.00 86.25 700 LEU A C 1
ATOM 5400 O O . LEU A 1 700 ? 20.710 -3.040 -4.973 1.00 86.25 700 LEU A O 1
ATOM 5404 N N . SER A 1 701 ? 18.906 -3.458 -3.721 1.00 89.50 701 SER A N 1
ATOM 5405 C CA . SER A 1 701 ? 19.038 -2.278 -2.859 1.00 89.50 701 SER A CA 1
ATOM 5406 C C . SER A 1 701 ? 18.753 -2.633 -1.406 1.00 89.50 701 SER A C 1
ATOM 5408 O O . SER A 1 701 ? 17.763 -3.306 -1.138 1.00 89.50 701 SER A O 1
ATOM 5410 N N . GLY A 1 702 ? 19.558 -2.135 -0.475 1.00 91.75 702 GLY A N 1
ATOM 5411 C CA . GLY A 1 702 ? 19.302 -2.224 0.960 1.00 91.75 702 GLY A CA 1
ATOM 5412 C C . GLY A 1 702 ? 19.576 -0.887 1.639 1.00 91.75 702 GLY A C 1
ATOM 5413 O O . GLY A 1 702 ? 20.608 -0.272 1.359 1.00 91.75 702 GLY A O 1
ATOM 5414 N N . THR A 1 703 ? 18.699 -0.447 2.537 1.00 90.94 703 THR A N 1
ATOM 5415 C CA . THR A 1 703 ? 18.989 0.647 3.475 1.00 90.94 703 THR A CA 1
ATOM 5416 C C . THR A 1 703 ? 18.741 0.215 4.916 1.00 90.94 703 THR A C 1
ATOM 5418 O O . THR A 1 703 ? 17.962 -0.701 5.187 1.00 90.94 703 THR A O 1
ATOM 5421 N N . LEU A 1 704 ? 19.455 0.856 5.838 1.00 93.12 704 LEU A N 1
ATOM 5422 C CA . LEU A 1 704 ? 19.200 0.810 7.272 1.00 93.12 704 LEU A CA 1
ATOM 5423 C C . LEU A 1 704 ? 19.233 2.253 7.778 1.00 93.12 704 LEU A C 1
ATOM 5425 O O . LEU A 1 704 ? 20.301 2.868 7.830 1.00 93.12 704 LEU A O 1
ATOM 5429 N N . ASP A 1 705 ? 18.063 2.777 8.125 1.00 88.38 705 ASP A N 1
ATOM 5430 C CA . ASP A 1 705 ? 17.817 4.173 8.475 1.00 88.38 705 ASP A CA 1
ATOM 5431 C C . ASP A 1 705 ? 17.386 4.298 9.945 1.00 88.38 705 ASP A C 1
ATOM 5433 O O . ASP A 1 705 ? 16.401 3.698 10.381 1.00 88.38 705 ASP A O 1
ATOM 5437 N N . LEU A 1 706 ? 18.107 5.120 10.711 1.00 92.81 706 LEU A N 1
ATOM 5438 C CA . LEU A 1 706 ? 17.742 5.559 12.058 1.00 92.81 706 LEU A CA 1
ATOM 5439 C C . LEU A 1 706 ? 17.249 7.008 11.983 1.00 92.81 706 LEU A C 1
ATOM 5441 O O . LEU A 1 706 ? 18.027 7.905 11.661 1.00 92.81 706 LEU A O 1
ATOM 5445 N N . VAL A 1 707 ? 15.987 7.260 12.333 1.00 89.81 707 VAL A N 1
ATOM 5446 C CA . VAL A 1 707 ? 15.396 8.607 12.344 1.00 89.81 707 VAL A CA 1
ATOM 5447 C C . VAL A 1 707 ? 14.986 8.998 13.759 1.00 89.81 707 VAL A C 1
ATOM 5449 O O . VAL A 1 707 ? 14.154 8.349 14.388 1.00 89.81 707 VAL A O 1
ATOM 5452 N N . THR A 1 708 ? 15.546 10.101 14.253 1.00 90.38 708 THR A N 1
ATOM 5453 C CA . THR A 1 708 ? 15.101 10.768 15.482 1.00 90.38 708 THR A CA 1
ATOM 5454 C C . THR A 1 708 ? 14.184 11.935 15.105 1.00 90.38 708 THR A C 1
ATOM 5456 O O . THR A 1 708 ? 14.679 12.927 14.564 1.00 90.38 708 THR A O 1
ATOM 5459 N N . PRO A 1 709 ? 12.865 11.855 15.351 1.00 86.00 709 PRO A N 1
ATOM 5460 C CA . PRO A 1 709 ? 11.969 12.993 15.202 1.00 86.00 709 PRO A CA 1
ATOM 5461 C C . PRO A 1 709 ? 12.120 13.970 16.374 1.00 86.00 709 PRO A C 1
ATOM 5463 O O . PRO A 1 709 ? 12.492 13.581 17.487 1.00 86.00 709 PR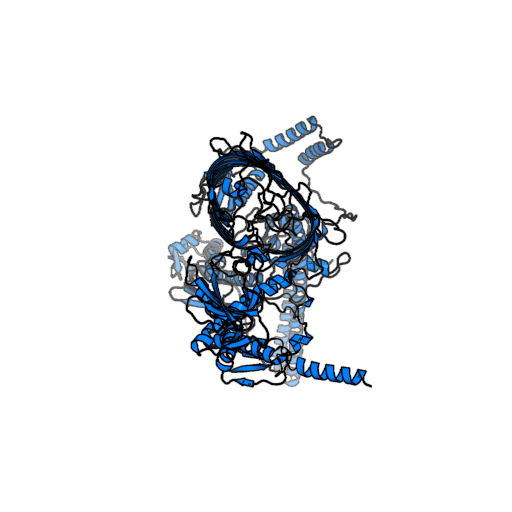O A O 1
ATOM 5466 N N . ASN A 1 710 ? 11.773 15.229 16.109 1.00 82.12 710 ASN A N 1
ATOM 5467 C CA . ASN A 1 710 ? 11.794 16.338 17.059 1.00 82.12 710 ASN A CA 1
ATOM 5468 C C . ASN A 1 710 ? 13.149 16.513 17.766 1.00 82.12 710 ASN A C 1
ATOM 5470 O O . ASN A 1 710 ? 13.271 16.387 18.984 1.00 82.12 710 ASN A O 1
ATOM 5474 N N . VAL A 1 711 ? 14.189 16.772 16.971 1.00 85.00 711 VAL A N 1
ATOM 5475 C CA . VAL A 1 711 ? 15.534 17.095 17.461 1.00 85.00 711 VAL A CA 1
ATOM 5476 C C . VAL A 1 711 ? 15.552 18.510 18.032 1.00 85.00 711 VAL A C 1
ATOM 5478 O O . VAL A 1 711 ? 15.047 19.439 17.399 1.00 85.00 711 VAL A O 1
ATOM 5481 N N . LEU A 1 712 ? 16.153 18.664 19.219 1.00 81.50 712 LEU A N 1
ATOM 5482 C CA . LEU A 1 712 ? 16.187 19.923 19.981 1.00 81.50 712 LEU A CA 1
ATOM 5483 C C . LEU A 1 712 ? 14.779 20.530 20.158 1.00 81.50 712 LEU A C 1
ATOM 5485 O O . LEU A 1 712 ? 14.597 21.734 20.011 1.00 81.50 712 LEU A O 1
ATOM 5489 N N . ASP A 1 713 ? 13.786 19.658 20.374 1.00 74.62 713 ASP A N 1
ATOM 5490 C CA . ASP A 1 713 ? 12.362 19.968 20.580 1.00 74.62 713 ASP A CA 1
ATOM 5491 C C . ASP A 1 713 ? 11.708 20.848 19.491 1.00 74.62 713 ASP A C 1
ATOM 5493 O O . ASP A 1 713 ? 10.652 21.445 19.684 1.00 74.62 713 ASP A O 1
ATOM 5497 N N . SER A 1 714 ? 12.311 20.868 18.298 1.00 81.31 714 SER A N 1
ATOM 5498 C CA . SER A 1 714 ? 11.783 21.504 17.086 1.00 81.31 714 SER A CA 1
ATOM 5499 C C . SER A 1 714 ? 10.922 20.543 16.254 1.00 81.31 714 SER A C 1
ATOM 5501 O O . SER A 1 714 ? 10.886 19.346 16.526 1.00 81.31 714 SER A O 1
ATOM 5503 N N . ASP A 1 715 ? 10.296 21.011 15.169 1.00 75.81 715 ASP A N 1
ATOM 5504 C CA . ASP A 1 715 ? 9.652 20.145 14.159 1.00 75.81 715 ASP A CA 1
ATOM 5505 C C . ASP A 1 715 ? 10.635 19.530 13.135 1.00 75.81 715 ASP A C 1
ATOM 5507 O O . ASP A 1 715 ? 10.231 19.008 12.093 1.00 75.81 715 ASP A O 1
ATOM 5511 N N . VAL A 1 716 ? 11.944 19.565 13.417 1.00 84.94 716 VAL A N 1
ATOM 5512 C CA . VAL A 1 716 ? 12.972 18.927 12.584 1.00 84.94 716 VAL A CA 1
ATOM 5513 C C . VAL A 1 716 ? 13.207 17.484 13.037 1.00 84.94 716 VAL A C 1
ATOM 5515 O O . VAL A 1 716 ? 13.523 17.213 14.196 1.00 84.94 716 VAL A O 1
ATOM 5518 N N . ALA A 1 717 ? 13.113 16.543 12.101 1.00 87.12 717 ALA A N 1
ATOM 5519 C CA . ALA A 1 717 ? 13.618 15.183 12.255 1.00 87.12 717 ALA A CA 1
ATOM 5520 C C . ALA A 1 717 ? 15.036 15.061 11.673 1.00 87.12 717 ALA A C 1
ATOM 5522 O O . ALA A 1 717 ? 15.337 15.650 10.632 1.00 87.12 717 ALA A O 1
ATOM 5523 N N . PHE A 1 718 ? 15.887 14.264 12.322 1.00 91.94 718 PHE A N 1
ATOM 5524 C CA . PHE A 1 718 ? 17.227 13.915 11.847 1.00 91.94 718 PHE A CA 1
ATOM 5525 C C . PHE A 1 718 ? 17.322 12.415 11.565 1.00 91.94 718 PHE A C 1
ATOM 5527 O O . PHE A 1 718 ? 17.146 11.594 12.466 1.00 91.94 718 PHE A O 1
ATOM 5534 N N . GLY A 1 719 ? 17.608 12.066 10.315 1.00 91.81 719 GLY A N 1
ATOM 5535 C CA . GLY A 1 719 ? 17.914 10.715 9.866 1.00 91.81 719 GLY A CA 1
ATOM 5536 C C . GLY A 1 719 ? 19.411 10.504 9.657 1.00 91.81 719 GLY A C 1
ATOM 5537 O O . GLY A 1 719 ? 20.090 11.369 9.100 1.00 91.81 719 GLY A O 1
ATOM 5538 N N . VAL A 1 720 ? 19.902 9.329 10.041 1.00 93.38 720 VAL A N 1
ATOM 5539 C CA . VAL A 1 720 ? 21.203 8.778 9.645 1.00 93.38 720 VAL A CA 1
ATOM 5540 C C . VAL A 1 720 ? 20.939 7.409 9.032 1.00 93.38 720 VAL A C 1
ATOM 5542 O O . VAL A 1 720 ? 20.356 6.552 9.692 1.00 93.38 720 VAL A O 1
ATOM 5545 N N . GLY A 1 721 ? 21.352 7.202 7.784 1.00 93.12 721 GLY A N 1
ATOM 5546 C CA . GLY A 1 721 ? 21.065 5.973 7.047 1.00 93.12 721 GLY A CA 1
ATOM 5547 C C . GLY A 1 721 ? 22.267 5.464 6.271 1.00 93.12 721 GLY A C 1
ATOM 5548 O O . GLY A 1 721 ? 22.895 6.226 5.530 1.00 93.12 721 GLY A O 1
ATOM 5549 N N . VAL A 1 722 ? 22.582 4.177 6.421 1.00 94.88 722 VAL A N 1
ATOM 5550 C CA . VAL A 1 722 ? 23.536 3.479 5.547 1.00 94.88 722 VAL A CA 1
ATOM 5551 C C . VAL A 1 722 ? 22.783 2.819 4.401 1.00 94.88 722 VAL A C 1
ATOM 5553 O O . VAL A 1 722 ? 21.703 2.263 4.594 1.00 94.88 722 VAL A O 1
ATOM 5556 N N . PHE A 1 723 ? 23.349 2.881 3.199 1.00 92.94 723 PHE A N 1
ATOM 5557 C CA . PHE A 1 723 ? 22.715 2.351 1.998 1.00 92.94 723 PHE A CA 1
ATOM 5558 C C . PHE A 1 723 ? 23.697 1.577 1.122 1.00 92.94 723 PHE A C 1
ATOM 5560 O O . PHE A 1 723 ? 24.879 1.912 1.012 1.00 92.94 723 PHE A O 1
ATOM 5567 N N . TYR A 1 724 ? 23.164 0.563 0.452 1.00 93.62 724 TYR A N 1
ATOM 5568 C CA . TYR A 1 724 ? 23.816 -0.214 -0.589 1.00 93.62 724 TYR A CA 1
ATOM 5569 C C . TYR A 1 724 ? 22.868 -0.328 -1.782 1.00 93.62 724 TYR A C 1
ATOM 5571 O O . TYR A 1 724 ? 21.685 -0.632 -1.615 1.00 93.62 724 TYR A O 1
ATOM 5579 N N . SER A 1 725 ? 23.368 -0.127 -2.997 1.00 91.62 725 SER A N 1
ATOM 5580 C CA . SER A 1 725 ? 22.634 -0.485 -4.207 1.00 91.62 725 SER A CA 1
ATOM 5581 C C . SER A 1 725 ? 23.560 -0.966 -5.317 1.00 91.62 725 SER A C 1
ATOM 5583 O O . SER A 1 725 ? 24.523 -0.298 -5.688 1.00 91.62 725 SER A O 1
ATOM 5585 N N . GLN A 1 726 ? 23.232 -2.126 -5.875 1.00 87.94 726 GLN A N 1
ATOM 5586 C CA . GLN A 1 726 ? 23.849 -2.682 -7.069 1.00 87.94 726 GLN A CA 1
ATOM 5587 C C . GLN A 1 726 ? 22.825 -2.661 -8.204 1.00 87.94 726 GLN A C 1
ATOM 5589 O O . GLN A 1 726 ? 21.673 -3.061 -8.019 1.00 87.94 726 GLN A O 1
ATOM 5594 N N . GLN A 1 727 ? 23.235 -2.200 -9.381 1.00 83.88 727 GLN A N 1
ATOM 5595 C CA . GLN A 1 727 ? 22.384 -2.103 -10.561 1.00 83.88 727 GLN A CA 1
ATOM 5596 C C . GLN A 1 727 ? 23.172 -2.515 -11.808 1.00 83.88 727 GLN A C 1
ATOM 5598 O O . GLN A 1 727 ? 24.211 -1.930 -12.113 1.00 83.88 727 GLN A O 1
ATOM 5603 N N . GLY A 1 728 ? 22.670 -3.515 -12.532 1.00 75.88 728 GLY A N 1
ATOM 5604 C CA . GLY A 1 728 ? 23.136 -3.822 -13.884 1.00 75.88 728 GLY A CA 1
ATOM 5605 C C . GLY A 1 728 ? 22.603 -2.788 -14.876 1.00 75.88 728 GLY A C 1
ATOM 5606 O O . GLY A 1 728 ? 21.487 -2.283 -14.709 1.00 75.88 728 GLY A O 1
ATOM 5607 N N . SER A 1 729 ? 23.384 -2.456 -15.904 1.00 68.88 729 SER A N 1
ATOM 5608 C CA . SER A 1 729 ? 22.927 -1.537 -16.947 1.00 68.88 729 SER A CA 1
ATOM 5609 C C . SER A 1 729 ? 21.731 -2.123 -17.725 1.00 68.88 729 SER A C 1
ATOM 5611 O O . SER A 1 729 ? 21.639 -3.342 -17.897 1.00 68.88 729 SER A O 1
ATOM 5613 N N . PRO A 1 730 ? 20.778 -1.296 -18.198 1.00 60.16 730 PRO A N 1
ATOM 5614 C CA . PRO A 1 730 ? 19.681 -1.785 -19.029 1.00 60.16 730 PRO A CA 1
ATOM 5615 C C . PRO A 1 730 ? 20.212 -2.362 -20.348 1.00 60.16 730 PRO A C 1
ATOM 5617 O O . PRO A 1 730 ? 20.808 -1.634 -21.145 1.00 60.16 730 PRO A O 1
ATOM 5620 N N . SER A 1 731 ? 19.985 -3.659 -20.585 1.00 57.31 731 SER A N 1
ATOM 5621 C CA . SER A 1 731 ? 20.413 -4.327 -21.819 1.00 57.31 731 SER A CA 1
ATOM 5622 C C . SER A 1 731 ? 19.809 -3.650 -23.054 1.00 57.31 731 SER A C 1
ATOM 5624 O O . SER A 1 731 ? 18.613 -3.363 -23.112 1.00 57.31 731 SER A O 1
ATOM 5626 N N . SER A 1 732 ? 20.638 -3.421 -24.074 1.00 48.88 732 SER A N 1
ATOM 5627 C CA . SER A 1 732 ? 20.214 -2.866 -25.362 1.00 48.88 732 SER A CA 1
ATOM 5628 C C . SER A 1 732 ? 19.476 -3.885 -26.246 1.00 48.88 732 SER A C 1
ATOM 5630 O O . SER A 1 732 ? 18.885 -3.497 -27.258 1.00 48.88 732 SER A O 1
ATOM 5632 N N . SER A 1 733 ? 19.468 -5.177 -25.886 1.00 48.69 733 SER A N 1
ATOM 5633 C CA . SER A 1 733 ? 18.966 -6.275 -26.726 1.00 48.69 733 SER A CA 1
ATOM 5634 C C . SER A 1 733 ? 17.435 -6.469 -26.680 1.00 48.69 733 SER A C 1
ATOM 5636 O O . SER A 1 733 ? 16.940 -7.578 -26.470 1.00 48.69 733 SER A O 1
ATOM 5638 N N . GLY A 1 734 ? 16.679 -5.393 -26.921 1.00 49.84 734 GLY A N 1
ATOM 5639 C CA . GLY A 1 734 ? 15.219 -5.404 -27.101 1.00 49.84 734 GLY A CA 1
ATOM 5640 C C . GLY A 1 734 ? 14.401 -4.942 -25.885 1.00 49.84 734 GLY A C 1
ATOM 5641 O O . GLY A 1 734 ? 14.893 -4.917 -24.766 1.00 49.84 734 GLY A O 1
ATOM 5642 N N . GLY A 1 735 ? 13.138 -4.558 -26.127 1.00 50.84 735 GLY A N 1
ATOM 5643 C CA . GLY A 1 735 ? 12.191 -4.093 -25.095 1.00 50.84 735 GLY A CA 1
ATOM 5644 C C . GLY A 1 735 ? 11.669 -5.209 -24.175 1.00 50.84 735 GLY A C 1
ATOM 5645 O O . GLY A 1 735 ? 12.351 -6.207 -23.970 1.00 50.84 735 GLY A O 1
ATOM 5646 N N . THR A 1 736 ? 10.436 -5.087 -23.673 1.00 46.75 736 THR A N 1
ATOM 5647 C CA . THR A 1 736 ? 9.765 -6.011 -22.728 1.00 46.75 736 THR A CA 1
ATOM 5648 C C . THR A 1 736 ? 9.984 -7.497 -23.051 1.00 46.75 736 THR A C 1
ATOM 5650 O O . THR A 1 736 ? 10.223 -8.300 -22.154 1.00 46.75 736 THR A O 1
ATOM 5653 N N . LEU A 1 737 ? 9.948 -7.880 -24.333 1.00 42.78 737 LEU A N 1
ATOM 5654 C CA . LEU A 1 737 ? 10.242 -9.247 -24.789 1.00 42.78 737 LEU A CA 1
ATOM 5655 C C . LEU A 1 737 ? 11.713 -9.667 -24.646 1.00 42.78 737 LEU A C 1
ATOM 5657 O O . LEU A 1 737 ? 11.977 -10.828 -24.357 1.00 42.78 737 LEU A O 1
ATOM 5661 N N . GLY A 1 738 ? 12.660 -8.761 -24.893 1.00 48.06 738 GLY A N 1
ATOM 5662 C CA . GLY A 1 738 ? 14.097 -9.022 -24.793 1.00 48.06 738 GLY A CA 1
ATOM 5663 C C . GLY A 1 738 ? 14.509 -9.257 -23.344 1.00 48.06 738 GLY A C 1
ATOM 5664 O O . GLY A 1 738 ? 15.029 -10.322 -23.024 1.00 48.06 738 GLY A O 1
ATOM 5665 N N . GLY A 1 739 ? 14.169 -8.326 -22.447 1.00 47.50 739 GLY A N 1
ATOM 5666 C CA . GLY A 1 739 ? 14.467 -8.447 -21.012 1.00 47.50 739 GLY A CA 1
ATOM 5667 C C . GLY A 1 739 ? 13.819 -9.656 -20.318 1.00 47.50 739 GLY A C 1
ATOM 5668 O O . GLY A 1 739 ? 14.341 -10.136 -19.318 1.00 47.50 739 GLY A O 1
ATOM 5669 N N . LEU A 1 740 ? 12.716 -10.191 -20.857 1.00 45.00 740 LEU A N 1
ATOM 5670 C CA . LEU A 1 740 ? 12.075 -11.417 -20.357 1.00 45.00 740 LEU A CA 1
ATOM 5671 C C . LEU A 1 740 ? 12.723 -12.724 -20.847 1.00 45.00 740 LEU A C 1
ATOM 5673 O O . LEU A 1 740 ? 12.400 -13.786 -20.312 1.00 45.00 740 LEU A O 1
ATOM 5677 N N . LEU A 1 741 ? 13.560 -12.683 -21.891 1.00 39.75 741 LEU A N 1
ATOM 5678 C CA . LEU A 1 741 ? 13.987 -13.876 -22.638 1.00 39.75 741 LEU A CA 1
ATOM 5679 C C . LEU A 1 741 ? 15.504 -14.002 -22.839 1.00 39.75 741 LEU A C 1
ATOM 5681 O O . LEU A 1 741 ? 15.987 -15.127 -23.005 1.00 39.75 741 LEU A O 1
ATOM 5685 N N . SER A 1 742 ? 16.233 -12.886 -22.826 1.00 42.34 742 SER A N 1
ATOM 5686 C CA . SER A 1 742 ? 17.692 -12.833 -22.897 1.00 42.34 742 SER A CA 1
ATOM 5687 C C . SER A 1 742 ? 18.322 -13.064 -21.524 1.00 42.34 742 SER A C 1
ATOM 5689 O O . SER A 1 742 ? 17.915 -12.465 -20.534 1.00 42.34 742 SER A O 1
ATOM 5691 N N . SER A 1 743 ? 19.381 -13.874 -21.489 1.00 38.84 743 SER A N 1
ATOM 5692 C CA . SER A 1 743 ? 20.343 -13.955 -20.379 1.00 38.84 743 SER A CA 1
ATOM 5693 C C . SER A 1 743 ? 21.338 -12.792 -20.352 1.00 38.84 743 SER A C 1
ATOM 5695 O O . SER A 1 743 ? 22.186 -12.765 -19.470 1.00 38.84 743 SER A O 1
ATOM 5697 N N . SER A 1 744 ? 21.244 -11.857 -21.307 1.00 44.31 744 SER A N 1
ATOM 5698 C CA . SER A 1 744 ? 22.199 -10.768 -21.497 1.00 44.31 744 SER A CA 1
ATOM 5699 C C . SER A 1 744 ? 22.367 -9.962 -20.212 1.00 44.31 744 SER A C 1
ATOM 5701 O O . SER A 1 744 ? 21.462 -9.210 -19.826 1.00 44.31 744 SER A O 1
ATOM 5703 N N . GLU A 1 745 ? 23.526 -10.096 -19.577 1.00 50.47 745 GLU A N 1
ATOM 5704 C CA . GLU A 1 745 ? 23.905 -9.220 -18.480 1.00 50.47 745 GLU A CA 1
ATOM 5705 C C . GLU A 1 745 ? 23.977 -7.768 -18.977 1.00 50.47 745 GLU A C 1
ATOM 5707 O O . GLU A 1 745 ? 24.205 -7.494 -20.161 1.00 50.47 745 GLU A O 1
ATOM 5712 N N . GLY A 1 746 ? 23.753 -6.817 -18.069 1.00 60.06 746 GLY A N 1
ATOM 5713 C CA . GLY A 1 746 ? 24.010 -5.415 -18.369 1.00 60.06 746 GLY A CA 1
ATOM 5714 C C . GLY A 1 746 ? 25.486 -5.239 -18.712 1.00 60.06 746 GLY A C 1
ATOM 5715 O O . GLY A 1 746 ? 26.348 -5.729 -17.987 1.00 60.06 746 GLY A O 1
ATOM 5716 N N . SER A 1 747 ? 25.786 -4.525 -19.796 1.00 70.38 747 SER A N 1
ATOM 5717 C CA . SER A 1 747 ? 27.152 -4.318 -20.291 1.00 70.38 747 SER A CA 1
ATOM 5718 C C . SER A 1 747 ? 28.103 -3.606 -19.326 1.00 70.38 747 SER A C 1
ATOM 5720 O O . SER A 1 747 ? 29.302 -3.537 -19.596 1.00 70.38 747 SER A O 1
ATOM 5722 N N . PHE A 1 748 ? 27.581 -3.097 -18.209 1.00 78.56 748 PHE A N 1
ATOM 5723 C CA . PHE A 1 748 ? 28.323 -2.826 -16.986 1.00 78.56 748 PHE A CA 1
ATOM 5724 C C . PHE A 1 748 ? 27.434 -3.078 -15.761 1.00 78.56 748 PHE A C 1
ATOM 5726 O O . PHE A 1 748 ? 26.205 -2.980 -15.824 1.00 78.56 748 PHE A O 1
ATOM 5733 N N . SER A 1 749 ? 28.063 -3.321 -14.613 1.00 83.12 749 SER A N 1
ATOM 5734 C CA . SER A 1 749 ? 27.440 -3.213 -13.292 1.00 83.12 749 SER A CA 1
ATOM 5735 C C . SER A 1 749 ? 27.895 -1.935 -12.596 1.00 83.12 749 SER A C 1
ATOM 5737 O O . SER A 1 749 ? 29.065 -1.558 -12.666 1.00 83.12 749 SER A O 1
ATOM 5739 N N . SER A 1 750 ? 26.982 -1.277 -11.884 1.00 84.88 750 SER A N 1
ATOM 5740 C CA . SER A 1 750 ? 27.320 -0.207 -10.948 1.00 84.88 750 SER A CA 1
ATOM 5741 C C . SER A 1 750 ? 26.980 -0.613 -9.519 1.00 84.88 750 SER A C 1
ATOM 5743 O O . SER A 1 750 ? 25.886 -1.111 -9.253 1.00 84.88 750 SER A O 1
ATOM 5745 N N . THR A 1 751 ? 27.913 -0.364 -8.601 1.00 90.00 751 THR A N 1
ATOM 5746 C CA . THR A 1 751 ? 27.726 -0.543 -7.159 1.00 90.00 751 THR A CA 1
ATOM 5747 C C . THR A 1 751 ? 27.884 0.799 -6.455 1.00 90.00 751 THR A C 1
ATOM 5749 O O . THR A 1 751 ? 28.896 1.482 -6.621 1.00 90.00 751 THR A O 1
ATOM 5752 N N . ASN A 1 752 ? 26.898 1.153 -5.634 1.00 90.62 752 ASN A N 1
ATOM 5753 C CA . ASN A 1 752 ? 26.921 2.279 -4.713 1.00 90.62 752 ASN A CA 1
ATOM 5754 C C . ASN A 1 752 ? 26.862 1.750 -3.277 1.00 90.62 752 ASN A C 1
ATOM 5756 O O . ASN A 1 752 ? 26.025 0.905 -2.964 1.00 90.62 752 ASN A O 1
ATOM 5760 N N . ALA A 1 753 ? 27.697 2.280 -2.392 1.00 93.00 753 ALA A N 1
ATOM 5761 C CA . ALA A 1 753 ? 27.613 2.037 -0.955 1.00 93.00 753 ALA A CA 1
ATOM 5762 C C . ALA A 1 753 ? 27.948 3.332 -0.213 1.00 93.00 753 ALA A C 1
ATOM 5764 O O . ALA A 1 753 ? 28.881 4.032 -0.608 1.00 93.00 753 ALA A O 1
ATOM 5765 N N . GLY A 1 754 ? 27.217 3.682 0.841 1.00 94.56 754 GLY A N 1
ATOM 5766 C CA . GLY A 1 754 ? 27.460 4.959 1.504 1.00 94.56 754 GLY A CA 1
ATOM 5767 C C . GLY A 1 754 ? 26.728 5.185 2.814 1.00 94.56 754 GLY A C 1
ATOM 5768 O O . GLY A 1 754 ? 25.865 4.413 3.230 1.00 94.56 754 GLY A O 1
ATOM 5769 N N . LEU A 1 755 ? 27.098 6.300 3.437 1.00 94.75 755 LEU A N 1
ATOM 5770 C CA . LEU A 1 755 ? 26.413 6.900 4.572 1.00 94.75 755 LEU A CA 1
ATOM 5771 C C . LEU A 1 755 ? 25.649 8.131 4.080 1.00 94.75 755 LEU A C 1
ATOM 5773 O O . LEU A 1 755 ? 26.159 8.905 3.269 1.00 94.75 755 LEU A O 1
ATOM 5777 N N . SER A 1 756 ? 24.449 8.336 4.603 1.00 91.94 756 SER A N 1
ATOM 5778 C CA . SER A 1 756 ? 23.656 9.543 4.404 1.00 91.94 756 SER A CA 1
ATOM 5779 C C . SER A 1 756 ? 23.190 10.113 5.738 1.00 91.94 756 SER A C 1
ATOM 5781 O O . SER A 1 756 ? 22.944 9.377 6.695 1.00 91.94 756 SER A O 1
ATOM 5783 N N . THR A 1 757 ? 23.056 11.432 5.794 1.00 94.19 757 THR A N 1
ATOM 5784 C CA . THR A 1 757 ? 22.376 12.146 6.873 1.00 94.19 757 THR A CA 1
ATOM 5785 C C . THR A 1 757 ? 21.323 13.071 6.273 1.00 94.19 757 THR A C 1
ATOM 5787 O O . THR A 1 757 ? 21.480 13.580 5.160 1.00 94.19 757 THR A O 1
ATOM 5790 N N . ARG A 1 758 ? 20.207 13.264 6.977 1.00 91.25 758 ARG A N 1
ATOM 5791 C CA . ARG A 1 758 ? 19.067 14.048 6.491 1.00 91.25 758 ARG A CA 1
ATOM 5792 C C . ARG A 1 758 ? 18.428 14.824 7.630 1.00 91.25 758 ARG A C 1
ATOM 5794 O O . ARG A 1 758 ? 18.040 14.231 8.625 1.00 91.25 758 ARG A O 1
ATOM 5801 N N . LEU A 1 759 ? 18.277 16.130 7.463 1.00 91.25 759 LEU A N 1
ATOM 5802 C CA . LEU A 1 759 ? 17.383 16.963 8.263 1.00 91.25 759 LEU A CA 1
ATOM 5803 C C . LEU A 1 759 ? 16.101 17.174 7.456 1.00 91.25 759 LEU A C 1
ATOM 5805 O O . LEU A 1 759 ? 16.176 17.464 6.262 1.00 91.25 759 LEU A O 1
ATOM 5809 N N . SER A 1 760 ? 14.933 17.031 8.074 1.00 87.44 760 SER A N 1
ATOM 5810 C CA . SER A 1 760 ? 13.645 17.228 7.398 1.00 87.44 760 SER A CA 1
ATOM 5811 C C . SER A 1 760 ? 12.595 17.824 8.323 1.00 87.44 760 SER A C 1
ATOM 5813 O O . SER A 1 760 ? 12.472 17.384 9.464 1.00 87.44 760 SER A O 1
ATOM 5815 N N . CYS A 1 761 ? 11.816 18.776 7.817 1.00 86.12 761 CYS A N 1
ATOM 5816 C CA . CYS A 1 761 ? 10.724 19.434 8.531 1.00 86.12 761 CYS A CA 1
ATOM 5817 C C . CYS A 1 761 ? 9.568 19.773 7.580 1.00 86.12 761 CYS A C 1
ATOM 5819 O O . CYS A 1 761 ? 9.749 19.885 6.363 1.00 86.12 761 CYS A O 1
ATOM 5821 N N . ASN A 1 762 ? 8.380 19.979 8.143 1.00 82.62 762 ASN A N 1
ATOM 5822 C CA . ASN A 1 762 ? 7.263 20.575 7.418 1.00 82.62 762 ASN A CA 1
ATOM 5823 C C . ASN A 1 762 ? 7.358 22.100 7.563 1.00 82.62 762 ASN A C 1
ATOM 5825 O O . ASN A 1 762 ? 7.356 22.615 8.676 1.00 82.62 762 ASN A O 1
ATOM 5829 N N . LEU A 1 763 ? 7.464 22.816 6.443 1.00 84.25 763 LEU A N 1
ATOM 5830 C CA . LEU A 1 763 ? 7.427 24.283 6.409 1.00 84.25 763 LEU A CA 1
ATOM 5831 C C . LEU A 1 763 ? 5.985 24.806 6.475 1.00 84.25 763 LEU A C 1
ATOM 5833 O O . LEU A 1 763 ? 5.748 25.894 6.989 1.00 84.25 763 LEU A O 1
ATOM 5837 N N . THR A 1 764 ? 5.033 24.035 5.942 1.00 83.88 764 THR A N 1
ATOM 5838 C CA . THR A 1 764 ? 3.580 24.222 6.087 1.00 83.88 764 THR A CA 1
ATOM 5839 C C . THR A 1 764 ? 2.881 22.861 6.016 1.00 83.88 764 THR A C 1
ATOM 5841 O O . THR A 1 764 ? 3.492 21.880 5.588 1.00 83.88 764 THR A O 1
ATOM 5844 N N . ASP A 1 765 ? 1.579 22.810 6.312 1.00 78.00 765 ASP A N 1
ATOM 5845 C CA . ASP A 1 765 ? 0.718 21.619 6.152 1.00 78.00 765 ASP A CA 1
ATOM 5846 C C . ASP A 1 765 ? 0.744 20.993 4.741 1.00 78.00 765 ASP A C 1
ATOM 5848 O O . ASP A 1 765 ? 0.298 19.864 4.546 1.00 78.00 765 ASP A O 1
ATOM 5852 N N . SER A 1 766 ? 1.240 21.723 3.735 1.00 82.81 766 SER A N 1
ATOM 5853 C CA . SER A 1 766 ? 1.345 21.262 2.346 1.00 82.81 766 SER A CA 1
ATOM 5854 C C . SER A 1 766 ? 2.771 21.269 1.792 1.00 82.81 766 SER A C 1
ATOM 5856 O O . SER A 1 766 ? 2.946 20.865 0.646 1.00 82.81 766 SER A O 1
ATOM 5858 N N . VAL A 1 767 ? 3.783 21.734 2.538 1.00 84.31 767 VAL A N 1
ATOM 5859 C CA . VAL A 1 767 ? 5.179 21.844 2.070 1.00 84.31 767 VAL A CA 1
ATOM 5860 C C . VAL A 1 767 ? 6.131 21.196 3.069 1.00 84.31 767 VAL A C 1
ATOM 5862 O O . VAL A 1 767 ? 6.345 21.722 4.158 1.00 84.31 767 VAL A O 1
ATOM 5865 N N . ALA A 1 768 ? 6.783 20.112 2.655 1.00 84.31 768 ALA A N 1
ATOM 5866 C CA . ALA A 1 768 ? 7.901 19.504 3.367 1.00 84.31 768 ALA A CA 1
ATOM 5867 C C . ALA A 1 768 ? 9.238 19.904 2.728 1.00 84.31 768 ALA A C 1
ATOM 5869 O O . ALA A 1 768 ? 9.373 19.958 1.501 1.00 84.31 768 ALA A O 1
ATOM 5870 N N . ALA A 1 769 ? 10.245 20.150 3.560 1.00 89.25 769 ALA A N 1
ATOM 5871 C CA . ALA A 1 769 ? 11.613 20.429 3.148 1.00 89.25 769 ALA A CA 1
ATOM 5872 C C . ALA A 1 769 ? 12.577 19.419 3.774 1.00 89.25 769 ALA A C 1
ATOM 5874 O O . ALA A 1 769 ? 12.395 18.966 4.903 1.00 89.25 769 ALA A O 1
ATOM 5875 N N . SER A 1 770 ? 13.635 19.077 3.042 1.00 90.00 770 SER A N 1
ATOM 5876 C CA . SER A 1 770 ? 14.737 18.278 3.570 1.00 90.00 770 SER A CA 1
ATOM 5877 C C . SER A 1 770 ? 16.080 18.755 3.036 1.00 90.00 770 SER A C 1
ATOM 5879 O O . SER A 1 770 ? 16.212 19.035 1.845 1.00 90.00 770 SER A O 1
ATOM 5881 N N . LEU A 1 771 ? 17.072 18.815 3.920 1.00 93.94 771 LEU A N 1
ATOM 5882 C CA . LEU A 1 771 ? 18.488 18.955 3.599 1.00 93.94 771 LEU A CA 1
ATOM 5883 C C . LEU A 1 771 ? 19.133 17.586 3.817 1.00 93.94 771 LEU A C 1
ATOM 5885 O O . LEU A 1 771 ? 18.932 16.970 4.861 1.00 93.94 771 LEU A O 1
ATOM 5889 N N . GLN A 1 772 ? 19.901 17.098 2.853 1.00 92.81 772 GLN A N 1
ATOM 5890 C CA . GLN A 1 772 ? 20.618 15.834 2.954 1.00 92.81 772 GLN A CA 1
ATOM 5891 C C . GLN A 1 772 ? 22.094 16.007 2.607 1.00 92.81 772 GLN A C 1
ATOM 5893 O O . GLN A 1 772 ? 22.455 16.774 1.716 1.00 92.81 772 GLN A O 1
ATOM 5898 N N . TYR A 1 773 ? 22.934 15.242 3.288 1.00 94.88 773 TYR A N 1
ATOM 5899 C CA . TYR A 1 773 ? 24.326 15.017 2.932 1.00 94.88 773 TYR A CA 1
ATOM 5900 C C . TYR A 1 773 ? 24.528 13.520 2.716 1.00 94.88 773 TYR A C 1
ATOM 5902 O O . TYR A 1 773 ? 23.904 12.701 3.395 1.00 94.88 773 TYR A O 1
ATOM 5910 N N . TYR A 1 774 ? 25.394 13.140 1.784 1.00 91.31 774 TYR A N 1
ATOM 5911 C CA . TYR A 1 774 ? 25.865 11.766 1.702 1.00 91.31 774 TYR A CA 1
ATOM 5912 C C . TYR A 1 774 ? 27.343 11.689 1.335 1.00 91.31 774 TYR A C 1
ATOM 5914 O O . TYR A 1 774 ? 27.877 12.543 0.627 1.00 91.31 774 TYR A O 1
ATOM 5922 N N . TYR A 1 775 ? 27.964 10.599 1.779 1.00 94.88 775 TYR A N 1
ATOM 5923 C CA . TYR A 1 775 ? 29.287 10.162 1.362 1.00 94.88 775 TYR A CA 1
ATOM 5924 C C . TYR A 1 775 ? 29.167 8.746 0.789 1.00 94.88 775 TYR A C 1
ATOM 5926 O O . TYR A 1 775 ? 28.804 7.805 1.501 1.00 94.88 775 TYR A O 1
ATOM 5934 N N . LYS A 1 776 ? 29.409 8.610 -0.517 1.00 92.75 776 LYS A N 1
ATOM 5935 C CA . LYS A 1 776 ? 29.070 7.425 -1.315 1.00 92.75 776 LYS A CA 1
ATOM 5936 C C . LYS A 1 776 ? 30.277 6.939 -2.109 1.00 92.75 776 LYS A C 1
ATOM 5938 O O . LYS A 1 776 ? 30.742 7.618 -3.020 1.00 92.75 776 LYS A O 1
ATOM 5943 N N . TYR A 1 777 ? 30.727 5.725 -1.819 1.00 91.75 777 TYR A N 1
ATOM 5944 C CA . TYR A 1 777 ? 31.540 4.949 -2.747 1.00 91.75 777 TYR A CA 1
ATOM 5945 C C . TYR A 1 777 ? 30.680 4.565 -3.957 1.00 91.75 777 TYR A C 1
ATOM 5947 O O . TYR A 1 777 ? 29.597 3.999 -3.802 1.00 91.75 777 TYR A O 1
ATOM 5955 N N . HIS A 1 778 ? 31.168 4.871 -5.152 1.00 88.69 778 HIS A N 1
ATOM 5956 C CA . HIS A 1 778 ? 30.555 4.543 -6.431 1.00 88.69 778 HIS A CA 1
ATOM 5957 C C . HIS A 1 778 ? 31.588 3.822 -7.298 1.00 88.69 778 HIS A C 1
ATOM 5959 O O . HIS A 1 778 ? 32.712 4.297 -7.459 1.00 88.69 778 HIS A O 1
ATOM 5965 N N . SER A 1 779 ? 31.223 2.688 -7.884 1.00 88.88 779 SER A N 1
ATOM 5966 C CA . SER A 1 779 ? 32.102 1.956 -8.794 1.00 88.88 779 SER A CA 1
ATOM 5967 C C . SER A 1 779 ? 31.321 1.425 -9.985 1.00 88.88 779 SER A C 1
ATOM 5969 O O . SER A 1 779 ? 30.169 1.007 -9.850 1.00 88.88 779 SER A O 1
ATOM 5971 N N . ILE A 1 780 ? 31.970 1.460 -11.147 1.00 86.62 780 ILE A N 1
ATOM 5972 C CA . ILE A 1 780 ? 31.523 0.836 -12.393 1.00 86.62 780 ILE A CA 1
ATOM 5973 C C . ILE A 1 780 ? 32.529 -0.275 -12.690 1.00 86.62 780 ILE A C 1
ATOM 5975 O O . ILE A 1 780 ? 33.737 -0.028 -12.679 1.00 86.62 780 ILE A O 1
ATOM 5979 N N . HIS A 1 781 ? 32.022 -1.491 -12.872 1.00 85.62 781 HIS A N 1
ATOM 5980 C CA . HIS A 1 781 ? 32.794 -2.729 -12.986 1.00 85.62 781 HIS A CA 1
ATOM 5981 C C . HIS A 1 781 ? 31.996 -3.783 -13.779 1.00 85.62 781 HIS A C 1
ATOM 5983 O O . HIS A 1 781 ? 30.861 -3.524 -14.182 1.00 85.62 781 HIS A O 1
ATOM 5989 N N . ASN A 1 782 ? 32.568 -4.973 -13.999 1.00 81.44 782 ASN A N 1
ATOM 5990 C CA . ASN A 1 782 ? 31.983 -6.030 -14.842 1.00 81.44 782 ASN A CA 1
ATOM 5991 C C . ASN A 1 782 ? 31.592 -5.487 -16.232 1.00 81.44 782 ASN A C 1
ATOM 5993 O O . ASN A 1 782 ? 30.461 -5.663 -16.680 1.00 81.44 782 ASN A O 1
ATOM 5997 N N . ILE A 1 783 ? 32.502 -4.750 -16.877 1.00 82.81 783 ILE A N 1
ATOM 5998 C CA . ILE A 1 783 ? 32.247 -4.157 -18.192 1.00 82.81 783 ILE A CA 1
ATOM 5999 C C . ILE A 1 783 ? 32.499 -5.210 -19.276 1.00 82.81 783 ILE A C 1
ATOM 6001 O O . ILE A 1 783 ? 33.574 -5.804 -19.327 1.00 82.81 783 ILE A O 1
ATOM 6005 N N . GLY A 1 784 ? 31.517 -5.440 -20.148 1.00 76.12 784 GLY A N 1
ATOM 6006 C CA . GLY A 1 784 ? 31.619 -6.457 -21.198 1.00 76.12 784 GLY A CA 1
ATOM 6007 C C . GLY A 1 784 ? 32.678 -6.130 -22.260 1.00 76.12 784 GLY A C 1
ATOM 6008 O O . GLY A 1 784 ? 32.857 -4.972 -22.649 1.00 76.12 784 GLY A O 1
ATOM 6009 N N . GLU A 1 785 ? 33.337 -7.152 -22.815 1.00 73.19 785 GLU A N 1
ATOM 6010 C CA . GLU A 1 785 ? 34.350 -6.971 -23.872 1.00 73.19 785 GLU A CA 1
ATOM 6011 C C . GLU A 1 785 ? 33.790 -6.274 -25.124 1.00 73.19 785 GLU A C 1
ATOM 6013 O O . GLU A 1 785 ? 34.501 -5.514 -25.782 1.00 73.19 785 GLU A O 1
ATOM 6018 N N . SER A 1 786 ? 32.497 -6.438 -25.415 1.00 73.50 786 SER A N 1
ATOM 6019 C CA . SER A 1 786 ? 31.786 -5.762 -26.508 1.00 73.50 786 SER A CA 1
ATOM 6020 C C . SER A 1 786 ? 31.185 -4.396 -26.140 1.00 73.50 786 SER A C 1
ATOM 6022 O O . SER A 1 786 ? 30.597 -3.754 -27.007 1.00 73.50 786 SER A O 1
ATOM 6024 N N . ALA A 1 787 ? 31.302 -3.945 -24.885 1.00 76.69 787 ALA A N 1
ATOM 6025 C CA . ALA A 1 787 ? 30.716 -2.683 -24.430 1.00 76.69 787 ALA A CA 1
ATOM 6026 C C . ALA A 1 787 ? 31.387 -1.456 -25.072 1.00 76.69 787 ALA A C 1
ATOM 6028 O O . ALA A 1 787 ? 32.562 -1.486 -25.463 1.00 76.69 787 ALA A O 1
ATOM 6029 N N . SER A 1 788 ? 30.637 -0.360 -25.137 1.00 79.06 788 SER A N 1
ATOM 6030 C CA . SER A 1 788 ? 31.040 0.928 -25.692 1.00 79.06 788 SER A CA 1
ATOM 6031 C C . SER A 1 788 ? 32.328 1.447 -25.058 1.00 79.06 788 SER A C 1
ATOM 6033 O O . SER A 1 788 ? 32.533 1.359 -23.843 1.00 79.06 788 SER A O 1
ATOM 6035 N N . ILE A 1 789 ? 33.176 2.076 -25.874 1.00 77.19 789 ILE A N 1
ATOM 6036 C CA . ILE A 1 789 ? 34.350 2.803 -25.380 1.00 77.19 789 ILE A CA 1
ATOM 6037 C C . ILE A 1 789 ? 33.944 3.899 -24.380 1.00 77.19 789 ILE A C 1
ATOM 6039 O O . ILE A 1 789 ? 34.559 4.020 -23.325 1.00 77.19 789 ILE A O 1
ATOM 6043 N N . TYR A 1 790 ? 32.810 4.570 -24.618 1.00 78.19 790 TYR A N 1
ATOM 6044 C CA . TYR A 1 790 ? 32.242 5.573 -23.714 1.00 78.19 790 TYR A CA 1
ATOM 6045 C C . TYR A 1 790 ? 31.772 4.997 -22.365 1.00 78.19 790 TYR A C 1
ATOM 6047 O O . TYR A 1 790 ? 31.455 5.774 -21.466 1.00 78.19 790 TYR A O 1
ATOM 6055 N N . ILE A 1 791 ? 31.682 3.671 -22.211 1.00 80.12 791 ILE A N 1
ATOM 6056 C CA . ILE A 1 791 ? 31.401 2.980 -20.941 1.00 80.12 791 ILE A CA 1
ATOM 6057 C C . ILE A 1 791 ? 32.717 2.497 -20.310 1.00 80.12 791 ILE A C 1
ATOM 6059 O O . ILE A 1 791 ? 32.939 2.728 -19.123 1.00 80.12 791 ILE A O 1
ATOM 6063 N N . LYS A 1 792 ? 33.623 1.913 -21.105 1.00 81.44 792 LYS A N 1
ATOM 6064 C CA . LYS A 1 792 ? 34.953 1.443 -20.664 1.00 81.44 792 LYS A CA 1
ATOM 6065 C C . LYS A 1 792 ? 35.839 2.559 -20.100 1.00 81.44 792 LYS A C 1
ATOM 6067 O O . LYS A 1 792 ? 36.449 2.374 -19.055 1.00 81.44 792 LYS A O 1
ATOM 6072 N N . GLU A 1 793 ? 35.821 3.754 -20.695 1.00 77.81 793 GLU A N 1
ATOM 6073 C CA . GLU A 1 793 ? 36.486 4.972 -20.176 1.00 77.81 793 GLU A CA 1
ATOM 6074 C C . GLU A 1 793 ? 35.951 5.453 -18.805 1.00 77.81 793 GLU A C 1
ATOM 6076 O O . GLU A 1 793 ? 36.385 6.473 -18.254 1.00 77.81 793 GLU A O 1
ATOM 6081 N N . GLN A 1 794 ? 34.954 4.759 -18.255 1.00 76.62 794 GLN A N 1
ATOM 6082 C CA . GLN A 1 794 ? 34.305 5.077 -16.989 1.00 76.62 794 GLN A CA 1
ATOM 6083 C C . GLN A 1 794 ? 34.393 3.939 -15.967 1.00 76.62 794 GLN A C 1
ATOM 6085 O O . GLN A 1 794 ? 33.803 4.064 -14.894 1.00 76.62 794 GLN A O 1
ATOM 6090 N N . GLU A 1 795 ? 35.155 2.879 -16.255 1.00 82.44 795 GLU A N 1
ATOM 6091 C CA . GLU A 1 795 ? 35.557 1.909 -15.238 1.00 82.44 795 GLU A CA 1
ATOM 6092 C C . GLU A 1 795 ? 36.318 2.601 -14.101 1.00 82.44 795 GLU A C 1
ATOM 6094 O O . GLU A 1 795 ? 37.122 3.511 -14.327 1.00 82.44 795 GLU A O 1
ATOM 6099 N N . GLY A 1 796 ? 36.077 2.166 -12.863 1.00 82.88 796 GLY A N 1
ATOM 6100 C CA . GLY A 1 796 ? 36.866 2.622 -11.725 1.00 82.88 796 GLY A CA 1
ATOM 6101 C C . GLY A 1 796 ? 36.094 2.743 -10.421 1.00 82.88 796 GLY A C 1
ATOM 6102 O O . GLY A 1 796 ? 35.056 2.109 -10.197 1.00 82.88 796 GLY A O 1
ATOM 6103 N N . ARG A 1 797 ? 36.665 3.547 -9.520 1.00 88.44 797 ARG A N 1
ATOM 6104 C CA . ARG A 1 797 ? 36.196 3.765 -8.149 1.00 88.44 797 ARG A CA 1
ATOM 6105 C C . ARG A 1 797 ? 36.214 5.259 -7.847 1.00 88.44 797 ARG A C 1
ATOM 6107 O O . ARG A 1 797 ? 37.245 5.916 -7.980 1.00 88.44 797 ARG A O 1
ATOM 6114 N N . HIS A 1 798 ? 35.069 5.774 -7.434 1.00 88.50 798 HIS A N 1
ATOM 6115 C CA . HIS A 1 798 ? 34.824 7.177 -7.145 1.00 88.50 798 HIS A CA 1
ATOM 6116 C C . HIS A 1 798 ? 34.223 7.332 -5.746 1.00 88.50 798 HIS A C 1
ATOM 6118 O O . HIS A 1 798 ? 33.517 6.451 -5.255 1.00 88.50 798 HIS A O 1
ATOM 6124 N N . PHE A 1 799 ? 34.489 8.473 -5.120 1.00 90.38 799 PHE A N 1
ATOM 6125 C CA . PHE A 1 799 ? 33.894 8.888 -3.858 1.00 90.38 799 PHE A CA 1
ATOM 6126 C C . PHE A 1 799 ? 33.108 10.171 -4.108 1.00 90.38 799 PHE A C 1
ATOM 6128 O O . PHE A 1 799 ? 33.664 11.204 -4.469 1.00 90.38 799 PHE A O 1
ATOM 6135 N N . ASP A 1 800 ? 31.797 10.076 -3.955 1.00 91.00 800 ASP A N 1
ATOM 6136 C CA . ASP A 1 800 ? 30.820 11.125 -4.214 1.00 91.00 800 ASP A CA 1
ATOM 6137 C C . ASP A 1 800 ? 30.387 11.694 -2.856 1.00 91.00 800 ASP A C 1
ATOM 6139 O O . ASP A 1 800 ? 29.742 11.004 -2.060 1.00 91.00 800 ASP A O 1
ATOM 6143 N N . SER A 1 801 ? 30.841 12.915 -2.564 1.00 94.62 801 SER A N 1
ATOM 6144 C CA . SER A 1 801 ? 30.554 13.644 -1.327 1.00 94.62 801 SER A CA 1
ATOM 6145 C C . SER A 1 801 ? 29.696 14.849 -1.675 1.00 94.62 801 SER A C 1
ATOM 6147 O O . SER A 1 801 ? 30.182 15.794 -2.315 1.00 94.62 801 SER A O 1
ATOM 6149 N N . ALA A 1 802 ? 28.418 14.795 -1.303 1.00 93.75 802 ALA A N 1
ATOM 6150 C CA . ALA A 1 802 ? 27.413 15.698 -1.839 1.00 93.75 802 ALA A CA 1
ATOM 6151 C C . ALA A 1 802 ? 26.418 16.197 -0.788 1.00 93.75 802 ALA A C 1
ATOM 6153 O O . ALA A 1 802 ? 25.886 15.423 0.008 1.00 93.75 802 ALA A O 1
ATOM 6154 N N . VAL A 1 803 ? 26.117 17.495 -0.846 1.00 96.62 803 VAL A N 1
ATOM 6155 C CA . VAL A 1 803 ? 25.018 18.139 -0.109 1.00 96.62 803 VAL A CA 1
ATOM 6156 C C . VAL A 1 803 ? 23.903 18.456 -1.096 1.00 96.62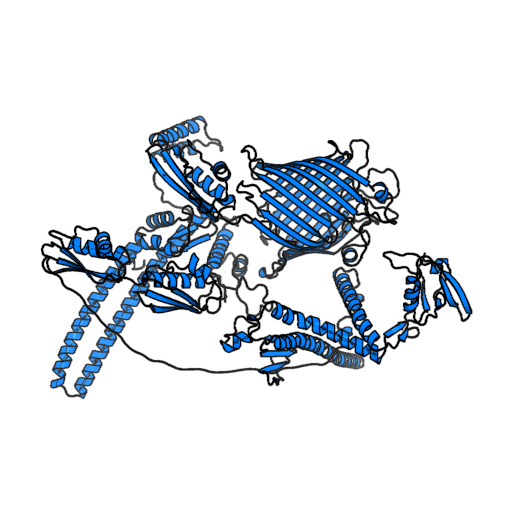 803 VAL A C 1
ATOM 6158 O O . VAL A 1 803 ? 24.154 18.949 -2.193 1.00 96.62 803 VAL A O 1
ATOM 6161 N N . GLY A 1 804 ? 22.655 18.200 -0.727 1.00 95.19 804 GLY A N 1
ATOM 6162 C CA . GLY A 1 804 ? 21.500 18.546 -1.545 1.00 95.19 804 GLY A CA 1
ATOM 6163 C C . GLY A 1 804 ? 20.268 18.854 -0.714 1.00 95.19 804 GLY A C 1
ATOM 6164 O O . GLY A 1 804 ? 20.184 18.480 0.451 1.00 95.19 804 GLY A O 1
ATOM 6165 N N . TYR A 1 805 ? 19.293 19.514 -1.323 1.00 94.69 805 TYR A N 1
ATOM 6166 C CA . TYR A 1 805 ? 17.991 19.767 -0.718 1.00 94.69 805 TYR A CA 1
ATOM 6167 C C . TYR A 1 805 ? 16.870 19.186 -1.580 1.00 94.69 805 TYR A C 1
ATOM 6169 O O . TYR A 1 805 ? 17.018 19.005 -2.791 1.00 94.69 805 TYR A O 1
ATOM 6177 N N . SER A 1 806 ? 15.733 18.900 -0.954 1.00 92.94 806 SER A N 1
ATOM 6178 C CA . SER A 1 806 ? 14.482 18.564 -1.629 1.00 92.94 806 SER A CA 1
ATOM 6179 C C . SER A 1 806 ? 13.334 19.327 -0.986 1.00 92.94 806 SER A C 1
ATOM 6181 O O . SER A 1 806 ? 13.179 19.301 0.234 1.00 92.94 806 SER A O 1
ATOM 6183 N N . LEU A 1 807 ? 12.504 19.943 -1.821 1.00 92.38 807 LEU A N 1
ATOM 6184 C CA . LEU A 1 807 ? 11.214 20.522 -1.464 1.00 92.38 807 LEU A CA 1
ATOM 6185 C C . LEU A 1 807 ? 10.113 19.642 -2.060 1.00 92.38 807 LEU A C 1
ATOM 6187 O O . LEU A 1 807 ? 10.197 19.250 -3.228 1.00 92.38 807 LEU A O 1
ATOM 6191 N N . VAL A 1 808 ? 9.101 19.319 -1.262 1.00 90.25 808 VAL A N 1
ATOM 6192 C CA . VAL A 1 808 ? 7.932 18.530 -1.665 1.00 90.25 808 VAL A CA 1
ATOM 6193 C C . VAL A 1 808 ? 6.677 19.311 -1.300 1.00 90.25 808 VAL A C 1
ATOM 6195 O O . VAL A 1 808 ? 6.483 19.659 -0.140 1.00 90.25 808 VAL A O 1
ATOM 6198 N N . TYR A 1 809 ? 5.825 19.570 -2.285 1.00 91.25 809 TYR A N 1
ATOM 6199 C CA . TYR A 1 809 ? 4.502 20.158 -2.109 1.00 91.25 809 TYR A CA 1
ATOM 6200 C C . TYR A 1 809 ? 3.425 19.103 -2.380 1.00 91.25 809 TYR A C 1
ATOM 6202 O O . TYR A 1 809 ? 3.520 18.368 -3.365 1.00 91.25 809 TYR A O 1
ATOM 6210 N N . SER A 1 810 ? 2.397 19.032 -1.535 1.00 89.44 810 SER A N 1
ATOM 6211 C CA . SER A 1 810 ? 1.253 18.138 -1.726 1.00 89.44 810 SER A CA 1
ATOM 6212 C C . SER A 1 810 ? -0.056 18.791 -1.287 1.00 89.44 810 SER A C 1
ATOM 6214 O O . SER A 1 810 ? -0.184 19.265 -0.162 1.00 89.44 810 SER A O 1
ATOM 6216 N N . SER A 1 811 ? -1.041 18.768 -2.180 1.00 88.25 811 SER A N 1
ATOM 6217 C CA . SER A 1 811 ? -2.439 19.153 -1.949 1.00 88.25 811 SER A CA 1
ATOM 6218 C C . SER A 1 811 ? -3.416 18.117 -2.523 1.00 88.25 811 SER A C 1
ATOM 6220 O O . SER A 1 811 ? -4.510 18.459 -2.971 1.00 88.25 811 SER A O 1
ATOM 6222 N N . LEU A 1 812 ? -3.000 16.846 -2.562 1.00 81.00 812 LEU A N 1
ATOM 6223 C CA . LEU A 1 812 ? -3.812 15.729 -3.054 1.00 81.00 812 LEU A CA 1
ATOM 6224 C C . LEU A 1 812 ? -4.969 15.390 -2.099 1.00 81.00 812 LEU A C 1
ATOM 6226 O O . LEU A 1 812 ? -4.797 15.384 -0.884 1.00 81.00 812 LEU A O 1
ATOM 6230 N N . ASP A 1 813 ? -6.120 15.006 -2.655 1.00 77.81 813 ASP A N 1
ATOM 6231 C CA . ASP A 1 813 ? -7.266 14.463 -1.903 1.00 77.81 813 ASP A CA 1
ATOM 6232 C C . ASP A 1 813 ? -7.033 13.042 -1.365 1.00 77.81 813 ASP A C 1
ATOM 6234 O O . ASP A 1 813 ? -7.620 12.637 -0.362 1.00 77.81 813 ASP A O 1
ATOM 6238 N N . SER A 1 814 ? -6.184 12.269 -2.041 1.00 72.56 814 SER A N 1
ATOM 6239 C CA . SER A 1 814 ? -5.781 10.927 -1.632 1.00 72.56 814 SER A CA 1
ATOM 6240 C C . SER A 1 814 ? -4.416 10.593 -2.215 1.00 72.56 814 SER A C 1
ATOM 6242 O O . SER A 1 814 ? -4.217 10.732 -3.417 1.00 72.56 814 SER A O 1
ATOM 6244 N N . THR A 1 815 ? -3.496 10.076 -1.401 1.00 54.91 815 THR A N 1
ATOM 6245 C CA . THR A 1 815 ? -2.198 9.569 -1.879 1.00 54.91 815 THR A CA 1
ATOM 6246 C C . THR A 1 815 ? -2.367 8.335 -2.777 1.00 54.91 815 THR A C 1
ATOM 6248 O O . THR A 1 815 ? -1.672 8.192 -3.777 1.00 54.91 815 THR A O 1
ATOM 6251 N N . TYR A 1 816 ? -3.330 7.459 -2.456 1.00 59.59 816 TYR A N 1
ATOM 6252 C CA . TYR A 1 816 ? -3.514 6.156 -3.114 1.00 59.59 816 TYR A CA 1
ATOM 6253 C C . TYR A 1 816 ? -4.381 6.208 -4.387 1.00 59.59 816 TYR A C 1
ATOM 6255 O O . TYR A 1 816 ? -4.106 5.503 -5.358 1.00 59.59 816 TYR A O 1
ATOM 6263 N N . LYS A 1 817 ? -5.437 7.034 -4.412 1.00 74.50 817 LYS A N 1
ATOM 6264 C CA . LYS A 1 817 ? -6.263 7.271 -5.615 1.00 74.50 817 LYS A CA 1
ATOM 6265 C C . LYS A 1 817 ? -6.532 8.777 -5.776 1.00 74.50 817 LYS A C 1
ATOM 6267 O O . LYS A 1 817 ? -7.672 9.191 -5.565 1.00 74.50 817 LYS A O 1
ATOM 6272 N N . PRO A 1 818 ? -5.521 9.589 -6.139 1.00 78.00 818 PRO A N 1
ATOM 6273 C CA . PRO A 1 818 ? -5.707 11.028 -6.272 1.00 78.00 818 PRO A CA 1
ATOM 6274 C C . PRO A 1 818 ? -6.701 11.344 -7.396 1.00 78.00 818 PRO A C 1
ATOM 6276 O O . PRO A 1 818 ? -6.580 10.819 -8.508 1.00 78.00 818 PRO A O 1
ATOM 6279 N N . SER A 1 819 ? -7.673 12.208 -7.111 1.00 83.75 819 SER A N 1
ATOM 6280 C CA . SER A 1 819 ? -8.650 12.718 -8.080 1.00 83.75 819 SER A CA 1
ATOM 6281 C C . SER A 1 819 ? -8.558 14.233 -8.273 1.00 83.75 819 SER A C 1
ATOM 6283 O O . SER A 1 819 ? -8.853 14.719 -9.367 1.00 83.75 819 SER A O 1
ATOM 6285 N N . THR A 1 820 ? -8.080 14.967 -7.263 1.00 88.81 820 THR A N 1
ATOM 6286 C CA . THR A 1 820 ? -7.893 16.426 -7.276 1.00 88.81 820 THR A CA 1
ATOM 6287 C C . THR A 1 820 ? -6.575 16.839 -6.637 1.00 88.81 820 THR A C 1
ATOM 6289 O O . THR A 1 820 ? -6.116 16.217 -5.684 1.00 88.81 820 THR A O 1
ATOM 6292 N N . GLY A 1 821 ? -6.038 17.971 -7.086 1.00 91.38 821 GLY A N 1
ATOM 6293 C CA . GLY A 1 821 ? -4.934 18.655 -6.414 1.00 91.38 821 GLY A CA 1
ATOM 6294 C C . GLY A 1 821 ? -3.600 18.453 -7.115 1.00 91.38 821 GLY A C 1
ATOM 6295 O O . GLY A 1 821 ? -3.543 18.056 -8.284 1.00 91.38 821 GLY A O 1
ATOM 6296 N N . VAL A 1 822 ? -2.516 18.787 -6.417 1.00 91.62 822 VAL A N 1
ATOM 6297 C CA . VAL A 1 822 ? -1.167 18.794 -6.989 1.00 91.62 822 VAL A CA 1
ATOM 6298 C C . VAL A 1 822 ? -0.178 18.142 -6.033 1.00 91.62 822 VAL A C 1
ATOM 6300 O O . VAL A 1 822 ? -0.144 18.459 -4.850 1.00 91.62 822 VAL A O 1
ATOM 6303 N N . PHE A 1 823 ? 0.676 17.282 -6.573 1.00 92.19 823 PHE A N 1
ATOM 6304 C CA . PHE A 1 823 ? 1.938 16.889 -5.955 1.00 92.19 823 PHE A CA 1
ATOM 6305 C C . PHE A 1 823 ? 3.084 17.501 -6.761 1.00 92.19 823 PHE A C 1
ATOM 6307 O O . PHE A 1 823 ? 3.039 17.478 -7.990 1.00 92.19 823 PHE A O 1
ATOM 6314 N N . ALA A 1 824 ? 4.113 18.032 -6.112 1.00 92.94 824 ALA A N 1
ATOM 6315 C CA . ALA A 1 824 ? 5.319 18.515 -6.775 1.00 92.94 824 ALA A CA 1
ATOM 6316 C C . ALA A 1 824 ? 6.561 18.232 -5.930 1.00 92.94 824 ALA A C 1
ATOM 6318 O O . ALA A 1 824 ? 6.529 18.349 -4.709 1.00 92.94 824 ALA A O 1
ATOM 6319 N N . LYS A 1 825 ? 7.670 17.891 -6.585 1.00 93.31 825 LYS A N 1
ATOM 6320 C CA . LYS A 1 825 ? 8.976 17.692 -5.956 1.00 93.31 825 LYS A CA 1
ATOM 6321 C C . LYS A 1 825 ? 10.051 18.383 -6.780 1.00 93.31 825 LYS A C 1
ATOM 6323 O O . LYS A 1 825 ? 10.158 18.136 -7.981 1.00 93.31 825 LYS A O 1
ATOM 6328 N N . VAL A 1 826 ? 10.872 19.189 -6.116 1.00 95.88 826 VAL A N 1
ATOM 6329 C CA . VAL A 1 826 ? 12.105 19.762 -6.667 1.00 95.88 826 VAL A CA 1
ATOM 6330 C C . VAL A 1 826 ? 13.249 19.367 -5.748 1.00 95.88 826 VAL A C 1
ATOM 6332 O O . VAL A 1 826 ? 13.162 19.563 -4.538 1.00 95.88 826 VAL A O 1
ATOM 6335 N N . SER A 1 827 ? 14.319 18.816 -6.308 1.00 94.00 827 SER A N 1
ATOM 6336 C CA . SER A 1 827 ? 15.525 18.454 -5.567 1.00 94.00 827 SER A CA 1
ATOM 6337 C C . SER A 1 827 ? 16.782 18.838 -6.331 1.00 94.00 827 SER A C 1
ATOM 6339 O O . SER A 1 827 ? 16.864 18.644 -7.544 1.00 94.00 827 SER A O 1
ATOM 6341 N N . GLN A 1 828 ? 17.772 19.358 -5.615 1.00 96.56 828 GLN A N 1
ATOM 6342 C CA . GLN A 1 828 ? 19.049 19.786 -6.173 1.00 96.56 828 GLN A CA 1
ATOM 6343 C C . GLN A 1 828 ? 20.194 19.300 -5.287 1.00 96.56 828 GLN A C 1
ATOM 6345 O O . GLN A 1 828 ? 20.068 19.249 -4.066 1.00 96.56 828 GLN A O 1
ATOM 6350 N N . LEU A 1 829 ? 21.295 18.909 -5.918 1.00 95.12 829 LEU A N 1
ATOM 6351 C CA . LEU A 1 829 ? 22.398 18.175 -5.315 1.00 95.12 829 LEU A CA 1
ATOM 6352 C C . LEU A 1 829 ? 23.727 18.717 -5.845 1.00 95.12 829 LEU A C 1
ATOM 6354 O O . LEU A 1 829 ? 23.900 18.828 -7.057 1.00 95.12 829 LEU A O 1
ATOM 6358 N N . PHE A 1 830 ? 24.649 19.021 -4.938 1.00 95.38 830 PHE A N 1
ATOM 6359 C CA . PHE A 1 830 ? 25.969 19.590 -5.190 1.00 95.38 830 PHE A CA 1
ATOM 6360 C C . PHE A 1 830 ? 27.029 18.606 -4.674 1.00 95.38 830 PHE A C 1
ATOM 6362 O O . PHE A 1 830 ? 27.188 18.450 -3.463 1.00 95.38 830 PHE A O 1
ATOM 6369 N N . SER A 1 831 ? 27.725 17.927 -5.586 1.00 94.25 831 SER A N 1
ATOM 6370 C CA . SER A 1 831 ? 28.811 16.985 -5.290 1.00 94.25 831 SER A CA 1
ATOM 6371 C C . SER A 1 831 ? 30.172 17.631 -5.498 1.00 94.25 831 SER A C 1
ATOM 6373 O O . SER A 1 831 ? 30.371 18.314 -6.500 1.00 94.25 831 SER A O 1
ATOM 6375 N N . GLY A 1 832 ? 31.109 17.344 -4.593 1.00 87.81 832 GLY A N 1
ATOM 6376 C CA . GLY A 1 832 ? 32.501 17.809 -4.642 1.00 87.81 832 GLY A CA 1
ATOM 6377 C C . GLY A 1 832 ? 33.066 18.238 -3.283 1.00 87.81 832 GLY A C 1
ATOM 6378 O O . GLY A 1 832 ? 34.199 18.702 -3.203 1.00 87.81 832 GLY A O 1
ATOM 6379 N N . ILE A 1 833 ? 32.308 18.088 -2.190 1.00 86.19 833 ILE A N 1
ATOM 6380 C CA . ILE A 1 833 ? 32.691 18.569 -0.852 1.00 86.19 833 ILE A CA 1
ATOM 6381 C C . ILE A 1 833 ? 33.525 17.481 -0.150 1.00 86.19 833 ILE A C 1
ATOM 6383 O O . ILE A 1 833 ? 33.073 16.825 0.786 1.00 86.19 833 ILE A O 1
ATOM 6387 N N . GLY A 1 834 ? 34.728 17.215 -0.672 1.00 81.12 834 GLY A N 1
ATOM 6388 C CA . GLY A 1 834 ? 35.592 16.108 -0.225 1.00 81.12 834 GLY A CA 1
ATOM 6389 C C . GLY A 1 834 ? 35.371 14.782 -0.970 1.00 81.12 834 GLY A C 1
ATOM 6390 O O . GLY A 1 834 ? 35.611 13.711 -0.415 1.00 81.12 834 GLY A O 1
ATOM 6391 N N . GLY A 1 835 ? 34.894 14.847 -2.217 1.00 85.81 835 GLY A N 1
ATOM 6392 C CA . GLY A 1 835 ? 34.800 13.714 -3.147 1.00 85.81 835 GLY A CA 1
ATOM 6393 C C . GLY A 1 835 ? 35.630 13.953 -4.414 1.00 85.81 835 GLY A C 1
ATOM 6394 O O . GLY A 1 835 ? 36.159 15.043 -4.601 1.00 85.81 835 GLY A O 1
ATOM 6395 N N . ASN A 1 836 ? 35.724 12.958 -5.301 1.00 87.12 836 ASN A N 1
ATOM 6396 C CA . ASN A 1 836 ? 36.399 13.063 -6.607 1.00 87.12 836 ASN A CA 1
ATOM 6397 C C . ASN A 1 836 ? 35.418 13.102 -7.798 1.00 87.12 836 ASN A C 1
ATOM 6399 O O . ASN A 1 836 ? 35.727 12.600 -8.878 1.00 87.12 836 ASN A O 1
ATOM 6403 N N . LEU A 1 837 ? 34.224 13.664 -7.577 1.00 88.69 837 LEU A N 1
ATOM 6404 C CA . LEU A 1 837 ? 33.231 13.979 -8.605 1.00 88.69 837 LEU A CA 1
ATOM 6405 C C . LEU A 1 837 ? 32.671 15.381 -8.340 1.00 88.69 837 LEU A C 1
ATOM 6407 O O . LEU A 1 837 ? 32.109 15.617 -7.268 1.00 88.69 837 LEU A O 1
ATOM 6411 N N . HIS A 1 838 ? 32.763 16.283 -9.318 1.00 92.25 838 HIS A N 1
ATOM 6412 C CA . HIS A 1 838 ? 32.376 17.689 -9.152 1.00 92.25 838 HIS A CA 1
ATOM 6413 C C . HIS A 1 838 ? 31.191 18.076 -10.045 1.00 92.25 838 HIS A C 1
ATOM 6415 O O . HIS A 1 838 ? 31.377 18.577 -11.159 1.00 92.25 838 HIS A O 1
ATOM 6421 N N . TYR A 1 839 ? 29.960 17.842 -9.577 1.00 92.94 839 TYR A N 1
ATOM 6422 C CA . TYR A 1 839 ? 28.742 18.070 -10.364 1.00 92.94 839 TYR A CA 1
ATOM 6423 C C . TYR A 1 839 ? 27.594 18.696 -9.567 1.00 92.94 839 TYR A C 1
ATOM 6425 O O . TYR A 1 839 ? 27.450 18.483 -8.365 1.00 92.94 839 TYR A O 1
ATOM 6433 N N . VAL A 1 840 ? 26.732 19.429 -10.275 1.00 95.38 840 VAL A N 1
ATOM 6434 C CA . VAL A 1 840 ? 25.410 19.841 -9.793 1.00 95.38 840 VAL A CA 1
ATOM 6435 C C . VAL A 1 840 ? 24.350 19.067 -10.568 1.00 95.38 840 VAL A C 1
ATOM 6437 O O . VAL A 1 840 ? 24.340 19.083 -11.802 1.00 95.38 840 VAL A O 1
ATOM 6440 N N . LYS A 1 841 ? 23.447 18.394 -9.852 1.00 95.44 841 LYS A N 1
ATOM 6441 C CA . LYS A 1 841 ? 22.297 17.665 -10.405 1.00 95.44 841 LYS A CA 1
ATOM 6442 C C . LYS A 1 841 ? 21.009 18.288 -9.879 1.00 95.44 841 LYS A C 1
ATOM 6444 O O . LYS A 1 841 ? 20.853 18.470 -8.677 1.00 95.44 841 LYS A O 1
ATOM 6449 N N . THR A 1 842 ? 20.096 18.630 -10.780 1.00 97.56 842 THR A N 1
ATOM 6450 C CA . THR A 1 842 ? 18.783 19.209 -10.469 1.00 97.56 842 THR A CA 1
ATOM 6451 C C . THR A 1 842 ? 17.703 18.323 -11.072 1.00 97.56 842 THR A C 1
ATOM 6453 O O . THR A 1 842 ? 17.804 17.948 -12.237 1.00 97.56 842 THR A O 1
ATOM 6456 N N . GLU A 1 843 ? 16.673 18.000 -10.297 1.00 96.62 843 GLU A N 1
ATOM 6457 C CA . GLU A 1 843 ? 15.542 17.157 -10.692 1.00 96.62 843 GLU A CA 1
ATOM 6458 C C . GLU A 1 843 ? 14.238 17.811 -10.227 1.00 96.62 843 GLU A C 1
ATOM 6460 O O . GLU A 1 843 ? 14.129 18.247 -9.080 1.00 96.62 843 GLU A O 1
ATOM 6465 N N . ALA A 1 844 ? 13.248 17.893 -11.112 1.00 96.38 844 ALA A N 1
ATOM 6466 C CA . ALA A 1 844 ? 11.953 18.499 -10.834 1.00 96.38 844 ALA A CA 1
ATOM 6467 C C . ALA A 1 844 ? 10.820 17.681 -11.464 1.00 96.38 844 ALA A C 1
ATOM 6469 O O . ALA A 1 844 ? 10.931 17.170 -12.578 1.00 96.38 844 ALA A O 1
ATOM 6470 N N . SER A 1 845 ? 9.706 17.556 -10.752 1.00 94.62 845 SER A N 1
ATOM 6471 C CA . SER A 1 845 ? 8.508 16.870 -11.239 1.00 94.62 845 SER A CA 1
ATOM 6472 C C . SER A 1 845 ? 7.259 17.403 -10.552 1.00 94.62 845 SER A C 1
ATOM 6474 O O . SER A 1 845 ? 7.311 17.833 -9.399 1.00 94.62 845 SER A O 1
ATOM 6476 N N . SER A 1 846 ? 6.121 17.331 -11.231 1.00 94.44 846 SER A N 1
ATOM 6477 C CA . SER A 1 846 ? 4.816 17.506 -10.595 1.00 94.44 846 SER A CA 1
ATOM 6478 C C . SER A 1 846 ? 3.784 16.567 -11.200 1.00 94.44 846 SER A C 1
ATOM 6480 O O . SER A 1 846 ? 3.972 16.044 -12.292 1.00 94.44 846 SER A O 1
ATOM 6482 N N . ALA A 1 847 ? 2.696 16.325 -10.479 1.00 94.75 847 ALA A N 1
ATOM 6483 C CA . ALA A 1 847 ? 1.523 15.597 -10.928 1.00 94.75 847 ALA A CA 1
ATOM 6484 C C . ALA A 1 847 ? 0.281 16.386 -10.501 1.00 94.75 847 ALA A C 1
ATOM 6486 O O . ALA A 1 847 ? 0.012 16.541 -9.311 1.00 94.75 847 ALA A O 1
ATOM 6487 N N . HIS A 1 848 ? -0.457 16.890 -11.483 1.00 95.88 848 HIS A N 1
ATOM 6488 C CA . HIS A 1 848 ? -1.686 17.653 -11.309 1.00 95.88 848 HIS A CA 1
ATOM 6489 C C . HIS A 1 848 ? -2.877 16.765 -11.675 1.00 95.88 848 HIS A C 1
ATOM 6491 O O . HIS A 1 848 ? -2.851 16.101 -12.717 1.00 95.88 848 HIS A O 1
ATOM 6497 N N . PHE A 1 849 ? -3.908 16.756 -10.834 1.00 94.31 849 PHE A N 1
ATOM 6498 C CA . PHE A 1 849 ? -5.092 15.914 -10.985 1.00 94.31 849 PHE A CA 1
ATOM 6499 C C . PHE A 1 849 ? -6.346 16.786 -11.080 1.00 94.31 849 PHE A C 1
ATOM 6501 O O . PHE A 1 849 ? -6.624 17.606 -10.200 1.00 94.31 849 PHE A O 1
ATOM 6508 N N . PHE A 1 850 ? -7.099 16.608 -12.165 1.00 93.50 850 PHE A N 1
ATOM 6509 C CA . PHE A 1 850 ? -8.291 17.387 -12.479 1.00 93.50 850 PHE A CA 1
ATOM 6510 C C . PHE A 1 850 ? -9.470 16.446 -12.782 1.00 93.50 850 PHE A C 1
ATOM 6512 O O . PHE A 1 850 ? -9.439 15.751 -13.801 1.00 93.50 850 PHE A O 1
ATOM 6519 N N . PRO A 1 851 ? -10.541 16.424 -11.969 1.00 91.38 851 PRO A N 1
ATOM 6520 C CA . PRO A 1 851 ? -11.735 15.645 -12.270 1.00 91.38 851 PRO A CA 1
ATOM 6521 C C . PRO A 1 851 ? -12.563 16.402 -13.313 1.00 91.38 851 PRO A C 1
ATOM 6523 O O . PRO A 1 851 ? -13.207 17.423 -13.024 1.00 91.38 851 PRO A O 1
ATOM 6526 N N . VAL A 1 852 ? -12.488 15.910 -14.546 1.00 88.25 852 VAL A N 1
ATOM 6527 C CA . VAL A 1 852 ? -13.092 16.481 -15.755 1.00 88.25 852 VAL A CA 1
ATOM 6528 C C . VAL A 1 852 ? -14.395 15.754 -16.090 1.00 88.25 852 VAL A C 1
ATOM 6530 O O . VAL A 1 852 ? -14.687 14.699 -15.543 1.00 88.25 852 VAL A O 1
ATOM 6533 N N . PHE A 1 853 ? -15.225 16.331 -16.962 1.00 81.31 853 PHE A N 1
ATOM 6534 C CA . PHE A 1 853 ? -16.504 15.732 -17.380 1.00 81.31 853 PHE A CA 1
ATOM 6535 C C . PHE A 1 853 ? -17.431 15.288 -16.223 1.00 81.31 853 PHE A C 1
ATOM 6537 O O . PHE A 1 853 ? -18.229 14.370 -16.391 1.00 81.31 853 PHE A O 1
ATOM 6544 N N . ARG A 1 854 ? -17.405 15.978 -15.068 1.00 73.50 854 ARG A N 1
ATOM 6545 C CA . ARG A 1 854 ? -18.227 15.650 -13.876 1.00 73.50 854 ARG A CA 1
ATOM 6546 C C . ARG A 1 854 ? -19.741 15.564 -14.140 1.00 73.50 854 ARG A C 1
ATOM 6548 O O . ARG A 1 854 ? -20.452 14.895 -13.406 1.00 73.50 854 ARG A O 1
ATOM 6555 N N . ARG A 1 855 ? -20.238 16.217 -15.203 1.00 60.97 855 ARG A N 1
ATOM 6556 C CA . ARG A 1 855 ? -21.632 16.103 -15.689 1.00 60.97 855 ARG A CA 1
ATOM 6557 C C . ARG A 1 855 ? -21.968 14.737 -16.316 1.00 60.97 855 ARG A C 1
ATOM 6559 O O . ARG A 1 855 ? -23.134 14.485 -16.586 1.00 60.97 855 ARG A O 1
ATOM 6566 N N . ILE A 1 856 ? -20.962 13.905 -16.587 1.00 66.19 856 ILE A N 1
ATOM 6567 C CA . ILE A 1 856 ? -21.072 12.567 -17.186 1.00 66.19 856 ILE A CA 1
ATOM 6568 C C . ILE A 1 856 ? -20.698 11.503 -16.147 1.00 66.19 856 ILE A C 1
ATOM 6570 O O . ILE A 1 856 ? -21.450 10.555 -15.956 1.00 66.19 856 ILE A O 1
ATOM 6574 N N . HIS A 1 857 ? -19.554 11.648 -15.463 1.00 67.31 857 HIS A N 1
ATOM 6575 C CA . HIS A 1 857 ? -19.153 10.748 -14.374 1.00 67.31 857 HIS A CA 1
ATOM 6576 C C . HIS A 1 857 ? -18.087 11.402 -13.482 1.00 67.31 857 HIS A C 1
ATOM 6578 O O . HIS A 1 857 ? -17.112 11.958 -13.982 1.00 67.31 857 HIS A O 1
ATOM 6584 N N . ASN A 1 858 ? -18.210 11.264 -12.159 1.00 64.88 858 ASN A N 1
ATOM 6585 C CA . ASN A 1 858 ? -17.250 11.831 -11.194 1.00 64.88 858 ASN A CA 1
ATOM 6586 C C . ASN A 1 858 ? -15.891 11.099 -11.120 1.00 64.88 858 ASN A C 1
ATOM 6588 O O . ASN A 1 858 ? -15.000 11.548 -10.407 1.00 64.88 858 ASN A O 1
ATOM 6592 N N . ASP A 1 859 ? -15.711 9.991 -11.848 1.00 73.44 859 ASP A N 1
ATOM 6593 C CA . ASP A 1 859 ? -14.480 9.184 -11.827 1.00 73.44 859 ASP A CA 1
ATOM 6594 C C . ASP A 1 859 ? -13.514 9.513 -12.977 1.00 73.44 859 ASP A C 1
ATOM 6596 O O . ASP A 1 859 ? -12.425 8.936 -13.041 1.00 73.44 859 ASP A O 1
ATOM 6600 N N . ILE A 1 860 ? -13.890 10.415 -13.892 1.00 88.25 860 ILE A N 1
ATOM 6601 C CA . ILE A 1 860 ? -13.056 10.759 -15.045 1.00 88.25 860 ILE A CA 1
ATOM 6602 C C . ILE A 1 860 ? -12.013 11.800 -14.615 1.00 88.25 860 ILE A C 1
ATOM 6604 O O . ILE A 1 860 ? -12.342 12.950 -14.324 1.00 88.25 860 ILE A O 1
ATOM 6608 N N . VAL A 1 861 ? -10.743 11.395 -14.567 1.00 92.38 861 VAL A N 1
ATOM 6609 C CA . VAL A 1 861 ? -9.642 12.217 -14.039 1.00 92.38 861 VAL A CA 1
ATOM 6610 C C . VAL A 1 861 ? -8.597 12.444 -15.122 1.00 92.38 861 VAL A C 1
ATOM 6612 O O . VAL A 1 861 ? -8.016 11.499 -15.652 1.00 92.38 861 VAL A O 1
ATOM 6615 N N . LEU A 1 862 ? -8.339 13.714 -15.425 1.00 95.69 862 LEU A N 1
ATOM 6616 C CA . LEU A 1 862 ? -7.208 14.156 -16.227 1.00 95.69 862 LEU A CA 1
ATOM 6617 C C . LEU A 1 862 ? -5.998 14.346 -15.305 1.00 95.69 862 LEU A C 1
ATOM 6619 O O . LEU A 1 862 ? -6.007 15.196 -14.414 1.00 95.69 862 LEU A O 1
ATOM 6623 N N . LYS A 1 863 ? -4.950 13.562 -15.541 1.00 95.62 863 LYS A N 1
ATOM 6624 C CA . LYS A 1 863 ? -3.645 13.645 -14.889 1.00 95.62 863 LYS A CA 1
ATOM 6625 C C . LYS A 1 863 ? -2.638 14.284 -15.842 1.00 95.62 863 LYS A C 1
ATOM 6627 O O . LYS A 1 863 ? -2.414 13.773 -16.939 1.00 95.62 863 LYS A O 1
ATOM 6632 N N . VAL A 1 864 ? -1.991 15.359 -15.402 1.00 97.44 864 VAL A N 1
ATOM 6633 C CA . VAL A 1 864 ? -0.897 16.022 -16.129 1.00 97.44 864 VAL A CA 1
ATOM 6634 C C . VAL A 1 864 ? 0.358 15.955 -15.267 1.00 97.44 864 VAL A C 1
ATOM 6636 O O . VAL A 1 864 ? 0.357 16.450 -14.142 1.00 97.44 864 VAL A O 1
ATOM 6639 N N . ARG A 1 865 ? 1.423 15.319 -15.763 1.00 97.44 865 ARG A N 1
ATOM 6640 C CA . ARG A 1 865 ? 2.678 15.119 -15.027 1.00 97.44 865 ARG A CA 1
ATOM 6641 C C . ARG A 1 865 ? 3.891 15.543 -15.865 1.00 97.44 865 ARG A C 1
ATOM 6643 O O . ARG A 1 865 ? 4.384 14.713 -16.637 1.00 97.44 865 ARG A O 1
ATOM 6650 N N . PRO A 1 866 ? 4.374 16.793 -15.738 1.00 96.44 866 PRO A N 1
ATOM 6651 C CA . PRO A 1 866 ? 5.678 17.185 -16.254 1.00 96.44 866 PRO A CA 1
ATOM 6652 C C . PRO A 1 866 ? 6.824 16.631 -15.391 1.00 96.44 866 PRO A C 1
ATOM 6654 O O . PRO A 1 866 ? 6.695 16.441 -14.178 1.00 96.44 866 PRO A O 1
ATOM 6657 N N . SER A 1 867 ? 7.970 16.405 -16.025 1.00 95.25 867 SER A N 1
ATOM 6658 C CA . SER A 1 867 ? 9.230 16.019 -15.389 1.00 95.25 867 SER A CA 1
ATOM 6659 C C . SER A 1 867 ? 10.416 16.689 -16.086 1.00 95.25 867 SER A C 1
ATOM 6661 O O . SER A 1 867 ? 10.369 16.996 -17.276 1.00 95.25 867 SER A O 1
ATOM 6663 N N . PHE A 1 868 ? 11.480 16.953 -15.335 1.00 96.31 868 PHE A N 1
ATOM 6664 C CA . PHE A 1 868 ? 12.682 17.635 -15.802 1.00 96.31 868 PHE A CA 1
ATOM 6665 C C . PHE A 1 868 ? 13.891 17.187 -14.982 1.00 96.31 868 PHE A C 1
ATOM 6667 O O . PHE A 1 868 ? 13.792 17.000 -13.768 1.00 96.31 868 PHE A O 1
ATOM 6674 N N . GLY A 1 869 ? 15.054 17.104 -15.618 1.00 96.44 869 GLY A N 1
ATOM 6675 C CA . GLY A 1 869 ? 16.314 16.974 -14.903 1.00 96.44 869 GLY A CA 1
ATOM 6676 C C . GLY A 1 869 ? 17.492 17.480 -15.712 1.00 96.44 869 GLY A C 1
ATOM 6677 O O . GLY A 1 869 ? 17.563 17.292 -16.927 1.00 96.44 869 GLY A O 1
ATOM 6678 N N . TYR A 1 870 ? 18.430 18.126 -15.026 1.00 96.31 870 TYR A N 1
ATOM 6679 C CA . TYR A 1 870 ? 19.655 18.641 -15.618 1.00 96.31 870 TYR A CA 1
ATOM 6680 C C . TYR A 1 870 ? 20.856 18.391 -14.706 1.00 96.31 870 TYR A C 1
ATOM 6682 O O . TYR A 1 870 ? 20.805 18.670 -13.508 1.00 96.31 870 TYR A O 1
ATOM 6690 N N . VAL A 1 871 ? 21.939 17.865 -15.279 1.00 95.44 871 VAL A N 1
ATOM 6691 C CA . VAL A 1 871 ? 23.208 17.613 -14.591 1.00 95.44 871 VAL A CA 1
ATOM 6692 C C . VAL A 1 871 ? 24.368 18.234 -15.363 1.00 95.44 871 VAL A C 1
ATOM 6694 O O . VAL A 1 871 ? 24.466 18.109 -16.586 1.00 95.44 871 VAL A O 1
ATOM 6697 N N . PHE A 1 872 ? 25.268 18.905 -14.650 1.00 93.06 872 PHE A N 1
ATOM 6698 C CA . PHE A 1 872 ? 26.493 19.456 -15.218 1.00 93.06 872 PHE A CA 1
ATOM 6699 C C . PHE A 1 872 ? 27.653 19.347 -14.231 1.00 93.06 872 PHE A C 1
ATOM 6701 O O . PHE A 1 872 ? 27.473 19.512 -13.026 1.00 93.06 872 PHE A O 1
ATOM 6708 N N . ALA A 1 873 ? 28.845 19.071 -14.753 1.00 90.88 873 ALA A N 1
ATOM 6709 C CA . ALA A 1 873 ? 30.083 19.182 -14.001 1.00 90.88 873 ALA A CA 1
ATOM 6710 C C . ALA A 1 873 ? 30.538 20.649 -13.950 1.00 90.88 873 ALA A C 1
ATOM 6712 O O . ALA A 1 873 ? 30.263 21.407 -14.884 1.00 90.88 873 ALA A O 1
ATOM 6713 N N . TYR A 1 874 ? 31.215 21.048 -12.871 1.00 88.12 874 TYR A N 1
ATOM 6714 C CA . TYR A 1 874 ? 31.659 22.436 -12.665 1.00 88.12 874 TYR A CA 1
ATOM 6715 C C . TYR A 1 874 ? 33.179 22.605 -12.499 1.00 88.12 874 TYR A C 1
ATOM 6717 O O . TYR A 1 874 ? 33.660 23.734 -12.512 1.00 88.12 874 TYR A O 1
ATOM 6725 N N . SER A 1 875 ? 33.940 21.510 -12.387 1.00 80.69 875 SER A N 1
ATOM 6726 C CA . SER A 1 875 ? 35.403 21.521 -12.182 1.00 80.69 875 SER A CA 1
ATOM 6727 C C . SER A 1 875 ? 36.191 21.093 -13.437 1.00 80.69 875 SER A C 1
ATOM 6729 O O . SER A 1 875 ? 37.227 20.445 -13.351 1.00 80.69 875 SER A O 1
ATOM 6731 N N . GLY A 1 876 ? 35.657 21.361 -14.636 1.00 67.81 876 GLY A N 1
ATOM 6732 C CA . GLY A 1 876 ? 36.255 20.953 -15.924 1.00 67.81 876 GLY A CA 1
ATOM 6733 C C . GLY A 1 876 ? 36.171 19.452 -16.262 1.00 67.81 876 GLY A C 1
ATOM 6734 O O . GLY A 1 876 ? 36.399 19.071 -17.407 1.00 67.81 876 GLY A O 1
ATOM 6735 N N . GLU A 1 877 ? 35.811 18.608 -15.295 1.00 78.44 877 GLU A N 1
ATOM 6736 C CA . GLU A 1 877 ? 35.542 17.173 -15.459 1.00 78.44 877 GLU A CA 1
ATOM 6737 C C . GLU A 1 877 ? 34.309 16.889 -16.345 1.00 78.44 877 GLU A C 1
ATOM 6739 O O . GLU A 1 877 ? 33.462 17.755 -16.565 1.00 78.44 877 GLU A O 1
ATOM 6744 N N . THR A 1 878 ? 34.162 15.648 -16.820 1.00 82.38 878 THR A N 1
ATOM 6745 C CA . THR A 1 878 ? 32.961 15.186 -17.542 1.00 82.38 878 THR A CA 1
ATOM 6746 C C . THR A 1 878 ? 31.950 14.527 -16.597 1.00 82.38 878 THR A C 1
ATOM 6748 O O . THR A 1 878 ? 32.318 13.882 -15.612 1.00 82.38 878 THR A O 1
ATOM 6751 N N . VAL A 1 879 ? 30.649 14.639 -16.893 1.00 86.62 879 VAL A N 1
ATOM 6752 C CA . VAL A 1 879 ? 29.602 13.971 -16.109 1.00 86.62 879 VAL A CA 1
ATOM 6753 C C . VAL A 1 879 ? 29.646 12.472 -16.399 1.00 86.62 879 VAL A C 1
ATOM 6755 O O . VAL A 1 879 ? 29.274 12.020 -17.491 1.00 86.62 879 VAL A O 1
ATOM 6758 N N . LYS A 1 880 ? 30.076 11.694 -15.402 1.00 83.31 880 LYS A N 1
ATOM 6759 C CA . LYS A 1 880 ? 30.111 10.228 -15.461 1.00 83.31 880 LYS A CA 1
ATOM 6760 C C . LYS A 1 880 ? 28.708 9.630 -15.641 1.00 83.31 880 LYS A C 1
ATOM 6762 O O . LYS A 1 880 ? 27.717 10.178 -15.162 1.00 83.31 880 LYS A O 1
ATOM 6767 N N . ILE A 1 881 ? 28.619 8.487 -16.318 1.00 81.06 881 ILE A N 1
ATOM 6768 C CA . ILE A 1 881 ? 27.373 7.832 -16.744 1.00 81.06 881 ILE A CA 1
ATOM 6769 C C . ILE A 1 881 ? 26.457 7.466 -15.570 1.00 81.06 881 ILE A C 1
ATOM 6771 O O . ILE A 1 881 ? 25.249 7.644 -15.682 1.00 81.06 881 ILE A O 1
ATOM 6775 N N . GLY A 1 882 ? 27.021 7.097 -14.413 1.00 79.00 882 GLY A N 1
ATOM 6776 C CA . GLY A 1 882 ? 26.270 6.869 -13.171 1.00 79.00 882 GLY A CA 1
ATOM 6777 C C . GLY A 1 882 ? 25.552 8.105 -12.601 1.00 79.00 882 GLY A C 1
ATOM 6778 O O . GLY A 1 882 ? 24.709 7.958 -11.723 1.00 79.00 882 GLY A O 1
ATOM 6779 N N . GLN A 1 883 ? 25.851 9.309 -13.107 1.00 86.12 883 GLN A N 1
ATOM 6780 C CA . GLN A 1 883 ? 25.197 10.572 -12.732 1.00 86.12 883 GLN A CA 1
ATOM 6781 C C . GLN A 1 883 ? 24.266 11.119 -13.831 1.00 86.12 883 GLN A C 1
ATOM 6783 O O . GLN A 1 883 ? 23.545 12.094 -13.599 1.00 86.12 883 GLN A O 1
ATOM 6788 N N . ARG A 1 884 ? 24.281 10.521 -15.033 1.00 88.81 884 ARG A N 1
ATOM 6789 C CA . ARG A 1 884 ? 23.429 10.912 -16.168 1.00 88.81 884 ARG A CA 1
ATOM 6790 C C . ARG A 1 884 ? 22.003 10.399 -15.989 1.00 88.81 884 ARG A C 1
ATOM 6792 O O . ARG A 1 884 ? 21.731 9.495 -15.202 1.00 88.81 884 ARG A O 1
ATOM 6799 N N . PHE A 1 885 ? 21.084 10.975 -16.753 1.00 90.81 885 PHE A N 1
ATOM 6800 C CA . PHE A 1 885 ? 19.701 10.522 -16.812 1.00 90.81 885 PHE A CA 1
ATOM 6801 C C . PHE A 1 885 ? 19.510 9.441 -17.874 1.00 90.81 885 PHE A C 1
ATOM 6803 O O . PHE A 1 885 ? 20.146 9.468 -18.928 1.00 90.81 885 PHE A O 1
ATOM 6810 N N . PHE A 1 886 ? 18.577 8.533 -17.600 1.00 86.69 886 PHE A N 1
ATOM 6811 C CA . PHE A 1 886 ? 18.077 7.512 -18.513 1.00 86.69 886 PHE A CA 1
ATOM 6812 C C . PHE A 1 886 ? 16.550 7.609 -18.541 1.00 86.69 886 PHE A C 1
ATOM 6814 O O . PHE A 1 886 ? 15.926 7.831 -17.505 1.00 86.69 886 PHE A O 1
ATOM 6821 N N . VAL A 1 887 ? 15.952 7.504 -19.729 1.00 83.19 887 VAL A N 1
ATOM 6822 C CA . VAL A 1 887 ? 14.541 7.850 -19.972 1.00 83.19 887 VAL A CA 1
ATOM 6823 C C . VAL A 1 887 ? 13.870 6.762 -20.805 1.00 83.19 887 VAL A C 1
ATOM 6825 O O . VAL A 1 887 ? 14.504 6.132 -21.653 1.00 83.19 887 VAL A O 1
ATOM 6828 N N . GLY A 1 888 ? 12.582 6.540 -20.543 1.00 69.19 888 GLY A N 1
ATOM 6829 C CA . GLY A 1 888 ? 11.786 5.455 -21.131 1.00 69.19 888 GLY A CA 1
ATOM 6830 C C . GLY A 1 888 ? 11.149 4.532 -20.092 1.00 69.19 888 GLY A C 1
ATOM 6831 O O . GLY A 1 888 ? 10.392 3.648 -20.469 1.00 69.19 888 GLY A O 1
ATOM 6832 N N . ASN A 1 889 ? 11.410 4.763 -18.798 1.00 67.94 889 ASN A N 1
ATOM 6833 C CA . ASN A 1 889 ? 10.747 4.036 -17.721 1.00 67.94 889 ASN A CA 1
ATOM 6834 C C . ASN A 1 889 ? 9.360 4.649 -17.454 1.00 67.94 889 ASN A C 1
ATOM 6836 O O . ASN A 1 889 ? 8.348 4.262 -18.033 1.00 67.94 889 ASN A O 1
ATOM 6840 N N . SER A 1 890 ? 9.268 5.677 -16.608 1.00 72.00 890 SER A N 1
ATOM 6841 C CA . SER A 1 890 ? 7.992 6.331 -16.286 1.00 72.00 890 SER A CA 1
ATOM 6842 C C . SER A 1 890 ? 7.605 7.461 -17.247 1.00 72.00 890 SER A C 1
ATOM 6844 O O . SER A 1 890 ? 6.465 7.909 -17.210 1.00 72.00 890 SER A O 1
ATOM 6846 N N . GLU A 1 891 ? 8.519 7.950 -18.084 1.00 85.69 891 GLU A N 1
ATOM 6847 C CA . GLU A 1 891 ? 8.431 9.263 -18.755 1.00 85.69 891 GLU A CA 1
ATOM 6848 C C . GLU A 1 891 ? 7.651 9.214 -20.065 1.00 85.69 891 GLU A C 1
ATOM 6850 O O . GLU A 1 891 ? 6.876 10.123 -20.350 1.00 85.69 891 GLU A O 1
ATOM 6855 N N . ILE A 1 892 ? 7.863 8.156 -20.851 1.00 90.44 892 ILE A N 1
ATOM 6856 C CA . ILE A 1 892 ? 7.271 7.992 -22.176 1.00 90.44 892 ILE A CA 1
ATOM 6857 C C . ILE A 1 892 ? 7.044 6.510 -22.487 1.00 90.44 892 ILE A C 1
ATOM 6859 O O . ILE A 1 892 ? 7.981 5.746 -22.703 1.00 90.44 892 ILE A O 1
ATOM 6863 N N . ARG A 1 893 ? 5.777 6.088 -22.509 1.00 90.19 893 ARG A N 1
ATOM 6864 C CA . ARG A 1 893 ? 5.392 4.715 -22.879 1.00 90.19 893 ARG A CA 1
ATOM 6865 C C . ARG A 1 893 ? 5.489 4.520 -24.389 1.00 90.19 893 ARG A C 1
ATOM 6867 O O . ARG A 1 893 ? 5.409 5.480 -25.149 1.00 90.19 893 ARG A O 1
ATOM 6874 N N . GLY A 1 894 ? 5.628 3.284 -24.863 1.00 87.12 894 GLY A N 1
ATOM 6875 C CA . GLY A 1 894 ? 5.836 2.994 -26.290 1.00 87.12 894 GLY A CA 1
ATOM 6876 C C . GLY A 1 894 ? 7.315 2.920 -26.700 1.00 87.12 894 GLY A C 1
ATOM 6877 O O . GLY A 1 894 ? 7.629 2.425 -27.785 1.00 87.12 894 GLY A O 1
ATOM 6878 N N . PHE A 1 895 ? 8.229 3.365 -25.837 1.00 88.12 895 PHE A N 1
ATOM 6879 C CA . PHE A 1 895 ? 9.676 3.194 -25.965 1.00 88.12 895 PHE A CA 1
ATOM 6880 C C . PHE A 1 895 ? 10.184 2.264 -24.860 1.00 88.12 895 PHE A C 1
ATOM 6882 O O . PHE A 1 895 ? 9.535 2.125 -23.827 1.00 88.12 895 PHE A O 1
ATOM 6889 N N . ALA A 1 896 ? 11.325 1.614 -25.089 1.00 81.75 896 ALA A N 1
ATOM 6890 C CA . ALA A 1 896 ? 11.946 0.755 -24.084 1.00 81.75 896 ALA A CA 1
ATOM 6891 C C . ALA A 1 896 ? 12.556 1.573 -22.931 1.00 81.75 896 ALA A C 1
ATOM 6893 O O . ALA A 1 896 ? 12.858 2.760 -23.091 1.00 81.75 896 ALA A O 1
ATOM 6894 N N . ALA A 1 897 ? 12.844 0.909 -21.809 1.00 78.50 897 ALA A N 1
ATOM 6895 C CA . ALA A 1 897 ? 13.746 1.429 -20.785 1.00 78.50 897 ALA A CA 1
ATOM 6896 C C . ALA A 1 897 ? 15.089 1.840 -21.423 1.00 78.50 897 ALA A C 1
ATOM 6898 O O . ALA A 1 897 ? 15.690 1.065 -22.167 1.00 78.50 897 ALA A O 1
ATOM 6899 N N . SER A 1 898 ? 15.553 3.071 -21.179 1.00 83.25 898 SER A N 1
ATOM 6900 C CA . SER A 1 898 ? 16.718 3.666 -21.876 1.00 83.25 898 SER A CA 1
ATOM 6901 C C . SER A 1 898 ? 16.619 3.642 -23.415 1.00 83.25 898 SER A C 1
ATOM 6903 O O . SER A 1 898 ? 17.627 3.589 -24.131 1.00 83.25 898 SER A O 1
ATOM 6905 N N . GLY A 1 899 ? 15.393 3.647 -23.948 1.00 85.56 899 GLY A N 1
ATOM 6906 C CA . GLY A 1 899 ? 15.107 3.490 -25.371 1.00 85.56 899 GLY A CA 1
ATOM 6907 C C . GLY A 1 899 ? 15.355 4.749 -26.199 1.00 85.56 899 GLY A C 1
ATOM 6908 O O . GLY A 1 899 ? 15.753 4.628 -27.359 1.00 85.56 899 GLY A O 1
ATOM 6909 N N . ILE A 1 900 ? 15.199 5.935 -25.603 1.00 90.31 900 ILE A N 1
ATOM 6910 C CA . ILE A 1 900 ? 15.447 7.236 -26.248 1.00 90.31 900 ILE A CA 1
ATOM 6911 C C . ILE A 1 900 ? 16.716 7.908 -25.710 1.00 90.31 900 ILE A C 1
ATOM 6913 O O . ILE A 1 900 ? 17.154 7.623 -24.597 1.00 90.31 900 ILE A O 1
ATOM 6917 N N . GLY A 1 901 ? 17.272 8.837 -26.489 1.00 91.25 901 GLY A N 1
ATOM 6918 C CA . GLY A 1 901 ? 18.434 9.653 -26.116 1.00 91.25 901 GLY A CA 1
ATOM 6919 C C . GLY A 1 901 ? 19.765 9.189 -26.724 1.00 91.25 901 GLY A C 1
ATOM 6920 O O . GLY A 1 901 ? 19.751 8.368 -27.643 1.00 91.25 901 GLY A O 1
ATOM 6921 N N . PRO A 1 902 ? 20.908 9.743 -26.270 1.00 91.19 902 PRO A N 1
ATOM 6922 C CA . PRO A 1 902 ? 22.216 9.500 -26.877 1.00 91.19 902 PRO A CA 1
ATOM 6923 C C . PRO A 1 902 ? 22.620 8.020 -26.842 1.00 91.19 902 PRO A C 1
ATOM 6925 O O . PRO A 1 902 ? 22.509 7.357 -25.806 1.00 91.19 902 PRO A O 1
ATOM 6928 N N . ARG A 1 903 ? 23.095 7.503 -27.979 1.00 88.81 903 ARG A N 1
ATOM 6929 C CA . ARG A 1 903 ? 23.355 6.073 -28.190 1.00 88.81 903 ARG A CA 1
ATOM 6930 C C . ARG A 1 903 ? 24.622 5.855 -29.016 1.00 88.81 903 ARG A C 1
ATOM 6932 O O . ARG A 1 903 ? 24.800 6.518 -30.032 1.00 88.81 903 ARG A O 1
ATOM 6939 N N . ASP A 1 904 ? 25.489 4.927 -28.620 1.00 86.88 904 ASP A N 1
ATOM 6940 C CA . ASP A 1 904 ? 26.688 4.558 -29.394 1.00 86.88 904 ASP A CA 1
ATOM 6941 C C . ASP A 1 904 ? 26.293 4.076 -30.808 1.00 86.88 904 ASP A C 1
ATOM 6943 O O . ASP A 1 904 ? 25.361 3.277 -30.957 1.00 86.88 904 ASP A O 1
ATOM 6947 N N . ARG A 1 905 ? 26.959 4.557 -31.870 1.00 86.06 905 ARG A N 1
ATOM 6948 C CA . ARG A 1 905 ? 26.621 4.169 -33.251 1.00 86.06 905 ARG A CA 1
ATOM 6949 C C . ARG A 1 905 ? 27.015 2.724 -33.564 1.00 86.06 905 ARG A C 1
ATOM 6951 O O . ARG A 1 905 ? 26.347 2.109 -34.395 1.00 86.06 905 ARG A O 1
ATOM 6958 N N . ASN A 1 906 ? 28.041 2.196 -32.910 1.00 82.50 906 ASN A N 1
ATOM 6959 C CA . ASN A 1 906 ? 28.588 0.862 -33.122 1.00 82.50 906 ASN A CA 1
ATOM 6960 C C . ASN A 1 906 ? 27.871 -0.167 -32.236 1.00 82.50 906 ASN A C 1
ATOM 6962 O O . ASN A 1 906 ? 27.257 -1.092 -32.761 1.00 82.50 906 ASN A O 1
ATOM 6966 N N . THR A 1 907 ? 27.883 0.014 -30.910 1.00 79.69 907 THR A N 1
ATOM 6967 C CA . THR A 1 907 ? 27.322 -0.976 -29.960 1.00 79.69 907 THR A CA 1
ATOM 6968 C C . THR A 1 907 ? 25.813 -0.839 -29.740 1.00 79.69 907 THR A C 1
ATOM 6970 O O . THR A 1 907 ? 25.174 -1.739 -29.196 1.00 79.69 907 THR A O 1
ATOM 6973 N N . LYS A 1 908 ? 25.218 0.288 -30.160 1.00 80.31 908 LYS A N 1
ATOM 6974 C CA . LYS A 1 908 ? 23.809 0.663 -29.925 1.00 80.31 908 LYS A CA 1
ATOM 6975 C C . LYS A 1 908 ? 23.409 0.766 -28.445 1.00 80.31 908 LYS A C 1
ATOM 6977 O O . LYS A 1 908 ? 22.218 0.792 -28.120 1.00 80.31 908 LYS A O 1
ATOM 6982 N N . GLU A 1 909 ? 24.368 0.917 -27.540 1.00 79.31 909 GLU A N 1
ATOM 6983 C CA . GLU A 1 909 ? 24.120 1.110 -26.106 1.00 79.31 909 GLU A CA 1
ATOM 6984 C C . GLU A 1 909 ? 23.736 2.553 -25.766 1.00 79.31 909 GLU A C 1
ATOM 6986 O O . GLU A 1 909 ? 24.219 3.500 -26.387 1.00 79.31 909 GLU A O 1
ATOM 6991 N N . SER A 1 910 ? 22.855 2.729 -24.775 1.00 85.62 910 SER A N 1
ATOM 6992 C CA . SER A 1 910 ? 22.454 4.058 -24.301 1.00 85.62 910 SER A CA 1
ATOM 6993 C C . SER A 1 910 ? 23.555 4.666 -23.435 1.00 85.62 910 SER A C 1
ATOM 6995 O O . SER A 1 910 ? 24.012 4.046 -22.478 1.00 85.62 910 SER A O 1
ATOM 6997 N N . LEU A 1 911 ? 23.956 5.898 -23.748 1.00 86.56 911 LEU A N 1
ATOM 6998 C CA . LEU A 1 911 ? 25.036 6.617 -23.060 1.00 86.56 911 LEU A CA 1
ATOM 6999 C C . LEU A 1 911 ? 24.524 7.539 -21.938 1.00 86.56 911 LEU A C 1
ATOM 7001 O O . LEU A 1 911 ? 25.308 8.283 -21.336 1.00 86.56 911 LEU A O 1
ATOM 7005 N N . GLY A 1 912 ? 23.210 7.512 -21.688 1.00 88.38 912 GLY A N 1
ATOM 7006 C CA . GLY A 1 912 ? 22.490 8.494 -20.881 1.00 88.38 912 GLY A CA 1
ATOM 7007 C C . GLY A 1 912 ? 22.498 9.895 -21.508 1.00 88.38 912 GLY A C 1
ATOM 7008 O O . GLY A 1 912 ? 23.046 10.119 -22.587 1.00 88.38 912 GLY A O 1
ATOM 7009 N N . GLY A 1 913 ? 21.904 10.864 -20.817 1.00 90.75 913 GLY A N 1
ATOM 7010 C CA . GLY A 1 913 ? 21.947 12.280 -21.197 1.00 90.75 913 GLY A CA 1
ATOM 7011 C C . GLY A 1 913 ? 22.076 13.205 -19.990 1.00 90.75 913 GLY A C 1
ATOM 7012 O O . GLY A 1 913 ? 21.721 12.842 -18.866 1.00 90.75 913 GLY A O 1
ATOM 7013 N N . LYS A 1 914 ? 22.599 14.412 -20.217 1.00 92.88 914 LYS A N 1
ATOM 7014 C CA . LYS A 1 914 ? 22.732 15.459 -19.192 1.00 92.88 914 LYS A CA 1
ATOM 7015 C C . LYS A 1 914 ? 21.448 16.252 -18.970 1.00 92.88 914 LYS A C 1
ATOM 7017 O O . LYS A 1 914 ? 21.269 16.798 -17.887 1.00 92.88 914 LYS A O 1
ATOM 7022 N N . LEU A 1 915 ? 20.587 16.349 -19.981 1.00 94.19 915 LEU A N 1
ATOM 7023 C CA . LEU A 1 915 ? 19.302 17.044 -19.922 1.00 94.19 915 LEU A CA 1
ATOM 7024 C C . LEU A 1 915 ? 18.182 16.072 -20.281 1.00 94.19 915 LEU A C 1
ATOM 7026 O O . LEU A 1 915 ? 18.239 15.442 -21.336 1.00 94.19 915 LEU A O 1
ATOM 7030 N N . PHE A 1 916 ? 17.139 16.018 -19.459 1.00 95.00 916 PHE A N 1
ATOM 7031 C CA . PHE A 1 916 ? 15.866 15.423 -19.840 1.00 95.00 916 PHE A CA 1
ATOM 7032 C C . PHE A 1 916 ? 14.692 16.340 -19.508 1.00 95.00 916 PHE A C 1
ATOM 7034 O O . PHE A 1 916 ? 14.733 17.122 -18.556 1.00 95.00 916 PHE A O 1
ATOM 7041 N N . TYR A 1 917 ? 13.628 16.210 -20.291 1.00 95.44 917 TYR A N 1
ATOM 7042 C CA . TYR A 1 917 ? 12.322 16.781 -19.985 1.00 95.44 917 TYR A CA 1
ATOM 7043 C C . TYR A 1 917 ? 11.221 15.854 -20.498 1.00 95.44 917 TYR A C 1
ATOM 7045 O O . TYR A 1 917 ? 11.408 15.141 -21.486 1.00 95.44 917 TYR A O 1
ATOM 7053 N N . GLY A 1 918 ? 10.074 15.858 -19.827 1.00 95.56 918 GLY A N 1
ATOM 7054 C CA . GLY A 1 918 ? 8.926 15.031 -20.164 1.00 95.56 918 GLY A CA 1
ATOM 7055 C C . GLY A 1 918 ? 7.600 15.656 -19.744 1.00 95.56 918 GLY A C 1
ATOM 7056 O O . GLY A 1 918 ? 7.544 16.515 -18.865 1.00 95.56 918 GLY A O 1
ATOM 7057 N N . LEU A 1 919 ? 6.524 15.221 -20.394 1.00 97.00 919 LEU A N 1
ATOM 7058 C CA . LEU A 1 919 ? 5.146 15.608 -20.123 1.00 97.00 919 LEU A CA 1
ATOM 7059 C C . LEU A 1 919 ? 4.225 14.421 -20.422 1.00 97.00 919 LEU A C 1
ATOM 7061 O O . LEU A 1 919 ? 3.936 14.117 -21.578 1.00 97.00 919 LEU A O 1
ATOM 7065 N N . THR A 1 920 ? 3.737 13.775 -19.366 1.00 96.44 920 THR A N 1
ATOM 7066 C CA . THR A 1 920 ? 2.669 12.771 -19.447 1.00 96.44 920 THR A CA 1
ATOM 7067 C C . THR A 1 920 ? 1.319 13.457 -19.291 1.00 96.44 920 THR A C 1
ATOM 7069 O O . THR A 1 920 ? 1.057 14.065 -18.253 1.00 96.44 920 THR A O 1
ATOM 7072 N N . THR A 1 921 ? 0.435 13.300 -20.273 1.00 97.38 921 THR A N 1
ATOM 7073 C CA . THR A 1 921 ? -0.986 13.659 -20.165 1.00 97.38 921 THR A CA 1
ATOM 7074 C C . THR A 1 921 ? -1.812 12.382 -20.260 1.00 97.38 921 THR A C 1
ATOM 7076 O O . THR A 1 921 ? -1.702 11.655 -21.242 1.00 97.38 921 THR A O 1
ATOM 7079 N N . GLN A 1 922 ? -2.627 12.081 -19.250 1.00 95.81 922 GLN A N 1
ATOM 7080 C CA . GLN A 1 922 ? -3.418 10.848 -19.166 1.00 95.81 922 GLN A CA 1
ATOM 7081 C C . GLN A 1 922 ? -4.841 11.153 -18.694 1.00 95.81 922 GLN A C 1
ATOM 7083 O O . GLN A 1 922 ? -5.025 11.889 -17.732 1.00 95.81 922 GLN A O 1
ATOM 7088 N N . LEU A 1 923 ? -5.842 10.567 -19.343 1.00 95.88 923 LEU A N 1
ATOM 7089 C CA . LEU A 1 923 ? -7.248 10.633 -18.956 1.00 95.88 923 LEU A CA 1
ATOM 7090 C C . LEU A 1 923 ? -7.698 9.237 -18.515 1.00 95.88 923 LEU A C 1
ATOM 7092 O O . LEU A 1 923 ? -7.770 8.332 -19.346 1.00 95.88 923 LEU A O 1
ATOM 7096 N N . ASP A 1 924 ? -8.002 9.074 -17.230 1.00 92.06 924 ASP A N 1
ATOM 7097 C CA . ASP A 1 924 ? -8.517 7.828 -16.653 1.00 92.06 924 ASP A CA 1
ATOM 7098 C C . ASP A 1 924 ? -10.049 7.863 -16.580 1.00 92.06 924 ASP A C 1
ATOM 7100 O O . ASP A 1 924 ? -10.620 8.882 -16.194 1.00 92.06 924 ASP A O 1
ATOM 7104 N N . PHE A 1 925 ? -10.721 6.759 -16.919 1.00 89.75 925 PHE A N 1
ATOM 7105 C CA . PHE A 1 925 ? -12.185 6.674 -17.008 1.00 89.75 925 PHE A CA 1
ATOM 7106 C C . PHE A 1 925 ? -12.728 5.258 -16.703 1.00 89.75 925 PHE A C 1
ATOM 7108 O O . PHE A 1 925 ? -12.035 4.260 -16.912 1.00 89.75 925 PHE A O 1
ATOM 7115 N N . PRO A 1 926 ? -13.977 5.123 -16.220 1.00 85.12 926 PRO A N 1
ATOM 7116 C CA . PRO A 1 926 ? -14.642 3.825 -16.091 1.00 85.12 926 PRO A CA 1
ATOM 7117 C C . PRO A 1 926 ? -15.083 3.289 -17.465 1.00 85.12 926 PRO A C 1
ATOM 7119 O O . PRO A 1 926 ? -15.582 4.039 -18.298 1.00 85.12 926 PRO A O 1
ATOM 7122 N N . ILE A 1 927 ? -14.941 1.979 -17.702 1.00 80.31 927 ILE A N 1
ATOM 7123 C CA . ILE A 1 927 ? -15.221 1.344 -19.014 1.00 80.31 927 ILE A CA 1
ATOM 7124 C C . ILE A 1 927 ? -16.664 0.802 -19.124 1.00 80.31 927 ILE A C 1
ATOM 7126 O O . ILE A 1 927 ? -16.942 -0.094 -19.915 1.00 80.31 927 ILE A O 1
ATOM 7130 N N . GLY A 1 928 ? -17.584 1.256 -18.268 1.00 66.31 928 GLY A N 1
ATOM 7131 C CA . GLY A 1 928 ? -18.966 0.746 -18.202 1.00 66.31 928 GLY A CA 1
ATOM 7132 C C . GLY A 1 928 ? -19.117 -0.706 -17.712 1.00 66.31 928 GLY A C 1
ATOM 7133 O O . GLY A 1 928 ? -20.236 -1.205 -17.614 1.00 66.31 928 GLY A O 1
ATOM 7134 N N . LEU A 1 929 ? -18.016 -1.388 -17.382 1.00 69.31 929 LEU A N 1
ATOM 7135 C CA . LEU A 1 929 ? -18.029 -2.701 -16.735 1.00 69.31 929 LEU A CA 1
ATOM 7136 C C . LEU A 1 929 ? -18.467 -2.585 -15.260 1.00 69.31 929 LEU A C 1
ATOM 7138 O O . LEU A 1 929 ? -18.240 -1.543 -14.643 1.00 69.31 929 LEU A O 1
ATOM 7142 N N . PRO A 1 930 ? -19.047 -3.645 -14.660 1.00 56.53 930 PRO A N 1
ATOM 7143 C CA . PRO A 1 930 ? -19.449 -3.636 -13.255 1.00 56.53 930 PRO A CA 1
ATOM 7144 C C . PRO A 1 930 ? -18.302 -3.258 -12.308 1.00 56.53 930 PRO A C 1
ATOM 7146 O O . PRO A 1 930 ? -17.252 -3.900 -12.296 1.00 56.53 930 PRO A O 1
ATOM 7149 N N . GLU A 1 931 ? -18.526 -2.251 -11.463 1.00 53.03 931 GLU A N 1
ATOM 7150 C CA . GLU A 1 931 ? -17.487 -1.636 -10.619 1.00 53.03 931 GLU A CA 1
ATOM 7151 C C . GLU A 1 931 ? -16.769 -2.606 -9.674 1.00 53.03 931 GLU A C 1
ATOM 7153 O O . GLU A 1 931 ? -15.623 -2.366 -9.303 1.00 53.03 931 GLU A O 1
ATOM 7158 N N . HIS A 1 932 ? -17.410 -3.719 -9.301 1.00 54.34 932 HIS A N 1
ATOM 7159 C CA . HIS A 1 932 ? -16.799 -4.749 -8.458 1.00 54.34 932 HIS A CA 1
ATOM 7160 C C . HIS A 1 932 ? -15.580 -5.423 -9.112 1.00 54.34 932 HIS A C 1
ATOM 7162 O O . HIS A 1 932 ? -14.765 -6.005 -8.404 1.00 54.34 932 HIS A O 1
ATOM 7168 N N . LEU A 1 933 ? -15.432 -5.328 -10.440 1.00 54.66 933 LEU A N 1
ATOM 7169 C CA . LEU A 1 933 ? -14.235 -5.767 -11.164 1.00 54.66 933 LEU A CA 1
ATOM 7170 C C . LEU A 1 933 ? -13.072 -4.764 -11.028 1.00 54.66 933 LEU A C 1
ATOM 7172 O O . LEU A 1 933 ? -11.924 -5.103 -11.302 1.00 54.66 933 LEU A O 1
ATOM 7176 N N . GLY A 1 934 ? -13.354 -3.515 -10.638 1.00 68.06 934 GLY A N 1
ATOM 7177 C CA . GLY A 1 934 ? -12.359 -2.458 -10.441 1.00 68.06 934 GLY A CA 1
ATOM 7178 C C . GLY A 1 934 ? -11.609 -2.018 -11.705 1.00 68.06 934 GLY A C 1
ATOM 7179 O O . GLY A 1 934 ? -10.587 -1.346 -11.580 1.00 68.06 934 GLY A O 1
ATOM 7180 N N . ILE A 1 935 ? -12.076 -2.405 -12.899 1.00 78.88 935 ILE A N 1
ATOM 7181 C CA . ILE A 1 935 ? -11.382 -2.164 -14.171 1.00 78.88 935 ILE A CA 1
ATOM 7182 C C . ILE A 1 935 ? -11.624 -0.722 -14.642 1.00 78.88 935 ILE A C 1
ATOM 7184 O O . ILE A 1 935 ? -12.761 -0.322 -14.901 1.00 78.88 935 ILE A O 1
ATOM 7188 N N . ARG A 1 936 ? -10.543 0.046 -14.801 1.00 85.44 936 ARG A N 1
ATOM 7189 C CA . ARG A 1 936 ? -10.537 1.419 -15.329 1.00 85.44 936 ARG A CA 1
ATOM 7190 C C . ARG A 1 936 ? -9.722 1.473 -16.617 1.00 85.44 936 ARG A C 1
ATOM 7192 O O . ARG A 1 936 ? -8.646 0.877 -16.709 1.00 85.44 936 ARG A O 1
ATOM 7199 N N . GLY A 1 937 ? -10.246 2.195 -17.598 1.00 90.75 937 GLY A N 1
ATOM 7200 C CA . GLY A 1 937 ? -9.555 2.530 -18.832 1.00 90.75 937 GLY A CA 1
ATOM 7201 C C . GLY A 1 937 ? -8.735 3.799 -18.649 1.00 90.75 937 GLY A C 1
ATOM 7202 O O . GLY A 1 937 ? -9.003 4.616 -17.767 1.00 90.75 937 GLY A O 1
ATOM 7203 N N . SER A 1 938 ? -7.731 3.957 -19.495 1.00 94.50 938 SER A N 1
ATOM 7204 C CA . SER A 1 938 ? -6.926 5.164 -19.599 1.00 94.50 938 SER A CA 1
ATOM 7205 C C . SER A 1 938 ? -6.572 5.413 -21.060 1.00 94.50 938 SER A C 1
ATOM 7207 O O . SER A 1 938 ? -6.359 4.465 -21.816 1.00 94.50 938 SER A O 1
ATOM 7209 N N . VAL A 1 939 ? -6.502 6.679 -21.461 1.00 96.81 939 VAL A N 1
ATOM 7210 C CA . VAL A 1 939 ? -5.858 7.118 -22.710 1.00 96.81 939 VAL A CA 1
ATOM 7211 C C . VAL A 1 939 ? -4.784 8.137 -22.370 1.00 96.81 939 VAL A C 1
ATOM 7213 O O . VAL A 1 939 ? -4.931 8.884 -21.403 1.00 96.81 939 VAL A O 1
ATOM 7216 N N . PHE A 1 940 ? -3.688 8.160 -23.120 1.00 96.50 940 PHE A N 1
ATOM 7217 C CA . PHE A 1 940 ? -2.553 9.023 -22.816 1.00 96.50 940 PHE A CA 1
ATOM 7218 C C . PHE A 1 940 ? -1.831 9.553 -24.055 1.00 96.50 940 PHE A C 1
ATOM 7220 O O . PHE A 1 940 ? -1.837 8.940 -25.123 1.00 96.50 940 PHE A O 1
ATOM 7227 N N . ALA A 1 941 ? -1.169 10.689 -23.863 1.00 97.56 941 ALA A N 1
ATOM 7228 C CA . ALA A 1 941 ? -0.150 11.239 -24.737 1.00 97.56 941 ALA A CA 1
ATOM 7229 C C . ALA A 1 941 ? 1.069 11.586 -23.870 1.00 97.56 941 ALA A C 1
ATOM 7231 O O . ALA A 1 941 ? 0.973 12.401 -22.950 1.00 97.56 941 ALA A O 1
ATOM 7232 N N . ASP A 1 942 ? 2.197 10.946 -24.157 1.00 97.00 942 ASP A N 1
ATOM 7233 C CA . ASP A 1 942 ? 3.470 11.162 -23.478 1.00 97.00 942 ASP A CA 1
ATOM 7234 C C . ASP A 1 942 ? 4.456 11.833 -24.443 1.00 97.00 942 ASP A C 1
ATOM 7236 O O . ASP A 1 942 ? 4.691 11.345 -25.553 1.00 97.00 942 ASP A O 1
ATOM 7240 N N . VAL A 1 943 ? 5.068 12.929 -24.000 1.00 97.25 943 VAL A N 1
ATOM 7241 C CA . VAL A 1 943 ? 6.162 13.617 -24.697 1.00 97.25 943 VAL A CA 1
ATOM 7242 C C . VAL A 1 943 ? 7.416 13.534 -23.837 1.00 97.25 943 VAL A C 1
ATOM 7244 O O . VAL A 1 943 ? 7.331 13.793 -22.640 1.00 97.25 943 VAL A O 1
ATOM 7247 N N . ALA A 1 944 ? 8.580 13.220 -24.410 1.00 96.44 944 ALA A N 1
ATOM 7248 C CA . ALA A 1 944 ? 9.853 13.287 -23.687 1.00 96.44 944 ALA A CA 1
ATOM 7249 C C . ALA A 1 944 ? 11.067 13.475 -24.605 1.00 96.44 944 ALA A C 1
ATOM 7251 O O . ALA A 1 944 ? 11.070 13.031 -25.753 1.00 96.44 944 ALA A O 1
ATOM 7252 N N . SER A 1 945 ? 12.130 14.076 -24.074 1.00 95.06 945 SER A N 1
ATOM 7253 C CA . SER A 1 945 ? 13.460 14.095 -24.689 1.00 95.06 945 SER A CA 1
ATOM 7254 C C . SER A 1 945 ? 14.541 13.809 -23.648 1.00 95.06 945 SER A C 1
ATOM 7256 O O . SER A 1 945 ? 14.383 14.124 -22.466 1.00 95.06 945 SER A O 1
ATOM 7258 N N . LEU A 1 946 ? 15.646 13.226 -24.106 1.00 94.75 946 LEU A N 1
ATOM 7259 C CA . LEU A 1 946 ? 16.875 12.994 -23.351 1.00 94.75 946 LEU A CA 1
ATOM 7260 C C . LEU A 1 946 ? 18.044 13.334 -24.275 1.00 94.75 946 LEU A C 1
ATOM 7262 O O . LEU A 1 946 ? 18.130 12.782 -25.371 1.00 94.75 946 LEU A O 1
ATOM 7266 N N . SER A 1 947 ? 18.935 14.232 -23.862 1.00 90.38 947 SER A N 1
ATOM 7267 C CA . SER A 1 947 ? 20.030 14.696 -24.717 1.00 90.38 947 SER A CA 1
ATOM 7268 C C . SER A 1 947 ? 21.205 15.294 -23.929 1.00 90.38 947 SER A C 1
ATOM 7270 O O . SER A 1 947 ? 21.245 15.243 -22.696 1.00 90.38 947 SER A O 1
ATOM 7272 N N . ARG A 1 948 ? 22.164 15.868 -24.675 1.00 86.50 948 ARG A N 1
ATOM 7273 C CA . ARG A 1 948 ? 23.448 16.449 -24.239 1.00 86.50 948 ARG A CA 1
ATOM 7274 C C . ARG A 1 948 ? 24.419 15.441 -23.602 1.00 86.50 948 ARG A C 1
ATOM 7276 O O . ARG A 1 948 ? 24.088 14.737 -22.654 1.00 86.50 948 ARG A O 1
ATOM 7283 N N . LEU A 1 949 ? 25.656 15.449 -24.093 1.00 83.75 949 LEU A N 1
ATOM 7284 C CA . LEU A 1 949 ? 26.827 14.757 -23.541 1.00 83.75 949 LEU A CA 1
ATOM 7285 C C . LEU A 1 949 ? 27.973 15.773 -23.389 1.00 83.75 949 LEU A C 1
ATOM 7287 O O . LEU A 1 949 ? 27.899 16.861 -23.958 1.00 83.75 949 LEU A O 1
ATOM 7291 N N . ASP A 1 950 ? 29.016 15.436 -22.629 1.00 71.69 950 ASP A N 1
ATOM 7292 C CA . ASP A 1 950 ? 30.216 16.285 -22.486 1.00 71.69 950 ASP A CA 1
ATOM 7293 C C . ASP A 1 950 ? 31.239 16.104 -23.622 1.00 71.69 950 ASP A C 1
ATOM 7295 O O . ASP A 1 950 ? 32.117 16.941 -23.811 1.00 71.69 950 ASP A O 1
ATOM 7299 N N . SER A 1 951 ? 31.158 14.996 -24.362 1.00 58.97 951 SER A N 1
ATOM 7300 C CA . SER A 1 951 ? 32.214 14.551 -25.273 1.00 58.97 951 SER A CA 1
ATOM 7301 C C . SER A 1 951 ? 32.063 15.132 -26.680 1.00 58.97 951 SER A C 1
ATOM 7303 O O . SER A 1 951 ? 31.136 14.771 -27.395 1.00 58.97 951 SER A O 1
ATOM 7305 N N . GLY A 1 952 ? 33.036 15.926 -27.139 1.00 52.81 952 GLY A N 1
ATOM 7306 C CA . GLY A 1 952 ? 33.150 16.338 -28.551 1.00 52.81 952 GLY A CA 1
ATOM 7307 C C . GLY A 1 952 ? 33.606 15.225 -29.514 1.00 52.81 952 GLY A C 1
ATOM 7308 O O . GLY A 1 952 ? 33.779 15.471 -30.705 1.00 52.81 952 GLY A O 1
ATOM 7309 N N . VAL A 1 953 ? 33.827 14.006 -29.011 1.00 53.28 953 VAL A N 1
ATOM 7310 C CA . VAL A 1 953 ? 34.303 12.848 -29.782 1.00 53.28 953 VAL A CA 1
ATOM 7311 C C . VAL A 1 953 ? 33.130 12.191 -30.510 1.00 53.28 953 VAL A C 1
ATOM 7313 O O . VAL A 1 953 ? 32.326 11.486 -29.897 1.00 53.28 953 VAL A O 1
ATOM 7316 N N . GLY A 1 954 ? 33.040 12.416 -31.822 1.00 65.88 954 GLY A N 1
ATOM 7317 C CA . GLY A 1 954 ? 32.022 11.806 -32.679 1.00 65.88 954 GLY A CA 1
ATOM 7318 C C . GLY A 1 954 ? 32.093 10.273 -32.693 1.00 65.88 954 GLY A C 1
ATOM 7319 O O . GLY A 1 954 ? 33.173 9.693 -32.666 1.00 65.88 954 GLY A O 1
ATOM 7320 N N . GLY A 1 955 ? 30.929 9.624 -32.750 1.00 78.00 955 GLY A N 1
ATOM 7321 C CA . GLY A 1 955 ? 30.802 8.162 -32.634 1.00 78.00 955 GLY A CA 1
ATOM 7322 C C . GLY A 1 955 ? 29.449 7.699 -32.084 1.00 78.00 955 GLY A C 1
ATOM 7323 O O . GLY A 1 955 ? 29.095 6.533 -32.220 1.00 78.00 955 GLY A O 1
ATOM 7324 N N . TYR A 1 956 ? 28.653 8.614 -31.528 1.00 85.44 956 TYR A N 1
ATOM 7325 C CA . TYR A 1 956 ? 27.280 8.376 -31.083 1.00 85.44 956 TYR A CA 1
ATOM 7326 C C . TYR A 1 956 ? 26.236 9.039 -32.001 1.00 85.44 956 TYR A C 1
ATOM 7328 O O . TYR A 1 956 ? 26.516 10.003 -32.717 1.00 85.44 956 TYR A O 1
ATOM 7336 N N . ASP A 1 957 ? 25.013 8.519 -31.948 1.00 87.25 957 ASP A N 1
ATOM 7337 C CA . ASP A 1 957 ? 23.799 9.105 -32.510 1.00 87.25 957 ASP A CA 1
ATOM 7338 C C . ASP A 1 957 ? 23.030 9.834 -31.383 1.00 87.25 957 ASP A C 1
ATOM 7340 O O . ASP A 1 957 ? 22.917 9.331 -30.263 1.00 87.25 957 ASP A O 1
ATOM 7344 N N . THR A 1 958 ? 22.526 11.045 -31.641 1.00 89.56 958 THR A N 1
ATOM 7345 C CA . THR A 1 958 ? 21.765 11.857 -30.670 1.00 89.56 958 THR A CA 1
ATOM 7346 C C . THR A 1 958 ? 20.766 12.768 -31.388 1.00 89.56 958 THR A C 1
ATOM 7348 O O . THR A 1 958 ? 20.927 13.056 -32.571 1.00 89.56 958 THR A O 1
ATOM 7351 N N . SER A 1 959 ? 19.734 13.225 -30.676 1.00 87.88 959 SER A N 1
ATOM 7352 C CA . SER A 1 959 ? 18.763 14.215 -31.154 1.00 87.88 959 SER A CA 1
ATOM 7353 C C . SER A 1 959 ? 18.092 14.882 -29.957 1.00 87.88 959 SER A C 1
ATOM 7355 O O . SER A 1 959 ? 17.576 14.179 -29.085 1.00 87.88 959 SER A O 1
ATOM 7357 N N . ASP A 1 960 ? 18.086 16.217 -29.921 1.00 86.12 960 ASP A N 1
ATOM 7358 C CA . ASP A 1 960 ? 17.382 17.016 -28.905 1.00 86.12 960 ASP A CA 1
ATOM 7359 C C . ASP A 1 960 ? 15.849 16.992 -29.078 1.00 86.12 960 ASP A C 1
ATOM 7361 O O . ASP A 1 960 ? 15.115 17.372 -28.156 1.00 86.12 960 ASP A O 1
ATOM 7365 N N . LEU A 1 961 ? 15.356 16.541 -30.241 1.00 90.12 961 LEU A N 1
ATOM 7366 C CA . LEU A 1 961 ? 13.939 16.591 -30.599 1.00 90.12 961 LEU A CA 1
ATOM 7367 C C . LEU A 1 961 ? 13.079 15.741 -29.645 1.00 90.12 961 LEU A C 1
ATOM 7369 O O . LEU A 1 961 ? 13.431 14.589 -29.354 1.00 90.12 961 LEU A O 1
ATOM 7373 N N . PRO A 1 962 ? 11.930 16.265 -29.181 1.00 94.00 962 PRO A N 1
ATOM 7374 C CA . PRO A 1 962 ? 11.026 15.518 -28.325 1.00 94.00 962 PRO A CA 1
ATOM 7375 C C . PRO A 1 962 ? 10.380 14.361 -29.087 1.00 94.00 962 PRO A C 1
ATOM 7377 O O . PRO A 1 962 ? 9.839 14.520 -30.183 1.00 94.00 962 PRO A O 1
ATOM 7380 N N . ARG A 1 963 ? 10.399 13.185 -28.467 1.00 95.69 963 ARG A N 1
ATOM 7381 C CA . ARG A 1 963 ? 9.623 12.022 -28.889 1.00 95.69 963 ARG A CA 1
ATOM 7382 C C . ARG A 1 963 ? 8.194 12.184 -28.388 1.00 95.69 963 ARG A C 1
ATOM 7384 O O . ARG A 1 963 ? 7.970 12.721 -27.306 1.00 95.69 963 ARG A O 1
ATOM 7391 N N . LEU A 1 964 ? 7.240 11.692 -29.172 1.00 96.75 964 LEU A N 1
ATOM 7392 C CA . LEU A 1 964 ? 5.812 11.693 -28.854 1.00 96.75 964 LEU A CA 1
ATOM 7393 C C . LEU A 1 964 ? 5.284 10.274 -29.005 1.00 96.75 964 LEU A C 1
ATOM 7395 O O . LEU A 1 964 ? 5.461 9.651 -30.053 1.00 96.75 964 LEU A O 1
ATOM 7399 N N . SER A 1 965 ? 4.570 9.807 -27.992 1.00 96.31 965 SER A N 1
ATOM 7400 C CA . SER A 1 965 ? 3.831 8.554 -28.004 1.00 96.31 965 SER A CA 1
ATOM 7401 C C . SER A 1 965 ? 2.396 8.806 -27.564 1.00 96.31 965 SER A C 1
ATOM 7403 O O . SER A 1 965 ? 2.156 9.585 -26.643 1.00 96.31 965 SER A O 1
ATOM 7405 N N . ILE A 1 966 ? 1.439 8.152 -28.212 1.00 97.12 966 ILE A N 1
ATOM 7406 C CA . ILE A 1 966 ? 0.033 8.152 -27.789 1.00 97.12 966 ILE A CA 1
ATOM 7407 C C . ILE A 1 966 ? -0.389 6.724 -27.481 1.00 97.12 966 ILE A C 1
ATOM 7409 O O . ILE A 1 966 ? 0.178 5.783 -28.034 1.00 97.12 966 ILE A O 1
ATOM 7413 N N . GLY A 1 967 ? -1.373 6.531 -26.614 1.00 95.50 967 GLY A N 1
ATOM 7414 C CA . GLY A 1 967 ? -1.749 5.186 -26.219 1.00 95.50 967 GLY A CA 1
ATOM 7415 C C . GLY A 1 967 ? -3.000 5.086 -25.372 1.00 95.50 967 GLY A C 1
ATOM 7416 O O . GLY A 1 967 ? -3.677 6.071 -25.074 1.00 95.50 967 GLY A O 1
ATOM 7417 N N . PHE A 1 968 ? -3.296 3.850 -24.996 1.00 95.25 968 PHE A N 1
ATOM 7418 C CA . PHE A 1 968 ? -4.377 3.491 -24.092 1.00 95.25 968 PHE A CA 1
ATOM 7419 C C . PHE A 1 968 ? -3.909 2.394 -23.144 1.00 95.25 968 PHE A C 1
ATOM 7421 O O . PHE A 1 968 ? -2.939 1.695 -23.421 1.00 95.25 968 PHE A O 1
ATOM 7428 N N . GLY A 1 969 ? -4.588 2.223 -22.020 1.00 91.81 969 GLY A N 1
ATOM 7429 C CA . GLY A 1 969 ? -4.225 1.197 -21.055 1.00 91.81 969 GLY A CA 1
ATOM 7430 C C . GLY A 1 969 ? -5.359 0.828 -20.123 1.00 91.81 969 GLY A C 1
ATOM 7431 O O . GLY A 1 969 ? -6.290 1.606 -19.913 1.00 91.81 969 GLY A O 1
ATOM 7432 N N . PHE A 1 970 ? -5.258 -0.363 -19.551 1.00 89.81 970 PHE A N 1
ATOM 7433 C CA . PHE A 1 970 ? -6.227 -0.925 -18.621 1.00 89.81 970 PHE A CA 1
ATOM 7434 C C . PHE A 1 970 ? -5.570 -1.099 -17.258 1.00 89.81 970 PHE A C 1
ATOM 7436 O O . PHE A 1 970 ? -4.430 -1.553 -17.167 1.00 89.81 970 PHE A O 1
ATOM 7443 N N . SER A 1 971 ? -6.295 -0.765 -16.196 1.00 87.62 971 SER A N 1
ATOM 7444 C CA . SER A 1 971 ? -5.863 -0.998 -14.818 1.00 87.62 971 SER A CA 1
ATOM 7445 C C . SER A 1 971 ? -6.979 -1.645 -14.012 1.00 87.62 971 SER A C 1
ATOM 7447 O O . SER A 1 971 ? -8.149 -1.327 -14.222 1.00 87.62 971 SER A O 1
ATOM 7449 N N . TRP A 1 972 ? -6.640 -2.564 -13.112 1.00 80.94 972 TRP A N 1
ATOM 7450 C CA . TRP A 1 972 ? -7.606 -3.223 -12.232 1.00 80.94 972 TRP A CA 1
ATOM 7451 C C . TRP A 1 972 ? -6.969 -3.623 -10.902 1.00 80.94 972 TRP A C 1
ATOM 7453 O O . TRP A 1 972 ? -5.748 -3.729 -10.783 1.00 80.94 972 TRP A O 1
ATOM 7463 N N . LYS A 1 973 ? -7.795 -3.861 -9.881 1.00 74.62 973 LYS A N 1
ATOM 7464 C CA . LYS A 1 973 ? -7.328 -4.417 -8.605 1.00 74.62 973 LYS A CA 1
ATOM 7465 C C . LYS A 1 973 ? -7.310 -5.941 -8.697 1.00 74.62 973 LYS A C 1
ATOM 7467 O O . LYS A 1 973 ? -8.355 -6.554 -8.895 1.00 74.62 973 LYS A O 1
ATOM 7472 N N . SER A 1 974 ? -6.138 -6.551 -8.548 1.00 65.56 974 SER A N 1
ATOM 7473 C CA . SER A 1 974 ? -5.994 -8.004 -8.408 1.00 65.56 974 SER A CA 1
ATOM 7474 C C . SER A 1 974 ? -5.798 -8.397 -6.933 1.00 65.56 974 SER A C 1
ATOM 7476 O O . SER A 1 974 ? -5.493 -7.528 -6.111 1.00 65.56 974 SER A O 1
ATOM 7478 N N . PRO A 1 975 ? -5.899 -9.694 -6.579 1.00 56.03 975 PRO A N 1
ATOM 7479 C CA . PRO A 1 975 ? -5.522 -10.190 -5.251 1.00 56.03 975 PRO A CA 1
ATOM 7480 C C . PRO A 1 975 ? -4.053 -9.931 -4.872 1.00 56.03 975 PRO A C 1
ATOM 7482 O O . PRO A 1 975 ? -3.713 -9.999 -3.697 1.00 56.03 975 PRO A O 1
ATOM 7485 N N . PHE A 1 976 ? -3.197 -9.623 -5.853 1.00 59.28 976 PHE A N 1
ATOM 7486 C CA . PHE A 1 976 ? -1.760 -9.373 -5.697 1.00 59.28 976 PHE A CA 1
ATOM 7487 C C . PHE A 1 976 ? -1.402 -7.881 -5.853 1.00 59.28 976 PHE A C 1
ATOM 7489 O O . PHE A 1 976 ? -0.261 -7.545 -6.145 1.00 59.28 976 PHE A O 1
ATOM 7496 N N . GLY A 1 977 ? -2.386 -6.985 -5.707 1.00 63.09 977 GLY A N 1
ATOM 7497 C CA . GLY A 1 977 ? -2.226 -5.537 -5.874 1.00 63.09 977 GLY A CA 1
ATOM 7498 C C . GLY A 1 977 ? -2.797 -4.994 -7.195 1.00 63.09 977 GLY A C 1
ATOM 7499 O O . GLY A 1 977 ? -3.371 -5.749 -7.993 1.00 63.09 977 GLY A O 1
ATOM 7500 N N . PRO A 1 978 ? -2.703 -3.672 -7.433 1.00 72.81 978 PRO A N 1
ATOM 7501 C CA . PRO A 1 978 ? -3.084 -3.059 -8.701 1.00 72.81 978 PRO A CA 1
ATOM 7502 C C . PRO A 1 978 ? -2.237 -3.609 -9.853 1.00 72.81 978 PRO A C 1
ATOM 7504 O O . PRO A 1 978 ? -1.010 -3.621 -9.769 1.00 72.81 978 PRO A O 1
ATOM 7507 N N . VAL A 1 979 ? -2.894 -4.027 -10.933 1.00 81.06 979 VAL A N 1
ATOM 7508 C CA . VAL A 1 979 ? -2.262 -4.435 -12.194 1.00 81.06 979 VAL A CA 1
ATOM 7509 C C . VAL A 1 979 ? -2.598 -3.401 -13.260 1.00 81.06 979 VAL A C 1
ATOM 7511 O O . VAL A 1 979 ? -3.727 -2.905 -13.312 1.00 81.06 979 VAL A O 1
ATOM 7514 N N . ARG A 1 980 ? -1.628 -3.087 -14.118 1.00 86.56 980 ARG A N 1
ATOM 7515 C CA . ARG A 1 980 ? -1.764 -2.170 -15.246 1.00 86.56 980 ARG A CA 1
ATOM 7516 C C . ARG A 1 980 ? -1.116 -2.752 -16.503 1.00 86.56 980 ARG A C 1
ATOM 7518 O O . ARG A 1 980 ? -0.036 -3.336 -16.439 1.00 86.56 980 ARG A O 1
ATOM 7525 N N . ILE A 1 981 ? -1.770 -2.554 -17.646 1.00 87.62 981 ILE A N 1
ATOM 7526 C CA . ILE A 1 981 ? -1.227 -2.830 -18.981 1.00 87.62 981 ILE A CA 1
ATOM 7527 C C . ILE A 1 981 ? -1.431 -1.581 -19.841 1.00 87.62 981 ILE A C 1
ATOM 7529 O O . ILE A 1 981 ? -2.574 -1.196 -20.086 1.00 87.62 981 ILE A O 1
ATOM 7533 N N . ASP A 1 982 ? -0.341 -0.971 -20.309 1.00 88.69 982 ASP A N 1
ATOM 7534 C CA . ASP A 1 982 ? -0.351 0.188 -21.211 1.00 88.69 982 ASP A CA 1
ATOM 7535 C C . ASP A 1 982 ? 0.138 -0.198 -22.617 1.00 88.69 982 ASP A C 1
ATOM 7537 O O . ASP A 1 982 ? 1.183 -0.830 -22.770 1.00 88.69 982 ASP A O 1
ATOM 7541 N N . PHE A 1 983 ? -0.594 0.252 -23.637 1.00 91.56 983 PHE A N 1
ATOM 7542 C CA . PHE A 1 983 ? -0.323 0.107 -25.068 1.00 91.56 983 PHE A CA 1
ATOM 7543 C C . PHE A 1 983 ? 0.083 1.478 -25.637 1.00 91.56 983 PHE A C 1
ATOM 7545 O O . PHE A 1 983 ? -0.772 2.328 -25.888 1.00 91.56 983 PHE A O 1
ATOM 7552 N N . GLY A 1 984 ? 1.386 1.714 -25.806 1.00 91.06 984 GLY A N 1
ATOM 7553 C CA . GLY A 1 984 ? 1.964 2.959 -26.318 1.00 91.06 984 GLY A CA 1
ATOM 7554 C C . GLY A 1 984 ? 2.433 2.855 -27.773 1.00 91.06 984 GLY A C 1
ATOM 7555 O O . GLY A 1 984 ? 3.112 1.905 -28.166 1.00 91.06 984 GLY A O 1
ATOM 7556 N N . PHE A 1 985 ? 2.118 3.871 -28.572 1.00 94.19 985 PHE A N 1
ATOM 7557 C CA . PHE A 1 985 ? 2.406 3.945 -30.002 1.00 94.19 985 PHE A CA 1
ATOM 7558 C C . PHE A 1 985 ? 3.280 5.175 -30.307 1.00 94.19 985 PHE A C 1
ATOM 7560 O O . PHE A 1 985 ? 2.761 6.286 -30.436 1.00 94.19 985 PHE A O 1
ATOM 7567 N N . PRO A 1 986 ? 4.606 4.992 -30.475 1.00 93.75 986 PRO A N 1
ATOM 7568 C CA . PRO A 1 986 ? 5.523 6.056 -30.877 1.00 93.75 986 PRO A CA 1
ATOM 7569 C C . PRO A 1 986 ? 5.141 6.704 -32.208 1.00 93.75 986 PRO A C 1
ATOM 7571 O O . PRO A 1 986 ? 5.287 6.101 -33.279 1.00 93.75 986 PRO A O 1
ATOM 7574 N N . ILE A 1 987 ? 4.716 7.962 -32.143 1.00 95.62 987 ILE A N 1
ATOM 7575 C CA . ILE A 1 987 ? 4.405 8.815 -33.288 1.00 95.62 987 ILE A CA 1
ATOM 7576 C C . ILE A 1 987 ? 5.703 9.462 -33.779 1.00 95.62 987 ILE A C 1
ATOM 7578 O O . ILE A 1 987 ? 6.229 9.053 -34.819 1.00 95.62 987 ILE A O 1
ATOM 7582 N N . VAL A 1 988 ? 6.277 10.374 -32.987 1.00 96.00 988 VAL A N 1
ATOM 7583 C CA . VAL A 1 988 ? 7.569 11.030 -33.261 1.00 96.00 988 VAL A CA 1
ATOM 7584 C C . VAL A 1 988 ? 8.685 10.239 -32.583 1.00 96.00 988 VAL A C 1
ATOM 7586 O O . VAL A 1 988 ? 8.599 9.950 -31.390 1.00 96.00 988 VAL A O 1
ATOM 7589 N N . LYS A 1 989 ? 9.694 9.849 -33.367 1.00 93.94 989 LYS A N 1
ATOM 7590 C CA . LYS A 1 989 ? 10.755 8.888 -33.025 1.00 93.94 989 LYS A CA 1
ATOM 7591 C C . LYS A 1 989 ? 11.935 9.038 -33.981 1.00 93.94 989 LYS A C 1
ATOM 7593 O O . LYS A 1 989 ? 11.727 9.288 -35.168 1.00 93.94 989 LYS A O 1
ATOM 7598 N N . GLU A 1 990 ? 13.137 8.804 -33.483 1.00 93.56 990 GLU A N 1
ATOM 7599 C CA . GLU A 1 990 ? 14.362 8.745 -34.277 1.00 93.56 990 GLU A CA 1
ATOM 7600 C C . GLU A 1 990 ? 14.646 7.338 -34.818 1.00 93.56 990 GLU A C 1
ATOM 7602 O O . GLU A 1 990 ? 14.092 6.333 -34.361 1.00 93.56 990 GLU A O 1
ATOM 7607 N N . LYS A 1 991 ? 15.567 7.246 -35.786 1.00 90.31 991 LYS A N 1
ATOM 7608 C CA . LYS A 1 991 ? 16.005 5.961 -36.369 1.00 90.31 991 LYS A CA 1
ATOM 7609 C C . LYS A 1 991 ? 16.718 5.043 -35.364 1.00 90.31 991 LYS A C 1
ATOM 7611 O O . LYS A 1 991 ? 16.707 3.831 -35.556 1.00 90.31 991 LYS A O 1
ATOM 7616 N N . PHE A 1 992 ? 17.322 5.613 -34.320 1.00 88.38 992 PHE A N 1
ATOM 7617 C CA . PHE A 1 992 ? 18.089 4.913 -33.280 1.00 88.38 992 PHE A CA 1
ATOM 7618 C C . PHE A 1 992 ? 17.319 4.732 -31.954 1.00 88.38 992 PHE A C 1
ATOM 7620 O O . PHE A 1 992 ? 17.882 4.213 -30.987 1.00 88.38 992 PHE A O 1
ATOM 7627 N N . ASP A 1 993 ? 16.043 5.130 -31.892 1.00 89.31 993 ASP A N 1
ATOM 7628 C CA . ASP A 1 993 ? 15.206 4.922 -30.706 1.00 89.31 993 ASP A CA 1
ATOM 7629 C C . ASP A 1 993 ? 14.700 3.466 -30.626 1.00 89.31 993 ASP A C 1
ATOM 7631 O O . ASP A 1 993 ? 14.114 2.927 -31.578 1.00 89.31 993 ASP A O 1
ATOM 7635 N N . ILE A 1 994 ? 14.856 2.839 -29.456 1.00 86.38 994 ILE A N 1
ATOM 7636 C CA . ILE A 1 994 ? 14.329 1.495 -29.182 1.00 86.38 994 ILE A CA 1
ATOM 7637 C C . ILE A 1 994 ? 12.863 1.619 -28.749 1.00 86.38 994 ILE A C 1
ATOM 7639 O O . ILE A 1 994 ? 12.532 2.252 -27.746 1.00 86.38 994 ILE A O 1
ATOM 7643 N N . LYS A 1 995 ? 11.976 1.005 -29.536 1.00 86.69 995 LYS A N 1
ATOM 7644 C CA . LYS A 1 995 ? 10.518 1.020 -29.347 1.00 86.69 995 LYS A CA 1
ATOM 7645 C C . LYS A 1 995 ? 10.088 -0.182 -28.513 1.00 86.69 995 LYS A C 1
ATOM 7647 O O . LYS A 1 995 ? 10.557 -1.288 -28.771 1.00 86.69 995 LYS A O 1
ATOM 7652 N N . ASP A 1 996 ? 9.145 0.021 -27.603 1.00 81.62 996 ASP A N 1
ATOM 7653 C CA . ASP A 1 996 ? 8.516 -1.042 -26.825 1.00 81.62 996 ASP A CA 1
ATOM 7654 C C . ASP A 1 996 ? 7.046 -0.712 -26.560 1.00 81.62 996 ASP A C 1
ATOM 7656 O O . ASP A 1 996 ? 6.718 0.192 -25.794 1.00 81.62 996 ASP A O 1
ATOM 7660 N N . ARG A 1 997 ? 6.146 -1.392 -27.273 1.00 84.94 997 ARG A N 1
ATOM 7661 C CA . ARG A 1 997 ? 4.750 -0.949 -27.397 1.00 84.94 997 ARG A CA 1
ATOM 7662 C C . ARG A 1 997 ? 3.881 -1.283 -26.195 1.00 84.94 997 ARG A C 1
ATOM 7664 O O . ARG A 1 997 ? 2.857 -0.631 -26.023 1.00 84.94 997 ARG A O 1
ATOM 7671 N N . ILE A 1 998 ? 4.223 -2.306 -25.416 1.00 82.50 998 ILE A N 1
ATOM 7672 C CA . ILE A 1 998 ? 3.335 -2.863 -24.391 1.00 82.50 998 ILE A CA 1
ATOM 7673 C C . ILE A 1 998 ? 4.097 -3.035 -23.087 1.00 82.50 998 ILE A C 1
ATOM 7675 O O . ILE A 1 998 ? 5.048 -3.807 -23.010 1.00 82.50 998 ILE A O 1
ATOM 7679 N N . ARG A 1 999 ? 3.637 -2.320 -22.061 1.00 79.12 999 ARG A N 1
ATOM 7680 C CA . ARG A 1 999 ? 4.204 -2.335 -20.714 1.00 79.12 999 ARG A CA 1
ATOM 7681 C C . ARG A 1 999 ? 3.204 -2.944 -19.746 1.00 79.12 999 ARG A C 1
ATOM 7683 O O . ARG A 1 999 ? 2.052 -2.516 -19.700 1.00 79.12 999 ARG A O 1
ATOM 7690 N N . ILE A 1 1000 ? 3.666 -3.899 -18.948 1.00 80.75 1000 ILE A N 1
ATOM 7691 C CA . ILE A 1 1000 ? 2.911 -4.503 -17.851 1.00 80.75 1000 ILE A CA 1
ATOM 7692 C C . ILE A 1 1000 ? 3.557 -4.057 -16.538 1.00 80.75 1000 ILE A C 1
ATOM 7694 O O . ILE A 1 1000 ? 4.784 -4.077 -16.410 1.00 80.75 1000 ILE A O 1
ATOM 7698 N N . SER A 1 1001 ? 2.746 -3.672 -15.556 1.00 77.81 1001 SER A N 1
ATOM 7699 C CA . SER A 1 1001 ? 3.205 -3.463 -14.184 1.00 77.81 1001 SER A CA 1
ATOM 7700 C C . SER A 1 1001 ? 2.183 -3.942 -13.155 1.00 77.81 1001 SER A C 1
ATOM 7702 O O . SER A 1 1001 ? 0.971 -3.846 -13.354 1.00 77.81 1001 SER A O 1
ATOM 7704 N N . THR A 1 1002 ? 2.682 -4.462 -12.039 1.00 75.06 1002 THR A N 1
ATOM 7705 C CA . THR A 1 1002 ? 1.924 -4.755 -10.823 1.00 75.06 1002 THR A CA 1
ATOM 7706 C C . THR A 1 1002 ? 2.654 -4.116 -9.652 1.00 75.06 1002 THR A C 1
ATOM 7708 O O . THR A 1 1002 ? 3.882 -4.200 -9.576 1.00 75.06 1002 THR A O 1
ATOM 7711 N N . ASP A 1 1003 ? 1.929 -3.465 -8.746 1.00 59.94 1003 ASP A N 1
ATOM 7712 C CA . ASP A 1 1003 ? 2.584 -2.775 -7.633 1.00 59.94 1003 ASP A CA 1
ATOM 7713 C C . ASP A 1 1003 ? 3.109 -3.763 -6.579 1.00 59.94 1003 ASP A C 1
ATOM 7715 O O . ASP A 1 1003 ? 2.423 -4.712 -6.198 1.00 59.94 1003 ASP A O 1
ATOM 7719 N N . ALA A 1 1004 ? 4.338 -3.546 -6.114 1.00 43.06 1004 ALA A N 1
ATOM 7720 C CA . ALA A 1 1004 ? 5.056 -4.454 -5.223 1.00 43.06 1004 ALA A CA 1
ATOM 7721 C C . ALA A 1 1004 ? 4.859 -4.039 -3.757 1.00 43.06 1004 ALA A C 1
ATOM 7723 O O . ALA A 1 1004 ? 5.780 -3.520 -3.126 1.00 43.06 1004 ALA A O 1
ATOM 7724 N N . GLY A 1 1005 ? 3.655 -4.266 -3.229 1.00 36.22 1005 GLY A N 1
ATOM 7725 C CA . GLY A 1 1005 ? 3.246 -3.829 -1.888 1.00 36.22 1005 GLY A CA 1
ATOM 7726 C C . GLY A 1 1005 ? 2.837 -2.352 -1.851 1.00 36.22 1005 GLY A C 1
ATOM 7727 O O . GLY A 1 1005 ? 3.519 -1.501 -2.418 1.00 36.22 1005 GLY A O 1
ATOM 7728 N N . ALA A 1 1006 ? 1.710 -2.062 -1.196 1.00 29.73 1006 ALA A N 1
ATOM 7729 C CA . ALA A 1 1006 ? 1.197 -0.702 -1.053 1.00 29.73 1006 ALA A CA 1
ATOM 7730 C C . ALA A 1 1006 ? 2.052 0.120 -0.075 1.00 29.73 1006 ALA A C 1
ATOM 7732 O O . ALA A 1 1006 ? 2.531 -0.415 0.922 1.00 29.73 1006 ALA A O 1
ATOM 7733 N N . GLU A 1 1007 ? 2.194 1.421 -0.331 1.00 29.33 1007 GLU A N 1
ATOM 7734 C CA . GLU A 1 1007 ? 2.714 2.357 0.671 1.00 29.33 1007 GLU A CA 1
ATOM 7735 C C . GLU A 1 1007 ? 1.715 2.534 1.831 1.00 29.33 1007 GLU A C 1
ATOM 7737 O O . GLU A 1 1007 ? 0.496 2.468 1.638 1.00 29.33 1007 GLU A O 1
ATOM 7742 N N . ASP A 1 1008 ? 2.258 2.756 3.032 1.00 25.19 1008 ASP A N 1
ATOM 7743 C CA . ASP A 1 1008 ? 1.536 2.926 4.300 1.00 25.19 1008 ASP A CA 1
ATOM 7744 C C . ASP A 1 1008 ? 0.422 3.992 4.184 1.00 25.19 1008 ASP A C 1
ATOM 7746 O O . ASP A 1 1008 ? 0.670 5.140 3.810 1.00 25.19 1008 ASP A O 1
ATOM 7750 N N . ALA A 1 1009 ? -0.818 3.629 4.533 1.00 25.55 1009 ALA A N 1
ATOM 7751 C CA . ALA A 1 1009 ? -1.987 4.516 4.456 1.00 25.55 1009 ALA A CA 1
ATOM 7752 C C . ALA A 1 1009 ? -2.911 4.389 5.686 1.00 25.55 1009 ALA A C 1
ATOM 7754 O O . ALA A 1 1009 ? -4.140 4.364 5.573 1.00 25.55 1009 ALA A O 1
ATOM 7755 N N . SER A 1 1010 ? -2.317 4.296 6.878 1.00 25.62 1010 SER A N 1
ATOM 7756 C CA . SER A 1 1010 ? -3.022 4.241 8.162 1.00 25.62 1010 SER A CA 1
ATOM 7757 C C . SER A 1 1010 ? -3.392 5.642 8.674 1.00 25.62 1010 SER A C 1
ATOM 7759 O O . SER A 1 1010 ? -2.630 6.263 9.410 1.00 25.62 1010 SER A O 1
ATOM 7761 N N . VAL A 1 1011 ? -4.583 6.134 8.315 1.00 29.83 1011 VAL A N 1
ATOM 7762 C CA . VAL A 1 1011 ? -5.214 7.292 8.980 1.00 29.83 1011 VAL A CA 1
ATOM 7763 C C . VAL A 1 1011 ? -6.622 6.903 9.420 1.00 29.83 1011 VAL A C 1
ATOM 7765 O O . VAL A 1 1011 ? -7.545 6.823 8.606 1.00 29.83 1011 VAL A O 1
ATOM 7768 N N . SER A 1 1012 ? -6.796 6.657 10.717 1.00 32.09 1012 SER A N 1
ATOM 7769 C CA . SER A 1 1012 ? -8.110 6.465 11.325 1.00 32.09 1012 SER A CA 1
ATOM 7770 C C . SER A 1 1012 ? -8.861 7.799 11.385 1.00 32.09 1012 SER A C 1
ATOM 7772 O O . SER A 1 1012 ? -8.334 8.827 11.807 1.00 32.09 1012 SER A O 1
ATOM 7774 N N . ARG A 1 1013 ? -10.124 7.798 10.949 1.00 39.44 1013 ARG A N 1
ATOM 7775 C CA . ARG A 1 1013 ? -11.054 8.909 11.197 1.00 39.44 1013 ARG A CA 1
ATOM 7776 C C . ARG A 1 1013 ? -11.825 8.638 12.489 1.00 39.44 1013 ARG A C 1
ATOM 7778 O O . ARG A 1 1013 ? -12.083 7.467 12.775 1.00 39.44 1013 ARG A O 1
ATOM 7785 N N . PRO A 1 1014 ? -12.220 9.675 13.250 1.00 42.31 1014 PRO A N 1
ATOM 7786 C CA . PRO A 1 1014 ? -12.911 9.477 14.514 1.00 42.31 1014 PRO A CA 1
ATOM 7787 C C . PRO A 1 1014 ? -14.217 8.695 14.331 1.00 42.31 1014 PRO A C 1
ATOM 7789 O O . PRO A 1 1014 ? -14.992 8.903 13.388 1.00 42.31 1014 PRO A O 1
ATOM 7792 N N . VAL A 1 1015 ? -14.427 7.786 15.274 1.00 49.38 1015 VAL A N 1
ATOM 7793 C CA . VAL A 1 1015 ? -15.630 6.981 15.466 1.00 49.38 1015 VAL A CA 1
ATOM 7794 C C . VAL A 1 1015 ? -16.324 7.536 16.701 1.00 49.38 1015 VAL A C 1
ATOM 7796 O O . VAL A 1 1015 ? -15.654 7.782 17.696 1.00 49.38 1015 VAL A O 1
ATOM 7799 N N . LEU A 1 1016 ? -17.639 7.736 16.645 1.00 67.19 1016 LEU A N 1
ATOM 7800 C CA . LEU A 1 1016 ? -18.430 8.184 17.794 1.00 67.19 1016 LEU A CA 1
ATOM 7801 C C . LEU A 1 1016 ? -19.271 7.043 18.360 1.00 67.19 1016 LEU A C 1
ATOM 7803 O O . LEU A 1 1016 ? -19.621 6.089 17.662 1.00 67.19 1016 LEU A O 1
ATOM 7807 N N . PHE A 1 1017 ? -19.628 7.175 19.628 1.00 83.50 1017 PHE A N 1
ATOM 7808 C CA . PHE A 1 1017 ? -20.422 6.226 20.386 1.00 83.50 1017 PHE A CA 1
ATOM 7809 C C . PHE A 1 1017 ? -21.590 6.937 21.076 1.00 83.50 1017 PHE A C 1
ATOM 7811 O O . PHE A 1 1017 ? -21.494 8.102 21.466 1.00 83.50 1017 PHE A O 1
ATOM 7818 N N . ILE A 1 1018 ? -22.703 6.221 21.209 1.00 84.88 1018 ILE A N 1
ATOM 7819 C CA . ILE A 1 1018 ? -23.892 6.640 21.940 1.00 84.88 1018 ILE A CA 1
ATOM 7820 C C . ILE A 1 1018 ? -24.443 5.430 22.685 1.00 84.88 1018 ILE A C 1
ATOM 7822 O O . ILE A 1 1018 ? -24.859 4.451 22.059 1.00 84.88 1018 ILE A O 1
ATOM 7826 N N . ASP A 1 1019 ? -24.530 5.544 24.006 1.00 87.06 1019 ASP A N 1
ATOM 7827 C CA . ASP A 1 1019 ? -25.160 4.562 24.868 1.00 87.06 1019 ASP A CA 1
ATOM 7828 C C . ASP A 1 1019 ? -26.674 4.556 24.649 1.00 87.06 1019 ASP A C 1
ATOM 7830 O O . ASP A 1 1019 ? -27.417 5.401 25.158 1.00 87.06 1019 ASP A O 1
ATOM 7834 N N . SER A 1 1020 ? -27.145 3.571 23.887 1.00 80.62 1020 SER A N 1
ATOM 7835 C CA . SER A 1 1020 ? -28.570 3.417 23.607 1.00 80.62 1020 SER A CA 1
ATOM 7836 C C . SER A 1 1020 ? -29.394 3.100 24.858 1.00 80.62 1020 SER A C 1
ATOM 7838 O O . SER A 1 1020 ? -30.573 3.454 24.898 1.00 80.62 1020 SER A O 1
ATOM 7840 N N . GLU A 1 1021 ? -28.808 2.444 25.870 1.00 81.31 1021 GLU A N 1
ATOM 7841 C CA . GLU A 1 1021 ? -29.494 2.176 27.143 1.00 81.31 1021 GLU A CA 1
ATOM 7842 C C . GLU A 1 1021 ? -29.648 3.464 27.953 1.00 81.31 1021 GLU A C 1
ATOM 7844 O O . GLU A 1 1021 ? -30.748 3.730 28.438 1.00 81.31 1021 GLU A O 1
ATOM 7849 N N . LYS A 1 1022 ? -28.615 4.316 28.015 1.00 84.38 1022 LYS A N 1
ATOM 7850 C CA . LYS A 1 1022 ? -28.723 5.640 28.644 1.00 84.38 1022 LYS A CA 1
ATOM 7851 C C . LYS A 1 1022 ? -29.695 6.552 27.895 1.00 84.38 1022 LYS A C 1
ATOM 7853 O O . LYS A 1 1022 ? -30.654 7.029 28.493 1.00 84.38 1022 LYS A O 1
ATOM 7858 N N . VAL A 1 1023 ? -29.526 6.755 26.586 1.00 87.94 1023 VAL A N 1
ATOM 7859 C CA . VAL A 1 1023 ? -30.367 7.695 25.817 1.00 87.94 1023 VAL A CA 1
ATOM 7860 C C . VAL A 1 1023 ? -31.843 7.277 25.828 1.00 87.94 1023 VAL A C 1
ATOM 7862 O O . VAL A 1 1023 ? -32.704 8.104 26.123 1.00 87.94 1023 VAL A O 1
ATOM 7865 N N . LEU A 1 1024 ? -32.169 6.001 25.580 1.00 84.38 1024 LEU A N 1
ATOM 7866 C CA . LEU A 1 1024 ? -33.565 5.528 25.615 1.00 84.38 1024 LEU A CA 1
ATOM 7867 C C . LEU A 1 1024 ? -34.070 5.243 27.041 1.00 84.38 1024 LEU A C 1
ATOM 7869 O O . LEU A 1 1024 ? -35.277 5.103 27.253 1.00 84.38 1024 LEU A O 1
ATOM 7873 N N . GLY A 1 1025 ? -33.183 5.119 28.026 1.00 82.56 1025 GLY A N 1
ATOM 7874 C CA . GLY A 1 1025 ? -33.522 4.971 29.441 1.00 82.56 1025 GLY A CA 1
ATOM 7875 C C . GLY A 1 1025 ? -33.886 6.303 30.091 1.00 82.56 1025 GLY A C 1
ATOM 7876 O O . GLY A 1 1025 ? -34.882 6.393 30.812 1.00 82.56 1025 GLY A O 1
ATOM 7877 N N . GLU A 1 1026 ? -33.102 7.343 29.809 1.00 87.38 1026 GLU A N 1
ATOM 7878 C CA . GLU A 1 1026 ? -33.118 8.604 30.545 1.00 87.38 1026 GLU A CA 1
ATOM 7879 C C . GLU A 1 1026 ? -33.911 9.729 29.875 1.00 87.38 1026 GLU A C 1
ATOM 7881 O O . GLU A 1 1026 ? -34.374 10.621 30.594 1.00 87.38 1026 GLU A O 1
ATOM 7886 N N . ALA A 1 1027 ? -34.134 9.672 28.557 1.00 87.88 1027 ALA A N 1
ATOM 7887 C CA . ALA A 1 1027 ? -34.915 10.670 27.826 1.00 87.88 1027 ALA A CA 1
ATOM 7888 C C . ALA A 1 1027 ? -36.309 10.883 28.430 1.00 87.88 1027 ALA A C 1
ATOM 7890 O O . ALA A 1 1027 ? -37.056 9.929 28.676 1.00 87.88 1027 ALA A O 1
ATOM 7891 N N . LEU A 1 1028 ? -36.683 12.151 28.618 1.00 84.81 1028 LEU A N 1
ATOM 7892 C CA . LEU A 1 1028 ? -37.949 12.542 29.246 1.00 84.81 1028 LEU A CA 1
ATOM 7893 C C . LEU A 1 1028 ? -39.148 11.991 28.466 1.00 84.81 1028 LEU A C 1
ATOM 7895 O O . LEU A 1 1028 ? -40.089 11.463 29.057 1.00 84.81 1028 LEU A O 1
ATOM 7899 N N . VAL A 1 1029 ? -39.067 12.027 27.134 1.00 82.12 1029 VAL A N 1
ATOM 7900 C CA . VAL A 1 1029 ? -40.122 11.526 26.249 1.00 82.12 1029 VAL A CA 1
ATOM 7901 C C . VAL A 1 1029 ? -40.278 9.998 26.319 1.00 82.12 1029 VAL A C 1
ATOM 7903 O O . VAL A 1 1029 ? -41.397 9.495 26.338 1.00 82.12 1029 VAL A O 1
ATOM 7906 N N . ALA A 1 1030 ? -39.178 9.245 26.453 1.00 82.88 1030 ALA A N 1
ATOM 7907 C CA . ALA A 1 1030 ? -39.217 7.785 26.590 1.00 82.88 1030 ALA A CA 1
ATOM 7908 C C . ALA A 1 1030 ? -39.731 7.349 27.976 1.00 82.88 1030 ALA A C 1
ATOM 7910 O O . ALA A 1 1030 ? -40.443 6.349 28.094 1.00 82.88 1030 ALA A O 1
ATOM 7911 N N . LYS A 1 1031 ? -39.415 8.123 29.024 1.00 85.75 1031 LYS A N 1
ATOM 7912 C CA . LYS A 1 1031 ? -39.979 7.949 30.371 1.00 85.75 1031 LYS A CA 1
ATOM 7913 C C . LYS A 1 1031 ? -41.492 8.180 30.387 1.00 85.75 1031 LYS A C 1
ATOM 7915 O O . LYS A 1 1031 ? -42.205 7.358 30.960 1.00 85.75 1031 LYS A O 1
ATOM 7920 N N . ASP A 1 1032 ? -41.996 9.227 29.729 1.00 84.62 1032 ASP A N 1
ATOM 7921 C CA . ASP A 1 1032 ? -43.444 9.476 29.669 1.00 84.62 1032 ASP A CA 1
ATOM 7922 C C . ASP A 1 1032 ? -44.188 8.418 28.835 1.00 84.62 1032 ASP A C 1
ATOM 7924 O O . ASP A 1 1032 ? -45.212 7.912 29.286 1.00 84.62 1032 ASP A O 1
ATOM 7928 N N . ILE A 1 1033 ? -43.638 7.976 27.695 1.00 85.62 1033 ILE A N 1
ATOM 7929 C CA . ILE A 1 1033 ? -44.199 6.863 26.902 1.00 85.62 1033 ILE A CA 1
ATOM 7930 C C . ILE A 1 1033 ? -44.343 5.584 27.754 1.00 85.62 1033 ILE A C 1
ATOM 7932 O O . ILE A 1 1033 ? -45.397 4.944 27.731 1.00 85.62 1033 ILE A O 1
ATOM 7936 N N . ARG A 1 1034 ? -43.343 5.235 28.579 1.00 85.25 1034 ARG A N 1
ATOM 7937 C CA . ARG A 1 1034 ? -43.456 4.115 29.540 1.00 85.25 1034 ARG A CA 1
ATOM 7938 C C . ARG A 1 1034 ? -44.505 4.379 30.623 1.00 85.25 1034 ARG A C 1
ATOM 7940 O O . ARG A 1 1034 ? -45.338 3.518 30.881 1.00 85.25 1034 ARG A O 1
ATOM 7947 N N . ALA A 1 1035 ? -44.546 5.582 31.192 1.00 85.38 1035 ALA A N 1
ATOM 7948 C CA . ALA A 1 1035 ? -45.563 5.947 32.178 1.00 85.38 1035 ALA A CA 1
ATOM 7949 C C . ALA A 1 1035 ? -46.994 5.946 31.597 1.00 85.38 1035 ALA A C 1
ATOM 7951 O O . ALA A 1 1035 ? -47.957 5.729 32.332 1.00 85.38 1035 ALA A O 1
ATOM 7952 N N . GLN A 1 1036 ? -47.173 6.196 30.296 1.00 86.81 1036 GLN A N 1
ATOM 7953 C CA . GLN A 1 1036 ? -48.445 6.009 29.587 1.00 86.81 1036 GLN A CA 1
ATOM 7954 C C . GLN A 1 1036 ? -48.771 4.513 29.397 1.00 86.81 1036 GLN A C 1
ATOM 7956 O O . GLN A 1 1036 ? -49.930 4.123 29.553 1.00 86.81 1036 GLN A O 1
ATOM 7961 N N . LEU A 1 1037 ? -47.766 3.673 29.107 1.00 88.62 1037 LEU A N 1
ATOM 7962 C CA . LEU A 1 1037 ? -47.919 2.219 28.972 1.00 88.62 1037 LEU A CA 1
ATOM 7963 C C . LEU A 1 1037 ? -48.370 1.572 30.283 1.00 88.62 1037 LEU A C 1
ATOM 7965 O O . LEU A 1 1037 ? -49.377 0.868 30.288 1.00 88.62 1037 LEU A O 1
ATOM 7969 N N . ASP A 1 1038 ? -47.678 1.838 31.390 1.00 85.31 1038 ASP A N 1
ATOM 7970 C CA . ASP A 1 1038 ? -47.982 1.212 32.681 1.00 85.31 1038 ASP A CA 1
ATOM 7971 C C . ASP A 1 1038 ? -49.370 1.618 33.209 1.00 85.31 1038 ASP A C 1
ATOM 7973 O O . ASP A 1 1038 ? -50.091 0.780 33.757 1.00 85.31 1038 ASP A O 1
ATOM 7977 N N . ARG A 1 1039 ? -49.805 2.864 32.952 1.00 88.12 1039 ARG A N 1
ATOM 7978 C CA . ARG A 1 1039 ? -51.183 3.320 33.221 1.00 88.12 1039 ARG A CA 1
ATOM 7979 C C . ARG A 1 1039 ? -52.212 2.507 32.426 1.00 88.12 1039 ARG A C 1
ATOM 7981 O O . ARG A 1 1039 ? -53.017 1.803 33.036 1.00 88.12 1039 ARG A O 1
ATOM 7988 N N . ARG A 1 1040 ? -52.129 2.502 31.088 1.00 88.19 1040 ARG A N 1
ATOM 7989 C CA . ARG A 1 1040 ? -53.068 1.750 30.225 1.00 88.19 1040 ARG A CA 1
ATOM 7990 C C . ARG A 1 1040 ? -53.053 0.245 30.500 1.00 88.19 1040 ARG A C 1
ATOM 7992 O O . ARG A 1 1040 ? -54.097 -0.403 30.472 1.00 88.19 1040 ARG A O 1
ATOM 7999 N N . ARG A 1 1041 ? -51.883 -0.325 30.801 1.00 86.12 1041 ARG A N 1
ATOM 8000 C CA . ARG A 1 1041 ? -51.730 -1.739 31.168 1.00 86.12 1041 ARG A CA 1
ATOM 8001 C C . ARG A 1 1041 ? -52.455 -2.064 32.473 1.00 86.12 1041 ARG A C 1
ATOM 8003 O O . ARG A 1 1041 ? -53.114 -3.097 32.547 1.00 86.12 1041 ARG A O 1
ATOM 8010 N N . THR A 1 1042 ? -52.381 -1.182 33.468 1.00 86.44 1042 THR A N 1
ATOM 8011 C CA . THR A 1 1042 ? -53.074 -1.341 34.758 1.00 86.44 1042 THR A CA 1
ATOM 8012 C C . THR A 1 1042 ? -54.594 -1.194 34.610 1.00 86.44 1042 THR A C 1
ATOM 8014 O O . THR A 1 1042 ? -55.353 -1.975 35.188 1.00 86.44 1042 THR A O 1
ATOM 8017 N N . GLU A 1 1043 ? -55.060 -0.261 33.776 1.00 86.75 1043 GLU A N 1
ATOM 8018 C CA . GLU A 1 1043 ? -56.481 -0.099 33.415 1.00 86.75 1043 GLU A CA 1
ATOM 8019 C C . GLU A 1 1043 ? -57.034 -1.346 32.700 1.00 86.75 1043 GLU A C 1
ATOM 8021 O O . GLU A 1 1043 ? -58.092 -1.868 33.062 1.00 86.75 1043 GLU A O 1
ATOM 8026 N N . LEU A 1 1044 ? -56.290 -1.897 31.736 1.00 85.38 1044 LEU A N 1
ATOM 8027 C CA . LEU A 1 1044 ? -56.654 -3.146 31.060 1.00 85.38 1044 LEU A CA 1
ATOM 8028 C C . LEU A 1 1044 ? -56.629 -4.346 32.014 1.00 85.38 1044 LEU A C 1
ATOM 8030 O O . LEU A 1 1044 ? -57.579 -5.126 32.046 1.00 85.38 1044 LEU A O 1
ATOM 8034 N N . GLN A 1 1045 ? -55.582 -4.487 32.829 1.00 83.06 1045 GLN A N 1
ATOM 8035 C CA . GLN A 1 1045 ? -55.443 -5.613 33.755 1.00 83.06 1045 GLN A CA 1
ATOM 8036 C C . GLN A 1 1045 ? -56.523 -5.606 34.848 1.00 83.06 1045 GLN A C 1
ATOM 8038 O O . GLN A 1 1045 ? -57.032 -6.672 35.194 1.00 83.06 1045 GLN A O 1
ATOM 8043 N N . SER A 1 1046 ? -56.931 -4.438 35.352 1.00 85.38 1046 SER A N 1
ATOM 8044 C CA . SER A 1 1046 ? -58.059 -4.319 36.291 1.00 85.38 1046 SER A CA 1
ATOM 8045 C C . SER A 1 1046 ? -59.410 -4.597 35.620 1.00 85.38 1046 SER A C 1
ATOM 8047 O O . SER A 1 1046 ? -60.228 -5.324 36.187 1.00 85.38 1046 SER A O 1
ATOM 8049 N N . THR A 1 1047 ? -59.614 -4.134 34.381 1.00 85.44 1047 THR A N 1
ATOM 8050 C CA . THR A 1 1047 ? -60.808 -4.447 33.572 1.00 85.44 1047 THR A CA 1
ATOM 8051 C C . THR A 1 1047 ? -60.965 -5.956 33.338 1.00 85.44 1047 THR A C 1
ATOM 8053 O O . THR A 1 1047 ? -62.042 -6.511 33.572 1.00 85.44 1047 THR A O 1
ATOM 8056 N N . PHE A 1 1048 ? -59.894 -6.647 32.931 1.00 87.75 1048 PHE A N 1
ATOM 8057 C CA . PHE A 1 1048 ? -59.927 -8.099 32.731 1.00 87.75 1048 PHE A CA 1
ATOM 8058 C C . PHE A 1 1048 ? -60.005 -8.884 34.046 1.00 87.75 1048 PHE A C 1
ATOM 8060 O O . PHE A 1 1048 ? -60.696 -9.900 34.087 1.00 87.75 1048 PHE A O 1
ATOM 8067 N N . SER A 1 1049 ? -59.388 -8.405 35.133 1.00 81.31 1049 SER A N 1
ATOM 8068 C CA . SER A 1 1049 ? -59.527 -9.036 36.460 1.00 81.31 1049 SER A CA 1
ATOM 8069 C C . SER A 1 1049 ? -60.976 -9.004 36.953 1.00 81.31 1049 SER A C 1
ATOM 8071 O O . SER A 1 1049 ? -61.475 -10.033 37.402 1.00 81.31 1049 SER A O 1
ATOM 8073 N N . ARG A 1 1050 ? -61.687 -7.875 36.796 1.00 87.31 1050 ARG A N 1
ATOM 8074 C CA . ARG A 1 1050 ? -63.099 -7.763 37.204 1.00 87.31 1050 ARG A CA 1
ATOM 8075 C C . ARG A 1 1050 ? -64.002 -8.724 36.426 1.00 87.31 1050 ARG A C 1
ATOM 8077 O O . ARG A 1 1050 ? -64.773 -9.454 37.041 1.00 87.31 1050 ARG A O 1
ATOM 8084 N N . ARG A 1 1051 ? -63.839 -8.803 35.098 1.00 84.50 1051 ARG A N 1
ATOM 8085 C CA . ARG A 1 1051 ? -64.528 -9.807 34.261 1.00 84.50 1051 ARG A CA 1
ATOM 8086 C C . ARG A 1 1051 ? -64.149 -11.250 34.626 1.00 84.50 1051 ARG A C 1
ATOM 8088 O O . ARG A 1 1051 ? -64.993 -12.136 34.561 1.00 84.50 1051 ARG A O 1
ATOM 8095 N N . GLY A 1 1052 ? -62.909 -11.493 35.050 1.00 83.25 1052 GLY A N 1
ATOM 8096 C CA . GLY A 1 1052 ? -62.472 -12.789 35.574 1.00 83.25 1052 GLY A CA 1
ATOM 8097 C C . GLY A 1 1052 ? -63.200 -13.190 36.863 1.00 83.25 1052 GLY A C 1
ATOM 8098 O O . GLY A 1 1052 ? -63.621 -14.337 36.995 1.00 83.25 1052 GLY A O 1
ATOM 8099 N N . GLU A 1 1053 ? -63.413 -12.253 37.792 1.00 84.38 1053 GLU A N 1
ATOM 8100 C CA . GLU A 1 1053 ? -64.217 -12.492 39.001 1.00 84.38 1053 GLU A CA 1
ATOM 8101 C C . GLU A 1 1053 ? -65.714 -12.657 38.707 1.00 84.38 1053 GLU A C 1
ATOM 8103 O O . GLU A 1 1053 ? -66.379 -13.459 39.363 1.00 84.38 1053 GLU A O 1
ATOM 8108 N N . GLU A 1 1054 ? -66.249 -11.912 37.734 1.00 85.00 1054 GLU A N 1
ATOM 8109 C CA . GLU A 1 1054 ? -67.621 -12.067 37.232 1.00 85.00 1054 GLU A CA 1
ATOM 8110 C C . GLU A 1 1054 ? -67.824 -13.495 36.680 1.00 85.00 1054 GLU A C 1
ATOM 8112 O O . GLU A 1 1054 ? -68.730 -14.201 37.130 1.00 85.00 1054 GLU A O 1
ATOM 8117 N N . LEU A 1 1055 ? -66.919 -13.983 35.819 1.00 84.62 1055 LEU A N 1
ATOM 8118 C CA . LEU A 1 1055 ? -66.964 -15.360 35.308 1.00 84.62 1055 LEU A CA 1
ATOM 8119 C C . LEU A 1 1055 ? -66.761 -16.416 36.403 1.00 84.62 1055 LEU A C 1
ATOM 8121 O O . LEU A 1 1055 ? -67.454 -17.430 36.386 1.00 84.62 1055 LEU A O 1
ATOM 8125 N N . ARG A 1 1056 ? -65.881 -16.199 37.391 1.00 82.38 1056 ARG A N 1
ATOM 8126 C CA . ARG A 1 1056 ? -65.682 -17.187 38.471 1.00 82.38 1056 ARG A CA 1
ATOM 8127 C C . ARG A 1 1056 ? -66.915 -17.340 39.371 1.00 82.38 1056 ARG A C 1
ATOM 8129 O O . ARG A 1 1056 ? -67.177 -18.432 39.862 1.00 82.38 1056 ARG A O 1
ATOM 8136 N N . LYS A 1 1057 ? -67.714 -16.280 39.545 1.00 85.81 1057 LYS A N 1
ATOM 8137 C CA . LYS A 1 1057 ? -69.035 -16.373 40.200 1.00 85.81 1057 LYS A CA 1
ATOM 8138 C C . LYS A 1 1057 ? -70.023 -17.180 39.347 1.00 85.81 1057 LYS A C 1
ATOM 8140 O O . LYS A 1 1057 ? -70.781 -17.973 39.897 1.00 85.81 1057 LYS A O 1
ATOM 8145 N N . GLY A 1 1058 ? -69.967 -17.032 38.021 1.00 82.31 1058 GLY A N 1
ATOM 8146 C CA . GLY A 1 1058 ? -70.709 -17.872 37.073 1.00 82.31 1058 GLY A CA 1
ATOM 8147 C C . GLY A 1 1058 ? -70.309 -19.353 37.134 1.00 82.31 1058 GLY A C 1
ATOM 8148 O O . GLY A 1 1058 ? -71.181 -20.218 37.110 1.00 82.31 1058 GLY A O 1
ATOM 8149 N N . GLU A 1 1059 ? -69.018 -19.656 37.304 1.00 84.12 1059 GLU A N 1
ATOM 8150 C CA . GLU A 1 1059 ? -68.507 -21.017 37.532 1.00 84.12 1059 GLU A CA 1
ATOM 8151 C C . GLU A 1 1059 ? -69.085 -21.624 38.825 1.00 84.12 1059 GLU A C 1
ATOM 8153 O O . GLU A 1 1059 ? -69.643 -22.724 38.798 1.00 84.12 1059 GLU A O 1
ATOM 8158 N N . ASP A 1 1060 ? -69.049 -20.873 39.933 1.00 82.44 1060 ASP A N 1
ATOM 8159 C CA . ASP A 1 1060 ? -69.643 -21.268 41.220 1.00 82.44 1060 ASP A CA 1
ATOM 8160 C C . ASP A 1 1060 ? -71.174 -21.480 41.135 1.00 82.44 1060 ASP A C 1
ATOM 8162 O O . ASP A 1 1060 ? -71.732 -22.291 41.879 1.00 82.44 1060 ASP A O 1
ATOM 8166 N N . GLU A 1 1061 ? -71.886 -20.776 40.246 1.00 83.06 1061 GLU A N 1
ATOM 8167 C CA . GLU A 1 1061 ? -73.311 -21.023 39.970 1.00 83.06 1061 GLU A CA 1
ATOM 8168 C C . GLU A 1 1061 ? -73.557 -22.229 39.058 1.00 83.06 1061 GLU A C 1
ATOM 8170 O O . GLU A 1 1061 ? -74.482 -23.002 39.323 1.00 83.06 1061 GLU A O 1
ATOM 8175 N N . LEU A 1 1062 ? -72.722 -22.448 38.038 1.00 81.88 1062 LEU A N 1
ATOM 8176 C CA . LEU A 1 1062 ? -72.770 -23.653 37.205 1.00 81.88 1062 LEU A CA 1
ATOM 8177 C C . LEU A 1 1062 ? -72.600 -24.906 38.074 1.00 81.88 1062 LEU A C 1
ATOM 8179 O O . LEU A 1 1062 ? -73.399 -25.839 37.992 1.00 81.88 1062 LEU A O 1
ATOM 8183 N N . ILE A 1 1063 ? -71.605 -24.899 38.967 1.00 80.69 1063 ILE A N 1
ATOM 8184 C CA . ILE A 1 1063 ? -71.318 -26.004 39.891 1.00 80.69 1063 ILE A CA 1
ATOM 8185 C C . ILE A 1 1063 ? -72.529 -26.317 40.788 1.00 80.69 1063 ILE A C 1
ATOM 8187 O O . ILE A 1 1063 ? -72.809 -27.492 41.026 1.00 80.69 1063 ILE A O 1
ATOM 8191 N N . LYS A 1 1064 ? -73.295 -25.306 41.222 1.00 81.62 1064 LYS A N 1
ATOM 8192 C CA . LYS A 1 1064 ? -74.556 -25.500 41.969 1.00 81.62 1064 LYS A CA 1
ATOM 8193 C C . LYS A 1 1064 ? -75.680 -26.053 41.088 1.00 81.62 1064 LYS A C 1
ATOM 8195 O O . LYS A 1 1064 ? -76.413 -26.932 41.523 1.00 81.62 1064 LYS A O 1
ATOM 8200 N N . GLN A 1 1065 ? -75.812 -25.583 39.847 1.00 79.56 1065 GLN A N 1
ATOM 8201 C CA . GLN A 1 1065 ? -76.851 -26.046 38.912 1.00 79.56 1065 GLN A CA 1
ATOM 8202 C C . GLN A 1 1065 ? -76.643 -27.501 38.446 1.00 79.56 1065 GLN A C 1
ATOM 8204 O O . GLN A 1 1065 ? -77.594 -28.138 37.989 1.00 79.56 1065 GLN A O 1
ATOM 8209 N N . LYS A 1 1066 ? -75.440 -28.065 38.625 1.00 76.12 1066 LYS A N 1
ATOM 8210 C CA . LYS A 1 1066 ? -75.099 -29.465 38.315 1.00 76.12 1066 LYS A CA 1
ATOM 8211 C C . LYS A 1 1066 ? -75.965 -30.513 39.038 1.00 76.12 1066 LYS A C 1
ATOM 8213 O O . LYS A 1 1066 ? -76.080 -31.629 38.544 1.00 76.12 1066 LYS A O 1
ATOM 8218 N N . SER A 1 1067 ? -76.568 -30.185 40.183 1.00 71.06 1067 SER A N 1
ATOM 8219 C CA . SER A 1 1067 ? -77.495 -31.076 40.908 1.00 71.06 1067 SER A CA 1
ATOM 8220 C C . SER A 1 1067 ? -78.975 -30.872 40.549 1.00 71.06 1067 SER A C 1
ATOM 8222 O O . SER A 1 1067 ? -79.831 -31.542 41.122 1.00 71.06 1067 SER A O 1
ATOM 8224 N N . ILE A 1 1068 ? -79.281 -29.947 39.631 1.00 76.00 1068 ILE A N 1
ATOM 8225 C CA . ILE A 1 1068 ? -80.644 -29.477 39.323 1.00 76.00 1068 ILE A CA 1
ATOM 8226 C C . ILE A 1 1068 ? -80.990 -29.670 37.833 1.00 76.00 1068 ILE A C 1
ATOM 8228 O O . ILE A 1 1068 ? -82.148 -29.900 37.490 1.00 76.00 1068 ILE A O 1
ATOM 8232 N N . LEU A 1 1069 ? -79.999 -29.587 36.938 1.00 75.44 1069 LEU A N 1
ATOM 8233 C CA . LEU A 1 1069 ? -80.165 -29.750 35.489 1.00 75.44 1069 LEU A CA 1
ATOM 8234 C C . LEU A 1 1069 ? -79.971 -31.205 35.028 1.00 75.44 1069 LEU A C 1
ATOM 8236 O O . LEU A 1 1069 ? -79.222 -31.970 35.632 1.00 75.44 1069 LEU A O 1
ATOM 8240 N N . SER A 1 1070 ? -80.590 -31.567 33.898 1.00 80.12 1070 SER A N 1
ATOM 8241 C CA . SER A 1 1070 ? -80.259 -32.804 33.179 1.00 80.12 1070 SER A CA 1
ATOM 8242 C C . SER A 1 1070 ? -78.859 -32.723 32.558 1.00 80.12 1070 SER A C 1
ATOM 8244 O O . SER A 1 1070 ? -78.357 -31.636 32.264 1.00 80.12 1070 SER A O 1
ATOM 8246 N N . SER A 1 1071 ? -78.221 -33.875 32.330 1.00 74.44 1071 SER A N 1
ATOM 8247 C CA . SER A 1 1071 ? -76.826 -33.937 31.869 1.00 74.44 1071 SER A CA 1
ATOM 8248 C C . SER A 1 1071 ? -76.586 -33.209 30.541 1.00 74.44 1071 SER A C 1
ATOM 8250 O O . SER A 1 1071 ? -75.611 -32.475 30.429 1.00 74.44 1071 SER A O 1
ATOM 8252 N N . GLU A 1 1072 ? -77.492 -33.330 29.565 1.00 77.62 1072 GLU A N 1
ATOM 8253 C CA . GLU A 1 1072 ? -77.380 -32.609 28.286 1.00 77.62 1072 GLU A CA 1
ATOM 8254 C C . GLU A 1 1072 ? -77.556 -31.091 28.454 1.00 77.62 1072 GLU A C 1
ATOM 8256 O O . GLU A 1 1072 ? -76.779 -30.315 27.898 1.00 77.62 1072 GLU A O 1
ATOM 8261 N N . ALA A 1 1073 ? -78.517 -30.644 29.272 1.00 77.19 1073 ALA A N 1
ATOM 8262 C CA . ALA A 1 1073 ? -78.716 -29.218 29.547 1.00 77.19 1073 ALA A CA 1
ATOM 8263 C C . ALA A 1 1073 ? -77.530 -28.600 30.315 1.00 77.19 1073 ALA A C 1
ATOM 8265 O O . ALA A 1 1073 ? -77.205 -27.426 30.125 1.00 77.19 1073 ALA A O 1
ATOM 8266 N N . PHE A 1 1074 ? -76.865 -29.392 31.161 1.00 82.62 1074 PHE A N 1
ATOM 8267 C CA . PHE A 1 1074 ? -75.647 -28.989 31.854 1.00 82.62 1074 PHE A CA 1
ATOM 8268 C C . PHE A 1 1074 ? -74.449 -28.869 30.897 1.00 82.62 1074 PHE A C 1
ATOM 8270 O O . PHE A 1 1074 ? -73.782 -27.836 30.902 1.00 82.62 1074 PHE A O 1
ATOM 8277 N N . GLU A 1 1075 ? -74.211 -29.859 30.029 1.00 79.38 1075 GLU A N 1
ATOM 8278 C CA . GLU A 1 1075 ? -73.134 -29.814 29.022 1.00 79.38 1075 GLU A CA 1
ATOM 8279 C C . GLU A 1 1075 ? -73.281 -28.623 28.057 1.00 79.38 1075 GLU A C 1
ATOM 8281 O O . GLU A 1 1075 ? -72.290 -27.961 27.744 1.00 79.38 1075 GLU A O 1
ATOM 8286 N N . VAL A 1 1076 ? -74.510 -28.273 27.647 1.00 83.88 1076 VAL A N 1
ATOM 8287 C CA . VAL A 1 1076 ? -74.761 -27.065 26.835 1.00 83.88 1076 VAL A CA 1
ATOM 8288 C C . VAL A 1 1076 ? -74.318 -25.796 27.573 1.00 83.88 1076 VAL A C 1
ATOM 8290 O O . VAL A 1 1076 ? -73.560 -25.005 27.008 1.00 83.88 1076 VAL A O 1
ATOM 8293 N N . LYS A 1 1077 ? -74.692 -25.624 28.850 1.00 82.06 1077 LYS A N 1
ATOM 8294 C CA . LYS A 1 1077 ? -74.245 -24.470 29.653 1.00 82.06 1077 LYS A CA 1
ATOM 8295 C C . LYS A 1 1077 ? -72.732 -24.447 29.882 1.00 82.06 1077 LYS A C 1
ATOM 8297 O O . LYS A 1 1077 ? -72.131 -23.375 29.837 1.00 82.06 1077 LYS A O 1
ATOM 8302 N N . VAL A 1 1078 ? -72.098 -25.604 30.090 1.00 83.06 1078 VAL A N 1
ATOM 8303 C CA . VAL A 1 1078 ? -70.630 -25.717 30.185 1.00 83.06 1078 VAL A CA 1
ATOM 8304 C C . VAL A 1 1078 ? -69.970 -25.281 28.872 1.00 83.06 1078 VAL A C 1
ATOM 8306 O O . VAL A 1 1078 ? -68.971 -24.561 28.897 1.00 83.06 1078 VAL A O 1
ATOM 8309 N N . ALA A 1 1079 ? -70.535 -25.656 27.722 1.00 80.81 1079 ALA A N 1
ATOM 8310 C CA . ALA A 1 1079 ? -70.032 -25.249 26.412 1.00 80.81 1079 ALA A CA 1
ATOM 8311 C C . ALA A 1 1079 ? -70.217 -23.744 26.133 1.00 80.81 1079 ALA A C 1
ATOM 8313 O O . ALA A 1 1079 ? -69.356 -23.141 25.490 1.00 80.81 1079 ALA A O 1
ATOM 8314 N N . GLU A 1 1080 ? -71.297 -23.121 26.613 1.00 84.06 1080 GLU A N 1
ATOM 8315 C CA . GLU A 1 1080 ? -71.503 -21.667 26.523 1.00 84.06 1080 GLU A CA 1
ATOM 8316 C C . GLU A 1 1080 ? -70.546 -20.892 27.434 1.00 84.06 1080 GLU A C 1
ATOM 8318 O O . GLU A 1 1080 ? -69.787 -20.058 26.938 1.00 84.06 1080 GLU A O 1
ATOM 8323 N N . PHE A 1 1081 ? -70.481 -21.237 28.724 1.00 86.88 1081 PHE A N 1
ATOM 8324 C CA . PHE A 1 1081 ? -69.547 -20.626 29.677 1.00 86.88 1081 PHE A CA 1
ATOM 8325 C C . PHE A 1 1081 ? -68.089 -20.740 29.202 1.00 86.88 1081 PHE A C 1
ATOM 8327 O O . PHE A 1 1081 ? -67.311 -19.788 29.268 1.00 86.88 1081 PHE A O 1
ATOM 8334 N N . ARG A 1 1082 ? -67.718 -21.888 28.619 1.00 82.44 1082 ARG A N 1
ATOM 8335 C CA . ARG A 1 1082 ? -66.390 -22.086 28.032 1.00 82.44 1082 ARG A CA 1
ATOM 8336 C C . ARG A 1 1082 ? -66.128 -21.183 26.825 1.00 82.44 1082 ARG A C 1
ATOM 8338 O O . ARG A 1 1082 ? -65.033 -20.637 26.733 1.00 82.44 1082 ARG A O 1
ATOM 8345 N N . LYS A 1 1083 ? -67.103 -20.979 25.927 1.00 85.44 1083 LYS A N 1
ATOM 8346 C CA . LYS A 1 1083 ? -66.971 -20.000 24.827 1.00 85.44 1083 LYS A CA 1
ATOM 8347 C C . LYS A 1 1083 ? -66.764 -18.585 25.365 1.00 85.44 1083 LYS A C 1
ATOM 8349 O O . LYS A 1 1083 ? -66.004 -17.832 24.762 1.00 85.44 1083 LYS A O 1
ATOM 8354 N N . GLU A 1 1084 ? -67.414 -18.236 26.473 1.00 84.25 1084 GLU A N 1
ATOM 8355 C CA . GLU A 1 1084 ? -67.301 -16.924 27.112 1.00 84.25 1084 GLU A CA 1
ATOM 8356 C C . GLU A 1 1084 ? -65.898 -16.711 27.708 1.00 84.25 1084 GLU A C 1
ATOM 8358 O O . GLU A 1 1084 ? -65.231 -15.733 27.359 1.00 84.25 1084 GLU A O 1
ATOM 8363 N N . VAL A 1 1085 ? -65.377 -17.687 28.462 1.00 84.50 1085 VAL A N 1
ATOM 8364 C CA . VAL A 1 1085 ? -63.979 -17.716 28.941 1.00 84.50 1085 VAL A CA 1
ATOM 8365 C C . VAL A 1 1085 ? -62.978 -17.666 27.776 1.00 84.50 1085 VAL A C 1
ATOM 8367 O O . VAL A 1 1085 ? -62.036 -16.870 27.790 1.00 84.50 1085 VAL A O 1
ATOM 8370 N N . ASP A 1 1086 ? -63.180 -18.473 26.731 1.00 79.88 1086 ASP A N 1
ATOM 8371 C CA . ASP A 1 1086 ? -62.324 -18.477 25.538 1.00 79.88 1086 ASP A CA 1
ATOM 8372 C C . ASP A 1 1086 ? -62.445 -17.168 24.734 1.00 79.88 1086 ASP A C 1
ATOM 8374 O O . ASP A 1 1086 ? -61.532 -16.823 23.984 1.00 79.88 1086 ASP A O 1
ATOM 8378 N N . SER A 1 1087 ? -63.544 -16.416 24.859 1.00 82.56 1087 SER A N 1
ATOM 8379 C CA . SER A 1 1087 ? -63.689 -15.074 24.275 1.00 82.56 1087 SER A CA 1
ATOM 8380 C C . SER A 1 1087 ? -62.898 -14.036 25.078 1.00 82.56 1087 SER A C 1
ATOM 8382 O O . SER A 1 1087 ? -62.062 -13.345 24.500 1.00 82.56 1087 SER A O 1
ATOM 8384 N N . LEU A 1 1088 ? -63.024 -14.033 26.413 1.00 86.75 1088 LEU A N 1
ATOM 8385 C CA . LEU A 1 1088 ? -62.311 -13.105 27.292 1.00 86.75 1088 LEU A CA 1
ATOM 8386 C C . LEU A 1 1088 ? -60.789 -13.233 27.155 1.00 86.75 1088 LEU A C 1
ATOM 8388 O O . LEU A 1 1088 ? -60.083 -12.228 27.096 1.00 86.75 1088 LEU A O 1
ATOM 8392 N N . ASN A 1 1089 ? -60.283 -14.466 27.055 1.00 79.12 1089 ASN A N 1
ATOM 8393 C CA . ASN A 1 1089 ? -58.856 -14.727 26.857 1.00 79.12 1089 ASN A CA 1
ATOM 8394 C C . ASN A 1 1089 ? -58.342 -14.223 25.494 1.00 79.12 1089 ASN A C 1
ATOM 8396 O O . ASN A 1 1089 ? -57.203 -13.759 25.404 1.00 79.12 1089 ASN A O 1
ATOM 8400 N N . ARG A 1 1090 ? -59.166 -14.284 24.436 1.00 82.00 1090 ARG A N 1
ATOM 8401 C CA . ARG A 1 1090 ? -58.818 -13.745 23.109 1.00 82.00 1090 ARG A CA 1
ATOM 8402 C C . ARG A 1 1090 ? -58.861 -12.220 23.092 1.00 82.00 1090 ARG A C 1
ATOM 8404 O O . ARG A 1 1090 ? -57.915 -11.614 22.596 1.00 82.00 1090 ARG A O 1
ATOM 8411 N N . ASP A 1 1091 ? -59.883 -11.613 23.691 1.00 83.62 1091 ASP A N 1
ATOM 8412 C CA . ASP A 1 1091 ? -59.993 -10.157 23.847 1.00 83.62 1091 ASP A CA 1
ATOM 8413 C C . ASP A 1 1091 ? -58.806 -9.589 24.639 1.00 83.62 1091 ASP A C 1
ATOM 8415 O O . ASP A 1 1091 ? -58.223 -8.580 24.244 1.00 83.62 1091 ASP A O 1
ATOM 8419 N N . ALA A 1 1092 ? -58.401 -10.262 25.723 1.00 81.56 1092 ALA A N 1
ATOM 8420 C CA . ALA A 1 1092 ? -57.244 -9.879 26.530 1.00 81.56 1092 ALA A CA 1
ATOM 8421 C C . ALA A 1 1092 ? -55.928 -9.958 25.746 1.00 81.56 1092 ALA A C 1
ATOM 8423 O O . ALA A 1 1092 ? -55.133 -9.017 25.788 1.00 81.56 1092 ALA A O 1
ATOM 8424 N N . ALA A 1 1093 ? -55.709 -11.039 24.990 1.00 76.44 1093 ALA A N 1
ATOM 8425 C CA . ALA A 1 1093 ? -54.531 -11.180 24.137 1.00 76.44 1093 ALA A CA 1
ATOM 8426 C C . ALA A 1 1093 ? -54.498 -10.122 23.018 1.00 76.44 1093 ALA A C 1
ATOM 8428 O O . ALA A 1 1093 ? -53.459 -9.501 22.791 1.00 76.44 1093 ALA A O 1
ATOM 8429 N N . ALA A 1 1094 ? -55.635 -9.866 22.363 1.00 81.19 1094 ALA A N 1
ATOM 8430 C CA . ALA A 1 1094 ? -55.755 -8.859 21.312 1.00 81.19 1094 ALA A CA 1
ATOM 8431 C C . ALA A 1 1094 ? -55.500 -7.439 21.845 1.00 81.19 1094 ALA A C 1
ATOM 8433 O O . ALA A 1 1094 ? -54.682 -6.716 21.280 1.00 81.19 1094 ALA A O 1
ATOM 8434 N N . LYS A 1 1095 ? -56.124 -7.060 22.970 1.00 84.00 1095 LYS A N 1
ATOM 8435 C CA . LYS A 1 1095 ? -55.933 -5.747 23.612 1.00 84.00 1095 LYS A CA 1
ATOM 8436 C C . LYS A 1 1095 ? -54.512 -5.531 24.136 1.00 84.00 1095 LYS A C 1
ATOM 8438 O O . LYS A 1 1095 ? -54.014 -4.409 24.080 1.00 84.00 1095 LYS A O 1
ATOM 8443 N N . MET A 1 1096 ? -53.845 -6.580 24.625 1.00 81.69 1096 MET A N 1
ATOM 8444 C CA . MET A 1 1096 ? -52.438 -6.485 25.031 1.00 81.69 1096 MET A CA 1
ATOM 8445 C C . MET A 1 1096 ? -51.525 -6.294 23.811 1.00 81.69 1096 MET A C 1
ATOM 8447 O O . MET A 1 1096 ? -50.672 -5.413 23.826 1.00 81.69 1096 MET A O 1
ATOM 8451 N N . SER A 1 1097 ? -51.756 -7.045 22.728 1.00 79.94 1097 SER A N 1
ATOM 8452 C CA . SER A 1 1097 ? -50.988 -6.922 21.481 1.00 79.94 1097 SER A CA 1
ATOM 8453 C C . SER A 1 1097 ? -51.193 -5.567 20.783 1.00 79.94 1097 SER A C 1
ATOM 8455 O O . SER A 1 1097 ? -50.234 -4.996 20.266 1.00 79.94 1097 SER A O 1
ATOM 8457 N N . GLU A 1 1098 ? -52.408 -5.010 20.825 1.00 83.31 1098 GLU A N 1
ATOM 8458 C CA . GLU A 1 1098 ? -52.715 -3.642 20.380 1.00 83.31 1098 GLU A CA 1
ATOM 8459 C C . GLU A 1 1098 ? -51.877 -2.608 21.154 1.00 83.31 1098 GLU A C 1
ATOM 8461 O O . GLU A 1 1098 ? -51.209 -1.768 20.550 1.00 83.31 1098 GLU A O 1
ATOM 8466 N N . LEU A 1 1099 ? -51.846 -2.710 22.489 1.00 84.69 1099 LEU A N 1
ATOM 8467 C CA . LEU A 1 1099 ? -51.085 -1.808 23.357 1.00 84.69 1099 LEU A CA 1
ATOM 8468 C C . LEU A 1 1099 ? -49.562 -1.932 23.161 1.00 84.69 1099 LEU A C 1
ATOM 8470 O O . LEU A 1 1099 ? -48.862 -0.918 23.131 1.00 84.69 1099 LEU A O 1
ATOM 8474 N N . GLU A 1 1100 ? -49.044 -3.151 22.994 1.00 81.75 1100 GLU A N 1
ATOM 8475 C CA . GLU A 1 1100 ? -47.630 -3.401 22.677 1.00 81.75 1100 GLU A CA 1
ATOM 8476 C C . GLU A 1 1100 ? -47.247 -2.812 21.307 1.00 81.75 1100 GLU A C 1
ATOM 8478 O O . GLU A 1 1100 ? -46.185 -2.198 21.177 1.00 81.75 1100 GLU A O 1
ATOM 8483 N N . GLY A 1 1101 ? -48.137 -2.903 20.312 1.00 77.69 1101 GLY A N 1
ATOM 8484 C CA . GLY A 1 1101 ? -47.973 -2.253 19.008 1.00 77.69 1101 GLY A CA 1
ATOM 8485 C C . GLY A 1 1101 ? -47.917 -0.723 19.102 1.00 77.69 1101 GLY A C 1
ATOM 8486 O O . GLY A 1 1101 ? -47.027 -0.106 18.513 1.00 77.69 1101 GLY A O 1
ATOM 8487 N N . MET A 1 1102 ? -48.805 -0.108 19.894 1.00 82.06 1102 MET A N 1
ATOM 8488 C CA . MET A 1 1102 ? -48.789 1.342 20.153 1.00 82.06 1102 MET A CA 1
ATOM 8489 C C . MET A 1 1102 ? -47.474 1.800 20.802 1.00 82.06 1102 MET A C 1
ATOM 8491 O O . MET A 1 1102 ? -46.891 2.797 20.372 1.00 82.06 1102 MET A O 1
ATOM 8495 N N . TYR A 1 1103 ? -46.982 1.062 21.803 1.00 84.75 1103 TYR A N 1
ATOM 8496 C CA . TYR A 1 1103 ? -45.702 1.355 22.455 1.00 84.75 1103 TYR A CA 1
ATOM 8497 C C . TYR A 1 1103 ? -44.517 1.201 21.494 1.00 84.75 1103 TYR A C 1
ATOM 8499 O O . TYR A 1 1103 ? -43.638 2.064 21.467 1.00 84.75 1103 TYR A O 1
ATOM 8507 N N . SER A 1 1104 ? -44.513 0.152 20.664 1.00 76.56 1104 SER A N 1
ATOM 8508 C CA . SER A 1 1104 ? -43.473 -0.052 19.652 1.00 76.56 1104 SER A CA 1
ATOM 8509 C C . SER A 1 1104 ? -43.414 1.112 18.657 1.00 76.56 1104 SER A C 1
ATOM 8511 O O . SER A 1 1104 ? -42.333 1.645 18.419 1.00 76.56 1104 SER A O 1
ATOM 8513 N N . GLY A 1 1105 ? -44.561 1.555 18.128 1.00 79.81 1105 GLY A N 1
ATOM 8514 C CA . GLY A 1 1105 ? -44.625 2.685 17.194 1.00 79.81 1105 GLY A CA 1
ATOM 8515 C C . GLY A 1 1105 ? -44.200 4.021 17.819 1.00 79.81 1105 GLY A C 1
ATOM 8516 O O . GLY A 1 1105 ? -43.475 4.794 17.193 1.00 79.81 1105 GLY A O 1
ATOM 8517 N N . ALA A 1 1106 ? -44.578 4.282 19.075 1.00 82.00 1106 ALA A N 1
ATOM 8518 C CA . ALA A 1 1106 ? -44.138 5.479 19.797 1.00 82.00 1106 ALA A CA 1
ATOM 8519 C C . ALA A 1 1106 ? -42.616 5.472 20.050 1.00 82.00 1106 ALA A C 1
ATOM 8521 O O . ALA A 1 1106 ? -41.938 6.473 19.816 1.00 82.00 1106 ALA A O 1
ATOM 8522 N N . MET A 1 1107 ? -42.052 4.332 20.464 1.00 83.44 1107 MET A N 1
ATOM 8523 C CA . MET A 1 1107 ? -40.603 4.183 20.656 1.00 83.44 1107 MET A CA 1
ATOM 8524 C C . MET A 1 1107 ? -39.815 4.237 19.337 1.00 83.44 1107 MET A C 1
ATOM 8526 O O . MET A 1 1107 ? -38.692 4.741 19.325 1.00 83.44 1107 MET A O 1
ATOM 8530 N N . GLU A 1 1108 ? -40.392 3.784 18.221 1.00 80.75 1108 GLU A N 1
ATOM 8531 C CA . GLU A 1 1108 ? -39.796 3.903 16.885 1.00 80.75 1108 GLU A CA 1
ATOM 8532 C C . GLU A 1 1108 ? -39.657 5.372 16.446 1.00 80.75 1108 GLU A C 1
ATOM 8534 O O . GLU A 1 1108 ? -38.623 5.754 15.891 1.00 80.75 1108 GLU A O 1
ATOM 8539 N N . GLN A 1 1109 ? -40.632 6.237 16.752 1.00 79.75 1109 GLN A N 1
ATOM 8540 C CA . GLN A 1 1109 ? -40.505 7.683 16.507 1.00 79.75 1109 GLN A CA 1
ATOM 8541 C C . GLN A 1 1109 ? -39.340 8.296 17.300 1.00 79.75 1109 GLN A C 1
ATOM 8543 O O . GLN A 1 1109 ? -38.533 9.039 16.733 1.00 79.75 1109 GLN A O 1
ATOM 8548 N N . VAL A 1 1110 ? -39.204 7.942 18.585 1.00 82.75 1110 VAL A N 1
ATOM 8549 C CA . VAL A 1 1110 ? -38.085 8.392 19.434 1.00 82.75 1110 VAL A CA 1
ATOM 8550 C C . VAL A 1 1110 ? -36.747 7.908 18.869 1.00 82.75 1110 VAL A C 1
ATOM 8552 O O . VAL A 1 1110 ? -35.823 8.706 18.723 1.00 82.75 1110 VAL A O 1
ATOM 8555 N N . TYR A 1 1111 ? -36.648 6.633 18.479 1.00 81.50 1111 TYR A N 1
ATOM 8556 C CA . TYR A 1 1111 ? -35.443 6.062 17.868 1.00 81.50 1111 TYR A CA 1
ATOM 8557 C C . TYR A 1 1111 ? -35.058 6.781 16.564 1.00 81.50 1111 TYR A C 1
ATOM 8559 O O . TYR A 1 1111 ? -33.899 7.151 16.375 1.00 81.50 1111 TYR A O 1
ATOM 8567 N N . ASN A 1 1112 ? -36.027 7.050 15.685 1.00 80.75 1112 ASN A N 1
ATOM 8568 C CA . ASN A 1 1112 ? -35.792 7.765 14.429 1.00 80.75 1112 ASN A CA 1
ATOM 8569 C C . ASN A 1 1112 ? -35.328 9.217 14.653 1.00 80.75 1112 ASN A C 1
ATOM 8571 O O . ASN A 1 1112 ? -34.420 9.684 13.959 1.00 80.75 1112 ASN A O 1
ATOM 8575 N N . LYS A 1 1113 ? -35.886 9.924 15.646 1.00 81.81 1113 LYS A N 1
ATOM 8576 C CA . LYS A 1 1113 ? -35.446 11.280 16.022 1.00 81.81 1113 LYS A CA 1
ATOM 8577 C C . LYS A 1 1113 ? -34.038 11.274 16.626 1.00 81.81 1113 LYS A C 1
ATOM 8579 O O . LYS A 1 1113 ? -33.211 12.099 16.239 1.00 81.81 1113 LYS A O 1
ATOM 8584 N N . VAL A 1 1114 ? -33.725 10.292 17.477 1.00 83.31 1114 VAL A N 1
ATOM 8585 C CA . VAL A 1 1114 ? -32.360 10.049 17.972 1.00 83.31 1114 VAL A CA 1
ATOM 8586 C C . VAL A 1 1114 ? -31.389 9.856 16.808 1.00 83.31 1114 VAL A C 1
ATOM 8588 O O . VAL A 1 1114 ? -30.392 10.563 16.745 1.00 83.31 1114 VAL A O 1
ATOM 8591 N N . GLN A 1 1115 ? -31.682 8.983 15.839 1.00 78.19 1115 GLN A N 1
ATOM 8592 C CA . GLN A 1 1115 ? -30.811 8.759 14.674 1.00 78.19 1115 GLN A CA 1
ATOM 8593 C C . GLN A 1 1115 ? -30.548 10.044 13.861 1.00 78.19 1115 GLN A C 1
ATOM 8595 O O . GLN A 1 1115 ? -29.415 10.281 13.434 1.00 78.19 1115 GLN A O 1
ATOM 8600 N N . GLN A 1 1116 ? -31.551 10.916 13.693 1.00 78.56 1116 GLN A N 1
ATOM 8601 C CA . GLN A 1 1116 ? -31.369 12.223 13.041 1.00 78.56 1116 GLN A CA 1
ATOM 8602 C C . GLN A 1 1116 ? -30.407 13.138 13.819 1.00 78.56 1116 GLN A C 1
ATOM 8604 O O . GLN A 1 1116 ? -29.494 13.715 13.223 1.00 78.56 1116 GLN A O 1
ATOM 8609 N N . ILE A 1 1117 ? -30.582 13.241 15.140 1.00 81.50 1117 ILE A N 1
ATOM 8610 C CA . ILE A 1 1117 ? -29.745 14.053 16.039 1.00 81.50 1117 ILE A CA 1
ATOM 8611 C C . ILE A 1 1117 ? -28.302 13.530 16.065 1.00 81.50 1117 ILE A C 1
ATOM 8613 O O . ILE A 1 1117 ? -27.364 14.297 15.842 1.00 81.50 1117 ILE A O 1
ATOM 8617 N N . SER A 1 1118 ? -28.129 12.220 16.253 1.00 77.44 1118 SER A N 1
ATOM 8618 C CA . SER A 1 1118 ? -26.841 11.514 16.249 1.00 77.44 1118 SER A CA 1
ATOM 8619 C C . SER A 1 1118 ? -26.042 11.785 14.979 1.00 77.44 1118 SER A C 1
ATOM 8621 O O . SER A 1 1118 ? -24.869 12.150 15.030 1.00 77.44 1118 SER A O 1
ATOM 8623 N N . LYS A 1 1119 ? -26.697 11.660 13.819 1.00 66.06 1119 LYS A N 1
ATOM 8624 C CA . LYS A 1 1119 ? -26.082 11.917 12.516 1.00 66.06 1119 LYS A CA 1
ATOM 8625 C C . LYS A 1 1119 ? -25.706 13.391 12.333 1.00 66.06 1119 LYS A C 1
ATOM 8627 O O . LYS A 1 1119 ? -24.656 13.673 11.755 1.00 66.06 1119 LYS A O 1
ATOM 8632 N N . ARG A 1 1120 ? -26.541 14.331 12.796 1.00 80.94 1120 ARG A N 1
ATOM 8633 C CA . ARG A 1 1120 ? -26.231 15.769 12.739 1.00 80.94 1120 ARG A CA 1
ATOM 8634 C C . ARG A 1 1120 ? -24.953 16.069 13.533 1.00 80.94 1120 ARG A C 1
ATOM 8636 O O . ARG A 1 1120 ? -24.007 16.603 12.959 1.00 80.94 1120 ARG A O 1
ATOM 8643 N N . LEU A 1 1121 ? -24.898 15.632 14.792 1.00 72.69 1121 LEU A N 1
ATOM 8644 C CA . LEU A 1 1121 ? -23.730 15.793 15.668 1.00 72.69 1121 LEU A CA 1
ATOM 8645 C C . LEU A 1 1121 ? -22.469 15.131 15.083 1.00 72.69 1121 LEU A C 1
ATOM 8647 O O . LEU A 1 1121 ? -21.387 15.707 15.138 1.00 72.69 1121 LEU A O 1
ATOM 8651 N N . ALA A 1 1122 ? -22.590 13.958 14.458 1.00 63.50 1122 ALA A N 1
ATOM 8652 C CA . ALA A 1 1122 ? -21.458 13.296 13.806 1.00 63.50 1122 ALA A CA 1
ATOM 8653 C C . ALA A 1 1122 ? -20.910 14.068 12.594 1.00 63.50 1122 ALA A C 1
ATOM 8655 O O . ALA A 1 1122 ? -19.694 14.135 12.409 1.00 63.50 1122 ALA A O 1
ATOM 8656 N N . GLY A 1 1123 ? -21.790 14.697 11.808 1.00 58.91 1123 GLY A N 1
ATOM 8657 C CA . GLY A 1 1123 ? -21.401 15.585 10.709 1.00 58.91 1123 GLY A CA 1
ATOM 8658 C C . GLY A 1 1123 ? -20.755 16.894 11.179 1.00 58.91 1123 GLY A C 1
ATOM 8659 O O . GLY A 1 1123 ? -19.881 17.413 10.491 1.00 58.91 1123 GLY A O 1
ATOM 8660 N N . GLU A 1 1124 ? -21.145 17.400 12.352 1.00 67.56 1124 GLU A N 1
ATOM 8661 C CA . GLU A 1 1124 ? -20.514 18.549 13.026 1.00 67.56 1124 GLU A CA 1
ATOM 8662 C C . GLU A 1 1124 ? -19.133 18.194 13.616 1.00 67.56 1124 GLU A C 1
ATOM 8664 O O . GLU A 1 1124 ? -18.260 19.054 13.708 1.00 67.56 1124 GLU A O 1
ATOM 8669 N N . LEU A 1 1125 ? -18.915 16.924 13.979 1.00 61.84 1125 LEU A N 1
ATOM 8670 C CA . LEU A 1 1125 ? -17.682 16.414 14.597 1.00 61.84 1125 LEU A CA 1
ATOM 8671 C C . LEU A 1 1125 ? -16.716 15.715 13.616 1.00 61.84 1125 LEU A C 1
ATOM 8673 O O . LEU A 1 1125 ? -15.662 15.240 14.035 1.00 61.84 1125 LEU A O 1
ATOM 8677 N N . GLY A 1 1126 ? -17.048 15.644 12.321 1.00 48.06 1126 GLY A N 1
ATOM 8678 C CA . GLY A 1 1126 ? -16.193 15.038 11.287 1.00 48.06 1126 GLY A CA 1
ATOM 8679 C C . GLY A 1 1126 ? -16.034 13.513 11.388 1.00 48.06 1126 GLY A C 1
ATOM 8680 O O . GLY A 1 1126 ? -15.063 12.954 10.872 1.00 48.06 1126 GLY A O 1
ATOM 8681 N N . ALA A 1 1127 ? -16.960 12.835 12.067 1.00 52.28 1127 ALA A N 1
ATOM 8682 C CA . ALA A 1 1127 ? -16.885 11.403 12.329 1.00 52.28 1127 ALA A CA 1
ATOM 8683 C C . ALA A 1 1127 ? -17.405 10.553 11.163 1.00 52.28 1127 ALA A C 1
ATOM 8685 O O . ALA A 1 1127 ? -18.365 10.915 10.487 1.00 52.28 1127 ALA A O 1
ATOM 8686 N N . THR A 1 1128 ? -16.783 9.391 10.940 1.00 44.62 1128 THR A N 1
ATOM 8687 C CA . THR A 1 1128 ? -17.130 8.501 9.808 1.00 44.62 1128 THR A CA 1
ATOM 8688 C C . THR A 1 1128 ? -18.117 7.391 10.189 1.00 44.62 1128 THR A C 1
ATOM 8690 O O . THR A 1 1128 ? -18.833 6.884 9.327 1.00 44.62 1128 THR A O 1
ATOM 8693 N N . ILE A 1 1129 ? -18.184 7.016 11.472 1.00 44.78 1129 ILE A N 1
ATOM 8694 C CA . ILE A 1 1129 ? -19.081 5.974 12.002 1.00 44.78 1129 ILE A CA 1
ATOM 8695 C C . ILE A 1 1129 ? -19.647 6.443 13.350 1.00 44.78 1129 ILE A C 1
ATOM 8697 O O . ILE A 1 1129 ? -18.936 7.083 14.125 1.00 44.78 1129 ILE A O 1
ATOM 8701 N N . VAL A 1 1130 ? -20.909 6.103 13.631 1.00 58.66 1130 VAL A N 1
ATOM 8702 C CA . VAL A 1 1130 ? -21.570 6.323 14.927 1.00 58.66 1130 VAL A CA 1
ATOM 8703 C C . VAL A 1 1130 ? -22.168 5.005 15.416 1.00 58.66 1130 VAL A C 1
ATOM 8705 O O . VAL A 1 1130 ? -22.997 4.413 14.726 1.00 58.66 1130 VAL A O 1
ATOM 8708 N N . PHE A 1 1131 ? -21.775 4.553 16.604 1.00 60.84 1131 PHE A N 1
ATOM 8709 C CA . PHE A 1 1131 ? -22.296 3.339 17.232 1.00 60.84 1131 PHE A CA 1
ATOM 8710 C C . PHE A 1 1131 ? -23.387 3.676 18.252 1.00 60.84 1131 PHE A C 1
ATOM 8712 O O . PHE A 1 1131 ? -23.084 4.127 19.351 1.00 60.84 1131 PHE A O 1
ATOM 8719 N N . PHE A 1 1132 ? -24.651 3.432 17.896 1.00 74.56 1132 PHE A N 1
ATOM 8720 C CA . PHE A 1 1132 ? -25.796 3.536 18.809 1.00 74.56 1132 PHE A CA 1
ATOM 8721 C C . PHE A 1 1132 ? -26.102 2.163 19.429 1.00 74.56 1132 PHE A C 1
ATOM 8723 O O . PHE A 1 1132 ? -26.910 1.402 18.893 1.00 74.56 1132 PHE A O 1
ATOM 8730 N N . ILE A 1 1133 ? -25.401 1.823 20.513 1.00 58.69 1133 ILE A N 1
ATOM 8731 C CA . ILE A 1 1133 ? -25.441 0.510 21.186 1.00 58.69 1133 ILE A CA 1
ATOM 8732 C C . ILE A 1 1133 ? -25.250 0.692 22.702 1.00 58.69 1133 ILE A C 1
ATOM 8734 O O . ILE A 1 1133 ? -24.714 1.717 23.112 1.00 58.69 1133 ILE A O 1
ATOM 8738 N N . PRO A 1 1134 ? -25.646 -0.256 23.569 1.00 66.62 1134 PRO A N 1
ATOM 8739 C CA . PRO A 1 1134 ? -25.488 -0.077 25.011 1.00 66.62 1134 PRO A CA 1
ATOM 8740 C C . PRO A 1 1134 ? -24.015 0.045 25.423 1.00 66.62 1134 PRO A C 1
ATOM 8742 O O . PRO A 1 1134 ? -23.205 -0.782 24.993 1.00 66.62 1134 PRO A O 1
ATOM 8745 N N . ARG A 1 1135 ? -23.657 0.965 26.338 1.00 62.97 1135 ARG A N 1
ATOM 8746 C CA . ARG A 1 1135 ? -22.275 1.054 26.895 1.00 62.97 1135 ARG A CA 1
ATOM 8747 C C . ARG A 1 1135 ? -21.866 -0.284 27.524 1.00 62.97 1135 ARG A C 1
ATOM 8749 O O . ARG A 1 1135 ? -20.701 -0.667 27.502 1.00 62.97 1135 ARG A O 1
ATOM 8756 N N . GLY A 1 1136 ? -22.841 -1.069 27.993 1.00 49.84 1136 GLY A N 1
ATOM 8757 C CA . GLY A 1 1136 ? -22.639 -2.424 28.496 1.00 49.84 1136 GLY A CA 1
ATOM 8758 C C . GLY A 1 1136 ? -22.178 -3.485 27.479 1.00 49.84 1136 GLY A C 1
ATOM 8759 O O . GLY A 1 1136 ? -21.738 -4.552 27.926 1.00 49.84 1136 GLY A O 1
ATOM 8760 N N . GLN A 1 1137 ? -22.259 -3.221 26.170 1.00 41.28 1137 GLN A N 1
ATOM 8761 C CA . GLN A 1 1137 ? -21.815 -4.113 25.086 1.00 41.28 1137 GLN A CA 1
ATOM 8762 C C . GLN A 1 1137 ? -20.462 -3.709 24.473 1.00 41.28 1137 GLN A C 1
ATOM 8764 O O . GLN A 1 1137 ? -19.916 -4.467 23.674 1.00 41.28 1137 GLN A O 1
ATOM 8769 N N . VAL A 1 1138 ? -19.901 -2.554 24.846 1.00 37.44 1138 VAL A N 1
ATOM 8770 C CA . VAL A 1 1138 ? -18.622 -2.066 24.306 1.00 37.44 1138 VAL A CA 1
ATOM 8771 C C . VAL A 1 1138 ? -17.484 -2.345 25.291 1.00 37.44 1138 VAL A C 1
ATOM 8773 O O . VAL A 1 1138 ? -17.651 -2.234 26.505 1.00 37.44 1138 VAL A O 1
ATOM 8776 N N . ALA A 1 1139 ? -16.321 -2.754 24.777 1.00 33.62 1139 ALA A N 1
ATOM 8777 C CA . ALA A 1 1139 ? -15.152 -3.062 25.604 1.00 33.62 1139 ALA A CA 1
ATOM 8778 C C . ALA A 1 1139 ? -14.455 -1.795 26.132 1.00 33.62 1139 ALA A C 1
ATOM 8780 O O . ALA A 1 1139 ? -14.085 -1.750 27.304 1.00 33.62 1139 ALA A O 1
ATOM 8781 N N . TYR A 1 1140 ? -14.323 -0.781 25.274 1.00 36.69 1140 TYR A N 1
ATOM 8782 C CA . TYR A 1 1140 ? -13.728 0.526 25.547 1.00 36.69 1140 TYR A CA 1
ATOM 8783 C C . TYR A 1 1140 ? -14.387 1.584 24.651 1.00 36.69 1140 TYR A C 1
ATOM 8785 O O . TYR A 1 1140 ? -14.726 1.296 23.503 1.00 36.69 1140 TYR A O 1
ATOM 8793 N N . VAL A 1 1141 ? -14.561 2.796 25.177 1.00 38.09 1141 VAL A N 1
ATOM 8794 C CA . VAL A 1 1141 ? -15.014 3.984 24.447 1.00 38.09 1141 VAL A CA 1
ATOM 8795 C C . VAL A 1 1141 ? -14.187 5.156 24.958 1.00 38.09 1141 VAL A C 1
ATOM 8797 O O . VAL A 1 1141 ? -14.184 5.415 26.158 1.00 38.09 1141 VAL A O 1
ATOM 8800 N N . GLU A 1 1142 ? -13.517 5.869 24.055 1.00 46.03 1142 GLU A N 1
ATOM 8801 C CA . GLU A 1 1142 ? -12.902 7.159 24.363 1.00 46.03 1142 GLU A CA 1
ATOM 8802 C C . GLU A 1 1142 ? -14.010 8.165 24.734 1.00 46.03 1142 GLU A C 1
ATOM 8804 O O . GLU A 1 1142 ? -14.933 8.387 23.954 1.00 46.03 1142 GLU A O 1
ATOM 8809 N N . ASP A 1 1143 ? -13.932 8.828 25.890 1.00 51.72 1143 ASP A N 1
ATOM 8810 C CA . ASP A 1 1143 ? -15.015 9.737 26.312 1.00 51.72 1143 ASP A CA 1
ATOM 8811 C C . ASP A 1 1143 ? -15.134 11.023 25.460 1.00 51.72 1143 ASP A C 1
ATOM 8813 O O . ASP A 1 1143 ? -16.144 11.715 25.528 1.00 51.72 1143 ASP A O 1
ATOM 8817 N N . SER A 1 1144 ? -14.164 11.323 24.582 1.00 49.56 1144 SER A N 1
ATOM 8818 C CA . SER A 1 1144 ? -14.325 12.339 23.520 1.00 49.56 1144 SER A CA 1
ATOM 8819 C C . SER A 1 1144 ? -15.242 11.869 22.378 1.00 49.56 1144 SER A C 1
ATOM 8821 O O . SER A 1 1144 ? -15.749 12.695 21.615 1.00 49.56 1144 SER A O 1
ATOM 8823 N N . ALA A 1 1145 ? -15.396 10.551 22.229 1.00 63.19 1145 ALA A N 1
ATOM 8824 C CA . ALA A 1 1145 ? -16.219 9.885 21.231 1.00 63.19 1145 ALA A CA 1
ATOM 8825 C C . ALA A 1 1145 ? -17.623 9.551 21.754 1.00 63.19 1145 ALA A C 1
ATOM 8827 O O . ALA A 1 1145 ? -18.548 9.438 20.948 1.00 63.19 1145 ALA A O 1
ATOM 8828 N N . ASP A 1 1146 ? -17.802 9.419 23.072 1.00 79.94 1146 ASP A N 1
ATOM 8829 C CA . ASP A 1 1146 ? -19.126 9.314 23.682 1.00 79.94 1146 ASP A CA 1
ATOM 8830 C C . ASP A 1 1146 ? -19.873 10.656 23.574 1.00 79.94 1146 ASP A C 1
ATOM 8832 O O . ASP A 1 1146 ? -19.530 11.648 24.218 1.00 79.94 1146 ASP A O 1
ATOM 8836 N N . ILE A 1 1147 ? -20.915 10.690 22.742 1.00 87.00 1147 ILE A N 1
ATOM 8837 C CA . ILE A 1 1147 ? -21.795 11.855 22.581 1.00 87.00 1147 ILE A CA 1
ATOM 8838 C C . ILE A 1 1147 ? -23.193 11.617 23.173 1.00 87.00 1147 ILE A C 1
ATOM 8840 O O . ILE A 1 1147 ? -24.125 12.350 22.839 1.00 87.00 1147 ILE A O 1
ATOM 8844 N N . SER A 1 1148 ? -23.353 10.628 24.062 1.00 87.44 1148 SER A N 1
ATOM 8845 C CA . SER A 1 1148 ? -24.647 10.237 24.646 1.00 87.44 1148 SER A CA 1
ATOM 8846 C C . SER A 1 1148 ? -25.364 11.394 25.325 1.00 87.44 1148 SER A C 1
ATOM 8848 O O . SER A 1 1148 ? -26.548 11.594 25.068 1.00 87.44 1148 SER A O 1
ATOM 8850 N N . GLU A 1 1149 ? -24.652 12.193 26.128 1.00 87.25 1149 GLU A N 1
ATOM 8851 C CA . GLU A 1 1149 ? -25.241 13.369 26.784 1.00 87.25 1149 GLU A CA 1
ATOM 8852 C C . GLU A 1 1149 ? -25.704 14.400 25.756 1.00 87.25 1149 GLU A C 1
ATOM 8854 O O . GLU A 1 1149 ? -26.839 14.852 25.815 1.00 87.25 1149 GLU A O 1
ATOM 8859 N N . ARG A 1 1150 ? -24.895 14.694 24.732 1.00 84.00 1150 ARG A N 1
ATOM 8860 C CA . ARG A 1 1150 ? -25.257 15.662 23.680 1.00 84.00 1150 ARG A CA 1
ATOM 8861 C C . ARG A 1 1150 ? -26.471 15.212 22.868 1.00 84.00 1150 ARG A C 1
ATOM 8863 O O . ARG A 1 1150 ? -27.260 16.042 22.423 1.00 84.00 1150 ARG A O 1
ATOM 8870 N N . VAL A 1 1151 ? -26.622 13.903 22.665 1.00 87.19 1151 VAL A N 1
ATOM 8871 C CA . VAL A 1 1151 ? -27.794 13.304 22.014 1.00 87.19 1151 VAL A CA 1
ATOM 8872 C C . VAL A 1 1151 ? -29.011 13.346 22.942 1.00 87.19 1151 VAL A C 1
ATOM 8874 O O . VAL A 1 1151 ? -30.098 13.672 22.476 1.00 87.19 1151 VAL A O 1
ATOM 8877 N N . LEU A 1 1152 ? -28.841 13.078 24.239 1.00 87.38 1152 LEU A N 1
ATOM 8878 C CA . LEU A 1 1152 ? -29.894 13.130 25.258 1.00 87.38 1152 LEU A CA 1
ATOM 8879 C C . LEU A 1 1152 ? -30.406 14.565 25.489 1.00 87.38 1152 LEU A C 1
ATOM 8881 O O . LEU A 1 1152 ? -31.613 14.795 25.460 1.00 87.38 1152 LEU A O 1
ATOM 8885 N N . GLU A 1 1153 ? -29.507 15.536 25.653 1.00 85.38 1153 GLU A N 1
ATOM 8886 C CA . GLU A 1 1153 ? -29.794 16.974 25.738 1.00 85.38 1153 GLU A CA 1
ATOM 8887 C C . GLU A 1 1153 ? -30.541 17.463 24.495 1.00 85.38 1153 GLU A C 1
ATOM 8889 O O . GLU A 1 1153 ? -31.619 18.050 24.606 1.00 85.38 1153 GLU A O 1
ATOM 8894 N N . ALA A 1 1154 ? -30.008 17.178 23.301 1.00 83.31 1154 ALA A N 1
ATOM 8895 C CA . ALA A 1 1154 ? -30.642 17.580 22.053 1.00 83.31 1154 ALA A CA 1
ATOM 8896 C C . ALA A 1 1154 ? -32.014 16.914 21.866 1.00 83.31 1154 ALA A C 1
ATOM 8898 O O . ALA A 1 1154 ? -32.948 17.592 21.452 1.00 83.31 1154 ALA A O 1
ATOM 8899 N N . LEU A 1 1155 ? -32.177 15.634 22.218 1.00 84.19 1155 LEU A N 1
ATOM 8900 C CA . LEU A 1 1155 ? -33.467 14.939 22.147 1.00 84.19 1155 LEU A CA 1
ATOM 8901 C C . LEU A 1 1155 ? -34.491 15.535 23.121 1.00 84.19 1155 LEU A C 1
ATOM 8903 O O . LEU A 1 1155 ? -35.643 15.731 22.744 1.00 84.19 1155 LEU A O 1
ATOM 8907 N N . ASN A 1 1156 ? -34.076 15.859 24.348 1.00 83.06 1156 ASN A N 1
ATOM 8908 C CA . ASN A 1 1156 ? -34.937 16.503 25.341 1.00 83.06 1156 ASN A CA 1
ATOM 8909 C C . ASN A 1 1156 ? -35.293 17.958 24.953 1.00 83.06 1156 ASN A C 1
ATOM 8911 O O . ASN A 1 1156 ? -36.370 18.422 25.324 1.00 83.06 1156 ASN A O 1
ATOM 8915 N N . LYS A 1 1157 ? -34.445 18.666 24.183 1.00 75.69 1157 LYS A N 1
ATOM 8916 C CA . LYS A 1 1157 ? -34.778 19.977 23.580 1.00 75.69 1157 LYS A CA 1
ATOM 8917 C C . LYS A 1 1157 ? -35.752 19.847 22.395 1.00 75.69 1157 LYS A C 1
ATOM 8919 O O . LYS A 1 1157 ? -36.592 20.719 22.198 1.00 75.69 1157 LYS A O 1
ATOM 8924 N N . ASP A 1 1158 ? -35.627 18.782 21.606 1.00 67.75 1158 ASP A N 1
ATOM 8925 C CA . ASP A 1 1158 ? -36.267 18.602 20.290 1.00 67.75 1158 ASP A CA 1
ATOM 8926 C C . ASP A 1 1158 ? -37.568 17.753 20.337 1.00 67.75 1158 ASP A C 1
ATOM 8928 O O . ASP A 1 1158 ? -38.272 17.633 19.336 1.00 67.75 1158 ASP A O 1
ATOM 8932 N N . LEU A 1 1159 ? -37.922 17.171 21.496 1.00 64.81 1159 LEU A N 1
ATOM 8933 C CA . LEU A 1 1159 ? -39.196 16.472 21.751 1.00 64.81 1159 LEU A CA 1
ATOM 8934 C C . LEU A 1 1159 ? -39.752 16.781 23.155 1.00 64.81 1159 LEU A C 1
ATOM 8936 O O . LEU A 1 1159 ? -39.415 16.118 24.136 1.00 64.81 1159 LEU A O 1
ATOM 8940 N N . SER A 1 1160 ? -40.671 17.746 23.253 1.00 56.12 1160 SER A N 1
ATOM 8941 C CA . SER A 1 1160 ? -41.245 18.192 24.535 1.00 56.12 1160 SER A CA 1
ATOM 8942 C C . SER A 1 1160 ? -42.412 17.339 25.069 1.00 56.12 1160 SER A C 1
ATOM 8944 O O . SER A 1 1160 ? -42.719 17.433 26.258 1.00 56.12 1160 SER A O 1
ATOM 8946 N N . ARG A 1 1161 ? -43.052 16.506 24.228 1.00 58.41 1161 ARG A N 1
ATOM 8947 C CA . ARG A 1 1161 ? -43.997 15.413 24.576 1.00 58.41 1161 ARG A CA 1
ATOM 8948 C C . ARG A 1 1161 ? -44.307 14.559 23.338 1.00 58.41 1161 ARG A C 1
ATOM 8950 O O . ARG A 1 1161 ? -44.395 15.098 22.242 1.00 58.41 1161 ARG A O 1
ATOM 8957 N N . VAL A 1 1162 ? -44.528 13.254 23.524 1.00 59.06 1162 VAL A N 1
ATOM 8958 C CA . VAL A 1 1162 ? -45.062 12.328 22.501 1.00 59.06 1162 VAL A CA 1
ATOM 8959 C C . VAL A 1 1162 ? -46.123 11.436 23.153 1.00 59.06 1162 VAL A C 1
ATOM 8961 O O . VAL A 1 1162 ? -45.974 10.993 24.291 1.00 59.06 1162 VAL A O 1
ATOM 8964 N N . SER A 1 1163 ? -47.219 11.201 22.436 1.00 59.22 1163 SER A N 1
ATOM 8965 C CA . SER A 1 1163 ? -48.404 10.472 22.900 1.00 59.22 1163 SER A CA 1
ATOM 8966 C C . SER A 1 1163 ? -48.451 9.059 22.309 1.00 59.22 1163 SER A C 1
ATOM 8968 O O . SER A 1 1163 ? -48.225 8.882 21.115 1.00 59.22 1163 SER A O 1
ATOM 8970 N N . MET A 1 1164 ? -48.841 8.053 23.101 1.00 59.56 1164 MET A N 1
ATOM 8971 C CA . MET A 1 1164 ? -49.195 6.710 22.598 1.00 59.56 1164 MET A CA 1
ATOM 8972 C C . MET A 1 1164 ? -50.615 6.634 21.992 1.00 59.56 1164 MET A C 1
ATOM 8974 O O . MET A 1 1164 ? -51.203 5.558 21.862 1.00 59.56 1164 MET A O 1
ATOM 8978 N N . GLY A 1 1165 ? -51.225 7.773 21.674 1.00 49.72 1165 GLY A N 1
ATOM 8979 C CA . GLY A 1 1165 ? -52.342 7.900 20.737 1.00 49.72 1165 GLY A CA 1
ATOM 8980 C C . GLY A 1 1165 ? -51.922 8.861 19.628 1.00 49.72 1165 GLY A C 1
ATOM 8981 O O . GLY A 1 1165 ? -51.514 9.979 19.933 1.00 49.72 1165 GLY A O 1
ATOM 8982 N N . GLY A 1 1166 ? -51.963 8.404 18.376 1.00 44.53 1166 GLY A N 1
ATOM 8983 C CA . GLY A 1 1166 ? -51.334 9.102 17.257 1.00 44.53 1166 GLY A CA 1
ATOM 8984 C C . GLY A 1 1166 ? -52.139 10.277 16.703 1.00 44.53 1166 GLY A C 1
ATOM 8985 O O . GLY A 1 1166 ? -53.197 10.070 16.109 1.00 44.53 1166 GLY A O 1
ATOM 8986 N N . SER A 1 1167 ? -51.559 11.471 16.821 1.00 30.73 1167 SER A N 1
ATOM 8987 C CA . SER A 1 1167 ? -51.647 12.578 15.858 1.00 30.73 1167 SER A CA 1
ATOM 8988 C C . SER A 1 1167 ? -50.405 13.452 16.014 1.00 30.73 1167 SER A C 1
ATOM 8990 O O . SER A 1 1167 ? -50.304 14.074 17.097 1.00 30.73 1167 SER A O 1
#

Foldseek 3Di:
DVVVVVVVVLVVLLVVLLQQQLALLLVLQLLLQVQLVVLLVVLLWQWQEWEQDDAAFDDWDADPSNYTYFYHDGNNHTHTHTAQPDVPDPDDPVNLSNGLVNGDPVSVVSSVVRSVVSSLVVLLVVQLVCCQPQNDKFFAQFFQDAAPPFQCVVFPPDHGKGWQDKQNHGGGTNVVNQVNLLPDPPDFIKIWIDDPNDIDIDTTHFDDDPDSRTDRRTDGDDDPVRIGGDRDDSVVSSVVSNVVSVVVVLVVVLVVVCVVQVVDDPVPDPDPSRSSRHHRDDDIGHDDDDDDDDDYDDDDDDDDDDDDDDDDDDFADEEAEAADQPDDPVVLVVQLVADQGTRQDPVSQVSSQVSSVVVVQFPDWHWDDDPRYTYIYTHGQAFAQEEAEAADPPDDPCCLQPFQQPRHHRDGDDVVSVVLSLVLVQVVLVQQQQPVKDWDKDWDADPSRHTYIYIYIDSHDFDFAADDDDPPDDPDDPVVLQQQAQADHDDPPPPPCPQPPRGGDGPQSVQLSVVSSVVVVVPDDDDDDDDDDDDDDDPPPLCVLVVQQVVQQDPNDHDVVSVVVSCVVVVVVVPVQAFAFEDEDPPAPAPDPFADPVVLQLLQQHDGGHGDDPVRRVSSQVSVVVLVFFPDWAWDWAAPDSRYIYIHIYTYGDQQWDWDWWWKAWLAQGIKIKIKIWRCQPRNQSKIWIWIWMHTPFKTKIKTKIKDACPVSDRKIKIKMWMKMKGAARDLQAFSSCVVNDPDTRQKMKIKTWIKMKIKGAPDPFKIKMKMWMWIKIAIDPHDPLDDPLSVVQGDIWIWTKIKMKMWGDDFPDPVQGAADKIKMKMWMATDPPIPFGKIKIWIKMKGWHQPPVVPPRNKIKIKMKIWMAMDGDPPDWDRQVRADADDDPQAAQFHGSQAFKAFPRSLHRSHARIKIKMKIKIKACPPPRCSQVKIKMWIKMKMHTYDGPDPDDGIDGDRDIKIKIWMKMWTQDPSAIKIKIAIDTDGDDPSGRTRGIMIIGDGDDDDDDDDFDEAEAALCCLCVPAPQNVVLVVQLVVVVVVLVVVLVVVVVVLVVVVVVLVVCVVVDDPVVSVVSVVVSVVVVVVSVVVSVVSVVVSVVLSVVQVVVLVVLLVVQQVVVCVVVRGSYYHHHHPSSDSDDHVVRYCHVVSSVVSNVVDVYDDSDDD